Protein AF-A0A2P5MFW1-F1 (afdb_monomer_lite)

Sequence (871 aa):
MQNKIFLTLNHSRLGLCLLGLLTLLALCPVTIPALVYALGSDWNQGFDHPMQGGDHLLTMIAVGVWAAQLRGRAIWLLPLTFVSVMSLGGLAGAAKFSVPNAEAMILLSCLVLSVLIVNQVQFNIRTNLLIIAVFAFFHGYAHGQEISASANLISYTLGFVCATLLLHGSGIVTACLVMLVCAIVFGNQAHAGEAATAVDTAKAAANTQPETQDKGAVQLKEIAVTEDGQVTDLIGIAASASQGDVSREQFEYRPFSRSGELVEVVPGLIATQHSGSGKANQFFLRGFNLDHGTDFITYVDGIPINLPSHAHGQGYLDLNSVIPELVNNIEYGKGPYYAELGDFAAAGYSKLFSVDKLPHALAKLTVGEFEYYRGLLADSLPVGRGNLLYAGEFNFYNGVWQQPEDSQKFNGQLSYTLNEDTWGVSVFAKSYTNTWTATNQIPQALIDNGTLDLYGTIDPSDGGKTNRHSFSTKLWNKGNNWKNDANIYAVYYDLDLYSNFTGFLNDPVNGDQIHQFEHRVQTGGNIEHTRFNKLLGFNMDNSLGLQFRHDEIMNVGLDRTINRQFLSTVSRSNVGETSVGVYLKNQTYWHDKVRTIAGLRGDFINNDVAVLDTASHDPFINAANSGHRNQVLVSPKFSLALGPWHNTEYFINAGYGFHSNDARGTTLRFDPNSGAALNGSAARITPLASSRGAEIGLRSNFIQGLNTTLALWWLESSQELVFVGDEGTTEVNGKSVRYGVEWNNAYKPTDWLTLDADLALTSARFVDTPDGETGNLIPNSVGRVISAGATVVAPNGLFGSLRLRHFGDVPLDSSGVFNAGSTSIVNLGAGYRQKHYKMEIDVFNILGSTQNDIAYAYEYAFPAAASAQTG

Foldseek 3Di:
DDDDDDDDPPPVVVVVVVVVVVVVVVVPPPCLVVVLVLQDQQLVVLQCVLVPDPLSLLLLLLLLQLLLLQDDCSNPLLLVLLLVLLQVLLVCLLVVPDDPPLVVLSVVSNVVSVCCNVVVDHDDPVVSSVSSSSSSSSSSNVNSNVDDPPDDSVNSSNSNSVNSSVSSVNSNVVNVVVVVVCCVVPVPPPPPPPPPPPVVVVVPPDDPDDDDDPPDFPDPPPQPLDPQLFQRQCQVNDLALQKGKFFCSNCVQPDDPAQQCLVPVRFQKDWFDFKDRPAATFIAHQQARCGQQQQEWEAEQRDTQFDALALQEGGHHHRLQDDSVQWGMKIKGAADFDQQDAASQHGIYIYTYGDQADPAWDWDWDADPQRWTKTKTKHWDDDDQKIKIKMKMWIAGQDPAPLGFRKIKIKIKIKIKHDDPFKIKMKIKIKIKMWTFIAHDDDPVCCVVVVAPLRYHLDRLWIKMKIKIKIKMWIKGDDSFKIKIKMWMKMWIWMWGWDALFFPAPPLPQGAIKIWIKIKIKIWMKMKMWGFDADPRWTKIKIKMKIKMKIWIAFGFMAGDHSNHGDAGAWTKTKIKIKIKIKIWMWIPPDPFKIKIKMKMKMKMKIFIQTPAFRVRDPVQRVQLGDMDMDMDMKIWMKMWGDDDLQKIKIKIKMKHKHFHNSSQQSHQARRNPRHGDDDCSHRHDRIKMKIKIKIKMWGPNDPQKTKIKIKMKMKIQWGWAQDSNVSYTDTWGIKIKIWMKIWMWGDPDSFKIKIKIKIAMDMFHPDATPPADATGGAQRWGIWIKIKMWGQDPQFKIKMKIKTKTAPGQQGRVSPRGQGMDIWIKMKIWGDDPPDTDIDIDTRSSPHSRRSDDHWDWHAPDRPRDIDTD

Secondary structure (DSSP, 8-state):
----------HHHHHHHHHHHHHHHHT-TTSHHHHHHHS-TTHHHHHHGGGS-HHHHHHHHHHHHHHHHH-TTHHHHHHHHHHHHHHHHHHHHHTT---TTHHHHHHHHHHHHHHHHHTT----HHHHHHHHHHHHHHHHHHHHHHS-TTS-HHHHHHHHHHHHHHHHHHHHHHHHHHHHHHHHHHGGGSSTTTTTTTHHHHTTSS--S-----------------TT------TTT-SSTT-EEEEHHHHTT---SSGGGGGTTSTT-EEE-SSTTTSPPEEEETTEE-TTTTTEEEEETTEE--BTT-SSSTTB---TT--GGGEEEEEEEESS--TT--TT-SSEEEEEEE-S--SS-EEEEEE-STT-EEEEEEEEEEETTEEEEEEEEEEEE--SSSS---EEEEEEEEEEEEE-SSEEEEEEEEEEEEEEE------HHHHHTTSS-TT--S-TT-EEEEEEEEEEEEEEEEETTEEEEEEEEEEEEEEEEEE-SSBSSS-TTT---EEEEEEEEEEEEEEEEEEEEEETTEEEEEEEEEEEEEEEEEEEEEEEEETTEEEEEEEEEEEEEEEEEEEEEEEEEEETTEEEEEEEEEEEEEEEEEEEEETT--HHHHHHH-EEEEEEEEEEEEEEEEEEETTEEEEEEEEEEEEEPPHHHHH--B-TTT-PBP-GGGSS--SEEEEEEEEEEEEE--STTEEEEEEEEEEEESSEEEEETTTTEEEEE--EEEEEEEEEEEEEEETTEEEEEEEEEEEEEESSPPTT-S--BPTT---EEEEEEEEEE-TTSEEEEEEEEEEE--BSSSSSSSB--EEEEEEEEEEEE-SS-EEEEEES-TT-----SS----EEB-STTPPPEE-

pLDDT: mean 86.29, std 18.59, range [21.8, 98.81]

Radius of gyration: 29.35 Å; chains: 1; bounding box: 99×62×86 Å

Structure (mmCIF, N/CA/C/O backbone):
data_AF-A0A2P5MFW1-F1
#
_entry.id   AF-A0A2P5MFW1-F1
#
loop_
_atom_site.group_PDB
_atom_site.id
_atom_site.type_symbol
_atom_site.label_atom_id
_atom_site.label_alt_id
_atom_site.label_comp_id
_atom_site.label_asym_id
_atom_site.label_entity_id
_atom_site.label_seq_id
_atom_site.pdbx_PDB_ins_code
_atom_site.Cartn_x
_atom_site.Cartn_y
_atom_site.Cartn_z
_atom_site.occupancy
_atom_site.B_iso_or_equiv
_atom_site.auth_seq_id
_atom_site.auth_comp_id
_atom_site.auth_asym_id
_atom_site.auth_atom_id
_atom_site.pdbx_PDB_model_num
ATOM 1 N N . MET A 1 1 ? -65.847 -10.653 15.561 1.00 31.14 1 MET A N 1
ATOM 2 C CA . MET A 1 1 ? -65.204 -10.717 14.229 1.00 31.14 1 MET A CA 1
ATOM 3 C C . MET A 1 1 ? -64.119 -9.643 14.227 1.00 31.14 1 MET A C 1
ATOM 5 O O . MET A 1 1 ? -64.474 -8.480 14.231 1.00 31.14 1 MET A O 1
ATOM 9 N N . GLN A 1 2 ? -62.884 -9.934 14.663 1.00 28.33 2 GLN A N 1
ATOM 10 C CA . GLN A 1 2 ? -61.760 -10.491 13.869 1.00 28.33 2 GLN A CA 1
ATOM 11 C C . GLN A 1 2 ? -61.474 -9.636 12.612 1.00 28.33 2 GLN A C 1
ATOM 13 O O . GLN A 1 2 ? -62.385 -9.469 11.819 1.00 28.33 2 GLN A O 1
ATOM 18 N N . ASN A 1 3 ? -60.281 -9.094 12.329 1.00 28.27 3 ASN A N 1
ATOM 19 C CA . ASN A 1 3 ? -58.938 -9.325 12.871 1.00 28.27 3 ASN A CA 1
ATOM 20 C C . ASN A 1 3 ? -57.971 -8.156 12.553 1.00 28.27 3 ASN A C 1
ATOM 22 O O . ASN A 1 3 ? -57.994 -7.606 11.460 1.00 28.27 3 ASN A O 1
ATOM 26 N N . LYS A 1 4 ? -57.093 -7.878 13.529 1.00 36.41 4 LYS A N 1
ATOM 27 C CA . LYS A 1 4 ? -55.681 -7.434 13.481 1.00 36.41 4 LYS A CA 1
ATOM 28 C C . LYS A 1 4 ? -55.044 -7.098 12.114 1.00 36.41 4 LYS A C 1
ATOM 30 O O . LYS A 1 4 ? -54.882 -7.982 11.279 1.00 36.41 4 LYS A O 1
ATOM 35 N N . ILE A 1 5 ? -54.464 -5.896 12.016 1.00 29.00 5 ILE A N 1
ATOM 36 C CA . ILE A 1 5 ? -53.306 -5.586 11.156 1.00 29.00 5 ILE A CA 1
ATOM 37 C C . ILE A 1 5 ? -52.227 -4.970 12.058 1.00 29.00 5 ILE A C 1
ATOM 39 O O . ILE A 1 5 ? -52.135 -3.761 12.223 1.00 29.00 5 ILE A O 1
ATOM 43 N N . PHE A 1 6 ? -51.454 -5.841 12.705 1.00 31.23 6 PHE A N 1
ATOM 44 C CA . PHE A 1 6 ? -50.147 -5.508 13.267 1.00 31.23 6 PHE A CA 1
ATOM 45 C C . PHE A 1 6 ? -49.111 -6.011 12.261 1.00 31.23 6 PHE A C 1
ATOM 47 O O . PHE A 1 6 ? -49.188 -7.167 11.836 1.00 31.23 6 PHE A O 1
ATOM 54 N N . LEU A 1 7 ? -48.161 -5.157 11.872 1.00 33.50 7 LEU A N 1
ATOM 55 C CA . LEU A 1 7 ? -46.977 -5.570 11.124 1.00 33.50 7 LEU A CA 1
ATOM 56 C C . LEU A 1 7 ? -46.151 -6.525 11.995 1.00 33.50 7 LEU A C 1
ATOM 58 O O . LEU A 1 7 ? -45.378 -6.100 12.846 1.00 33.50 7 LEU A O 1
ATOM 62 N N . THR A 1 8 ? -46.299 -7.824 11.762 1.00 28.95 8 THR A N 1
ATOM 63 C CA . THR A 1 8 ? -45.316 -8.834 12.150 1.00 28.95 8 THR A CA 1
ATOM 64 C C . THR A 1 8 ? -44.636 -9.346 10.886 1.00 28.95 8 THR A C 1
ATOM 66 O O . THR A 1 8 ? -45.167 -10.171 10.142 1.00 28.95 8 THR A O 1
ATOM 69 N N . LEU A 1 9 ? -43.431 -8.843 10.619 1.00 33.28 9 LEU A N 1
ATOM 70 C CA . LEU A 1 9 ? -42.472 -9.545 9.772 1.00 33.28 9 LEU A CA 1
ATOM 71 C C . LEU A 1 9 ? -42.047 -10.800 10.538 1.00 33.28 9 LEU A C 1
ATOM 73 O O . LEU A 1 9 ? -41.341 -10.734 11.536 1.00 33.28 9 LEU A O 1
ATOM 77 N N . ASN A 1 10 ? -42.557 -11.954 10.119 1.00 29.83 10 ASN A N 1
ATOM 78 C CA . ASN A 1 10 ? -42.253 -13.220 10.766 1.00 29.83 10 ASN A CA 1
ATOM 79 C C . ASN A 1 10 ? -40.844 -13.680 10.337 1.00 29.83 10 ASN A C 1
ATOM 81 O O . ASN A 1 10 ? -40.680 -14.224 9.242 1.00 29.83 10 ASN A O 1
ATOM 85 N N . HIS A 1 11 ? -39.841 -13.452 11.196 1.00 39.38 11 HIS A N 1
ATOM 86 C CA . HIS A 1 11 ? -38.423 -13.815 11.006 1.00 39.38 11 HIS A CA 1
ATOM 87 C C . HIS A 1 11 ? -38.200 -15.283 10.582 1.00 39.38 11 HIS A C 1
ATOM 89 O O . HIS A 1 11 ? -37.228 -15.601 9.901 1.00 39.38 11 HIS A O 1
ATOM 95 N N . SER A 1 12 ? -39.144 -16.174 10.897 1.00 35.66 12 SER A N 1
ATOM 96 C CA . SER A 1 12 ? -39.078 -17.608 10.580 1.00 35.66 12 SER A CA 1
ATOM 97 C C . SER A 1 12 ? -39.117 -17.948 9.082 1.00 35.66 12 SER A C 1
ATOM 99 O O . SER A 1 12 ? -38.554 -18.960 8.672 1.00 35.66 12 SER A O 1
ATOM 101 N N . ARG A 1 13 ? -39.754 -17.123 8.235 1.00 37.72 13 ARG A N 1
ATOM 102 C CA . ARG A 1 13 ? -39.898 -17.432 6.796 1.00 37.72 13 ARG A CA 1
ATOM 103 C C . ARG A 1 13 ? -38.708 -16.987 5.949 1.00 37.72 13 ARG A C 1
ATOM 105 O O . ARG A 1 13 ? -38.461 -17.594 4.915 1.00 37.72 13 ARG A O 1
ATOM 112 N N . LEU A 1 14 ? -37.965 -15.975 6.400 1.00 39.75 14 LEU A N 1
ATOM 113 C CA . LEU A 1 14 ? -36.718 -15.547 5.759 1.00 39.75 14 LEU A CA 1
ATOM 114 C C . LEU A 1 14 ? -35.586 -16.548 6.060 1.00 39.75 14 LEU A C 1
ATOM 116 O O . LEU A 1 14 ? -34.840 -16.924 5.161 1.00 39.75 14 LEU A O 1
ATOM 120 N N . GLY A 1 15 ? -35.545 -17.061 7.297 1.00 34.75 15 GLY A N 1
ATOM 121 C CA . GLY A 1 15 ? -34.598 -18.096 7.720 1.00 34.75 15 GLY A CA 1
ATOM 122 C C . GLY A 1 15 ? -34.768 -19.429 6.984 1.00 34.75 15 GLY A C 1
ATOM 123 O O . GLY A 1 15 ? -33.774 -20.023 6.582 1.00 34.75 15 GLY A O 1
ATOM 124 N N . LEU A 1 16 ? -36.005 -19.878 6.723 1.00 36.44 16 LEU A N 1
ATOM 125 C CA . LEU A 1 16 ? -36.245 -21.111 5.953 1.00 36.44 16 LEU A CA 1
ATOM 126 C C . LEU A 1 16 ? -35.829 -20.996 4.475 1.00 36.44 16 LEU A C 1
ATOM 128 O O . LEU A 1 16 ? -35.402 -21.988 3.889 1.00 36.44 16 LEU A O 1
ATOM 132 N N . CYS A 1 17 ? -35.932 -19.806 3.875 1.00 37.53 17 CYS A N 1
ATOM 133 C CA . CYS A 1 17 ? -35.482 -19.573 2.500 1.00 37.53 17 CYS A CA 1
ATOM 134 C C . CYS A 1 17 ? -33.950 -19.554 2.390 1.00 37.53 17 CYS A C 1
ATOM 136 O O . CYS A 1 17 ? -33.415 -20.134 1.447 1.00 37.53 17 CYS A O 1
ATOM 138 N N . LEU A 1 18 ? -33.242 -18.968 3.368 1.00 36.72 18 LEU A N 1
ATOM 139 C CA . LEU A 1 18 ? -31.777 -19.058 3.440 1.00 36.72 18 LEU A CA 1
ATOM 140 C C . LEU A 1 18 ? -31.312 -20.505 3.654 1.00 36.72 18 LEU A C 1
ATOM 142 O O . LEU A 1 18 ? -30.367 -20.942 3.006 1.00 36.72 18 LEU A O 1
ATOM 146 N N . LEU A 1 19 ? -32.005 -21.268 4.505 1.00 35.56 19 LEU A N 1
ATOM 147 C CA . LEU A 1 19 ? -31.682 -22.674 4.768 1.00 35.56 19 LEU A CA 1
ATOM 148 C C . LEU A 1 19 ? -31.886 -23.564 3.528 1.00 35.56 19 LEU A C 1
ATOM 150 O O . LEU A 1 19 ? -31.113 -24.492 3.306 1.00 35.56 19 LEU A O 1
ATOM 154 N N . GLY A 1 20 ? -32.901 -23.271 2.705 1.00 30.64 20 GLY A N 1
ATOM 155 C CA . GLY A 1 20 ? -33.164 -23.951 1.430 1.00 30.64 20 GLY A CA 1
ATOM 156 C C . GLY A 1 20 ? -32.116 -23.661 0.348 1.00 30.64 20 GLY A C 1
ATOM 157 O O . GLY A 1 20 ? -31.760 -24.547 -0.423 1.00 30.64 20 GLY A O 1
ATOM 158 N N . LEU A 1 21 ? -31.574 -22.439 0.326 1.00 36.00 21 LEU A N 1
ATOM 159 C CA . LEU A 1 21 ? -30.488 -22.050 -0.578 1.00 36.00 21 LEU A CA 1
ATOM 160 C C . LEU A 1 21 ? -29.142 -22.652 -0.125 1.00 36.00 21 LEU A C 1
ATOM 162 O O . LEU A 1 21 ? -28.400 -23.195 -0.939 1.00 36.00 21 LEU A O 1
ATOM 166 N N . LEU A 1 22 ? -28.877 -22.651 1.188 1.00 38.75 22 LEU A N 1
ATOM 167 C CA . LEU A 1 22 ? -27.703 -23.271 1.818 1.00 38.75 22 LEU A CA 1
ATOM 168 C C . LEU A 1 22 ? -27.688 -24.799 1.675 1.00 38.75 22 LEU A C 1
ATOM 170 O O . LEU A 1 22 ? -26.621 -25.380 1.522 1.00 38.75 22 LEU A O 1
ATOM 174 N N . THR A 1 23 ? -28.848 -25.462 1.678 1.00 36.28 23 THR A N 1
ATOM 175 C CA . THR A 1 23 ? -28.934 -26.917 1.443 1.00 36.28 23 THR A CA 1
ATOM 176 C C . THR A 1 23 ? -28.751 -27.291 -0.028 1.00 36.28 23 THR A C 1
ATOM 178 O O . THR A 1 23 ? -28.168 -28.338 -0.299 1.00 36.28 23 THR A O 1
ATOM 181 N N . LEU A 1 24 ? -29.146 -26.430 -0.976 1.00 35.66 24 LEU A N 1
ATOM 182 C CA . LEU A 1 24 ? -28.810 -26.605 -2.396 1.00 35.66 24 LEU A CA 1
ATOM 183 C C . LEU A 1 24 ? -27.307 -26.406 -2.672 1.00 35.66 24 LEU A C 1
ATOM 185 O O . LEU A 1 24 ? -26.743 -27.117 -3.498 1.00 35.66 24 LEU A O 1
ATOM 189 N N . LEU A 1 25 ? -26.656 -25.480 -1.958 1.00 38.97 25 LEU A N 1
ATOM 190 C CA . LEU A 1 25 ? -25.211 -25.224 -2.047 1.00 38.97 25 LEU A CA 1
ATOM 191 C C . LEU A 1 25 ? -24.369 -26.291 -1.319 1.00 38.97 25 LEU A C 1
ATOM 193 O O . LEU A 1 25 ? -23.304 -26.663 -1.801 1.00 38.97 25 LEU A O 1
ATOM 197 N N . ALA A 1 26 ? -24.858 -26.841 -0.202 1.00 36.34 26 ALA A N 1
ATOM 198 C CA . ALA A 1 26 ? -24.147 -27.850 0.593 1.00 36.34 26 ALA A CA 1
ATOM 199 C C . ALA A 1 26 ? -24.215 -29.282 0.021 1.00 36.34 26 ALA A C 1
ATOM 201 O O . ALA A 1 26 ? -23.388 -30.119 0.375 1.00 36.34 26 ALA A O 1
ATOM 202 N N . LEU A 1 27 ? -25.174 -29.586 -0.864 1.00 33.00 27 LEU A N 1
ATOM 203 C CA . LEU A 1 27 ? -25.317 -30.905 -1.510 1.00 33.00 27 LEU A CA 1
ATOM 204 C C . LEU A 1 27 ? -24.597 -31.011 -2.870 1.00 33.00 27 LEU A C 1
ATOM 206 O O . LEU A 1 27 ? -24.748 -32.013 -3.566 1.00 33.00 27 LEU A O 1
ATOM 210 N N . CYS A 1 28 ? -23.777 -30.020 -3.232 1.00 35.25 28 CYS A N 1
ATOM 211 C CA . CYS A 1 28 ? -23.099 -29.934 -4.527 1.00 35.25 28 CYS A CA 1
ATOM 212 C C . CYS A 1 28 ? -21.595 -30.343 -4.566 1.00 35.25 28 CYS A C 1
ATOM 214 O O . CYS A 1 28 ? -20.895 -29.854 -5.447 1.00 35.25 28 CYS A O 1
ATOM 216 N N . PRO A 1 29 ? -21.013 -31.211 -3.701 1.00 36.41 29 PRO A N 1
ATOM 217 C CA . PRO A 1 29 ? -19.574 -31.502 -3.785 1.00 36.41 29 PRO A CA 1
ATOM 218 C C . PRO A 1 29 ? -19.192 -32.513 -4.888 1.00 36.41 29 PRO A C 1
ATOM 220 O O . PRO A 1 29 ? -18.014 -32.805 -5.054 1.00 36.41 29 PRO A O 1
ATOM 223 N N . VAL A 1 30 ? -20.148 -33.058 -5.656 1.00 38.78 30 VAL A N 1
ATOM 224 C CA . VAL A 1 30 ? -19.881 -34.133 -6.643 1.00 38.78 30 VAL A CA 1
ATOM 225 C C . VAL A 1 30 ? -19.871 -33.638 -8.103 1.00 38.78 30 VAL A C 1
ATOM 227 O O . VAL A 1 30 ? -19.405 -34.351 -8.985 1.00 38.78 30 VAL A O 1
ATOM 230 N N . THR A 1 31 ? -20.315 -32.409 -8.391 1.00 38.31 31 THR A N 1
ATOM 231 C CA . THR A 1 31 ? -20.476 -31.912 -9.780 1.00 38.31 31 THR A CA 1
ATOM 232 C C . THR A 1 31 ? -19.616 -30.697 -10.147 1.00 38.31 31 THR A C 1
ATOM 234 O O . THR A 1 31 ? -19.656 -30.252 -11.292 1.00 38.31 31 THR A O 1
ATOM 237 N N . ILE A 1 32 ? -18.809 -30.171 -9.221 1.00 44.78 32 ILE A N 1
ATOM 238 C CA . ILE A 1 32 ? -18.003 -28.955 -9.439 1.00 44.78 32 ILE A CA 1
ATOM 239 C C . ILE A 1 32 ? -16.910 -29.131 -10.512 1.00 44.78 32 ILE A C 1
ATOM 241 O O . ILE A 1 32 ? -16.801 -28.234 -11.342 1.00 44.78 32 ILE A O 1
ATOM 245 N N . PRO A 1 33 ? -16.184 -30.264 -10.634 1.00 39.72 33 PRO A N 1
ATOM 246 C CA . PRO A 1 33 ? -15.181 -30.404 -11.697 1.00 39.72 33 PRO A CA 1
ATOM 247 C C . PRO A 1 33 ? -15.777 -30.306 -13.113 1.00 39.72 33 PRO A C 1
ATOM 249 O O . PRO A 1 33 ? -15.144 -29.775 -14.018 1.00 39.72 33 PRO A O 1
ATOM 252 N N . ALA A 1 34 ? -17.025 -30.756 -13.302 1.00 39.84 34 ALA A N 1
ATOM 253 C CA . ALA A 1 34 ? -17.729 -30.672 -14.584 1.00 39.84 34 ALA A CA 1
ATOM 254 C C . ALA A 1 34 ? -18.337 -29.280 -14.847 1.00 39.84 34 ALA A C 1
ATOM 256 O O . ALA A 1 34 ? -18.435 -28.869 -16.001 1.00 39.84 34 ALA A O 1
ATOM 257 N N . LEU A 1 35 ? -18.728 -28.550 -13.794 1.00 42.62 35 LEU A N 1
ATOM 258 C CA . LEU A 1 35 ? -19.226 -27.175 -13.902 1.00 42.62 35 LEU A CA 1
ATOM 259 C C . LEU A 1 35 ? -18.081 -26.178 -14.147 1.00 42.62 35 LEU A C 1
ATOM 261 O O . LEU A 1 35 ? -18.228 -25.292 -14.978 1.00 42.62 35 LEU A O 1
ATOM 265 N N . VAL A 1 36 ? -16.929 -26.364 -13.496 1.00 42.75 36 VAL A N 1
ATOM 266 C CA . VAL A 1 36 ? -15.706 -25.563 -13.697 1.00 42.75 36 VAL A CA 1
ATOM 267 C C . VAL A 1 36 ? -15.154 -25.746 -15.115 1.00 42.75 36 VAL A C 1
ATOM 269 O O . VAL A 1 36 ? -14.801 -24.765 -15.759 1.00 42.75 36 VAL A O 1
ATOM 272 N N . TYR A 1 37 ? -15.203 -26.962 -15.673 1.00 45.59 37 TYR A N 1
ATOM 273 C CA . TYR A 1 37 ? -14.849 -27.200 -17.081 1.00 45.59 37 TYR A CA 1
ATOM 274 C C . TYR A 1 37 ? -15.852 -26.577 -18.077 1.00 45.59 37 TYR A C 1
ATOM 276 O O . TYR A 1 37 ? -15.510 -26.315 -19.227 1.00 45.59 37 TYR A O 1
ATOM 284 N N . ALA A 1 38 ? -17.095 -26.322 -17.650 1.00 46.78 38 ALA A N 1
ATOM 285 C CA . ALA A 1 38 ? -18.137 -25.700 -18.471 1.00 46.78 38 ALA A CA 1
ATOM 286 C C . ALA A 1 38 ? -18.168 -24.160 -18.376 1.00 46.78 38 ALA A C 1
ATOM 288 O O . ALA A 1 38 ? -18.811 -23.522 -19.212 1.00 46.78 38 ALA A O 1
ATOM 289 N N . LEU A 1 39 ? -17.509 -23.563 -17.374 1.00 50.75 39 LEU A N 1
ATOM 290 C CA . LEU A 1 39 ? -17.645 -22.142 -17.045 1.00 50.75 39 LEU A CA 1
ATOM 291 C C . LEU A 1 39 ? -16.751 -21.185 -17.843 1.00 50.75 39 LEU A C 1
ATOM 293 O O . LEU A 1 39 ? -17.100 -20.017 -17.832 1.00 50.75 39 LEU A O 1
ATOM 297 N N . GLY A 1 40 ? -15.740 -21.637 -18.599 1.00 56.00 40 GLY A N 1
ATOM 298 C CA . GLY A 1 40 ? -15.054 -20.888 -19.682 1.00 56.00 40 GLY A CA 1
ATOM 299 C C . GLY A 1 40 ? -14.531 -19.460 -19.383 1.00 56.00 40 GLY A C 1
ATOM 300 O O . GLY A 1 40 ? -14.721 -18.907 -18.310 1.00 56.00 40 GLY A O 1
ATOM 301 N N . SER A 1 41 ? -13.879 -18.823 -20.362 1.00 60.53 41 SER A N 1
ATOM 302 C CA . SER A 1 41 ? -13.335 -17.451 -20.253 1.00 60.53 41 SER A CA 1
ATOM 303 C C . SER A 1 41 ? -14.391 -16.333 -20.328 1.00 60.53 41 SER A C 1
ATOM 305 O O . SER A 1 41 ? -14.133 -15.206 -19.908 1.00 60.53 41 SER A O 1
ATOM 307 N N . ASP A 1 42 ? -15.590 -16.622 -20.846 1.00 78.81 42 ASP A N 1
ATOM 308 C CA . ASP A 1 42 ? -16.594 -15.604 -21.212 1.00 78.81 42 ASP A CA 1
ATOM 309 C C . ASP A 1 42 ? -17.563 -15.227 -20.078 1.00 78.81 42 ASP A C 1
ATOM 311 O O . ASP A 1 42 ? -18.428 -14.363 -20.248 1.00 78.81 42 ASP A O 1
ATOM 315 N N . TRP A 1 43 ? -17.411 -15.842 -18.901 1.00 84.25 43 TRP A N 1
ATOM 316 C CA . TRP A 1 43 ? -18.232 -15.556 -17.723 1.00 84.25 43 TRP A CA 1
ATOM 317 C C . TRP A 1 43 ? -18.092 -14.095 -17.290 1.00 84.25 43 TRP A C 1
ATOM 319 O O . TRP A 1 43 ? -19.099 -13.446 -17.017 1.00 84.25 43 TRP A O 1
ATOM 329 N N . ASN A 1 44 ? -16.861 -13.568 -17.279 1.00 73.50 44 ASN A N 1
ATOM 330 C CA . ASN A 1 44 ? -16.570 -12.187 -16.879 1.00 73.50 44 ASN A CA 1
ATOM 331 C C . ASN A 1 44 ? -17.236 -11.180 -17.820 1.00 73.50 44 ASN A C 1
ATOM 333 O O . ASN A 1 44 ? -17.888 -10.249 -17.357 1.00 73.50 44 ASN A O 1
ATOM 337 N N . GLN A 1 45 ? -17.154 -11.420 -19.135 1.00 73.94 45 GLN A N 1
ATOM 338 C CA . GLN A 1 45 ? -17.856 -10.592 -20.117 1.00 73.94 45 GLN A CA 1
ATOM 339 C C . GLN A 1 45 ? -19.361 -10.609 -19.855 1.00 73.94 45 GLN A C 1
ATOM 341 O O . GLN A 1 45 ? -19.981 -9.554 -19.820 1.00 73.94 45 GLN A O 1
ATOM 346 N N . GLY A 1 46 ? -19.942 -11.785 -19.601 1.00 81.81 46 GLY A N 1
ATOM 347 C CA . GLY A 1 46 ? -21.350 -11.901 -19.233 1.00 81.81 46 GLY A CA 1
ATOM 348 C C . GLY A 1 46 ? -21.699 -11.157 -17.943 1.00 81.81 46 GLY A C 1
ATOM 349 O O . GLY A 1 46 ? -22.730 -10.495 -17.885 1.00 81.81 46 GLY A O 1
ATOM 350 N N . PHE A 1 47 ? -20.850 -11.244 -16.917 1.00 82.81 47 PHE A N 1
ATOM 351 C CA . PHE A 1 47 ? -21.060 -10.604 -15.618 1.00 82.81 47 PHE A CA 1
ATOM 352 C C . PHE A 1 47 ? -20.995 -9.074 -15.692 1.00 82.81 47 PHE A C 1
ATOM 354 O O . PHE A 1 47 ? -21.853 -8.402 -15.122 1.00 82.81 47 PHE A O 1
ATOM 361 N N . ASP A 1 48 ? -20.029 -8.516 -16.421 1.00 78.50 48 ASP A N 1
ATOM 362 C CA . ASP A 1 48 ? -19.869 -7.063 -16.543 1.00 78.50 48 ASP A CA 1
ATOM 363 C C . ASP A 1 48 ? -20.921 -6.438 -17.476 1.00 78.50 48 ASP A C 1
ATOM 365 O O . ASP A 1 48 ? -21.280 -5.270 -17.327 1.00 78.50 48 ASP A O 1
ATOM 369 N N . HIS A 1 49 ? -21.466 -7.210 -18.417 1.00 80.88 49 HIS A N 1
ATOM 370 C CA . HIS A 1 49 ? -22.320 -6.691 -19.482 1.00 80.88 49 HIS A CA 1
ATOM 371 C C . HIS A 1 49 ? -23.605 -5.960 -19.019 1.00 80.88 49 HIS A C 1
ATOM 373 O O . HIS A 1 49 ? -23.830 -4.845 -19.486 1.00 80.88 49 HIS A O 1
ATOM 379 N N . PRO A 1 50 ? -24.425 -6.457 -18.063 1.00 80.31 50 PRO A N 1
ATOM 380 C CA . PRO A 1 50 ? -25.584 -5.709 -17.550 1.00 80.31 50 PRO A CA 1
ATOM 381 C C . PRO A 1 50 ? -25.224 -4.389 -16.857 1.00 80.31 50 PRO A C 1
ATOM 383 O O . PRO A 1 50 ? -26.106 -3.568 -16.602 1.00 80.31 50 PRO A O 1
ATOM 386 N N . MET A 1 51 ? -23.953 -4.210 -16.480 1.00 78.81 51 MET A N 1
ATOM 387 C CA . MET A 1 51 ? -23.457 -2.994 -15.834 1.00 78.81 51 MET A CA 1
ATOM 388 C C . MET A 1 51 ? -23.042 -1.936 -16.866 1.00 78.81 51 MET A C 1
ATOM 390 O O . MET A 1 51 ? -22.975 -0.750 -16.544 1.00 78.81 51 MET A O 1
ATOM 394 N N . GLN A 1 52 ? -22.822 -2.352 -18.115 1.00 69.31 52 GLN A N 1
ATOM 395 C CA . GLN A 1 52 ? -22.431 -1.514 -19.244 1.00 69.31 52 GLN A CA 1
ATOM 396 C C . GLN A 1 52 ? -23.686 -0.994 -19.970 1.00 69.31 52 GLN A C 1
ATOM 398 O O . GLN A 1 52 ? -24.001 -1.388 -21.083 1.00 69.31 52 GLN A O 1
ATOM 403 N N . GLY A 1 53 ? -24.453 -0.122 -19.310 1.00 75.31 53 GLY A N 1
ATOM 404 C CA . GLY A 1 53 ? -25.659 0.485 -19.890 1.00 75.31 53 GLY A CA 1
ATOM 405 C C . GLY A 1 53 ? -26.590 1.062 -18.827 1.00 75.31 53 GLY A C 1
ATOM 406 O O . GLY A 1 53 ? -27.122 0.336 -17.989 1.00 75.31 53 GLY A O 1
ATOM 407 N N . GLY A 1 54 ? -26.790 2.383 -18.828 1.00 74.12 54 GLY A N 1
ATOM 408 C CA . GLY A 1 54 ? -27.521 3.066 -17.751 1.00 74.12 54 GLY A CA 1
ATOM 409 C C . GLY A 1 54 ? -29.008 2.696 -17.656 1.00 74.12 54 GLY A C 1
ATOM 410 O O . GLY A 1 54 ? -29.569 2.647 -16.565 1.00 74.12 54 GLY A O 1
ATOM 411 N N . ASP A 1 55 ? -29.649 2.411 -18.784 1.00 80.44 55 ASP A N 1
ATOM 412 C CA . ASP A 1 55 ? -31.050 1.993 -18.898 1.00 80.44 55 ASP A CA 1
ATOM 413 C C . ASP A 1 55 ? -31.285 0.551 -18.421 1.00 80.44 55 ASP A C 1
ATOM 415 O O . ASP A 1 55 ? -32.247 0.283 -17.690 1.00 80.44 55 ASP A O 1
ATOM 419 N N . HIS A 1 56 ? -30.377 -0.358 -18.767 1.00 85.12 56 HIS A N 1
ATOM 420 C CA . HIS A 1 56 ? -30.380 -1.743 -18.306 1.00 85.12 56 HIS A CA 1
ATOM 421 C C . HIS A 1 56 ? -30.135 -1.794 -16.797 1.00 85.12 56 HIS A C 1
ATOM 423 O O . HIS A 1 56 ? -30.983 -2.302 -16.059 1.00 85.12 56 HIS A O 1
ATOM 429 N N . LEU A 1 57 ? -29.065 -1.150 -16.318 1.00 83.69 57 LEU A N 1
ATOM 430 C CA . LEU A 1 57 ? -28.739 -1.045 -14.894 1.00 83.69 57 LEU A CA 1
ATOM 431 C C . LEU A 1 57 ? -29.923 -0.505 -14.073 1.00 83.69 57 LEU A C 1
ATOM 433 O O . LEU A 1 57 ? -30.322 -1.108 -13.071 1.00 83.69 57 LEU A O 1
ATOM 437 N N . LEU A 1 58 ? -30.527 0.604 -14.518 1.00 84.19 58 LEU A N 1
ATOM 438 C CA . LEU A 1 58 ? -31.673 1.216 -13.846 1.00 84.19 58 LEU A CA 1
ATOM 439 C C . LEU A 1 58 ? -32.879 0.272 -13.806 1.00 84.19 58 LEU A C 1
ATOM 441 O O . LEU A 1 58 ? -33.533 0.160 -12.768 1.00 84.19 58 LEU A O 1
ATOM 445 N N . THR A 1 59 ? -33.165 -0.425 -14.907 1.00 89.69 59 THR A N 1
ATOM 446 C CA . THR A 1 59 ? -34.271 -1.388 -14.979 1.00 89.69 59 THR A CA 1
ATOM 447 C C . THR A 1 59 ? -34.044 -2.550 -14.017 1.00 89.69 59 THR A C 1
ATOM 449 O O . THR A 1 59 ? -34.953 -2.886 -13.255 1.00 89.69 59 THR A O 1
ATOM 452 N N . MET A 1 60 ? -32.843 -3.137 -13.986 1.00 92.50 60 MET A N 1
ATOM 453 C CA . MET A 1 60 ? -32.549 -4.268 -13.101 1.00 92.50 60 MET A CA 1
ATOM 454 C C . MET A 1 60 ? -32.728 -3.885 -11.627 1.00 92.50 60 MET A C 1
ATOM 456 O O . MET A 1 60 ? -33.376 -4.610 -10.868 1.00 92.50 60 MET A O 1
ATOM 460 N N . ILE A 1 61 ? -32.260 -2.706 -11.223 1.00 88.00 61 ILE A N 1
ATOM 461 C CA . ILE A 1 61 ? -32.476 -2.201 -9.860 1.00 88.00 61 ILE A CA 1
ATOM 462 C C . ILE A 1 61 ? -33.971 -1.929 -9.614 1.00 88.00 61 ILE A C 1
ATOM 464 O O . ILE A 1 61 ? -34.520 -2.332 -8.583 1.00 88.00 61 ILE A O 1
ATOM 468 N N . ALA A 1 62 ? -34.667 -1.298 -10.565 1.00 90.38 62 ALA A N 1
ATOM 469 C CA . ALA A 1 62 ? -36.087 -0.964 -10.453 1.00 90.38 62 ALA A CA 1
ATOM 470 C C . ALA A 1 62 ? -36.979 -2.205 -10.277 1.00 90.38 62 ALA A C 1
ATOM 472 O O . ALA A 1 62 ? -37.914 -2.183 -9.474 1.00 90.38 62 ALA A O 1
ATOM 473 N N . VAL A 1 63 ? -36.673 -3.314 -10.957 1.00 95.50 63 VAL A N 1
ATOM 474 C CA . VAL A 1 63 ? -37.370 -4.599 -10.768 1.00 95.50 63 VAL A CA 1
ATOM 475 C C . VAL A 1 63 ? -37.244 -5.079 -9.322 1.00 95.50 63 VAL A C 1
ATOM 477 O O . VAL A 1 63 ? -38.242 -5.493 -8.727 1.00 95.50 63 VAL A O 1
ATOM 480 N N . GLY A 1 64 ? -36.052 -4.963 -8.730 1.00 91.75 64 GLY A N 1
ATOM 481 C CA . GLY A 1 64 ? -35.821 -5.270 -7.321 1.00 91.75 64 GLY A CA 1
ATOM 482 C C . GLY A 1 64 ? -36.640 -4.386 -6.377 1.00 91.75 64 GLY A C 1
ATOM 483 O O . GLY A 1 64 ? -37.339 -4.880 -5.487 1.00 91.75 64 GLY A O 1
ATOM 484 N N . VAL A 1 65 ? -36.629 -3.073 -6.620 1.00 88.31 65 VAL A N 1
ATOM 485 C CA . VAL A 1 65 ? -37.405 -2.093 -5.842 1.00 88.31 65 VAL A CA 1
ATOM 486 C C . VAL A 1 65 ? -38.904 -2.399 -5.903 1.00 88.31 65 VAL A C 1
ATOM 488 O O . VAL A 1 65 ? -39.578 -2.449 -4.869 1.00 88.31 65 VAL A O 1
ATOM 491 N N . TRP A 1 66 ? -39.441 -2.654 -7.097 1.00 93.75 66 TRP A N 1
ATOM 492 C CA . TRP A 1 66 ? -40.863 -2.940 -7.282 1.00 93.75 66 TRP A CA 1
ATOM 493 C C . TRP A 1 66 ? -41.268 -4.290 -6.670 1.00 93.75 66 TRP A C 1
ATOM 495 O O . TRP A 1 66 ? -42.318 -4.397 -6.029 1.00 93.75 66 TRP A O 1
ATOM 505 N N . ALA A 1 67 ? -40.408 -5.310 -6.772 1.00 92.56 67 ALA A N 1
ATOM 506 C CA . ALA A 1 67 ? -40.612 -6.603 -6.120 1.00 92.56 67 ALA A CA 1
ATOM 507 C C . ALA A 1 67 ? -40.721 -6.463 -4.590 1.00 92.56 67 ALA A C 1
ATOM 509 O O . ALA A 1 67 ? -41.602 -7.072 -3.970 1.00 92.56 67 ALA A O 1
ATOM 510 N N . ALA A 1 68 ? -39.888 -5.611 -3.985 1.00 86.94 68 ALA A N 1
ATOM 511 C CA . ALA A 1 68 ? -39.957 -5.289 -2.562 1.00 86.94 68 ALA A CA 1
ATOM 512 C C . ALA A 1 68 ? -41.231 -4.510 -2.182 1.00 86.94 68 ALA A C 1
ATOM 514 O O . ALA A 1 68 ? -41.847 -4.818 -1.157 1.00 86.94 68 ALA A O 1
ATOM 515 N N . GLN A 1 69 ? -41.679 -3.558 -3.012 1.00 86.81 69 GLN A N 1
ATOM 516 C CA . GLN A 1 69 ? -42.923 -2.806 -2.783 1.00 86.81 69 GLN A CA 1
ATOM 517 C C . GLN A 1 69 ? -44.175 -3.700 -2.793 1.00 86.81 69 GLN A C 1
ATOM 519 O O . GLN A 1 69 ? -45.063 -3.518 -1.957 1.00 86.81 69 GLN A O 1
ATOM 524 N N . LEU A 1 70 ? -44.239 -4.685 -3.697 1.00 86.81 70 LEU A N 1
ATOM 525 C CA . LEU A 1 70 ? -45.370 -5.616 -3.816 1.00 86.81 70 LEU A CA 1
ATOM 526 C C . LEU A 1 70 ? -45.427 -6.661 -2.686 1.00 86.81 70 LEU A C 1
ATOM 528 O O . LEU A 1 70 ? -46.502 -7.188 -2.392 1.00 86.81 70 LEU A O 1
ATOM 532 N N . ARG A 1 71 ? -44.293 -6.929 -2.018 1.00 83.56 71 ARG A N 1
ATOM 533 C CA . ARG A 1 71 ? -44.152 -7.849 -0.870 1.00 83.56 71 ARG A CA 1
ATOM 534 C C . ARG A 1 71 ? -44.596 -9.296 -1.169 1.00 83.56 71 ARG A C 1
ATOM 536 O O . ARG A 1 71 ? -44.952 -9.690 -2.279 1.00 83.56 71 ARG A O 1
ATOM 543 N N . GLY A 1 72 ? -44.546 -10.156 -0.150 1.00 86.25 72 GLY A N 1
ATOM 544 C CA . GLY A 1 72 ? -45.036 -11.535 -0.241 1.00 86.25 72 GLY A CA 1
ATOM 545 C C . GLY A 1 72 ? -44.272 -12.373 -1.272 1.00 86.25 72 GLY A C 1
ATOM 546 O O . GLY A 1 72 ? -43.046 -12.368 -1.298 1.00 86.25 72 GLY A O 1
ATOM 547 N N . ARG A 1 73 ? -44.992 -13.118 -2.122 1.00 84.25 73 ARG A N 1
ATOM 548 C CA . ARG A 1 73 ? -44.367 -13.959 -3.162 1.00 84.25 73 ARG A CA 1
ATOM 549 C C . ARG A 1 73 ? -43.715 -13.141 -4.286 1.00 84.25 73 ARG A C 1
ATOM 551 O O . ARG A 1 73 ? -42.872 -13.681 -4.992 1.00 84.25 73 ARG A O 1
ATOM 558 N N . ALA A 1 74 ? -44.085 -11.868 -4.448 1.00 87.12 74 ALA A N 1
ATOM 559 C CA . ALA A 1 74 ? -43.584 -11.010 -5.520 1.00 87.12 74 ALA A CA 1
ATOM 560 C C . ALA A 1 74 ? -42.070 -10.759 -5.419 1.00 87.12 74 ALA A C 1
ATOM 562 O O . ALA A 1 74 ? -41.408 -10.726 -6.450 1.00 87.12 74 ALA A O 1
ATOM 563 N N . ILE A 1 75 ? -41.529 -10.704 -4.192 1.00 87.88 75 ILE A N 1
ATOM 564 C CA . ILE A 1 75 ? -40.088 -10.549 -3.908 1.00 87.88 75 ILE A CA 1
ATOM 565 C C . ILE A 1 75 ? -39.237 -11.588 -4.648 1.00 87.88 75 ILE A C 1
ATOM 567 O O . ILE A 1 75 ? -38.130 -11.284 -5.068 1.00 87.88 75 ILE A O 1
ATOM 571 N N . TRP A 1 76 ? -39.767 -12.798 -4.837 1.00 87.62 76 TRP A N 1
ATOM 572 C CA . TRP A 1 76 ? -39.070 -13.879 -5.534 1.00 87.62 76 TRP A CA 1
ATOM 573 C C . TRP A 1 76 ? -39.548 -14.037 -6.972 1.00 87.62 76 TRP A C 1
ATOM 575 O O . TRP A 1 76 ? -38.747 -14.219 -7.882 1.00 87.62 76 TRP A O 1
ATOM 585 N N . LEU A 1 77 ? -40.864 -13.964 -7.193 1.00 93.31 77 LEU A N 1
ATOM 586 C CA . LEU A 1 77 ? -41.436 -14.259 -8.502 1.00 93.31 77 LEU A CA 1
ATOM 587 C C . LEU A 1 77 ? -41.051 -13.223 -9.562 1.00 93.31 77 LEU A C 1
ATOM 589 O O . LEU A 1 77 ? -40.854 -13.622 -10.704 1.00 93.31 77 LEU A O 1
ATOM 593 N N . LEU A 1 78 ? -40.935 -11.933 -9.220 1.00 92.94 78 LEU A N 1
ATOM 594 C CA . LEU A 1 78 ? -40.573 -10.906 -10.203 1.00 92.94 78 LEU A CA 1
ATOM 595 C C . LEU A 1 78 ? -39.116 -11.061 -10.670 1.00 92.94 78 LEU A C 1
ATOM 597 O O . LEU A 1 78 ? -38.942 -11.246 -11.872 1.00 92.94 78 LEU A O 1
ATOM 601 N N . PRO A 1 79 ? -38.096 -11.093 -9.784 1.00 94.81 79 PRO A N 1
ATOM 602 C CA . PRO A 1 79 ? -36.710 -11.319 -10.202 1.00 94.81 79 PRO A CA 1
ATOM 603 C C . PRO A 1 79 ? -36.513 -12.635 -10.961 1.00 94.81 79 PRO A C 1
ATOM 605 O O . PRO A 1 79 ? -35.880 -12.650 -12.011 1.00 94.81 79 PRO A O 1
ATOM 608 N N . LEU A 1 80 ? -37.109 -13.739 -10.491 1.00 94.00 80 LEU A N 1
ATOM 609 C CA . LEU A 1 80 ? -36.968 -15.038 -11.161 1.00 94.00 80 LEU A CA 1
ATOM 610 C C . LEU A 1 80 ? -37.647 -15.065 -12.533 1.00 94.00 80 LEU A C 1
ATOM 612 O O . LEU A 1 80 ? -37.111 -15.655 -13.468 1.00 94.00 80 LEU A O 1
ATOM 616 N N . THR A 1 81 ? -38.812 -14.426 -12.671 1.00 96.25 81 THR A N 1
ATOM 617 C CA . THR A 1 81 ? -39.497 -14.318 -13.969 1.00 96.25 81 THR A CA 1
ATOM 618 C C . THR A 1 81 ? -38.718 -13.423 -14.912 1.00 96.25 81 THR A C 1
ATOM 620 O O . THR A 1 81 ? -38.578 -13.775 -16.079 1.00 96.25 81 THR A O 1
ATOM 623 N N . PHE A 1 82 ? -38.188 -12.306 -14.409 1.00 95.88 82 PHE A N 1
ATOM 624 C CA . PHE A 1 82 ? -37.363 -11.407 -15.198 1.00 95.88 82 PHE A CA 1
ATOM 625 C C . PHE A 1 82 ? -36.160 -12.165 -15.753 1.00 95.88 82 PHE A C 1
ATOM 627 O O . PHE A 1 82 ? -36.036 -12.295 -16.962 1.00 95.88 82 PHE A O 1
ATOM 634 N N . VAL A 1 83 ? -35.354 -12.784 -14.890 1.00 94.44 83 VAL A N 1
ATOM 635 C CA . VAL A 1 83 ? -34.170 -13.547 -15.303 1.00 94.44 83 VAL A CA 1
ATOM 636 C C . VAL A 1 83 ? -34.524 -14.674 -16.274 1.00 94.44 83 VAL A C 1
ATOM 638 O O . VAL A 1 83 ? -33.902 -14.787 -17.323 1.00 94.44 83 VAL A O 1
ATOM 641 N N . SER A 1 84 ? -35.568 -15.459 -15.990 1.00 92.25 84 SER A N 1
ATOM 642 C CA . SER A 1 84 ? -35.955 -16.587 -16.853 1.00 92.25 84 SER A CA 1
ATOM 643 C C . SER A 1 84 ? -36.403 -16.137 -18.248 1.00 92.25 84 SER A C 1
ATOM 645 O O . SER A 1 84 ? -36.025 -16.739 -19.250 1.00 92.25 84 SER A O 1
ATOM 647 N N . VAL A 1 85 ? -37.225 -15.087 -18.331 1.00 95.69 85 VAL A N 1
ATOM 648 C CA . VAL A 1 85 ? -37.748 -14.589 -19.614 1.00 95.69 85 VAL A CA 1
ATOM 649 C C . VAL A 1 85 ? -36.697 -13.770 -20.359 1.00 95.69 85 VAL A C 1
ATOM 651 O O . VAL A 1 85 ? -36.627 -13.833 -21.584 1.00 95.69 85 VAL A O 1
ATOM 654 N N . MET A 1 86 ? -35.833 -13.070 -19.633 1.00 93.44 86 MET A N 1
ATOM 655 C CA . MET A 1 86 ? -34.667 -12.400 -20.188 1.00 93.44 86 MET A CA 1
ATOM 656 C C . MET A 1 86 ? -33.711 -13.401 -20.833 1.00 93.44 86 MET A C 1
ATOM 658 O O . MET A 1 86 ? -33.280 -13.163 -21.954 1.00 93.44 86 MET A O 1
ATOM 662 N N . SER A 1 87 ? -33.454 -14.561 -20.221 1.00 89.31 87 SER A N 1
ATOM 663 C CA . SER A 1 87 ? -32.668 -15.617 -20.873 1.00 89.31 87 SER A CA 1
ATOM 664 C C . SER A 1 87 ? -33.301 -16.085 -22.192 1.00 89.31 87 SER A C 1
ATOM 666 O O . SER A 1 87 ? -32.588 -16.307 -23.166 1.00 89.31 87 SER A O 1
ATOM 668 N N . LEU A 1 88 ? -34.635 -16.178 -22.273 1.00 90.50 88 LEU A N 1
ATOM 669 C CA . LEU A 1 88 ? -35.330 -16.492 -23.532 1.00 90.50 88 LEU A CA 1
ATOM 670 C C . LEU A 1 88 ? -35.186 -15.373 -24.574 1.00 90.50 88 LEU A C 1
ATOM 672 O O . LEU A 1 88 ? -34.999 -15.660 -25.756 1.00 90.50 88 LEU A O 1
ATOM 676 N N . GLY A 1 89 ? -35.250 -14.112 -24.140 1.00 90.75 89 GLY A N 1
ATOM 677 C CA . GLY A 1 89 ? -34.949 -12.949 -24.973 1.00 90.75 89 GLY A CA 1
ATOM 678 C C . GLY A 1 89 ? -33.523 -12.992 -25.517 1.00 90.75 89 GLY A C 1
ATOM 679 O O . GLY A 1 89 ? -33.329 -12.871 -26.722 1.00 90.75 89 GLY A O 1
ATOM 680 N N . GLY A 1 90 ? -32.543 -13.263 -24.651 1.00 88.50 90 GLY A N 1
ATOM 681 C CA . GLY A 1 90 ? -31.127 -13.393 -25.004 1.00 88.50 90 GLY A CA 1
ATOM 682 C C . GLY A 1 90 ? -30.872 -14.481 -26.030 1.00 88.50 90 GLY A C 1
ATOM 683 O O . GLY A 1 90 ? -30.186 -14.239 -27.018 1.00 88.50 90 GLY A O 1
ATOM 684 N N . LEU A 1 91 ? -31.517 -15.641 -25.881 1.00 86.88 91 LEU A N 1
ATOM 685 C CA . LEU A 1 91 ? -31.474 -16.692 -26.898 1.00 86.88 91 LEU A CA 1
ATOM 686 C C . LEU A 1 91 ? -32.057 -16.224 -28.238 1.00 86.88 91 LEU A C 1
ATOM 688 O O . LEU A 1 91 ? -31.511 -16.558 -29.287 1.00 86.88 91 LEU A O 1
ATOM 692 N N . ALA A 1 92 ? -33.143 -15.445 -28.227 1.00 88.88 92 ALA A N 1
ATOM 693 C CA . ALA A 1 92 ? -33.730 -14.912 -29.453 1.00 88.88 92 ALA A CA 1
ATOM 694 C C . ALA A 1 92 ? -32.830 -13.863 -30.134 1.00 88.88 92 ALA A C 1
ATOM 696 O O . ALA A 1 92 ? -32.731 -13.852 -31.364 1.00 88.88 92 ALA A O 1
ATOM 697 N N . GLY A 1 93 ? -32.156 -13.021 -29.342 1.00 87.56 93 GLY A N 1
ATOM 698 C CA . GLY A 1 93 ? -31.156 -12.062 -29.814 1.00 87.56 93 GLY A CA 1
ATOM 699 C C . GLY A 1 93 ? -29.942 -12.761 -30.425 1.00 87.56 93 GLY A C 1
ATOM 700 O O . GLY A 1 93 ? -29.603 -12.511 -31.580 1.00 87.56 93 GLY A O 1
ATOM 701 N N . ALA A 1 94 ? -29.376 -13.738 -29.715 1.00 84.38 94 ALA A N 1
ATOM 702 C CA . ALA A 1 94 ? -28.229 -14.520 -30.178 1.00 84.38 94 ALA A CA 1
ATOM 703 C C . ALA A 1 94 ? -28.545 -15.333 -31.447 1.00 84.38 94 ALA A C 1
ATOM 705 O O . ALA A 1 94 ? -27.714 -15.464 -32.345 1.00 84.38 94 ALA A O 1
ATOM 706 N N . ALA A 1 95 ? -29.780 -15.836 -31.567 1.00 85.94 95 ALA A N 1
ATOM 707 C CA . ALA A 1 95 ? -30.276 -16.514 -32.765 1.00 85.94 95 ALA A CA 1
ATOM 708 C C . ALA A 1 95 ? -30.602 -15.560 -33.933 1.00 85.94 95 ALA A C 1
ATOM 710 O O . ALA A 1 95 ? -31.055 -16.014 -34.986 1.00 85.94 95 ALA A O 1
ATOM 711 N N . LYS A 1 96 ? -30.374 -14.249 -33.768 1.00 84.75 96 LYS A N 1
ATOM 712 C CA . LYS A 1 96 ? -30.602 -13.199 -34.771 1.00 84.75 96 LYS A CA 1
ATOM 713 C C . LYS A 1 96 ? -32.041 -13.147 -35.296 1.00 84.75 96 LYS A C 1
ATOM 715 O O . LYS A 1 96 ? -32.272 -12.787 -36.453 1.00 84.75 96 LYS A O 1
ATOM 720 N N . PHE A 1 97 ? -33.027 -13.488 -34.464 1.00 87.12 97 PHE A N 1
ATOM 721 C CA . PHE A 1 97 ? -34.425 -13.231 -34.812 1.00 87.12 97 PHE A CA 1
ATOM 722 C C . PHE A 1 97 ? -34.657 -11.725 -34.931 1.00 87.12 97 PHE A C 1
ATOM 724 O O . PHE A 1 97 ? -34.134 -10.961 -34.136 1.00 87.12 97 PHE A O 1
ATOM 731 N N . SER A 1 98 ? -35.454 -11.282 -35.903 1.00 85.69 98 SER A N 1
ATOM 732 C CA . SER A 1 98 ? -35.782 -9.861 -36.036 1.00 85.69 98 SER A CA 1
ATOM 733 C C . SER A 1 98 ? -36.954 -9.508 -35.122 1.00 85.69 98 SER A C 1
ATOM 735 O O . SER A 1 98 ? -38.092 -9.906 -35.382 1.00 85.69 98 SER A O 1
ATOM 737 N N . VAL A 1 99 ? -36.674 -8.764 -34.052 1.00 88.62 99 VAL A N 1
ATOM 738 C CA . VAL A 1 99 ? -37.697 -8.202 -33.163 1.00 88.62 99 VAL A CA 1
ATOM 739 C C . VAL A 1 99 ? -37.745 -6.683 -33.362 1.00 88.62 99 VAL A C 1
ATOM 741 O O . VAL A 1 99 ? -36.790 -5.989 -33.006 1.00 88.62 99 VAL A O 1
ATOM 744 N N . PRO A 1 100 ? -38.824 -6.131 -33.945 1.00 88.00 100 PRO A N 1
ATOM 745 C CA . PRO A 1 100 ? -38.922 -4.696 -34.175 1.00 88.00 100 PRO A CA 1
ATOM 746 C C . PRO A 1 100 ? -39.081 -3.927 -32.857 1.00 88.00 100 PRO A C 1
ATOM 748 O O . PRO A 1 100 ? -39.757 -4.386 -31.936 1.00 88.00 100 PRO A O 1
ATOM 751 N N . ASN A 1 101 ? -38.529 -2.711 -32.813 1.00 88.50 101 ASN A N 1
ATOM 752 C CA . ASN A 1 101 ? -38.703 -1.740 -31.723 1.00 88.50 101 ASN A CA 1
ATOM 753 C C . ASN A 1 101 ? -38.171 -2.182 -30.341 1.00 88.50 101 ASN A C 1
ATOM 755 O O . ASN A 1 101 ? -38.700 -1.736 -29.322 1.00 88.50 101 ASN A O 1
ATOM 759 N N . ALA A 1 102 ? -37.133 -3.026 -30.279 1.00 88.38 102 ALA A N 1
ATOM 760 C CA . ALA A 1 102 ? -36.571 -3.495 -29.007 1.00 88.38 102 ALA A CA 1
ATOM 761 C C . ALA A 1 102 ? -36.062 -2.351 -28.107 1.00 88.38 102 ALA A C 1
ATOM 763 O O . ALA A 1 102 ? -36.437 -2.285 -26.938 1.00 88.38 102 ALA A O 1
ATOM 764 N N . GLU A 1 103 ? -35.319 -1.392 -28.666 1.00 86.19 103 GLU A N 1
ATOM 765 C CA . GLU A 1 103 ? -34.837 -0.204 -27.940 1.00 86.19 103 GLU A CA 1
ATOM 766 C C . GLU A 1 103 ? -35.988 0.639 -27.368 1.00 86.19 103 GLU A C 1
ATOM 768 O O . GLU A 1 103 ? -35.968 1.046 -26.207 1.00 86.19 103 GLU A O 1
ATOM 773 N N . ALA A 1 104 ? -37.053 0.851 -28.151 1.00 88.62 104 ALA A N 1
ATOM 774 C CA . ALA A 1 104 ? -38.225 1.595 -27.693 1.00 88.62 104 ALA A CA 1
ATOM 775 C C . ALA A 1 104 ? -38.936 0.883 -26.529 1.00 88.62 104 ALA A C 1
ATOM 777 O O . ALA A 1 104 ? -39.442 1.541 -25.621 1.00 88.62 104 ALA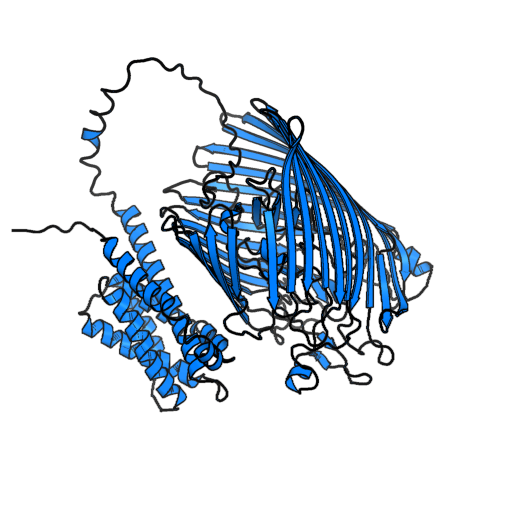 A O 1
ATOM 778 N N . MET A 1 105 ? -38.952 -0.454 -26.527 1.00 93.88 105 MET A N 1
ATOM 779 C CA . MET A 1 105 ? -39.507 -1.251 -25.431 1.00 93.88 105 MET A CA 1
ATOM 780 C C . MET A 1 105 ? -38.632 -1.216 -24.170 1.00 93.88 105 MET A C 1
ATOM 782 O O . MET A 1 105 ? -39.183 -1.202 -23.068 1.00 93.88 105 MET A O 1
ATOM 786 N N . ILE A 1 106 ? -37.304 -1.143 -24.310 1.00 89.88 106 ILE A N 1
ATOM 787 C CA . ILE A 1 106 ? -36.367 -0.953 -23.190 1.00 89.88 106 ILE A CA 1
ATOM 788 C C . ILE A 1 106 ? -36.575 0.424 -22.553 1.00 89.88 106 ILE A C 1
ATOM 790 O O . ILE A 1 106 ? -36.824 0.510 -21.350 1.00 89.88 106 ILE A O 1
ATOM 794 N N . LEU A 1 107 ? -36.615 1.497 -23.345 1.00 86.00 107 LEU A N 1
ATOM 795 C CA . LEU A 1 107 ? -36.894 2.844 -22.830 1.00 86.00 107 LEU A CA 1
ATOM 796 C C . LEU A 1 107 ? -38.287 2.945 -22.189 1.00 86.00 107 LEU A C 1
ATOM 798 O O . LEU A 1 107 ? -38.454 3.551 -21.125 1.00 86.00 107 LEU A O 1
ATOM 802 N N . LEU A 1 108 ? -39.293 2.307 -22.798 1.00 91.25 108 LEU A N 1
ATOM 803 C CA . LEU A 1 108 ? -40.636 2.222 -22.228 1.00 91.25 108 LEU A CA 1
ATOM 804 C C . LEU A 1 108 ? -40.631 1.489 -20.881 1.00 91.25 108 LEU A C 1
ATOM 806 O O . LEU A 1 108 ? -41.384 1.875 -19.988 1.00 91.25 108 LEU A O 1
ATOM 810 N N . SER A 1 109 ? -39.782 0.473 -20.704 1.00 92.75 109 SER A N 1
ATOM 811 C CA . SER A 1 109 ? -39.666 -0.254 -19.437 1.00 92.75 109 SER A CA 1
ATOM 812 C C . SER A 1 109 ? -39.197 0.647 -18.294 1.00 92.75 109 SER A C 1
ATOM 814 O O . SER A 1 109 ? -39.819 0.637 -17.231 1.00 92.75 109 SER A O 1
ATOM 816 N N . CYS A 1 110 ? -38.199 1.506 -18.532 1.00 89.31 110 CYS A N 1
ATOM 817 C CA . CYS A 1 110 ? -37.716 2.481 -17.555 1.00 89.31 110 CYS A CA 1
ATOM 818 C C . CYS A 1 110 ? -38.843 3.427 -17.128 1.00 89.31 110 CYS A C 1
ATOM 820 O O . CYS A 1 110 ? -39.066 3.641 -15.934 1.00 89.31 110 CYS A O 1
ATOM 822 N N . LEU A 1 111 ? -39.599 3.957 -18.097 1.00 85.56 111 LEU A N 1
ATOM 823 C CA . LEU A 1 111 ? -40.725 4.852 -17.836 1.00 85.56 111 LEU A CA 1
ATOM 824 C C . LEU A 1 111 ? -41.845 4.144 -17.059 1.00 85.56 111 LEU A C 1
ATOM 826 O O . LEU A 1 111 ? -42.324 4.665 -16.052 1.00 85.56 111 LEU A O 1
ATOM 830 N N . VAL A 1 112 ? -42.261 2.957 -17.507 1.00 91.81 112 VAL A N 1
ATOM 831 C CA . VAL A 1 112 ? -43.365 2.208 -16.895 1.00 91.81 112 VAL A CA 1
ATOM 832 C C . VAL A 1 112 ? -43.000 1.768 -15.482 1.00 91.81 112 VAL A C 1
ATOM 834 O O . VAL A 1 112 ? -43.785 2.009 -14.568 1.00 91.81 112 VAL A O 1
ATOM 837 N N . LEU A 1 113 ? -41.815 1.191 -15.263 1.00 88.81 113 LEU A N 1
ATOM 838 C CA . LEU A 1 113 ? -41.368 0.801 -13.924 1.00 88.81 113 LEU A CA 1
ATOM 839 C C . LEU A 1 113 ? -41.254 2.017 -13.001 1.00 88.81 113 LEU A C 1
ATOM 841 O O . LEU A 1 113 ? -41.726 1.951 -11.870 1.00 88.81 113 LEU A O 1
ATOM 845 N N . SER A 1 114 ? -40.745 3.150 -13.493 1.00 81.38 114 SER A N 1
ATOM 846 C CA . SER A 1 114 ? -40.704 4.397 -12.718 1.00 81.38 114 SER A CA 1
ATOM 847 C C . SER A 1 114 ? -42.104 4.851 -12.299 1.00 81.38 114 SER A C 1
ATOM 849 O O . SER A 1 114 ? -42.339 5.128 -11.124 1.00 81.38 114 SER A O 1
ATOM 851 N N . VAL A 1 115 ? -43.069 4.868 -13.224 1.00 84.06 115 VAL A N 1
ATOM 852 C CA . VAL A 1 115 ? -44.461 5.239 -12.925 1.00 84.06 115 VAL A CA 1
ATOM 853 C C . VAL A 1 115 ? -45.090 4.270 -11.922 1.00 84.06 115 VAL A C 1
ATOM 855 O O . VAL A 1 115 ? -45.743 4.722 -10.982 1.00 84.06 115 VAL A O 1
ATOM 858 N N . LEU A 1 116 ? -44.892 2.960 -12.082 1.00 88.94 116 LEU A N 1
ATOM 859 C CA . LEU A 1 116 ? -45.448 1.946 -11.181 1.00 88.94 116 LEU A CA 1
ATOM 860 C C . LEU A 1 116 ? -44.863 2.049 -9.768 1.00 88.94 116 LEU A C 1
ATOM 862 O O . LEU A 1 116 ? -45.617 1.961 -8.798 1.00 88.94 116 LEU A O 1
ATOM 866 N N . ILE A 1 117 ? -43.552 2.282 -9.658 1.00 87.44 117 ILE A N 1
ATOM 867 C CA . ILE A 1 117 ? -42.833 2.414 -8.385 1.00 87.44 117 ILE A CA 1
ATOM 868 C C . ILE A 1 117 ? -43.226 3.703 -7.662 1.00 87.44 117 ILE A C 1
ATOM 870 O O . ILE A 1 117 ? -43.522 3.669 -6.465 1.00 87.44 117 ILE A O 1
ATOM 874 N N . VAL A 1 118 ? -43.261 4.833 -8.379 1.00 78.44 118 VAL A N 1
ATOM 875 C CA . VAL A 1 118 ? -43.597 6.150 -7.812 1.00 78.44 118 VAL A CA 1
ATOM 876 C C . VAL A 1 118 ? -45.058 6.203 -7.368 1.00 78.44 118 VAL A C 1
ATOM 878 O O . VAL A 1 118 ? -45.350 6.694 -6.281 1.00 78.44 118 VAL A O 1
ATOM 881 N N . ASN A 1 119 ? -45.978 5.653 -8.167 1.00 79.50 119 ASN A N 1
ATOM 882 C CA . ASN A 1 119 ? -47.409 5.647 -7.846 1.00 79.50 119 ASN A CA 1
ATOM 883 C C . ASN A 1 119 ? -47.839 4.443 -6.987 1.00 79.50 119 ASN A C 1
ATOM 885 O O . ASN A 1 119 ? -49.029 4.291 -6.716 1.00 79.50 119 ASN A O 1
ATOM 889 N N . GLN A 1 120 ? -46.897 3.586 -6.572 1.00 83.56 120 GLN A N 1
ATOM 890 C CA . GLN A 1 120 ? -47.139 2.382 -5.763 1.00 83.56 120 GLN A CA 1
ATOM 891 C C . GLN A 1 120 ? -48.273 1.496 -6.306 1.00 83.56 120 GLN A C 1
ATOM 893 O O . GLN A 1 120 ? -49.101 0.975 -5.555 1.00 83.56 120 GLN A O 1
ATOM 898 N N . VAL A 1 121 ? -48.340 1.329 -7.627 1.00 84.19 121 VAL A N 1
ATOM 899 C CA . VAL A 1 121 ? -49.432 0.591 -8.272 1.00 84.19 121 VAL A CA 1
ATOM 900 C C . VAL A 1 121 ? -49.297 -0.904 -7.976 1.00 84.19 121 VAL A C 1
ATOM 902 O O . VAL A 1 121 ? -48.263 -1.516 -8.245 1.00 84.19 121 VAL A O 1
ATOM 905 N N . GLN A 1 122 ? -50.366 -1.508 -7.451 1.00 84.12 122 GLN A N 1
ATOM 906 C CA . GLN A 1 122 ? -50.414 -2.930 -7.104 1.00 84.12 122 GLN A CA 1
ATOM 907 C C . GLN A 1 122 ? -51.460 -3.659 -7.951 1.00 84.12 122 GLN A C 1
ATOM 909 O O . GLN A 1 122 ? -52.650 -3.648 -7.635 1.00 84.12 122 GLN A O 1
ATOM 914 N N . PHE A 1 123 ? -51.031 -4.328 -9.023 1.00 90.88 123 PHE A N 1
ATOM 915 C CA . PHE A 1 123 ? -51.912 -5.250 -9.741 1.00 90.88 123 PHE A CA 1
ATOM 916 C C . PHE A 1 123 ? -51.922 -6.636 -9.092 1.00 90.88 123 PHE A C 1
ATOM 918 O O . PHE A 1 123 ? -51.137 -6.950 -8.192 1.00 90.88 123 PHE A O 1
ATOM 925 N N . ASN A 1 124 ? -52.801 -7.509 -9.591 1.00 91.19 124 ASN A N 1
ATOM 926 C CA . ASN A 1 124 ? -52.725 -8.925 -9.258 1.00 91.19 124 ASN A CA 1
ATOM 927 C C . ASN A 1 124 ? -51.377 -9.515 -9.732 1.00 91.19 124 ASN A C 1
ATOM 929 O O . ASN A 1 124 ? -50.777 -9.047 -10.703 1.00 91.19 124 ASN A O 1
ATOM 933 N N . ILE A 1 125 ? -50.909 -10.573 -9.061 1.00 89.38 125 ILE A N 1
ATOM 934 C CA . ILE A 1 125 ? -49.587 -11.156 -9.335 1.00 89.38 125 ILE A CA 1
ATOM 935 C C . ILE A 1 125 ? -49.422 -11.593 -10.797 1.00 89.38 125 ILE A C 1
ATOM 937 O O . ILE A 1 125 ? -48.341 -11.443 -11.345 1.00 89.38 125 ILE A O 1
ATOM 941 N N . ARG A 1 126 ? -50.483 -12.068 -11.465 1.00 93.31 126 ARG A N 1
ATOM 942 C CA . ARG A 1 126 ? -50.404 -12.492 -12.873 1.00 93.31 126 ARG A CA 1
ATOM 943 C C . ARG A 1 126 ? -50.095 -11.314 -13.793 1.00 93.31 126 ARG A C 1
ATOM 945 O O . ARG A 1 126 ? -49.257 -11.442 -14.674 1.00 93.31 126 ARG A O 1
ATOM 952 N N . THR A 1 127 ? -50.735 -10.171 -13.560 1.00 92.94 127 THR A N 1
ATOM 953 C CA . THR A 1 127 ? -50.484 -8.937 -14.307 1.00 92.94 127 THR A CA 1
ATOM 954 C C . THR A 1 127 ? -49.069 -8.415 -14.058 1.00 92.94 127 THR A C 1
ATOM 956 O O . THR A 1 127 ? -48.391 -8.072 -15.018 1.00 92.94 127 THR A O 1
ATOM 959 N N . ASN A 1 128 ? -48.580 -8.431 -12.812 1.00 93.44 128 ASN A N 1
ATOM 960 C CA . ASN A 1 128 ? -47.205 -8.002 -12.511 1.00 93.44 128 ASN A CA 1
ATOM 961 C C . ASN A 1 128 ? -46.166 -8.881 -13.223 1.00 93.44 128 ASN A C 1
ATOM 963 O O . ASN A 1 128 ? -45.223 -8.363 -13.815 1.00 93.44 128 ASN A O 1
ATOM 967 N N . LEU A 1 129 ? -46.367 -10.204 -13.216 1.00 95.00 129 LEU A N 1
ATOM 968 C CA . LEU A 1 129 ? -45.486 -11.136 -13.921 1.00 95.00 129 LEU A CA 1
ATOM 969 C C . LEU A 1 129 ? -45.547 -10.957 -15.437 1.00 95.00 129 LEU A C 1
ATOM 971 O O . LEU A 1 129 ? -44.513 -11.064 -16.082 1.00 95.00 129 LEU A O 1
ATOM 975 N N . LEU A 1 130 ? -46.717 -10.642 -16.003 1.00 96.31 130 LEU A N 1
ATOM 976 C CA . LEU A 1 130 ? -46.848 -10.358 -17.432 1.00 96.31 130 LEU A CA 1
ATOM 977 C C . LEU A 1 130 ? -46.080 -9.090 -17.826 1.00 96.31 130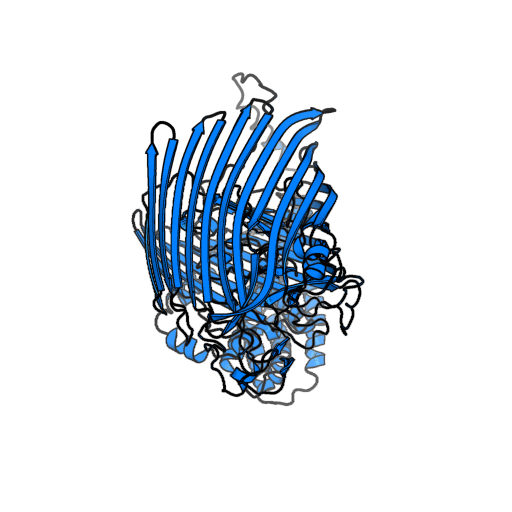 LEU A C 1
ATOM 979 O O . LEU A 1 130 ? -45.354 -9.109 -18.813 1.00 96.31 130 LEU A O 1
ATOM 983 N N . ILE A 1 131 ? -46.212 -8.011 -17.048 1.00 95.12 131 ILE A N 1
ATOM 984 C CA . ILE A 1 131 ? -45.503 -6.746 -17.295 1.00 95.12 131 ILE A CA 1
ATOM 985 C C . ILE A 1 131 ? -43.988 -6.977 -17.259 1.00 95.12 131 ILE A C 1
ATOM 987 O O . ILE A 1 131 ? -43.285 -6.598 -18.194 1.00 95.12 131 ILE A O 1
ATOM 991 N N . ILE A 1 132 ? -43.499 -7.646 -16.209 1.00 95.94 132 ILE A N 1
ATOM 992 C CA . ILE A 1 132 ? -42.081 -7.991 -16.070 1.00 95.94 132 ILE A CA 1
ATOM 993 C C . ILE A 1 132 ? -41.604 -8.890 -17.208 1.00 95.94 132 ILE A C 1
ATOM 995 O O . ILE A 1 132 ? -40.569 -8.602 -17.792 1.00 95.94 132 ILE A O 1
ATOM 999 N N . ALA A 1 133 ? -42.352 -9.940 -17.550 1.00 96.44 133 ALA A N 1
ATOM 1000 C CA . ALA A 1 133 ? -41.974 -10.868 -18.611 1.00 96.44 133 ALA A CA 1
ATOM 1001 C C . ALA A 1 133 ? -41.830 -10.163 -19.967 1.00 96.44 133 ALA A C 1
ATOM 1003 O O . ALA A 1 133 ? -40.874 -10.426 -20.692 1.00 96.44 133 ALA A O 1
ATOM 1004 N N . VAL A 1 134 ? -42.745 -9.246 -20.299 1.00 96.56 134 VAL A N 1
ATOM 1005 C CA . VAL A 1 134 ? -42.678 -8.488 -21.556 1.00 96.56 134 VAL A CA 1
ATOM 1006 C C . VAL A 1 134 ? -41.380 -7.691 -21.625 1.00 96.56 134 VAL A C 1
ATOM 1008 O O . VAL A 1 134 ? -40.636 -7.856 -22.584 1.00 96.56 134 VAL A O 1
ATOM 1011 N N . PHE A 1 135 ? -41.066 -6.876 -20.616 1.00 96.06 135 PHE A N 1
ATOM 1012 C CA . PHE A 1 135 ? -39.846 -6.064 -20.644 1.00 96.06 135 PHE A CA 1
ATOM 1013 C C . PHE A 1 135 ? -38.573 -6.902 -20.536 1.00 96.06 135 PHE A C 1
ATOM 1015 O O . PHE A 1 135 ? -37.626 -6.651 -21.277 1.00 96.06 135 PHE A O 1
ATOM 1022 N N . ALA A 1 136 ? -38.575 -7.933 -19.690 1.00 95.12 136 ALA A N 1
ATOM 1023 C CA . ALA A 1 136 ? -37.458 -8.856 -19.541 1.00 95.12 136 ALA A CA 1
ATOM 1024 C C . ALA A 1 136 ? -37.032 -9.465 -20.880 1.00 95.12 136 ALA A C 1
ATOM 1026 O O . ALA A 1 136 ? -35.841 -9.537 -21.164 1.00 95.12 136 ALA A O 1
ATOM 1027 N N . PHE A 1 137 ? -37.993 -9.841 -21.731 1.00 96.12 137 PHE A N 1
ATOM 1028 C CA . PHE A 1 137 ? -37.694 -10.374 -23.058 1.00 96.12 137 PHE A CA 1
ATOM 1029 C C . PHE A 1 137 ? -36.907 -9.381 -23.925 1.00 96.12 137 PHE A C 1
ATOM 1031 O O . PHE A 1 137 ? -35.940 -9.781 -24.562 1.00 96.12 137 PHE A O 1
ATOM 1038 N N . PHE A 1 138 ? -37.286 -8.098 -23.948 1.00 94.69 138 PHE A N 1
ATOM 1039 C CA . PHE A 1 138 ? -36.610 -7.093 -24.781 1.00 94.69 138 PHE A CA 1
ATOM 1040 C C . PHE A 1 138 ? -35.223 -6.721 -24.256 1.00 94.69 138 PHE A C 1
ATOM 1042 O O . PHE A 1 138 ? -34.300 -6.614 -25.058 1.00 94.69 138 PHE A O 1
ATOM 1049 N N . HIS A 1 139 ? -35.063 -6.603 -22.934 1.00 92.62 139 HIS A N 1
ATOM 1050 C CA . HIS A 1 139 ? -33.746 -6.449 -22.299 1.00 92.62 139 HIS A CA 1
ATOM 1051 C C . HIS A 1 139 ? -32.838 -7.630 -22.640 1.00 92.62 139 HIS A C 1
ATOM 1053 O O . HIS A 1 139 ? -31.724 -7.453 -23.116 1.00 92.62 139 HIS A O 1
ATOM 1059 N N . GLY A 1 140 ? -33.354 -8.852 -22.489 1.00 90.31 140 GLY A N 1
ATOM 1060 C CA . GLY A 1 140 ? -32.629 -10.060 -22.864 1.00 90.31 140 GLY A CA 1
ATOM 1061 C C . GLY A 1 140 ? -32.252 -10.068 -24.337 1.00 90.31 140 GLY A C 1
ATOM 1062 O O . GLY A 1 140 ? -31.116 -10.362 -24.675 1.00 90.31 140 GLY A O 1
ATOM 1063 N N . TYR A 1 141 ? -33.190 -9.709 -25.213 1.00 92.38 141 TYR A N 1
ATOM 1064 C CA . TYR A 1 141 ? -32.970 -9.655 -26.654 1.00 92.38 141 TYR A CA 1
ATOM 1065 C C . TYR A 1 141 ? -31.854 -8.686 -27.054 1.00 92.38 141 TYR A C 1
ATOM 1067 O O . TYR A 1 141 ? -31.038 -9.062 -27.892 1.00 92.38 141 TYR A O 1
ATOM 1075 N N . ALA A 1 142 ? -31.792 -7.489 -26.459 1.00 88.69 142 ALA A N 1
ATOM 1076 C CA . ALA A 1 142 ? -30.717 -6.531 -26.722 1.00 88.69 142 ALA A CA 1
ATOM 1077 C C . ALA A 1 142 ? -29.352 -7.102 -26.319 1.00 88.69 142 ALA A C 1
ATOM 1079 O O . ALA A 1 142 ? -28.471 -7.211 -27.167 1.00 88.69 142 ALA A O 1
ATOM 1080 N N . HIS A 1 143 ? -29.230 -7.611 -25.092 1.00 85.12 143 HIS A N 1
ATOM 1081 C CA . HIS A 1 143 ? -28.003 -8.268 -24.636 1.00 85.12 143 HIS A CA 1
ATOM 1082 C C . HIS A 1 143 ? -27.606 -9.460 -25.518 1.00 85.12 143 HIS A C 1
ATOM 1084 O O . HIS A 1 143 ? -26.438 -9.649 -25.833 1.00 85.12 143 HIS A O 1
ATOM 1090 N N . GLY A 1 144 ? -28.584 -10.238 -25.991 1.00 85.50 144 GLY A N 1
ATOM 1091 C CA . GLY A 1 144 ? -28.362 -11.353 -26.910 1.00 85.50 144 GLY A CA 1
ATOM 1092 C C . GLY A 1 144 ? -27.768 -10.955 -28.267 1.00 85.50 144 GLY A C 1
ATOM 1093 O O . GLY A 1 144 ? -27.077 -11.768 -28.876 1.00 85.50 144 GLY A O 1
ATOM 1094 N N . GLN A 1 145 ? -28.030 -9.738 -28.756 1.00 84.81 145 GLN A N 1
ATOM 1095 C CA . GLN A 1 145 ? -27.468 -9.228 -30.018 1.00 84.81 145 GLN A CA 1
ATOM 1096 C C . GLN A 1 145 ? -26.005 -8.795 -29.879 1.00 84.81 145 GLN A C 1
ATOM 1098 O O . GLN A 1 145 ? -25.274 -8.784 -30.868 1.00 84.81 145 GLN A O 1
ATOM 1103 N N . GLU A 1 146 ? -25.587 -8.453 -28.663 1.00 78.00 146 GLU A N 1
ATOM 1104 C CA . GLU A 1 146 ? -24.251 -7.939 -28.350 1.00 78.00 146 GLU A CA 1
ATOM 1105 C C . GLU A 1 146 ? -23.279 -9.046 -27.909 1.00 78.00 146 GLU A C 1
ATOM 1107 O O . GLU A 1 146 ? -22.090 -8.793 -27.714 1.00 78.00 146 GLU A O 1
ATOM 1112 N N . ILE A 1 147 ? -23.753 -10.296 -27.808 1.00 80.19 147 ILE A N 1
ATOM 1113 C CA . ILE A 1 147 ? -22.899 -11.455 -27.534 1.00 80.19 147 ILE A CA 1
ATOM 1114 C C . ILE A 1 147 ? -21.915 -11.637 -28.693 1.00 80.19 147 ILE A C 1
ATOM 1116 O O . ILE A 1 147 ? -22.314 -11.841 -29.845 1.00 80.19 147 ILE A O 1
ATOM 1120 N N . SER A 1 148 ? -20.616 -11.613 -28.381 1.00 69.19 148 SER A N 1
ATOM 1121 C CA . SER A 1 148 ? -19.569 -11.910 -29.360 1.00 69.19 148 SER A CA 1
ATOM 1122 C C . SER A 1 148 ? -19.805 -13.275 -30.011 1.00 69.19 148 SER A C 1
ATOM 1124 O O . SER A 1 148 ? -20.091 -14.265 -29.338 1.00 69.19 148 SER A O 1
ATOM 1126 N N . ALA A 1 149 ? -19.612 -13.361 -31.330 1.00 63.38 149 ALA A N 1
ATOM 1127 C CA . ALA A 1 149 ? -19.756 -14.611 -32.077 1.00 63.38 149 ALA A CA 1
ATOM 1128 C C . ALA A 1 149 ? -18.770 -15.712 -31.631 1.00 63.38 149 ALA A C 1
ATOM 1130 O O . ALA A 1 149 ? -18.978 -16.878 -31.963 1.00 63.38 149 ALA A O 1
ATOM 1131 N N . SER A 1 150 ? -17.708 -15.349 -30.902 1.00 58.16 150 SER A N 1
ATOM 1132 C CA . SER A 1 150 ? -16.715 -16.272 -30.345 1.00 58.16 150 SER A CA 1
ATOM 1133 C C . SER A 1 150 ? -16.998 -16.707 -28.901 1.00 58.16 150 SER A C 1
ATOM 1135 O O . SER A 1 150 ? -16.281 -17.571 -28.405 1.00 58.16 150 SER A O 1
ATOM 1137 N N . ALA A 1 151 ? -18.001 -16.132 -28.226 1.00 68.19 151 ALA A N 1
ATOM 1138 C CA . ALA A 1 151 ? -18.258 -16.400 -26.813 1.00 68.19 151 ALA A CA 1
ATOM 1139 C C . ALA A 1 151 ? -19.013 -17.723 -26.592 1.00 68.19 151 ALA A C 1
ATOM 1141 O O . ALA A 1 151 ? -19.973 -18.059 -27.295 1.00 68.19 151 ALA A O 1
ATOM 1142 N N . ASN A 1 152 ? -18.633 -18.465 -25.553 1.00 80.44 152 ASN A N 1
ATOM 1143 C CA . ASN A 1 152 ? -19.391 -19.596 -25.044 1.00 80.44 152 ASN A CA 1
ATOM 1144 C C . ASN A 1 152 ? -20.697 -19.100 -24.409 1.00 80.44 152 ASN A C 1
ATOM 1146 O O . ASN A 1 152 ? -20.728 -18.564 -23.299 1.00 80.44 152 ASN A O 1
ATOM 1150 N N . LEU A 1 153 ? -21.800 -19.351 -25.115 1.00 77.94 153 LEU A N 1
ATOM 1151 C CA . LEU A 1 153 ? -23.137 -18.898 -24.745 1.00 77.94 153 LEU A CA 1
ATOM 1152 C C . LEU A 1 153 ? -23.563 -19.324 -23.330 1.00 77.94 153 LEU A C 1
ATOM 1154 O O . LEU A 1 153 ? -24.258 -18.566 -22.660 1.00 77.94 153 LEU A O 1
ATOM 1158 N N . ILE A 1 154 ? -23.162 -20.509 -22.855 1.00 79.69 154 ILE A N 1
ATOM 1159 C CA . ILE A 1 154 ? -23.549 -21.006 -21.524 1.00 79.69 154 ILE A CA 1
ATOM 1160 C C . ILE A 1 154 ? -22.805 -20.228 -20.434 1.00 79.69 154 ILE A C 1
ATOM 1162 O O . ILE A 1 154 ? -23.438 -19.722 -19.509 1.00 79.69 154 ILE A O 1
ATOM 1166 N N . SER A 1 155 ? -21.482 -20.112 -20.566 1.00 77.38 155 SER A N 1
ATOM 1167 C CA . SER A 1 155 ? -20.608 -19.387 -19.634 1.00 77.38 155 SER A CA 1
ATOM 1168 C C . SER A 1 155 ? -21.016 -17.915 -19.501 1.00 77.38 155 SER A C 1
ATOM 1170 O O . SER A 1 155 ? -21.312 -17.447 -18.398 1.00 77.38 155 SER A O 1
ATOM 1172 N N . TYR A 1 156 ? -21.159 -17.231 -20.639 1.00 81.44 156 TYR A N 1
ATOM 1173 C CA . TYR A 1 156 ? -21.615 -15.845 -20.707 1.00 81.44 156 TYR A CA 1
ATOM 1174 C C . TYR A 1 156 ? -22.992 -15.670 -20.048 1.00 81.44 156 TYR A C 1
ATOM 1176 O O . TYR A 1 156 ? -23.183 -14.800 -19.198 1.00 81.44 156 TYR A O 1
ATOM 1184 N N . THR A 1 157 ? -23.955 -16.544 -20.373 1.00 82.81 157 THR A N 1
ATOM 1185 C CA . THR A 1 157 ? -25.309 -16.471 -19.798 1.00 82.81 157 THR A CA 1
ATOM 1186 C C . THR A 1 157 ? -25.290 -16.657 -18.280 1.00 82.81 157 THR A C 1
ATOM 1188 O O . THR A 1 157 ? -26.052 -15.994 -17.581 1.00 82.81 157 THR A O 1
ATOM 1191 N N . LEU A 1 158 ? -24.426 -17.522 -17.738 1.00 82.62 158 LEU A N 1
ATOM 1192 C CA . LEU A 1 158 ? -24.311 -17.724 -16.290 1.00 82.62 158 LEU A CA 1
ATOM 1193 C C . LEU A 1 158 ? -23.739 -16.495 -15.571 1.00 82.62 158 LEU A C 1
ATOM 1195 O O . LEU A 1 158 ? -24.275 -16.115 -14.526 1.00 82.62 158 LEU A O 1
ATOM 1199 N N . GLY A 1 159 ? -22.709 -15.850 -16.130 1.00 81.00 159 GLY A N 1
ATOM 1200 C CA . GLY A 1 159 ? -22.180 -14.581 -15.609 1.00 81.00 159 GLY A CA 1
ATOM 1201 C C . GLY A 1 159 ? -23.236 -13.480 -15.618 1.00 81.00 159 GLY A C 1
ATOM 1202 O O . GLY A 1 159 ? -23.513 -12.857 -14.592 1.00 81.00 159 GLY A O 1
ATOM 1203 N N . PHE A 1 160 ? -23.926 -13.343 -16.746 1.00 86.12 160 PHE A N 1
ATOM 1204 C CA . PHE A 1 160 ? -24.992 -12.370 -16.962 1.00 86.12 160 PHE A CA 1
ATOM 1205 C C . PHE A 1 160 ? -26.193 -12.552 -16.017 1.00 86.12 160 PHE A C 1
ATOM 1207 O O . PHE A 1 160 ? -26.687 -11.594 -15.410 1.00 86.12 160 PHE A O 1
ATOM 1214 N N . VAL A 1 161 ? -26.650 -13.795 -15.834 1.00 88.19 161 VAL A N 1
ATOM 1215 C CA . VAL A 1 161 ? -27.718 -14.141 -14.883 1.00 88.19 161 VAL A CA 1
ATOM 1216 C C . VAL A 1 161 ? -27.299 -13.811 -13.450 1.00 88.19 161 VAL A C 1
ATOM 1218 O O . VAL A 1 161 ? -28.103 -13.260 -12.695 1.00 88.19 161 VAL A O 1
ATOM 1221 N N . CYS A 1 162 ? -26.052 -14.117 -13.078 1.00 83.19 162 CYS A N 1
ATOM 1222 C CA . CYS A 1 162 ? -25.515 -13.823 -11.751 1.00 83.19 162 CYS A CA 1
ATOM 1223 C C . CYS A 1 162 ? -25.521 -12.313 -11.466 1.00 83.19 162 CYS A C 1
ATOM 1225 O O . CYS A 1 162 ? -26.123 -11.877 -10.481 1.00 83.19 162 CYS A O 1
ATOM 1227 N N . ALA A 1 163 ? -24.946 -11.510 -12.365 1.00 82.69 163 ALA A N 1
ATOM 1228 C CA . ALA A 1 163 ? -24.930 -10.053 -12.253 1.00 82.69 163 ALA A CA 1
ATOM 1229 C C . ALA A 1 163 ? -26.346 -9.461 -12.159 1.00 82.69 163 ALA A C 1
ATOM 1231 O O . ALA A 1 163 ? -26.630 -8.639 -11.287 1.00 82.69 163 ALA A O 1
ATOM 1232 N N . THR A 1 164 ? -27.281 -9.945 -12.980 1.00 88.19 164 THR A N 1
ATOM 1233 C CA . THR A 1 164 ? -28.669 -9.458 -12.959 1.00 88.19 164 THR A CA 1
ATOM 1234 C C . THR A 1 164 ? -29.386 -9.776 -11.643 1.00 88.19 164 THR A C 1
ATOM 1236 O O . THR A 1 164 ? -30.096 -8.927 -11.098 1.00 88.19 164 THR A O 1
ATOM 1239 N N . LEU A 1 165 ? -29.187 -10.975 -11.081 1.00 86.19 165 LEU A N 1
ATOM 1240 C CA . LEU A 1 165 ? -29.749 -11.335 -9.775 1.00 86.19 165 LEU A CA 1
ATOM 1241 C C . LEU A 1 165 ? -29.197 -10.452 -8.649 1.00 86.19 165 LEU A C 1
ATOM 1243 O O . LEU A 1 165 ? -29.962 -10.058 -7.766 1.00 86.19 165 LEU A O 1
ATOM 1247 N N . LEU A 1 166 ? -27.906 -10.107 -8.694 1.00 78.19 166 LEU A N 1
ATOM 1248 C CA . LEU A 1 166 ? -27.289 -9.183 -7.737 1.00 78.19 166 LEU A CA 1
ATOM 1249 C C . LEU A 1 166 ? -27.879 -7.769 -7.849 1.00 78.19 166 LEU A C 1
ATOM 1251 O O . LEU A 1 166 ? -28.199 -7.165 -6.825 1.00 78.19 166 LEU A O 1
ATOM 1255 N N . LEU A 1 167 ? -28.118 -7.272 -9.067 1.00 85.44 167 LEU A N 1
ATOM 1256 C CA . LEU A 1 167 ? -28.765 -5.974 -9.304 1.00 85.44 167 LEU A CA 1
ATOM 1257 C C . LEU A 1 167 ? -30.235 -5.944 -8.850 1.00 85.44 167 LEU A C 1
ATOM 1259 O O . LEU A 1 167 ? -30.690 -4.968 -8.253 1.00 85.44 167 LEU A O 1
ATOM 1263 N N . HIS A 1 168 ? -30.996 -7.021 -9.061 1.00 89.31 168 HIS A N 1
ATOM 1264 C CA . HIS A 1 168 ? -32.332 -7.143 -8.469 1.00 89.31 168 HIS A CA 1
ATOM 1265 C C . HIS A 1 168 ? -32.262 -7.169 -6.932 1.00 89.31 168 HIS A C 1
ATOM 1267 O O . HIS A 1 168 ? -33.076 -6.537 -6.255 1.00 89.31 168 HIS A O 1
ATOM 1273 N N . GLY A 1 169 ? -31.281 -7.884 -6.374 1.00 78.56 169 GLY A N 1
ATOM 1274 C CA . GLY A 1 169 ? -31.026 -7.945 -4.937 1.00 78.56 169 GLY A CA 1
ATOM 1275 C C . GLY A 1 169 ? -30.737 -6.570 -4.334 1.00 78.56 169 GLY A C 1
ATOM 1276 O O . GLY A 1 169 ? -31.343 -6.213 -3.321 1.00 78.56 169 GLY A O 1
ATOM 1277 N N . SER A 1 170 ? -29.890 -5.766 -4.983 1.00 75.06 170 SER A N 1
ATOM 1278 C CA . SER A 1 170 ? -29.569 -4.410 -4.529 1.00 75.06 170 SER A CA 1
ATOM 1279 C C . SER A 1 170 ? -30.816 -3.521 -4.491 1.00 75.06 170 SER A C 1
ATOM 1281 O O . SER A 1 170 ? -31.082 -2.896 -3.466 1.00 75.06 170 SER A O 1
ATOM 1283 N N . GLY A 1 171 ? -31.669 -3.568 -5.522 1.00 80.94 171 GLY A N 1
ATOM 1284 C CA . GLY A 1 171 ? -32.946 -2.847 -5.538 1.00 80.94 171 GLY A CA 1
ATOM 1285 C C . GLY A 1 171 ? -33.904 -3.244 -4.405 1.00 80.94 171 GLY A C 1
ATOM 1286 O O . GLY A 1 171 ? -34.531 -2.380 -3.784 1.00 80.94 171 GLY A O 1
ATOM 1287 N N . ILE A 1 172 ? -33.994 -4.542 -4.081 1.00 82.69 172 ILE A N 1
ATOM 1288 C CA . ILE A 1 172 ? -34.801 -5.036 -2.949 1.00 82.69 172 ILE A CA 1
ATOM 1289 C C . ILE A 1 172 ? -34.284 -4.464 -1.626 1.00 82.69 172 ILE A C 1
ATOM 1291 O O . ILE A 1 172 ? -35.081 -4.022 -0.790 1.00 82.69 172 ILE A O 1
ATOM 1295 N N . VAL A 1 173 ? -32.962 -4.458 -1.436 1.00 71.31 173 VAL A N 1
ATOM 1296 C CA . VAL A 1 173 ? -32.311 -3.908 -0.240 1.00 71.31 173 VAL A CA 1
ATOM 1297 C C . VAL A 1 173 ? -32.589 -2.409 -0.131 1.00 71.31 173 VAL A C 1
ATOM 1299 O O . VAL A 1 173 ? -33.088 -1.967 0.904 1.00 71.31 173 VAL A O 1
ATOM 1302 N N . THR A 1 174 ? -32.385 -1.639 -1.204 1.00 73.44 174 THR A N 1
ATOM 1303 C CA . THR A 1 174 ? -32.655 -0.193 -1.234 1.00 73.44 174 THR A CA 1
ATOM 1304 C C . THR A 1 174 ? -34.100 0.126 -0.847 1.00 73.44 174 THR A C 1
ATOM 1306 O O . THR A 1 174 ? -34.340 0.977 0.009 1.00 73.44 174 THR A O 1
ATOM 1309 N N . ALA A 1 175 ? -35.082 -0.583 -1.411 1.00 74.44 175 ALA A N 1
ATOM 1310 C CA . ALA A 1 175 ? -36.493 -0.360 -1.095 1.00 74.44 175 ALA A CA 1
ATOM 1311 C C . ALA A 1 175 ? -36.844 -0.701 0.363 1.00 74.44 175 ALA A C 1
ATOM 1313 O O . ALA A 1 175 ? -37.598 0.032 1.010 1.00 74.44 175 ALA A O 1
ATOM 1314 N N . CYS A 1 176 ? -36.288 -1.792 0.900 1.00 70.44 176 CYS A N 1
ATOM 1315 C CA . CYS A 1 176 ? -36.458 -2.154 2.308 1.00 70.44 176 CYS A CA 1
ATOM 1316 C C . CYS A 1 176 ? -35.879 -1.081 3.241 1.00 70.44 176 CYS A C 1
ATOM 1318 O O . CYS A 1 176 ? -36.527 -0.719 4.225 1.00 70.44 176 CYS A O 1
ATOM 1320 N N . LEU A 1 177 ? -34.705 -0.537 2.906 1.00 59.94 177 LEU A N 1
ATOM 1321 C CA . LEU A 1 177 ? -34.047 0.525 3.666 1.00 59.94 177 LEU A CA 1
ATOM 1322 C C . LEU A 1 177 ? -34.855 1.829 3.652 1.00 59.94 177 LEU A C 1
ATOM 1324 O O . LEU A 1 177 ? -35.098 2.403 4.711 1.00 59.94 177 LEU A O 1
ATOM 1328 N N . VAL A 1 178 ? -35.353 2.265 2.490 1.00 71.31 178 VAL A N 1
ATOM 1329 C CA . VAL A 1 178 ? -36.183 3.482 2.381 1.00 71.31 178 VAL A CA 1
ATOM 1330 C C . VAL A 1 178 ? -37.475 3.351 3.192 1.00 71.31 178 VAL A C 1
ATOM 1332 O O . VAL A 1 178 ? -37.830 4.256 3.947 1.00 71.31 178 VAL A O 1
ATOM 1335 N N . MET A 1 179 ? -38.164 2.210 3.096 1.00 65.81 179 MET A N 1
ATOM 1336 C CA . MET A 1 179 ? -39.390 1.965 3.866 1.00 65.81 179 MET A CA 1
ATOM 1337 C C . MET A 1 179 ? -39.135 1.942 5.376 1.00 65.81 179 MET A C 1
ATOM 1339 O O . MET A 1 179 ? -39.971 2.421 6.143 1.00 65.81 179 MET A O 1
ATOM 1343 N N . LEU A 1 180 ? -37.989 1.409 5.802 1.00 53.12 180 LEU A N 1
ATOM 1344 C CA . LEU A 1 180 ? -37.562 1.420 7.197 1.00 53.12 180 LEU A CA 1
ATOM 1345 C C . LEU A 1 180 ? -37.302 2.854 7.685 1.00 53.12 180 LEU A C 1
ATOM 1347 O O . LEU A 1 180 ? -37.818 3.240 8.731 1.00 53.12 180 LEU A O 1
ATOM 1351 N N . VAL A 1 181 ? -36.591 3.670 6.899 1.00 51.66 181 VAL A N 1
ATOM 1352 C CA . VAL A 1 181 ? -36.334 5.087 7.207 1.00 51.66 181 VAL A CA 1
ATOM 1353 C C . VAL A 1 181 ? -37.643 5.877 7.308 1.00 51.66 181 VAL A C 1
ATOM 1355 O O . VAL A 1 181 ? -37.860 6.570 8.300 1.00 51.66 181 VAL A O 1
ATOM 1358 N N . CYS A 1 182 ? -38.567 5.732 6.353 1.00 56.62 182 CYS A N 1
ATOM 1359 C CA . CYS A 1 182 ? -39.871 6.400 6.416 1.00 56.62 182 CYS A CA 1
ATOM 1360 C C . CYS A 1 182 ? -40.708 5.948 7.624 1.00 56.62 182 CYS A C 1
ATOM 1362 O O . CYS A 1 182 ? -41.347 6.780 8.267 1.00 56.62 182 CYS A O 1
ATOM 1364 N N . ALA A 1 183 ? -40.696 4.656 7.966 1.00 52.72 183 ALA A N 1
ATOM 1365 C CA . ALA A 1 183 ? -41.407 4.144 9.137 1.00 52.72 183 ALA A CA 1
ATOM 1366 C C . ALA A 1 183 ? -40.852 4.720 10.451 1.00 52.72 183 ALA A C 1
ATOM 1368 O O . ALA A 1 183 ? -41.621 5.006 11.365 1.00 52.72 183 ALA A O 1
ATOM 1369 N N . ILE A 1 184 ? -39.539 4.944 10.532 1.00 48.16 184 ILE A N 1
ATOM 1370 C CA . ILE A 1 184 ? -38.880 5.532 11.706 1.00 48.16 184 ILE A CA 1
ATOM 1371 C C . ILE A 1 184 ? -39.131 7.047 11.786 1.00 48.16 184 ILE A C 1
ATOM 1373 O O . ILE A 1 184 ? -39.426 7.563 12.862 1.00 48.16 184 ILE A O 1
ATOM 1377 N N . VAL A 1 185 ? -39.067 7.759 10.656 1.00 46.84 185 VAL A N 1
ATOM 1378 C CA . VAL A 1 185 ? -39.238 9.223 10.596 1.00 46.84 185 VAL A CA 1
ATOM 1379 C C . VAL A 1 185 ? -40.699 9.647 10.791 1.00 46.84 185 VAL A C 1
ATOM 1381 O O . VAL A 1 185 ? -40.965 10.624 11.488 1.00 46.84 185 VAL A O 1
ATOM 1384 N N . PHE A 1 186 ? -41.661 8.913 10.220 1.00 53.31 186 PHE A N 1
ATOM 1385 C CA . PHE A 1 186 ? -43.083 9.289 10.236 1.00 53.31 186 PHE A CA 1
ATOM 1386 C C . PHE A 1 186 ? -43.950 8.456 11.194 1.00 53.31 186 PHE A C 1
ATOM 1388 O O . PHE A 1 186 ? -45.057 8.872 11.533 1.00 53.31 186 PHE A O 1
ATOM 1395 N N . GLY A 1 187 ? -43.466 7.310 11.686 1.00 43.28 187 GLY A N 1
ATOM 1396 C CA . GLY A 1 187 ? -44.217 6.430 12.594 1.00 43.28 187 GLY A CA 1
ATOM 1397 C C . GLY A 1 187 ? -44.427 6.984 14.007 1.00 43.28 187 GLY A C 1
ATOM 1398 O O . GLY A 1 187 ? -45.202 6.420 14.776 1.00 43.28 187 GLY A O 1
ATOM 1399 N N . ASN A 1 188 ? -43.790 8.106 14.355 1.00 46.97 188 ASN A N 1
ATOM 1400 C CA . ASN A 1 188 ? -43.803 8.649 15.713 1.00 46.97 188 ASN A CA 1
ATOM 1401 C C . ASN A 1 188 ? -44.922 9.666 16.010 1.00 46.97 188 ASN A C 1
ATOM 1403 O O . ASN A 1 188 ? -44.912 10.285 17.071 1.00 46.97 188 ASN A O 1
ATOM 1407 N N . GLN A 1 189 ? -45.919 9.826 15.130 1.00 44.50 189 GLN A N 1
ATOM 1408 C CA . GLN A 1 189 ? -47.096 10.660 15.434 1.00 44.50 189 GLN A CA 1
ATOM 1409 C C . GLN A 1 189 ? -48.257 9.907 16.112 1.00 44.50 189 GLN A C 1
ATOM 1411 O O . GLN A 1 189 ? -49.199 10.548 16.567 1.00 44.50 189 GLN A O 1
ATOM 1416 N N . ALA A 1 190 ? -48.200 8.575 16.243 1.00 41.22 190 ALA A N 1
ATOM 1417 C CA . ALA A 1 190 ? -49.339 7.782 16.732 1.00 41.22 190 ALA A CA 1
ATOM 1418 C C . ALA A 1 190 ? -49.239 7.276 18.189 1.00 41.22 190 ALA A C 1
ATOM 1420 O O . ALA A 1 190 ? -50.245 6.827 18.729 1.00 41.22 190 ALA A O 1
ATOM 1421 N N . HIS A 1 191 ? -48.078 7.359 18.857 1.00 44.09 191 HIS A N 1
ATOM 1422 C CA . HIS A 1 191 ? -47.875 6.726 20.178 1.00 44.09 191 HIS A CA 1
ATOM 1423 C C . HIS A 1 191 ? -47.496 7.671 21.331 1.00 44.09 191 HIS A C 1
ATOM 1425 O O . HIS A 1 191 ? -47.240 7.215 22.444 1.00 44.09 191 HIS A O 1
ATOM 1431 N N . ALA A 1 192 ? -47.542 8.990 21.126 1.00 35.81 192 ALA A N 1
ATOM 1432 C CA . ALA A 1 192 ? -47.207 9.971 22.166 1.00 35.81 192 ALA A CA 1
ATOM 1433 C C . ALA A 1 192 ? -48.234 10.072 23.325 1.00 35.81 192 ALA A C 1
ATOM 1435 O O . ALA A 1 192 ? -47.996 10.811 24.276 1.00 35.81 192 ALA A O 1
ATOM 1436 N N . GLY A 1 193 ? -49.361 9.346 23.276 1.00 36.75 193 GLY A N 1
ATOM 1437 C CA . GLY A 1 193 ? -50.446 9.453 24.265 1.00 36.75 193 GLY A CA 1
ATOM 1438 C C . GLY A 1 193 ? -50.419 8.459 25.437 1.00 36.75 193 GLY A C 1
ATOM 1439 O O . GLY A 1 193 ? -50.956 8.778 26.490 1.00 36.75 193 GLY A O 1
ATOM 1440 N N . GLU A 1 194 ? -49.802 7.279 25.299 1.00 38.84 194 GLU A N 1
ATOM 1441 C CA . GLU A 1 194 ? -49.953 6.188 26.294 1.00 38.84 194 GLU A CA 1
ATOM 1442 C C . GLU A 1 194 ? -48.675 5.851 27.083 1.00 38.84 194 GLU A C 1
ATOM 1444 O O . GLU A 1 194 ? -48.749 5.247 28.152 1.00 38.84 194 GLU A O 1
ATOM 1449 N N . ALA A 1 195 ? -47.494 6.275 26.622 1.00 37.81 195 ALA A N 1
ATOM 1450 C CA . ALA A 1 195 ? -46.229 5.975 27.305 1.00 37.81 195 ALA A CA 1
ATOM 1451 C C . ALA A 1 195 ? -45.945 6.881 28.523 1.00 37.81 195 ALA A C 1
ATOM 1453 O O . ALA A 1 195 ? -45.114 6.538 29.364 1.00 37.81 195 ALA A O 1
ATOM 1454 N N . ALA A 1 196 ? -46.644 8.015 28.652 1.00 37.50 196 ALA A N 1
ATOM 1455 C CA . ALA A 1 196 ? -46.413 8.984 29.726 1.00 37.50 196 ALA A CA 1
ATOM 1456 C C . ALA A 1 196 ? -46.885 8.491 31.110 1.00 37.50 196 ALA A C 1
ATOM 1458 O O . ALA A 1 196 ? -46.343 8.915 32.124 1.00 37.50 196 ALA A O 1
ATOM 1459 N N . THR A 1 197 ? -47.840 7.559 31.177 1.00 37.31 197 THR A N 1
ATOM 1460 C CA . THR A 1 197 ? -48.426 7.091 32.449 1.00 37.31 197 THR A CA 1
ATOM 1461 C C . THR A 1 197 ? -47.732 5.873 33.063 1.00 37.31 197 THR A C 1
ATOM 1463 O O . THR A 1 197 ? -47.912 5.616 34.248 1.00 37.31 197 THR A O 1
ATOM 1466 N N . ALA A 1 198 ? -46.921 5.127 32.303 1.00 38.53 198 ALA A N 1
ATOM 1467 C CA . ALA A 1 198 ? -46.256 3.913 32.799 1.00 38.53 198 ALA A CA 1
ATOM 1468 C C . ALA A 1 198 ? -44.854 4.168 33.392 1.00 38.53 198 ALA A C 1
ATOM 1470 O O . ALA A 1 198 ? -44.367 3.380 34.204 1.00 38.53 198 ALA A O 1
ATOM 1471 N N . VAL A 1 199 ? -44.208 5.277 33.011 1.00 43.47 199 VAL A N 1
ATOM 1472 C CA . VAL A 1 199 ? -42.837 5.614 33.438 1.00 43.47 199 VAL A CA 1
ATOM 1473 C C . VAL A 1 199 ? -42.799 6.218 34.851 1.00 43.47 199 VAL A C 1
ATOM 1475 O O . VAL A 1 199 ? -41.826 5.999 35.575 1.00 43.47 199 VAL A O 1
ATOM 1478 N N . ASP A 1 200 ? -43.869 6.887 35.295 1.00 36.12 200 ASP A N 1
ATOM 1479 C CA . ASP A 1 200 ? -43.925 7.508 36.630 1.00 36.12 200 ASP A CA 1
ATOM 1480 C C . ASP A 1 200 ? -44.104 6.495 37.772 1.00 36.12 200 ASP A C 1
ATOM 1482 O O . ASP A 1 200 ? -43.589 6.696 38.871 1.00 36.12 200 ASP A O 1
ATOM 1486 N N . THR A 1 201 ? -44.747 5.350 37.526 1.00 35.91 201 THR A N 1
ATOM 1487 C CA . THR A 1 201 ? -44.962 4.323 38.562 1.00 35.91 201 THR A CA 1
ATOM 1488 C C . THR A 1 201 ? -43.756 3.410 38.798 1.00 35.91 201 THR A C 1
ATOM 1490 O O . THR A 1 201 ? -43.615 2.865 39.889 1.00 35.91 201 THR A O 1
ATOM 1493 N N . ALA A 1 202 ? -42.853 3.263 37.821 1.00 36.00 202 ALA A N 1
ATOM 1494 C CA . ALA A 1 202 ? -41.673 2.400 37.956 1.00 36.00 202 ALA A CA 1
ATOM 1495 C C . ALA A 1 202 ? -40.473 3.103 38.624 1.00 36.00 202 ALA A C 1
ATOM 1497 O O . ALA A 1 202 ? -39.630 2.441 39.228 1.00 36.00 202 ALA A O 1
ATOM 1498 N N . LYS A 1 203 ? -40.405 4.443 38.577 1.00 34.97 203 LYS A N 1
ATOM 1499 C CA . LYS A 1 203 ? -39.324 5.230 39.202 1.00 34.97 203 LYS A CA 1
ATOM 1500 C C . LYS A 1 203 ? -39.476 5.438 40.714 1.00 34.97 203 LYS A C 1
ATOM 1502 O O . LYS A 1 203 ? -38.504 5.811 41.362 1.00 34.97 203 LYS A O 1
ATOM 1507 N N . ALA A 1 204 ? -40.650 5.173 41.290 1.00 33.50 204 ALA A N 1
ATOM 1508 C CA . ALA A 1 204 ? -40.917 5.420 42.711 1.00 33.50 204 ALA A CA 1
ATOM 1509 C C . ALA A 1 204 ? -40.516 4.266 43.659 1.00 33.50 204 ALA A C 1
ATOM 1511 O O . ALA A 1 204 ? -40.520 4.461 44.870 1.00 33.50 204 ALA A O 1
ATOM 1512 N N . ALA A 1 205 ? -40.159 3.079 43.148 1.00 35.25 205 ALA A N 1
ATOM 1513 C CA . ALA A 1 205 ? -39.950 1.883 43.981 1.00 35.25 205 ALA A CA 1
ATOM 1514 C C . ALA A 1 205 ? -38.488 1.408 44.114 1.00 35.25 205 ALA A C 1
ATOM 1516 O O . ALA A 1 205 ? -38.229 0.452 44.838 1.00 35.25 205 ALA A O 1
ATOM 1517 N N . ALA A 1 206 ? -37.525 2.061 43.458 1.00 34.31 206 ALA A N 1
ATOM 1518 C CA . ALA A 1 206 ? -36.125 1.634 43.476 1.00 34.31 206 ALA A CA 1
ATOM 1519 C C . ALA A 1 206 ? -35.172 2.817 43.692 1.00 34.31 206 ALA A C 1
ATOM 1521 O O . ALA A 1 206 ? -34.431 3.186 42.787 1.00 34.31 206 ALA A O 1
ATOM 1522 N N . ASN A 1 207 ? -35.204 3.441 44.876 1.00 30.52 207 ASN A N 1
ATOM 1523 C CA . ASN A 1 207 ? -34.036 4.180 45.367 1.00 30.52 207 ASN A CA 1
ATOM 1524 C C . ASN A 1 207 ? -34.096 4.456 46.880 1.00 30.52 207 ASN A C 1
ATOM 1526 O O . ASN A 1 207 ? -34.592 5.486 47.330 1.00 30.52 207 ASN A O 1
ATOM 1530 N N . THR A 1 208 ? -33.542 3.541 47.673 1.00 30.69 208 THR A N 1
ATOM 1531 C CA . THR A 1 208 ? -33.117 3.811 49.055 1.00 30.69 208 THR A CA 1
ATOM 1532 C C . THR A 1 208 ? -31.778 3.129 49.306 1.00 30.69 208 THR A C 1
ATOM 1534 O O . THR A 1 208 ? -31.750 2.035 49.855 1.00 30.69 208 THR A O 1
ATOM 1537 N N . GLN A 1 209 ? -30.680 3.765 48.886 1.00 29.33 209 GLN A N 1
ATOM 1538 C CA . GLN A 1 209 ? -29.466 3.986 49.689 1.00 29.33 209 GLN A CA 1
ATOM 1539 C C . GLN A 1 209 ? -28.455 4.860 48.911 1.00 29.33 209 GLN A C 1
ATOM 1541 O O . GLN A 1 209 ? -28.506 4.897 47.685 1.00 29.33 209 GLN A O 1
ATOM 1546 N N . PRO A 1 210 ? -27.608 5.645 49.605 1.00 27.94 210 PRO A N 1
ATOM 1547 C CA . PRO A 1 210 ? -26.951 6.809 49.021 1.00 27.94 210 PRO A CA 1
ATOM 1548 C C . PRO A 1 210 ? -25.614 6.446 48.367 1.00 27.94 210 PRO A C 1
ATOM 1550 O O . PRO A 1 210 ? -24.619 6.241 49.058 1.00 27.94 210 PRO A O 1
ATOM 1553 N N . GLU A 1 211 ? -25.568 6.436 47.036 1.00 27.08 211 GLU A N 1
ATOM 1554 C CA . GLU A 1 211 ? -24.302 6.511 46.305 1.00 27.08 211 GLU A CA 1
ATOM 1555 C C . GLU A 1 211 ? -23.849 7.970 46.209 1.00 27.08 211 GLU A C 1
ATOM 1557 O O . GLU A 1 211 ? -24.504 8.843 45.633 1.00 27.08 211 GLU A O 1
ATOM 1562 N N . THR A 1 212 ? -22.704 8.232 46.829 1.00 25.00 212 THR A N 1
ATOM 1563 C CA . THR A 1 212 ? -21.918 9.451 46.685 1.00 25.00 212 THR A CA 1
ATOM 1564 C C . THR A 1 212 ? -21.586 9.683 45.213 1.00 25.00 212 THR A C 1
ATOM 1566 O O . THR A 1 212 ? -20.823 8.929 44.616 1.00 25.00 212 THR A O 1
ATOM 1569 N N . GLN A 1 213 ? -22.162 10.740 44.637 1.00 27.92 213 GLN A N 1
ATOM 1570 C CA . GLN A 1 213 ? -21.811 11.245 43.314 1.00 27.92 213 GLN A CA 1
ATOM 1571 C C . GLN A 1 213 ? -20.360 11.729 43.307 1.00 27.92 213 GLN A C 1
ATOM 1573 O O . GLN A 1 213 ? -20.086 12.848 43.742 1.00 27.92 213 GLN A O 1
ATOM 1578 N N . ASP A 1 214 ? -19.458 10.927 42.748 1.00 25.09 214 ASP A N 1
ATOM 1579 C CA . ASP A 1 214 ? -18.191 11.440 42.242 1.00 25.09 214 ASP A CA 1
ATOM 1580 C C . ASP A 1 214 ? -18.401 11.912 40.795 1.00 25.09 214 ASP A C 1
ATOM 1582 O O . ASP A 1 214 ? -18.421 11.147 39.828 1.00 25.09 214 ASP A O 1
ATOM 1586 N N . LYS A 1 215 ? -18.688 13.209 40.661 1.00 30.86 215 LYS A N 1
ATOM 1587 C CA . LYS A 1 215 ? -18.737 13.907 39.377 1.00 30.86 215 LYS A CA 1
ATOM 1588 C C . LYS A 1 215 ? -17.310 14.266 38.977 1.00 30.86 215 LYS A C 1
ATOM 1590 O O . LYS A 1 215 ? -16.802 15.294 39.415 1.00 30.86 215 LYS A O 1
ATOM 1595 N N . GLY A 1 216 ? -16.724 13.495 38.066 1.00 30.36 216 GLY A N 1
ATOM 1596 C CA . GLY A 1 216 ? -15.524 13.932 37.351 1.00 30.36 216 GLY A CA 1
ATOM 1597 C C . GLY A 1 216 ? -14.484 12.852 37.108 1.00 30.36 216 GLY A C 1
ATOM 1598 O O . GLY A 1 216 ? -13.333 13.036 37.479 1.00 30.36 216 GLY A O 1
ATOM 1599 N N . ALA A 1 217 ? -14.848 11.773 36.420 1.00 21.80 217 ALA A N 1
ATOM 1600 C CA . ALA A 1 217 ? -13.865 10.918 35.769 1.00 21.80 217 ALA A CA 1
ATOM 1601 C C . ALA A 1 217 ? -14.088 11.008 34.259 1.00 21.80 217 ALA A C 1
ATOM 1603 O O . ALA A 1 217 ? -15.077 10.503 33.729 1.00 21.80 217 ALA A O 1
ATOM 1604 N N . VAL A 1 218 ? -13.181 11.704 33.573 1.00 27.52 218 VAL A N 1
ATOM 1605 C CA . VAL A 1 218 ? -13.011 11.577 32.125 1.00 27.52 218 VAL A CA 1
ATOM 1606 C C . VAL A 1 218 ? -12.565 10.135 31.900 1.00 27.52 218 VAL A C 1
ATOM 1608 O O . VAL A 1 218 ? -11.402 9.806 32.120 1.00 27.52 218 VAL A O 1
ATOM 1611 N N . GLN A 1 219 ? -13.506 9.244 31.580 1.00 22.72 219 GLN A N 1
ATOM 1612 C CA . GLN A 1 219 ? -13.162 7.878 31.213 1.00 22.72 219 GLN A CA 1
ATOM 1613 C C . GLN A 1 219 ? -12.399 7.929 29.894 1.00 22.72 219 GLN A C 1
ATOM 1615 O O . GLN A 1 219 ? -12.940 8.291 28.850 1.00 22.72 219 GLN A O 1
ATOM 1620 N N . LEU A 1 220 ? -11.120 7.581 29.986 1.00 28.89 220 LEU A N 1
ATOM 1621 C CA . LEU A 1 220 ? -10.271 7.235 28.863 1.00 28.89 220 LEU A CA 1
ATOM 1622 C C . LEU A 1 220 ? -10.992 6.147 28.063 1.00 28.89 220 LEU A C 1
ATOM 1624 O O . LEU A 1 220 ? -11.075 5.008 28.521 1.00 28.89 220 LEU A O 1
ATOM 1628 N N . LYS A 1 221 ? -11.510 6.480 26.877 1.00 26.61 221 LYS A N 1
ATOM 1629 C CA . LYS A 1 221 ? -11.790 5.456 25.871 1.00 26.61 221 LYS A CA 1
ATOM 1630 C C . LYS A 1 221 ? -10.444 4.979 25.343 1.00 26.61 221 LYS A C 1
ATOM 1632 O O . LYS A 1 221 ? -9.946 5.431 24.318 1.00 26.61 221 LYS A O 1
ATOM 1637 N N . GLU A 1 222 ? -9.831 4.094 26.117 1.00 28.16 222 GLU A N 1
ATOM 1638 C CA . GLU A 1 222 ? -9.031 3.020 25.556 1.00 28.16 222 GLU A CA 1
ATOM 1639 C C . GLU A 1 222 ? -9.879 2.417 24.432 1.00 28.16 222 GLU A C 1
ATOM 1641 O O . GLU A 1 222 ? -11.065 2.135 24.636 1.00 28.16 222 GLU A O 1
ATOM 1646 N N . ILE A 1 223 ? -9.323 2.327 23.222 1.00 31.56 223 ILE A N 1
ATOM 1647 C CA . ILE A 1 223 ? -9.899 1.470 22.190 1.00 31.56 223 ILE A CA 1
ATOM 1648 C C . ILE A 1 223 ? -9.741 0.068 22.771 1.00 31.56 223 ILE A C 1
ATOM 1650 O O . ILE A 1 223 ? -8.696 -0.563 22.649 1.00 31.56 223 ILE A O 1
ATOM 1654 N N . ALA A 1 224 ? -10.731 -0.340 23.562 1.00 25.66 224 ALA A N 1
ATOM 1655 C CA . ALA A 1 224 ? -10.824 -1.676 24.088 1.00 25.66 224 ALA A CA 1
ATOM 1656 C C . ALA A 1 224 ? -11.031 -2.560 22.864 1.00 25.66 224 ALA A C 1
ATOM 1658 O O . ALA A 1 224 ? -12.113 -2.571 22.273 1.00 25.66 224 ALA A O 1
ATOM 1659 N N . VAL A 1 225 ? -9.955 -3.232 22.462 1.00 33.25 225 VAL A N 1
ATOM 1660 C CA . VAL A 1 225 ? -9.996 -4.389 21.575 1.00 33.25 225 VAL A CA 1
ATOM 1661 C C . VAL A 1 225 ? -11.032 -5.323 22.191 1.00 33.25 225 VAL A C 1
ATOM 1663 O O . VAL A 1 225 ? -10.836 -5.851 23.284 1.00 33.25 225 VAL A O 1
ATOM 1666 N N . THR A 1 226 ? -12.204 -5.404 21.569 1.00 32.31 226 THR A N 1
ATOM 1667 C CA . THR A 1 226 ? -13.290 -6.234 22.085 1.00 32.31 226 THR A CA 1
ATOM 1668 C C . THR A 1 226 ? -12.963 -7.679 21.732 1.00 32.31 226 THR A C 1
ATOM 1670 O O . THR A 1 226 ? -12.862 -8.019 20.559 1.00 32.31 226 THR A O 1
ATOM 1673 N N . GLU A 1 227 ? -12.807 -8.533 22.748 1.00 33.78 227 GLU A N 1
ATOM 1674 C CA . GLU A 1 227 ? -12.513 -9.977 22.628 1.00 33.78 227 GLU A CA 1
ATOM 1675 C C . GLU A 1 227 ? -13.631 -10.793 21.927 1.00 33.78 227 GLU A C 1
ATOM 1677 O O . GLU A 1 227 ? -13.527 -12.011 21.803 1.00 33.78 227 GLU A O 1
ATOM 1682 N N . ASP A 1 228 ? -14.696 -10.153 21.431 1.00 35.94 228 ASP A N 1
ATOM 1683 C CA . ASP A 1 228 ? -15.942 -10.827 21.037 1.00 35.94 228 ASP A CA 1
ATOM 1684 C C . ASP A 1 228 ? -16.179 -10.935 19.518 1.00 35.94 228 ASP A C 1
ATOM 1686 O O . ASP A 1 228 ? -17.273 -11.320 19.082 1.00 35.94 228 ASP A O 1
ATOM 1690 N N . GLY A 1 229 ? -15.196 -10.592 18.674 1.00 39.59 229 GLY A N 1
ATOM 1691 C CA . GLY A 1 229 ? -15.348 -10.666 17.211 1.00 39.59 229 GLY A CA 1
ATOM 1692 C C . GLY A 1 229 ? -16.591 -9.921 16.696 1.00 39.59 229 GLY A C 1
ATOM 1693 O O . GLY A 1 229 ? -17.251 -10.354 15.738 1.00 39.59 229 GLY A O 1
ATOM 1694 N N . GLN A 1 230 ? -16.984 -8.854 17.398 1.00 45.16 230 GLN A N 1
ATOM 1695 C CA . GLN A 1 230 ? -17.961 -7.881 16.927 1.00 45.16 230 GLN A CA 1
ATOM 1696 C C . GLN A 1 230 ? -17.236 -6.867 16.046 1.00 45.16 230 GLN A C 1
ATOM 1698 O O . GLN A 1 230 ? -16.078 -6.545 16.288 1.00 45.16 230 GLN A O 1
ATOM 1703 N N . VAL A 1 231 ? -17.917 -6.358 15.018 1.00 55.44 231 VAL A N 1
ATOM 1704 C CA . VAL A 1 231 ? -17.397 -5.223 14.248 1.00 55.44 231 VAL A CA 1
ATOM 1705 C C . VAL A 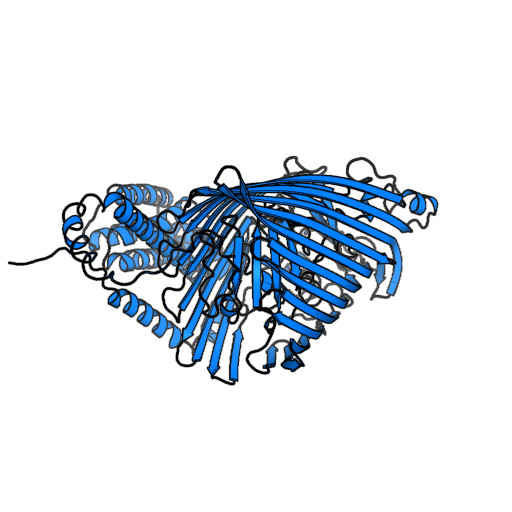1 231 ? -17.196 -4.065 15.225 1.00 55.44 231 VAL A C 1
ATOM 1707 O O . VAL A 1 231 ? -18.164 -3.658 15.870 1.00 55.44 231 VAL A O 1
ATOM 1710 N N . THR A 1 232 ? -15.966 -3.565 15.354 1.00 62.81 232 THR A N 1
ATOM 1711 C CA . THR A 1 232 ? -15.618 -2.513 16.316 1.00 62.81 232 THR A CA 1
ATOM 1712 C C . THR A 1 232 ? -16.537 -1.303 16.131 1.00 62.81 232 THR A C 1
ATOM 1714 O O . THR A 1 232 ? -16.511 -0.635 15.092 1.00 62.81 232 THR A O 1
ATOM 1717 N N . ASP A 1 233 ? -17.382 -1.013 17.126 1.00 74.44 233 ASP A N 1
ATOM 1718 C CA . ASP A 1 233 ? -18.271 0.147 17.072 1.00 74.44 233 ASP A CA 1
ATOM 1719 C C . ASP A 1 233 ? -17.482 1.427 17.363 1.00 74.44 233 ASP A C 1
ATOM 1721 O O . ASP A 1 233 ? -17.184 1.766 18.509 1.00 74.44 233 ASP A O 1
ATOM 1725 N N . LEU A 1 234 ? -17.149 2.154 16.299 1.00 83.25 234 LEU A N 1
ATOM 1726 C CA . LEU A 1 234 ? -16.431 3.422 16.395 1.00 83.25 234 LEU A CA 1
ATOM 1727 C C . LEU A 1 234 ? -17.354 4.646 16.504 1.00 83.25 234 LEU A C 1
ATOM 1729 O O . LEU A 1 234 ? -16.865 5.773 16.363 1.00 83.25 234 LEU A O 1
ATOM 1733 N N . ILE A 1 235 ? -18.661 4.473 16.749 1.00 85.06 235 ILE A N 1
ATOM 1734 C CA . ILE A 1 235 ? -19.566 5.605 16.980 1.00 85.06 235 ILE A CA 1
ATOM 1735 C C . ILE A 1 235 ? -19.111 6.405 18.211 1.00 85.06 235 ILE A C 1
ATOM 1737 O O . ILE A 1 235 ? -18.905 5.885 19.312 1.00 85.06 235 ILE A O 1
ATOM 1741 N N . GLY A 1 236 ? -18.938 7.711 18.019 1.00 83.88 236 GLY A N 1
ATOM 1742 C CA . GLY A 1 236 ? -18.415 8.636 19.019 1.00 83.88 236 GLY A CA 1
ATOM 1743 C C . GLY A 1 236 ? -16.906 8.510 19.251 1.00 83.88 236 GLY A C 1
ATOM 1744 O O . GLY A 1 236 ? -16.403 9.106 20.202 1.00 83.88 236 GLY A O 1
ATOM 1745 N N . ILE A 1 237 ? -16.191 7.733 18.425 1.00 87.81 237 ILE A N 1
ATOM 1746 C CA . ILE A 1 237 ? -14.737 7.511 18.509 1.00 87.81 237 ILE A CA 1
ATOM 1747 C C . ILE A 1 237 ? -14.046 7.945 17.211 1.00 87.81 237 ILE A C 1
ATOM 1749 O O . ILE A 1 237 ? -13.155 8.789 17.262 1.00 87.81 237 ILE A O 1
ATOM 1753 N N . ALA A 1 238 ? -14.490 7.466 16.045 1.00 90.56 238 ALA A N 1
ATOM 1754 C CA . ALA A 1 238 ? -13.839 7.738 14.756 1.00 90.56 238 ALA A CA 1
ATOM 1755 C C . ALA A 1 238 ? -13.780 9.235 14.408 1.00 90.56 238 ALA A C 1
ATOM 1757 O O . ALA A 1 238 ? -14.716 9.972 14.687 1.00 90.56 238 ALA A O 1
ATOM 1758 N N . ALA A 1 239 ? -12.717 9.693 13.758 1.00 92.69 239 ALA A N 1
ATOM 1759 C CA . ALA A 1 239 ? -12.580 11.065 13.271 1.00 92.69 239 ALA A CA 1
ATOM 1760 C C . ALA A 1 239 ? -13.210 11.284 11.882 1.00 92.69 239 ALA A C 1
ATOM 1762 O O . ALA A 1 239 ? -13.419 12.427 11.480 1.00 92.69 239 ALA A O 1
ATOM 1763 N N . SER A 1 240 ? -13.493 10.212 11.137 1.00 96.06 240 SER A N 1
ATOM 1764 C CA . SER A 1 240 ? -14.051 10.255 9.781 1.00 96.06 240 SER A CA 1
ATOM 1765 C C . SER A 1 240 ? -14.971 9.060 9.502 1.00 96.06 240 SER A C 1
ATOM 1767 O O . SER A 1 240 ? -14.972 8.062 10.236 1.00 96.06 240 SER A O 1
ATOM 1769 N N . ALA A 1 241 ? -15.729 9.138 8.404 1.00 95.94 241 ALA A N 1
ATOM 1770 C CA . ALA A 1 241 ? -16.481 7.994 7.889 1.00 95.94 241 ALA A CA 1
ATOM 1771 C C . ALA A 1 241 ? -15.545 6.897 7.349 1.00 95.94 241 ALA A C 1
ATOM 1773 O O . ALA A 1 241 ? -15.860 5.714 7.460 1.00 95.94 241 ALA A O 1
ATOM 1774 N N . SER A 1 242 ? -14.373 7.286 6.844 1.00 96.31 242 SER A N 1
ATOM 1775 C CA . SER A 1 242 ? -13.380 6.402 6.220 1.00 96.31 242 SER A CA 1
ATOM 1776 C C . SER A 1 242 ? -12.268 5.914 7.161 1.00 96.31 242 SER A C 1
ATOM 1778 O O . SER A 1 242 ? -11.188 5.552 6.698 1.00 96.31 242 SER A O 1
ATOM 1780 N N . GLN A 1 243 ? -12.504 5.919 8.475 1.00 95.94 243 GLN A N 1
ATOM 1781 C CA . GLN A 1 243 ? -11.614 5.332 9.486 1.00 95.94 243 GLN A CA 1
ATOM 1782 C C . GLN A 1 243 ? -12.145 3.971 9.940 1.00 95.94 243 GLN A C 1
ATOM 1784 O O . GLN A 1 243 ? -13.354 3.804 10.091 1.00 95.94 243 GLN A O 1
ATOM 1789 N N . GLY A 1 244 ? -11.278 3.014 10.243 1.00 93.81 244 GLY A N 1
ATOM 1790 C CA . GLY A 1 244 ? -11.697 1.728 10.789 1.00 93.81 244 GLY A CA 1
ATOM 1791 C C . GLY A 1 244 ? -10.638 1.061 11.649 1.00 93.81 244 GLY A C 1
ATOM 1792 O O . GLY A 1 244 ? -9.487 1.488 11.694 1.00 93.81 244 GLY A O 1
ATOM 1793 N N . ASP A 1 245 ? -11.071 0.015 12.339 1.00 92.00 245 ASP A N 1
ATOM 1794 C CA . ASP A 1 245 ? -10.228 -0.901 13.097 1.00 92.00 245 ASP A CA 1
ATOM 1795 C C . ASP A 1 245 ? -10.762 -2.309 12.846 1.00 92.00 245 ASP A C 1
ATOM 1797 O O . ASP A 1 245 ? -11.936 -2.582 13.120 1.00 92.00 245 ASP A O 1
ATOM 1801 N N . VAL A 1 246 ? -9.931 -3.148 12.234 1.00 90.56 246 VAL A N 1
ATOM 1802 C CA . VAL A 1 246 ? -10.280 -4.506 11.832 1.00 90.56 246 VAL A CA 1
ATOM 1803 C C . VAL A 1 246 ? -9.567 -5.480 12.759 1.00 90.56 246 VAL A C 1
ATOM 1805 O O . VAL A 1 246 ? -8.342 -5.600 12.710 1.00 90.56 246 VAL A O 1
ATOM 1808 N N . SER A 1 247 ? -10.325 -6.184 13.596 1.00 89.50 247 SER A N 1
ATOM 1809 C CA . SER A 1 247 ? -9.768 -7.171 14.522 1.00 89.50 247 SER A CA 1
ATOM 1810 C C . SER A 1 247 ? -9.407 -8.474 13.807 1.00 89.50 247 SER A C 1
ATOM 1812 O O . SER A 1 247 ? -9.946 -8.796 12.742 1.00 89.50 247 SER A O 1
ATOM 1814 N N . ARG A 1 248 ? -8.515 -9.261 14.415 1.00 89.06 248 ARG A N 1
ATOM 1815 C CA . ARG A 1 248 ? -8.099 -10.583 13.930 1.00 89.06 248 ARG A CA 1
ATOM 1816 C C . ARG A 1 248 ? -9.276 -11.479 13.564 1.00 89.06 248 ARG A C 1
ATOM 1818 O O . ARG A 1 248 ? -9.250 -12.132 12.525 1.00 89.06 248 ARG A O 1
ATOM 1825 N N . GLU A 1 249 ? -10.320 -11.503 14.382 1.00 83.25 249 GLU A N 1
ATOM 1826 C CA . GLU A 1 249 ? -11.500 -12.352 14.187 1.00 83.25 249 GLU A CA 1
ATOM 1827 C C . GLU A 1 249 ? -12.220 -12.054 12.863 1.00 83.25 249 GLU A C 1
ATOM 1829 O O . GLU A 1 249 ? -12.877 -12.931 12.302 1.00 83.25 249 GLU A O 1
ATOM 1834 N N . GLN A 1 250 ? -12.091 -10.831 12.338 1.00 81.50 250 GLN A N 1
ATOM 1835 C CA . GLN A 1 250 ? -12.725 -10.424 11.085 1.00 81.50 250 GLN A CA 1
ATOM 1836 C C . GLN A 1 250 ? -11.962 -10.903 9.844 1.00 81.50 250 GLN A C 1
ATOM 1838 O O . GLN A 1 250 ? -12.561 -11.001 8.771 1.00 81.50 250 GLN A O 1
ATOM 1843 N N . PHE A 1 251 ? -10.668 -11.219 9.962 1.00 87.19 251 PHE A N 1
ATOM 1844 C CA . PHE A 1 251 ? -9.854 -11.692 8.839 1.00 87.19 251 PHE A CA 1
ATOM 1845 C C . PHE A 1 251 ? -9.217 -13.075 9.040 1.00 87.19 251 PHE A C 1
ATOM 1847 O O . PHE A 1 251 ? -8.652 -13.601 8.088 1.00 87.19 251 PHE A O 1
ATOM 1854 N N . GLU A 1 252 ? -9.379 -13.733 10.196 1.00 89.44 252 GLU A N 1
ATOM 1855 C CA . GLU A 1 252 ? -8.788 -15.063 10.459 1.00 89.44 252 GLU A CA 1
ATOM 1856 C C . GLU A 1 252 ? -9.295 -16.194 9.540 1.00 89.44 252 GLU A C 1
ATOM 1858 O O . GLU A 1 252 ? -8.640 -17.233 9.429 1.00 89.44 252 GLU A O 1
ATOM 1863 N N . TYR A 1 253 ? -10.458 -16.004 8.903 1.00 90.31 253 TYR A N 1
ATOM 1864 C CA . TYR A 1 253 ? -11.061 -16.933 7.932 1.00 90.31 253 TYR A CA 1
ATOM 1865 C C . TYR A 1 253 ? -10.990 -16.433 6.491 1.00 90.31 253 TYR A C 1
ATOM 1867 O O . TYR A 1 253 ? -11.596 -17.038 5.605 1.00 90.31 253 TYR A O 1
ATOM 1875 N N . ARG A 1 254 ? -10.349 -15.287 6.242 1.00 90.81 254 ARG A N 1
ATOM 1876 C CA . ARG A 1 254 ? -10.176 -14.790 4.879 1.00 90.81 254 ARG A CA 1
ATOM 1877 C C . ARG A 1 254 ? -9.048 -15.599 4.225 1.00 90.81 254 ARG A C 1
ATOM 1879 O O . ARG A 1 254 ? -7.945 -15.576 4.762 1.00 90.81 254 ARG A O 1
ATOM 1886 N N . PRO A 1 255 ? -9.294 -16.300 3.105 1.00 90.88 255 PRO A N 1
ATOM 1887 C CA . PRO A 1 255 ? -8.220 -16.919 2.344 1.00 90.88 255 PRO A CA 1
ATOM 1888 C C . PRO A 1 255 ? -7.382 -15.801 1.721 1.00 90.88 255 PRO A C 1
ATOM 1890 O O . PRO A 1 255 ? -7.915 -15.001 0.950 1.00 90.88 255 PRO A O 1
ATOM 1893 N N . PHE A 1 256 ? -6.095 -15.745 2.061 1.00 87.75 256 PHE A N 1
ATOM 1894 C CA . PHE A 1 256 ? -5.134 -14.830 1.445 1.00 87.75 256 PHE A CA 1
ATOM 1895 C C . PHE A 1 256 ? -4.050 -15.616 0.711 1.00 87.75 256 PHE A C 1
ATOM 1897 O O . PHE A 1 256 ? -3.460 -16.545 1.263 1.00 87.75 256 PHE A O 1
ATOM 1904 N N . SER A 1 257 ? -3.800 -15.237 -0.540 1.00 87.19 257 SER A N 1
ATOM 1905 C CA . SER A 1 257 ? -2.800 -15.877 -1.403 1.00 87.19 257 SER A CA 1
ATOM 1906 C C . SER A 1 257 ? -1.398 -15.288 -1.213 1.00 87.19 257 SER A C 1
ATOM 1908 O O . SER A 1 257 ? -0.398 -15.940 -1.509 1.00 87.19 257 SER A O 1
ATOM 1910 N N . ARG A 1 258 ? -1.319 -14.061 -0.684 1.00 89.25 258 ARG A N 1
ATOM 1911 C CA . ARG A 1 258 ? -0.089 -13.268 -0.556 1.00 89.25 258 ARG A CA 1
ATOM 1912 C C . ARG A 1 258 ? -0.147 -12.319 0.640 1.00 89.25 258 ARG A C 1
ATOM 1914 O O . ARG A 1 258 ? -1.225 -11.958 1.107 1.00 89.25 258 ARG A O 1
ATOM 1921 N N . SER A 1 259 ? 1.016 -11.871 1.109 1.00 89.12 259 SER A N 1
ATOM 1922 C CA . SER A 1 259 ? 1.129 -11.019 2.303 1.00 89.12 259 SER A CA 1
ATOM 1923 C C . SER A 1 259 ? 0.461 -9.647 2.124 1.00 89.12 259 SER A C 1
ATOM 1925 O O . SER A 1 259 ? -0.137 -9.136 3.068 1.00 89.12 259 SER A O 1
ATOM 1927 N N . GLY A 1 260 ? 0.511 -9.062 0.919 1.00 90.00 260 GLY A N 1
ATOM 1928 C CA . GLY A 1 260 ? -0.118 -7.771 0.617 1.00 90.00 260 GLY A CA 1
ATOM 1929 C C . GLY A 1 260 ? -1.640 -7.745 0.794 1.00 90.00 260 GLY A C 1
ATOM 1930 O O . GLY A 1 260 ? -2.192 -6.703 1.136 1.00 90.00 260 GLY A O 1
ATOM 1931 N N . GLU A 1 261 ? -2.325 -8.886 0.666 1.00 92.81 261 GLU A N 1
ATOM 1932 C CA . GLU A 1 261 ? -3.782 -8.975 0.874 1.00 92.81 261 GLU A CA 1
ATOM 1933 C C . GLU A 1 261 ? -4.188 -8.722 2.336 1.00 92.81 261 GLU A C 1
ATOM 1935 O O . GLU A 1 261 ? -5.351 -8.441 2.626 1.00 92.81 261 GLU A O 1
ATOM 1940 N N . LEU A 1 262 ? -3.231 -8.729 3.272 1.00 92.19 262 LEU A N 1
ATOM 1941 C CA . LEU A 1 262 ? -3.478 -8.390 4.671 1.00 92.19 262 LEU A CA 1
ATOM 1942 C C . LEU A 1 262 ? -4.028 -6.964 4.845 1.00 92.19 262 LEU A C 1
ATOM 1944 O O . LEU A 1 262 ? -4.810 -6.724 5.762 1.00 92.19 262 LEU A O 1
ATOM 1948 N N . VAL A 1 263 ? -3.664 -6.027 3.963 1.00 93.44 263 VAL A N 1
ATOM 1949 C CA . VAL A 1 263 ? -4.185 -4.649 3.989 1.00 93.44 263 VAL A CA 1
ATOM 1950 C C . VAL A 1 263 ? -5.393 -4.432 3.071 1.00 93.44 263 VAL A C 1
ATOM 1952 O O . VAL A 1 263 ? -6.005 -3.371 3.147 1.00 93.44 263 VAL A O 1
ATOM 1955 N N . GLU A 1 264 ? -5.843 -5.434 2.302 1.00 93.38 264 GLU A N 1
ATOM 1956 C CA . GLU A 1 264 ? -7.120 -5.369 1.554 1.00 93.38 264 GLU A CA 1
ATOM 1957 C C . GLU A 1 264 ? -8.354 -5.384 2.479 1.00 93.38 264 GLU A C 1
ATOM 1959 O O . GLU A 1 264 ? -9.495 -5.265 2.038 1.00 93.38 264 GLU A O 1
ATOM 1964 N N . VAL A 1 265 ? -8.147 -5.480 3.797 1.00 91.19 265 VAL A N 1
ATOM 1965 C CA . VAL A 1 265 ? -9.189 -5.186 4.789 1.00 91.19 265 VAL A CA 1
ATOM 1966 C C . VAL A 1 265 ? -9.562 -3.698 4.833 1.00 91.19 265 VAL A C 1
ATOM 1968 O O . VAL A 1 265 ? -10.597 -3.349 5.403 1.00 91.19 265 VAL A O 1
ATOM 1971 N N . VAL A 1 266 ? -8.724 -2.827 4.262 1.00 95.00 266 VAL A N 1
ATOM 1972 C CA . VAL A 1 266 ? -9.022 -1.411 4.045 1.00 95.00 266 VAL A CA 1
ATOM 1973 C C . VAL A 1 266 ? -9.968 -1.303 2.844 1.00 95.00 266 VAL A C 1
ATOM 1975 O O . VAL A 1 266 ? -9.574 -1.661 1.736 1.00 95.00 266 VAL A O 1
ATOM 1978 N N . PRO A 1 267 ? -11.203 -0.791 3.004 1.00 94.12 267 PRO A N 1
ATOM 1979 C CA . PRO A 1 267 ? -12.174 -0.816 1.916 1.00 94.12 267 PRO A CA 1
ATOM 1980 C C . PRO A 1 267 ? -11.688 -0.063 0.672 1.00 94.12 267 PRO A C 1
ATOM 1982 O O . PRO A 1 267 ? -11.146 1.038 0.783 1.00 94.12 267 PRO A O 1
ATOM 1985 N N . GLY A 1 268 ? -11.899 -0.627 -0.515 1.00 94.06 268 GLY A N 1
ATOM 1986 C CA . GLY A 1 268 ? -11.447 -0.029 -1.776 1.00 94.06 268 GLY A CA 1
ATOM 1987 C C . GLY A 1 268 ? -9.933 -0.093 -2.023 1.00 94.06 268 GLY A C 1
ATOM 1988 O O . GLY A 1 268 ? -9.490 0.441 -3.037 1.00 94.06 268 GLY A O 1
ATOM 1989 N N . LEU A 1 269 ? -9.155 -0.718 -1.128 1.00 95.94 269 LEU A N 1
ATOM 1990 C CA . LEU A 1 269 ? -7.746 -1.026 -1.360 1.00 95.94 269 LEU A CA 1
ATOM 1991 C C . LEU A 1 269 ? -7.620 -2.355 -2.107 1.00 95.94 269 LEU A C 1
ATOM 1993 O O . LEU A 1 269 ? -8.294 -3.326 -1.767 1.00 95.94 269 LEU A O 1
ATOM 1997 N N . ILE A 1 270 ? -6.734 -2.392 -3.098 1.00 94.25 270 ILE A N 1
ATOM 1998 C CA . ILE A 1 270 ? -6.394 -3.594 -3.862 1.00 94.25 270 ILE A CA 1
ATOM 1999 C C . ILE A 1 270 ? -4.877 -3.789 -3.849 1.00 94.25 270 ILE A C 1
ATOM 2001 O O . ILE A 1 270 ? -4.140 -2.831 -4.061 1.00 94.25 270 ILE A O 1
ATOM 2005 N N . ALA A 1 271 ? -4.418 -5.015 -3.603 1.00 94.00 271 ALA A N 1
ATOM 2006 C CA . ALA A 1 271 ? -3.017 -5.426 -3.610 1.00 94.00 271 ALA A CA 1
ATOM 2007 C C . ALA A 1 271 ? -2.762 -6.412 -4.760 1.00 94.00 271 ALA A C 1
ATOM 2009 O O . ALA A 1 271 ? -3.426 -7.440 -4.852 1.00 94.00 271 ALA A O 1
ATOM 2010 N N . THR A 1 272 ? -1.803 -6.122 -5.632 1.00 92.00 272 THR A N 1
ATOM 2011 C CA . THR A 1 272 ? -1.491 -6.886 -6.855 1.00 92.00 272 THR A CA 1
ATOM 2012 C C . THR A 1 272 ? -0.058 -7.430 -6.825 1.00 92.00 272 THR A C 1
ATOM 2014 O O . THR A 1 272 ? 0.732 -7.090 -5.936 1.00 92.00 272 THR A O 1
ATOM 2017 N N . GLN A 1 273 ? 0.283 -8.324 -7.756 1.00 89.75 273 GLN A N 1
ATOM 2018 C CA . GLN A 1 273 ? 1.635 -8.874 -7.911 1.00 89.75 273 GLN A CA 1
ATOM 2019 C C . GLN A 1 273 ? 2.077 -8.826 -9.376 1.00 89.75 273 GLN A C 1
ATOM 2021 O O . GLN A 1 273 ? 1.390 -9.382 -10.226 1.00 89.75 273 GLN A O 1
ATOM 2026 N N . HIS A 1 274 ? 3.246 -8.238 -9.650 1.00 87.31 274 HIS A N 1
ATOM 2027 C CA . HIS A 1 274 ? 3.787 -8.084 -11.013 1.00 87.31 274 HIS A CA 1
ATOM 2028 C C . HIS A 1 274 ? 5.143 -8.755 -11.281 1.00 87.31 274 HIS A C 1
ATOM 2030 O O . HIS A 1 274 ? 5.642 -8.659 -12.396 1.00 87.31 274 HIS A O 1
ATOM 2036 N N . SER A 1 275 ? 5.788 -9.367 -10.281 1.00 86.81 275 SER A N 1
ATOM 2037 C CA . SER A 1 275 ? 7.201 -9.792 -10.393 1.00 86.81 275 SER A CA 1
ATOM 2038 C C . SER A 1 275 ? 7.575 -10.911 -9.404 1.00 86.81 275 SER A C 1
ATOM 2040 O O . SER A 1 275 ? 8.512 -10.805 -8.607 1.00 86.81 275 SER A O 1
ATOM 2042 N N . GLY A 1 276 ? 6.782 -11.984 -9.407 1.00 84.94 276 GLY A N 1
ATOM 2043 C CA . GLY A 1 276 ? 6.927 -13.094 -8.458 1.00 84.94 276 GLY A CA 1
ATOM 2044 C C . GLY A 1 276 ? 6.648 -12.709 -6.997 1.00 84.94 276 GLY A C 1
ATOM 2045 O O . GLY A 1 276 ? 6.468 -11.547 -6.648 1.00 84.94 276 GLY A O 1
ATOM 2046 N N . SER A 1 277 ? 6.591 -13.701 -6.121 1.00 86.38 277 SER A N 1
ATOM 2047 C CA . SER A 1 277 ? 6.152 -13.584 -4.724 1.00 86.38 277 SER A CA 1
ATOM 2048 C C . SER A 1 277 ? 7.146 -12.902 -3.774 1.00 86.38 277 SER A C 1
ATOM 2050 O O . SER A 1 277 ? 6.784 -12.565 -2.642 1.00 86.38 277 SER A O 1
ATOM 2052 N N . GLY A 1 278 ? 8.398 -12.704 -4.200 1.00 89.12 278 GLY A N 1
ATOM 2053 C CA . GLY A 1 278 ? 9.432 -12.109 -3.353 1.00 89.12 278 GLY A CA 1
ATOM 2054 C C . GLY A 1 278 ? 9.574 -10.592 -3.443 1.00 89.12 278 GLY A C 1
ATOM 2055 O O . GLY A 1 278 ? 10.011 -9.973 -2.470 1.00 89.12 278 GLY A O 1
ATOM 2056 N N . LYS A 1 279 ? 9.140 -9.981 -4.550 1.00 92.88 279 LYS A N 1
ATOM 2057 C CA . LYS A 1 279 ? 9.050 -8.524 -4.682 1.00 92.88 279 LYS A CA 1
ATOM 2058 C C . LYS A 1 279 ? 7.807 -8.018 -3.946 1.00 92.88 279 LYS A C 1
ATOM 2060 O O . LYS A 1 279 ? 6.790 -8.711 -3.899 1.00 92.88 279 LYS A O 1
ATOM 2065 N N . ALA A 1 280 ? 7.876 -6.809 -3.385 1.00 93.12 280 ALA A N 1
ATOM 2066 C CA . ALA A 1 280 ? 6.738 -6.193 -2.712 1.00 93.12 280 ALA A CA 1
ATOM 2067 C C . ALA A 1 280 ? 5.501 -6.149 -3.623 1.00 93.12 280 ALA A C 1
ATOM 2069 O O . ALA A 1 280 ? 5.608 -6.061 -4.845 1.00 93.12 280 ALA A O 1
ATOM 2070 N N . ASN A 1 281 ? 4.315 -6.191 -3.022 1.00 93.69 281 ASN A N 1
ATOM 2071 C CA . ASN A 1 281 ? 3.073 -6.011 -3.763 1.00 93.69 281 ASN A CA 1
ATOM 2072 C C . ASN A 1 281 ? 2.920 -4.558 -4.224 1.00 93.69 281 ASN A C 1
ATOM 2074 O O . ASN A 1 281 ? 3.517 -3.649 -3.643 1.00 93.69 281 ASN A O 1
ATOM 2078 N N . GLN A 1 282 ? 2.101 -4.360 -5.252 1.00 92.19 282 GLN A N 1
ATOM 2079 C CA . GLN A 1 282 ? 1.676 -3.037 -5.691 1.00 92.19 282 GLN A CA 1
ATOM 2080 C C . GLN A 1 282 ? 0.250 -2.761 -5.214 1.00 92.19 282 GLN A C 1
ATOM 2082 O O . GLN A 1 282 ? -0.600 -3.655 -5.254 1.00 92.19 282 GLN A O 1
ATOM 2087 N N . PHE A 1 283 ? -0.021 -1.541 -4.753 1.00 94.00 283 PHE A N 1
ATOM 2088 C CA . PHE A 1 283 ? -1.286 -1.187 -4.112 1.00 94.00 283 PHE A CA 1
ATOM 2089 C C . PHE A 1 283 ? -2.061 -0.116 -4.884 1.00 94.00 283 PHE A C 1
ATOM 2091 O O . PHE A 1 283 ? -1.493 0.809 -5.459 1.00 94.00 283 PHE A O 1
ATOM 2098 N N . PHE A 1 284 ? -3.388 -0.196 -4.826 1.00 95.31 284 PHE A N 1
ATOM 2099 C CA . PHE A 1 284 ? -4.295 0.803 -5.384 1.00 95.31 284 PHE A CA 1
ATOM 2100 C C . PHE A 1 284 ? -5.302 1.242 -4.333 1.00 95.31 284 PHE A C 1
ATOM 2102 O O . PHE A 1 284 ? -5.881 0.405 -3.644 1.00 95.31 284 PHE A O 1
ATOM 2109 N N . LEU A 1 285 ? -5.534 2.550 -4.219 1.00 96.56 285 LEU A N 1
ATOM 2110 C CA . LEU A 1 285 ? -6.546 3.114 -3.325 1.00 96.56 285 LEU A CA 1
ATOM 2111 C C . LEU A 1 285 ? -6.999 4.475 -3.846 1.00 96.56 285 LEU A C 1
ATOM 2113 O O . LEU A 1 285 ? -6.168 5.320 -4.162 1.00 96.56 285 LEU A O 1
ATOM 2117 N N . ARG A 1 286 ? -8.315 4.725 -3.898 1.00 96.12 286 ARG A N 1
ATOM 2118 C CA . ARG A 1 286 ? -8.882 6.032 -4.297 1.00 96.12 286 ARG A CA 1
ATOM 2119 C C . ARG A 1 286 ? -8.298 6.573 -5.612 1.00 96.12 286 ARG A C 1
ATOM 2121 O O . ARG A 1 286 ? -8.092 7.776 -5.744 1.00 96.12 286 ARG A O 1
ATOM 2128 N N . GLY A 1 287 ? -8.025 5.692 -6.580 1.00 93.25 287 GLY A N 1
ATOM 2129 C CA . GLY A 1 287 ? -7.465 6.045 -7.891 1.00 93.25 287 GLY A CA 1
ATOM 2130 C C . GLY A 1 287 ? -5.996 6.477 -7.867 1.00 93.25 287 GLY A C 1
ATOM 2131 O O . GLY A 1 287 ? -5.507 7.012 -8.862 1.00 93.25 287 GLY A O 1
ATOM 2132 N N . PHE A 1 288 ? -5.297 6.298 -6.746 1.00 92.62 288 PHE A N 1
ATOM 2133 C CA . PHE A 1 288 ? -3.841 6.299 -6.724 1.00 92.62 288 PHE A CA 1
ATOM 2134 C C . PHE A 1 288 ? -3.349 4.930 -7.172 1.00 92.62 288 PHE A C 1
ATOM 2136 O O . PHE A 1 288 ? -3.798 3.907 -6.645 1.00 92.62 288 PHE A O 1
ATOM 2143 N N . ASN A 1 289 ? -2.411 4.937 -8.114 1.00 91.00 289 ASN A N 1
ATOM 2144 C CA . ASN A 1 289 ? -1.438 3.870 -8.202 1.00 91.00 289 ASN A CA 1
ATOM 2145 C C . ASN A 1 289 ? -0.400 4.162 -7.121 1.00 91.00 289 ASN A C 1
ATOM 2147 O O . ASN A 1 289 ? 0.404 5.074 -7.265 1.00 91.00 289 ASN A O 1
ATOM 2151 N N . LEU A 1 290 ? -0.471 3.439 -6.008 1.00 89.69 290 LEU A N 1
ATOM 2152 C CA . LEU A 1 290 ? 0.452 3.656 -4.900 1.00 89.69 290 LEU A CA 1
ATOM 2153 C C . LEU A 1 290 ? 1.831 3.070 -5.211 1.00 89.69 290 LEU A C 1
ATOM 2155 O O . LEU A 1 290 ? 2.716 3.201 -4.371 1.00 89.69 290 LEU A O 1
ATOM 2159 N N . ASP A 1 291 ? 2.002 2.412 -6.364 1.00 85.56 291 ASP A N 1
ATOM 2160 C CA . ASP A 1 291 ? 3.125 1.532 -6.654 1.00 85.56 291 ASP A CA 1
ATOM 2161 C C . ASP A 1 291 ? 3.350 0.615 -5.442 1.00 85.56 291 ASP A C 1
ATOM 2163 O O . ASP A 1 291 ? 2.403 -0.004 -4.941 1.00 85.56 291 ASP A O 1
ATOM 2167 N N . HIS A 1 292 ? 4.548 0.609 -4.875 1.00 87.94 292 HIS A N 1
ATOM 2168 C CA . HIS A 1 292 ? 4.839 -0.149 -3.675 1.00 87.94 292 HIS A CA 1
ATOM 2169 C C . HIS A 1 292 ? 4.459 0.562 -2.369 1.00 87.94 292 HIS A C 1
ATOM 2171 O O . HIS A 1 292 ? 4.648 -0.048 -1.330 1.00 87.94 292 HIS A O 1
ATOM 2177 N N . GLY A 1 293 ? 3.903 1.782 -2.367 1.00 85.62 293 GLY A N 1
ATOM 2178 C CA . GLY A 1 293 ? 3.321 2.428 -1.177 1.00 85.62 293 GLY A CA 1
ATOM 2179 C C . GLY A 1 293 ? 3.358 3.966 -1.090 1.00 85.62 293 GLY A C 1
ATOM 2180 O O . GLY A 1 293 ? 3.064 4.494 -0.018 1.00 85.62 293 GLY A O 1
ATOM 2181 N N . THR A 1 294 ? 3.710 4.709 -2.144 1.00 86.81 294 THR A N 1
ATOM 2182 C CA . THR A 1 294 ? 4.064 6.145 -2.081 1.00 86.81 294 THR A CA 1
ATOM 2183 C C . THR A 1 294 ? 3.012 7.068 -1.454 1.00 86.81 294 THR A C 1
ATOM 2185 O O . THR A 1 294 ? 3.371 8.000 -0.758 1.00 86.81 294 THR A O 1
ATOM 2188 N N . ASP A 1 295 ? 1.710 6.843 -1.613 1.00 92.94 295 ASP A N 1
ATOM 2189 C CA . ASP A 1 295 ? 0.686 7.723 -1.005 1.00 92.94 295 ASP A CA 1
ATOM 2190 C C . ASP A 1 295 ? -0.133 7.038 0.097 1.00 92.94 295 ASP A C 1
ATOM 2192 O O . ASP A 1 295 ? -1.176 7.547 0.528 1.00 92.94 295 ASP A O 1
ATOM 2196 N N . PHE A 1 296 ? 0.351 5.889 0.578 1.00 95.75 296 PHE A N 1
ATOM 2197 C CA . PHE A 1 296 ? -0.277 5.120 1.643 1.00 95.75 296 PHE A CA 1
ATOM 2198 C C . PHE A 1 296 ? 0.749 4.592 2.651 1.00 95.75 296 PHE A C 1
ATOM 2200 O O . PHE A 1 296 ? 1.440 3.593 2.426 1.00 95.75 296 PHE A O 1
ATOM 2207 N N . ILE A 1 297 ? 0.807 5.236 3.817 1.00 96.81 297 ILE A N 1
ATOM 2208 C CA . ILE A 1 297 ? 1.734 4.845 4.880 1.00 96.81 297 ILE A CA 1
ATOM 2209 C C . ILE A 1 297 ? 1.222 3.628 5.659 1.00 96.81 297 ILE A C 1
ATOM 2211 O O . ILE A 1 297 ? 0.103 3.612 6.173 1.00 96.81 297 ILE A O 1
ATOM 2215 N N . THR A 1 298 ? 2.071 2.617 5.821 1.00 97.81 298 THR A N 1
ATOM 2216 C CA . THR A 1 298 ? 1.781 1.454 6.667 1.00 97.81 298 THR A CA 1
ATOM 2217 C C . THR A 1 298 ? 2.773 1.359 7.817 1.00 97.81 298 THR A C 1
ATOM 2219 O O . THR A 1 298 ? 3.985 1.421 7.614 1.00 97.81 298 THR A O 1
ATOM 2222 N N . TYR A 1 299 ? 2.262 1.179 9.035 1.00 97.88 299 TYR A N 1
ATOM 2223 C CA . TYR A 1 299 ? 3.071 0.923 10.225 1.00 97.88 299 TYR A CA 1
ATOM 2224 C C . TYR A 1 299 ? 2.923 -0.523 10.687 1.00 97.88 299 TYR A C 1
ATOM 2226 O O . TYR A 1 299 ? 1.811 -1.037 10.740 1.00 97.88 299 TYR A O 1
ATOM 2234 N N . VAL A 1 300 ? 4.018 -1.146 11.119 1.00 97.88 300 VAL A N 1
ATOM 2235 C CA . VAL A 1 300 ? 3.994 -2.425 11.847 1.00 97.88 300 VAL A CA 1
ATOM 2236 C C . VAL A 1 300 ? 4.713 -2.221 13.170 1.00 97.88 300 VAL A C 1
ATOM 2238 O O . VAL A 1 300 ? 5.891 -1.866 13.185 1.00 97.88 300 VAL A O 1
ATOM 2241 N N . ASP A 1 301 ? 4.002 -2.394 14.285 1.00 97.06 301 ASP A N 1
ATOM 2242 C CA . ASP A 1 301 ? 4.544 -2.217 15.643 1.00 97.06 301 ASP A CA 1
ATOM 2243 C C . ASP A 1 301 ? 5.326 -0.893 15.824 1.00 97.06 301 ASP A C 1
ATOM 2245 O O . ASP A 1 301 ? 6.394 -0.828 16.442 1.00 97.06 301 ASP A O 1
ATOM 2249 N N . GLY A 1 302 ? 4.783 0.179 15.233 1.00 95.62 302 GLY A N 1
ATOM 2250 C CA . GLY A 1 302 ? 5.317 1.542 15.291 1.00 95.62 302 GLY A CA 1
ATOM 2251 C C . GLY A 1 302 ? 6.402 1.879 14.258 1.00 95.62 302 GLY A C 1
ATOM 2252 O O . GLY A 1 302 ? 6.803 3.038 14.169 1.00 95.62 302 GLY A O 1
ATOM 2253 N N . ILE A 1 303 ? 6.871 0.915 13.462 1.00 98.19 303 ILE A N 1
ATOM 2254 C CA . ILE A 1 303 ? 7.846 1.157 12.389 1.00 98.19 303 ILE A CA 1
ATOM 2255 C C . ILE A 1 303 ? 7.095 1.514 11.099 1.00 98.19 303 ILE A C 1
ATOM 2257 O O . ILE A 1 303 ? 6.284 0.696 10.664 1.00 98.19 303 ILE A O 1
ATOM 2261 N N . PRO A 1 304 ? 7.360 2.667 10.453 1.00 97.19 304 PRO A N 1
ATOM 2262 C CA . PRO A 1 304 ? 6.875 2.918 9.100 1.00 97.19 304 PRO A CA 1
ATOM 2263 C C . PRO A 1 304 ? 7.578 1.965 8.128 1.00 97.19 304 PRO A C 1
ATOM 2265 O O . PRO A 1 304 ? 8.809 1.913 8.074 1.00 97.19 304 PRO A O 1
ATOM 2268 N N . ILE A 1 305 ? 6.796 1.182 7.391 1.00 96.81 305 ILE A N 1
ATOM 2269 C CA . ILE A 1 305 ? 7.314 0.155 6.485 1.00 96.81 305 ILE A CA 1
ATOM 2270 C C . ILE A 1 305 ? 7.835 0.763 5.186 1.00 96.81 305 ILE A C 1
ATOM 2272 O O . ILE A 1 305 ? 8.844 0.272 4.685 1.00 96.81 305 ILE A O 1
ATOM 2276 N N . ASN A 1 306 ? 7.194 1.832 4.708 1.00 96.88 306 ASN A N 1
ATOM 2277 C CA . ASN A 1 306 ? 7.543 2.551 3.487 1.00 96.88 306 ASN A CA 1
ATOM 2278 C C . ASN A 1 306 ? 8.983 3.092 3.537 1.00 96.88 306 ASN A C 1
ATOM 2280 O O . ASN A 1 306 ? 9.376 3.777 4.495 1.00 96.88 306 ASN A O 1
ATOM 2284 N N . LEU A 1 307 ? 9.756 2.820 2.488 1.00 96.75 307 LEU A N 1
ATOM 2285 C CA . LEU A 1 307 ? 11.145 3.251 2.339 1.00 96.75 307 LEU A CA 1
ATOM 2286 C C . LEU A 1 307 ? 11.242 4.406 1.317 1.00 96.75 307 LEU A C 1
ATOM 2288 O O . LEU A 1 307 ? 10.981 4.182 0.136 1.00 96.75 307 LEU A O 1
ATOM 2292 N N . PRO A 1 308 ? 11.591 5.641 1.730 1.00 95.06 308 PRO A N 1
ATOM 2293 C CA . PRO A 1 308 ? 11.848 6.744 0.812 1.00 95.06 308 PRO A CA 1
ATOM 2294 C C . PRO A 1 308 ? 13.197 6.553 0.114 1.00 95.06 308 PRO A C 1
ATOM 2296 O O . PRO A 1 308 ? 14.092 5.888 0.649 1.00 95.06 308 PRO A O 1
ATOM 2299 N N . SER A 1 309 ? 13.341 7.135 -1.075 1.00 94.50 309 SER A N 1
ATOM 2300 C CA . SER A 1 309 ? 14.556 7.098 -1.897 1.00 94.50 309 SER A CA 1
ATOM 2301 C C . SER A 1 309 ? 15.081 5.671 -2.125 1.00 94.50 309 SER A C 1
ATOM 2303 O O . SER A 1 309 ? 16.287 5.429 -2.150 1.00 94.50 309 SER A O 1
ATOM 2305 N N . HIS A 1 310 ? 14.165 4.701 -2.196 1.00 95.75 310 HIS A N 1
ATOM 2306 C CA . HIS A 1 310 ? 14.479 3.281 -2.333 1.00 95.75 310 HIS A CA 1
ATOM 2307 C C . HIS A 1 310 ? 14.962 2.957 -3.756 1.00 95.75 310 HIS A C 1
ATOM 2309 O O . HIS A 1 310 ? 14.566 3.609 -4.722 1.00 95.75 310 HIS A O 1
ATOM 2315 N N . ALA A 1 311 ? 15.822 1.945 -3.900 1.00 93.94 311 ALA A N 1
ATOM 2316 C CA . ALA A 1 311 ? 16.472 1.588 -5.164 1.00 93.94 311 ALA A CA 1
ATOM 2317 C C . ALA A 1 311 ? 15.475 1.283 -6.292 1.00 93.94 311 ALA A C 1
ATOM 2319 O O . ALA A 1 311 ? 15.762 1.570 -7.452 1.00 93.94 311 ALA A O 1
ATOM 2320 N N . HIS A 1 312 ? 14.324 0.707 -5.930 1.00 91.81 312 HIS A N 1
ATOM 2321 C CA . HIS A 1 312 ? 13.288 0.301 -6.876 1.00 91.81 312 HIS A CA 1
ATOM 2322 C C . HIS A 1 312 ? 12.248 1.389 -7.193 1.00 91.81 312 HIS A C 1
ATOM 2324 O O . HIS A 1 312 ? 11.964 1.644 -8.355 1.00 91.81 312 HIS A O 1
ATOM 2330 N N . GLY A 1 313 ? 11.676 2.025 -6.172 1.00 87.06 313 GLY A N 1
ATOM 2331 C CA . GLY A 1 313 ? 10.548 2.942 -6.327 1.00 87.06 313 GLY A CA 1
ATOM 2332 C C . GLY A 1 313 ? 10.244 3.658 -5.016 1.00 87.06 313 GLY A C 1
ATOM 2333 O O . GLY A 1 313 ? 10.564 3.149 -3.937 1.00 87.06 313 GLY A O 1
ATOM 2334 N N . GLN A 1 314 ? 9.674 4.859 -5.099 1.00 89.50 314 GLN A N 1
ATOM 2335 C CA . GLN A 1 314 ? 9.455 5.705 -3.927 1.00 89.50 314 GLN A CA 1
ATOM 2336 C C . GLN A 1 314 ? 8.460 5.061 -2.949 1.00 89.50 314 GLN A C 1
ATOM 2338 O O . GLN A 1 314 ? 7.484 4.439 -3.344 1.00 89.50 314 GLN A O 1
ATOM 2343 N N . GLY A 1 315 ? 8.718 5.176 -1.644 1.00 91.38 315 GLY A N 1
ATOM 2344 C CA . GLY A 1 315 ? 7.790 4.690 -0.619 1.00 91.38 315 GLY A CA 1
ATOM 2345 C C . GLY A 1 315 ? 7.619 3.167 -0.560 1.00 91.38 315 GLY A C 1
ATOM 2346 O O . GLY A 1 315 ? 6.607 2.715 -0.021 1.00 91.38 315 GLY A O 1
ATOM 2347 N N . TYR A 1 316 ? 8.599 2.394 -1.052 1.00 94.19 316 TYR A N 1
ATOM 2348 C CA . TYR A 1 316 ? 8.562 0.929 -1.163 1.00 94.19 316 TYR A CA 1
ATOM 2349 C C . TYR A 1 316 ? 8.125 0.253 0.145 1.00 94.19 316 TYR A C 1
ATOM 2351 O O . TYR A 1 316 ? 8.819 0.338 1.164 1.00 94.19 316 TYR A O 1
ATOM 2359 N N . LEU A 1 317 ? 6.960 -0.394 0.128 1.00 95.25 317 LEU A N 1
ATOM 2360 C CA . LEU A 1 317 ? 6.322 -1.041 1.270 1.00 95.25 317 LEU A CA 1
ATOM 2361 C C . LEU A 1 317 ? 6.189 -2.549 0.998 1.00 95.25 317 LEU A C 1
ATOM 2363 O O . LEU A 1 317 ? 5.369 -3.017 0.213 1.00 95.25 317 LEU A O 1
ATOM 2367 N N . ASP A 1 318 ? 7.019 -3.323 1.700 1.00 95.44 318 ASP A N 1
ATOM 2368 C CA . ASP A 1 318 ? 7.029 -4.785 1.645 1.00 95.44 318 ASP A CA 1
ATOM 2369 C C . ASP A 1 318 ? 6.438 -5.397 2.926 1.00 95.44 318 ASP A C 1
ATOM 2371 O O . ASP A 1 318 ? 7.014 -5.302 4.018 1.00 95.44 318 ASP A O 1
ATOM 2375 N N . LEU A 1 319 ? 5.288 -6.061 2.785 1.00 95.88 319 LEU A N 1
ATOM 2376 C CA . LEU A 1 319 ? 4.604 -6.764 3.875 1.00 95.88 319 LEU A CA 1
ATOM 2377 C C . LEU A 1 319 ? 5.012 -8.235 4.014 1.00 95.88 319 LEU A C 1
ATOM 2379 O O . LEU A 1 319 ? 4.538 -8.901 4.933 1.00 95.88 319 LEU A O 1
ATOM 2383 N N . ASN A 1 320 ? 5.918 -8.755 3.181 1.00 95.69 320 ASN A N 1
ATOM 2384 C CA . ASN A 1 320 ? 6.380 -10.142 3.288 1.00 95.69 320 ASN A CA 1
ATOM 2385 C C . ASN A 1 320 ? 7.092 -10.463 4.611 1.00 95.69 320 ASN A C 1
ATOM 2387 O O . ASN A 1 320 ? 7.136 -11.630 5.007 1.00 95.69 320 ASN A O 1
ATOM 2391 N N . SER A 1 321 ? 7.575 -9.436 5.318 1.00 94.75 321 SER A N 1
ATOM 2392 C CA . SER A 1 321 ? 8.166 -9.539 6.661 1.00 94.75 321 SER A CA 1
ATOM 2393 C C . SER A 1 321 ? 7.151 -9.736 7.804 1.00 94.75 321 SER A C 1
ATOM 2395 O O . SER A 1 321 ? 7.538 -9.920 8.961 1.00 94.75 321 SER A O 1
ATOM 2397 N N . VAL A 1 322 ? 5.845 -9.673 7.518 1.00 96.56 322 VAL A N 1
ATOM 2398 C CA . VAL A 1 322 ? 4.776 -9.825 8.514 1.00 96.56 322 VAL A CA 1
ATOM 2399 C C . VAL A 1 322 ? 4.307 -11.278 8.570 1.00 96.56 322 VAL A C 1
ATOM 2401 O O . VAL A 1 322 ? 3.964 -11.862 7.548 1.00 96.56 322 VAL A O 1
ATOM 2404 N N . ILE A 1 323 ? 4.222 -11.842 9.780 1.00 96.88 323 ILE A N 1
ATOM 2405 C CA . ILE A 1 323 ? 3.574 -13.139 10.032 1.00 96.88 323 ILE A CA 1
ATOM 2406 C C . ILE A 1 323 ? 2.082 -12.876 10.314 1.00 96.88 323 ILE A C 1
ATOM 2408 O O . ILE A 1 323 ? 1.767 -12.364 11.396 1.00 96.88 323 ILE A O 1
ATOM 2412 N N . PRO A 1 324 ? 1.148 -13.218 9.403 1.00 94.62 324 PRO A N 1
ATOM 2413 C CA . PRO A 1 324 ? -0.260 -12.823 9.527 1.00 94.62 324 PRO A CA 1
ATOM 2414 C C . PRO A 1 324 ? -0.931 -13.333 10.807 1.00 94.62 324 PRO A C 1
ATOM 2416 O O . PRO A 1 324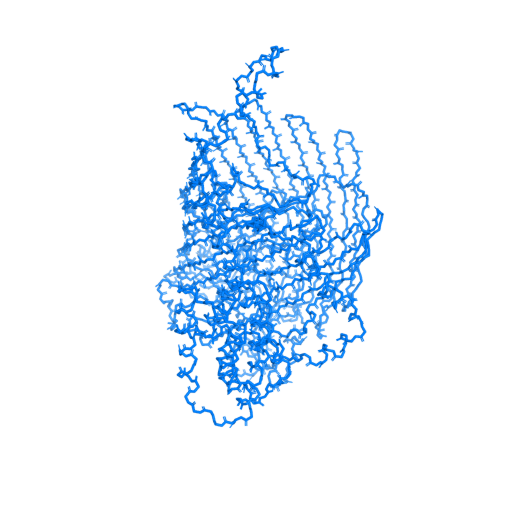 ? -1.708 -12.618 11.434 1.00 94.62 324 PRO A O 1
ATOM 2419 N N . GLU A 1 325 ? -0.591 -14.545 11.258 1.00 94.44 325 GLU A N 1
ATOM 2420 C CA . GLU A 1 325 ? -1.148 -15.147 12.475 1.00 94.44 325 GLU A CA 1
ATOM 2421 C C . GLU A 1 325 ? -0.733 -14.444 13.777 1.00 94.44 325 GLU A C 1
ATOM 2423 O O . GLU A 1 325 ? -1.267 -14.780 14.839 1.00 94.44 325 GLU A O 1
ATOM 2428 N N . LEU A 1 326 ? 0.209 -13.500 13.728 1.00 96.19 326 LEU A N 1
ATOM 2429 C CA . LEU A 1 326 ? 0.604 -12.687 14.879 1.00 96.19 326 LEU A CA 1
ATOM 2430 C C . LEU A 1 326 ? -0.046 -11.306 14.882 1.00 96.19 326 LEU A C 1
ATOM 2432 O O . LEU A 1 326 ? 0.109 -10.589 15.866 1.00 96.19 326 LEU A O 1
ATOM 2436 N N . VAL A 1 327 ? -0.782 -10.930 13.834 1.00 95.88 327 VAL A N 1
ATOM 2437 C CA . VAL A 1 327 ? -1.471 -9.639 13.774 1.00 95.88 327 VAL A CA 1
ATOM 2438 C C . VAL A 1 327 ? -2.744 -9.701 14.613 1.00 95.88 327 VAL A C 1
ATOM 2440 O O . VAL A 1 327 ? -3.593 -10.574 14.436 1.00 95.88 327 VAL A O 1
ATOM 2443 N N . ASN A 1 328 ? -2.848 -8.779 15.563 1.00 94.06 328 ASN A N 1
ATOM 2444 C CA . ASN A 1 328 ? -3.982 -8.616 16.460 1.00 94.06 328 ASN A CA 1
ATOM 2445 C C . ASN A 1 328 ? -5.100 -7.801 15.808 1.00 94.06 328 ASN A C 1
ATOM 2447 O O . ASN A 1 328 ? -6.260 -8.201 15.816 1.00 94.06 328 ASN A O 1
ATOM 2451 N N . ASN A 1 329 ? -4.749 -6.645 15.255 1.00 94.38 329 ASN A N 1
ATOM 2452 C CA . ASN A 1 329 ? -5.694 -5.762 14.593 1.00 94.38 329 ASN A CA 1
ATOM 2453 C C . ASN A 1 329 ? -4.982 -4.845 13.595 1.00 94.38 329 ASN A C 1
ATOM 2455 O O . ASN A 1 329 ? -3.760 -4.654 13.656 1.00 94.38 329 ASN A O 1
ATOM 2459 N N . ILE A 1 330 ? -5.774 -4.304 12.673 1.00 95.75 330 ILE A N 1
ATOM 2460 C CA . ILE A 1 330 ? -5.350 -3.371 11.635 1.00 95.75 330 ILE A CA 1
ATOM 2461 C C . ILE A 1 330 ? -6.217 -2.121 11.742 1.00 95.75 330 ILE A C 1
ATOM 2463 O O . ILE A 1 330 ? -7.394 -2.132 11.381 1.00 95.75 330 ILE A O 1
ATOM 2467 N N . GLU A 1 331 ? -5.627 -1.028 12.213 1.00 96.44 331 GLU A N 1
ATOM 2468 C CA . GLU A 1 331 ? -6.256 0.289 12.149 1.00 96.44 331 GLU A CA 1
ATOM 2469 C C . GLU A 1 331 ? -6.017 0.906 10.775 1.00 96.44 331 GLU A C 1
ATOM 2471 O O . GLU A 1 331 ? -4.923 0.796 10.224 1.00 96.44 331 GLU A O 1
ATOM 2476 N N . TYR A 1 332 ? -7.001 1.624 10.243 1.00 97.12 332 TYR A N 1
ATOM 2477 C CA . TYR A 1 332 ? -6.840 2.372 9.003 1.00 97.12 332 TYR A CA 1
ATOM 2478 C C . TYR A 1 332 ? -7.603 3.690 9.020 1.00 97.12 332 TYR A C 1
ATOM 2480 O O . TYR A 1 332 ? -8.572 3.881 9.757 1.00 97.12 332 TYR A O 1
ATOM 2488 N N . GLY A 1 333 ? -7.193 4.591 8.139 1.00 96.88 333 GLY A N 1
ATOM 2489 C CA . GLY A 1 333 ? -7.944 5.789 7.798 1.00 96.88 333 GLY A CA 1
ATOM 2490 C C . GLY A 1 333 ? -7.563 6.279 6.413 1.00 96.88 333 GLY A C 1
ATOM 2491 O O . GLY A 1 333 ? -6.500 5.939 5.898 1.00 96.88 333 GLY A O 1
ATOM 2492 N N . LYS A 1 334 ? -8.444 7.060 5.791 1.00 97.44 334 LYS A N 1
ATOM 2493 C CA . LYS A 1 334 ? -8.248 7.549 4.422 1.00 97.44 334 LYS A CA 1
ATOM 2494 C C . LYS A 1 334 ? -8.325 9.066 4.353 1.00 97.44 334 LYS A C 1
ATOM 2496 O O . LYS A 1 334 ? -9.077 9.698 5.097 1.00 97.44 334 LYS A O 1
ATOM 2501 N N . GLY A 1 335 ? -7.561 9.621 3.422 1.00 96.62 335 GLY A N 1
ATOM 2502 C CA . GLY A 1 335 ? -7.377 11.050 3.222 1.00 96.62 335 GLY A CA 1
ATOM 2503 C C . GLY A 1 335 ? -6.460 11.718 4.260 1.00 96.62 335 GLY A C 1
ATOM 2504 O O . GLY A 1 335 ? -6.156 11.154 5.316 1.00 96.62 335 GLY A O 1
ATOM 2505 N N . PRO A 1 336 ? -6.041 12.967 3.999 1.00 96.75 336 PRO A N 1
ATOM 2506 C CA . PRO A 1 336 ? -4.965 13.627 4.737 1.00 96.75 336 PRO A CA 1
ATOM 2507 C C . PRO A 1 336 ? -5.440 14.355 6.014 1.00 96.75 336 PRO A C 1
ATOM 2509 O O . PRO A 1 336 ? -4.980 15.456 6.326 1.00 96.75 336 PRO A O 1
ATOM 2512 N N . TYR A 1 337 ? -6.369 13.777 6.781 1.00 96.69 337 TYR A N 1
ATOM 2513 C CA . TYR A 1 337 ? -7.077 14.481 7.872 1.00 96.69 337 TYR A CA 1
ATOM 2514 C C . TYR A 1 337 ? -6.443 14.331 9.263 1.00 96.69 337 TYR A C 1
ATOM 2516 O O . TYR A 1 337 ? -6.814 15.047 10.191 1.00 96.69 337 TYR A O 1
ATOM 2524 N N . TYR A 1 338 ? -5.471 13.433 9.417 1.00 96.94 338 TYR A N 1
ATOM 2525 C CA . TYR A 1 338 ? -4.901 13.046 10.712 1.00 96.94 338 TYR A CA 1
ATOM 2526 C C . TYR A 1 338 ? -3.555 13.740 10.948 1.00 96.94 338 TYR A C 1
ATOM 2528 O O . TYR A 1 338 ? -2.683 13.714 10.078 1.00 96.94 338 TYR A O 1
ATOM 2536 N N . ALA A 1 339 ? -3.397 14.419 12.088 1.00 96.88 339 ALA A N 1
ATOM 2537 C CA . ALA A 1 339 ? -2.226 15.261 12.375 1.00 96.88 339 ALA A CA 1
ATOM 2538 C C . ALA A 1 339 ? -0.986 14.451 12.773 1.00 96.88 339 ALA A C 1
ATOM 2540 O O . ALA A 1 339 ? 0.140 14.835 12.461 1.00 96.88 339 ALA A O 1
ATOM 2541 N N . GLU A 1 340 ? -1.205 13.304 13.408 1.00 95.56 340 GLU A N 1
ATOM 2542 C CA . GLU A 1 340 ? -0.164 12.350 13.782 1.00 95.56 340 GLU A CA 1
ATOM 2543 C C . GLU A 1 340 ? 0.462 11.607 12.590 1.00 95.56 340 GLU A C 1
ATOM 2545 O O . GLU A 1 340 ? 1.427 10.871 12.775 1.00 95.56 340 GLU A O 1
ATOM 2550 N N . LEU A 1 341 ? -0.060 11.785 11.374 1.00 95.88 341 LEU A N 1
ATOM 2551 C CA . LEU A 1 341 ? 0.468 11.168 10.158 1.00 95.88 341 LEU A CA 1
ATOM 2552 C C . LEU A 1 341 ? 1.211 12.205 9.319 1.00 95.88 341 LEU A C 1
ATOM 2554 O O . LEU A 1 341 ? 0.743 13.338 9.172 1.00 95.88 341 LEU A O 1
ATOM 2558 N N . GLY A 1 342 ? 2.369 11.805 8.800 1.00 94.44 342 GLY A N 1
ATOM 2559 C CA . GLY A 1 342 ? 3.259 12.648 8.008 1.00 94.44 342 GLY A CA 1
ATOM 2560 C C . GLY A 1 342 ? 3.413 12.130 6.590 1.00 94.44 342 GLY A C 1
ATOM 2561 O O . GLY A 1 342 ? 2.424 11.993 5.874 1.00 94.44 342 GLY A O 1
ATOM 2562 N N . ASP A 1 343 ? 4.663 11.868 6.225 1.00 96.00 343 ASP A N 1
ATOM 2563 C CA . ASP A 1 343 ? 5.054 11.417 4.896 1.00 96.00 343 ASP A CA 1
ATOM 2564 C C . ASP A 1 343 ? 4.243 10.197 4.418 1.00 96.00 343 ASP A C 1
ATOM 2566 O O . ASP A 1 343 ? 3.905 9.318 5.219 1.00 96.00 343 ASP A O 1
ATOM 2570 N N . PHE A 1 344 ? 3.919 10.175 3.123 1.00 95.38 344 PHE A N 1
ATOM 2571 C CA . PHE A 1 344 ? 3.120 9.153 2.433 1.00 95.38 344 PHE A CA 1
ATOM 2572 C C . PHE A 1 344 ? 1.665 8.987 2.917 1.00 95.38 344 PHE A C 1
ATOM 2574 O O . PHE A 1 344 ? 1.001 8.022 2.563 1.00 95.38 344 PHE A O 1
ATOM 2581 N N . ALA A 1 345 ? 1.111 9.902 3.721 1.00 94.94 345 ALA A N 1
ATOM 2582 C CA . ALA A 1 345 ? -0.258 9.781 4.251 1.00 94.94 345 ALA A CA 1
ATOM 2583 C C . ALA A 1 345 ? -1.321 10.555 3.438 1.00 94.94 345 ALA A C 1
ATOM 2585 O O . ALA A 1 345 ? -2.292 11.071 4.005 1.00 94.94 345 ALA A O 1
ATOM 2586 N N . ALA A 1 346 ? -1.130 10.701 2.123 1.00 93.19 346 ALA A N 1
ATOM 2587 C CA . ALA A 1 346 ? -2.021 11.483 1.265 1.00 93.19 346 ALA A CA 1
ATOM 2588 C C . ALA A 1 346 ? -3.335 10.748 0.947 1.00 93.19 346 ALA A C 1
ATOM 2590 O O . ALA A 1 346 ? -4.419 11.312 1.137 1.00 93.19 346 ALA A O 1
ATOM 2591 N N . ALA A 1 347 ? -3.256 9.488 0.506 1.00 95.44 347 ALA A N 1
ATOM 2592 C CA . ALA A 1 347 ? -4.422 8.653 0.222 1.00 95.44 347 ALA A CA 1
ATOM 2593 C C . ALA A 1 347 ? -4.975 8.004 1.498 1.00 95.44 347 ALA A C 1
ATOM 2595 O O . ALA A 1 347 ? -6.194 7.879 1.654 1.00 95.44 347 ALA A O 1
ATOM 2596 N N . GLY A 1 348 ? -4.103 7.645 2.444 1.00 96.44 348 GLY A N 1
ATOM 2597 C CA . GLY A 1 348 ? -4.503 7.078 3.727 1.00 96.44 348 GLY A CA 1
ATOM 2598 C C . GLY A 1 348 ? -3.357 6.442 4.501 1.00 96.44 348 GLY A C 1
ATOM 2599 O O . GLY A 1 348 ? -2.187 6.722 4.252 1.00 96.44 348 GLY A O 1
ATOM 2600 N N . TYR A 1 349 ? -3.715 5.591 5.457 1.00 97.56 349 TYR A N 1
ATOM 2601 C CA . TYR A 1 349 ? -2.768 4.822 6.248 1.00 97.56 349 TYR A CA 1
ATOM 2602 C C . TYR A 1 349 ? -3.331 3.478 6.708 1.00 97.56 349 TYR A C 1
ATOM 2604 O O . TYR A 1 349 ? -4.550 3.315 6.827 1.00 97.56 349 TYR A O 1
ATOM 2612 N N . SER A 1 350 ? -2.430 2.573 7.094 1.00 97.62 350 SER A N 1
ATOM 2613 C CA . SER A 1 350 ? -2.738 1.441 7.969 1.00 97.62 350 SER A CA 1
ATOM 2614 C C . SER A 1 350 ? -1.726 1.292 9.112 1.00 97.62 350 SER A C 1
ATOM 2616 O O . SER A 1 350 ? -0.574 1.720 9.017 1.00 97.62 350 SER A O 1
ATOM 2618 N N . LYS A 1 351 ? -2.155 0.716 10.237 1.00 97.75 351 LYS A N 1
ATOM 2619 C CA . LYS A 1 351 ? -1.295 0.357 11.371 1.00 97.75 351 LYS A CA 1
ATOM 2620 C C . LYS A 1 351 ? -1.622 -1.062 11.807 1.00 97.75 351 LYS A C 1
ATOM 2622 O O . LYS A 1 351 ? -2.742 -1.335 12.228 1.00 97.75 351 LYS A O 1
ATOM 2627 N N . LEU A 1 352 ? -0.638 -1.943 11.712 1.00 97.56 352 LEU A N 1
ATOM 2628 C CA . LEU A 1 352 ? -0.718 -3.336 12.115 1.00 97.56 352 LEU A CA 1
ATOM 2629 C C . LEU A 1 352 ? -0.083 -3.482 13.497 1.00 97.56 352 LEU A C 1
ATOM 2631 O O . LEU A 1 352 ? 1.064 -3.075 13.717 1.00 97.56 352 LEU A O 1
ATOM 2635 N N . PHE A 1 353 ? -0.825 -4.097 14.410 1.00 96.12 353 PHE A N 1
ATOM 2636 C CA . PHE A 1 353 ? -0.370 -4.366 15.769 1.00 96.12 353 PHE A CA 1
ATOM 2637 C C . PHE A 1 353 ? -0.214 -5.864 15.978 1.00 96.12 353 PHE A C 1
ATOM 2639 O O . PHE A 1 353 ? -1.135 -6.627 15.687 1.00 96.12 353 PHE A O 1
ATOM 2646 N N . SER A 1 354 ? 0.937 -6.292 16.488 1.00 95.50 354 SER A N 1
ATOM 2647 C CA . SER A 1 354 ? 1.152 -7.685 16.878 1.00 95.50 354 SER A CA 1
ATOM 2648 C C . SER A 1 354 ? 0.435 -8.025 18.189 1.00 95.50 354 SER A C 1
ATOM 2650 O O . SER A 1 354 ? 0.223 -7.165 19.044 1.00 95.50 354 SER A O 1
ATOM 2652 N N . VAL A 1 355 ? 0.104 -9.302 18.379 1.00 94.94 355 VAL A N 1
ATOM 2653 C CA . VAL A 1 355 ? -0.388 -9.827 19.660 1.00 94.94 355 VAL A CA 1
ATOM 2654 C C . VAL A 1 355 ? 0.692 -9.742 20.745 1.00 94.94 355 VAL A C 1
ATOM 2656 O O . VAL A 1 355 ? 1.861 -10.049 20.506 1.00 94.94 355 VAL A O 1
ATOM 2659 N N . ASP A 1 356 ? 0.289 -9.390 21.966 1.00 92.75 356 ASP A N 1
ATOM 2660 C CA . ASP A 1 356 ? 1.183 -9.381 23.135 1.00 92.75 356 ASP A CA 1
ATOM 2661 C C . ASP A 1 356 ? 1.436 -10.788 23.697 1.00 92.75 356 ASP A C 1
ATOM 2663 O O . ASP A 1 356 ? 2.481 -11.071 24.286 1.00 92.75 356 ASP A O 1
ATOM 2667 N N . LYS A 1 357 ? 0.450 -11.677 23.546 1.00 94.25 357 LYS A N 1
ATOM 2668 C CA . LYS A 1 357 ? 0.456 -13.044 24.063 1.00 94.25 357 LYS A CA 1
ATOM 2669 C C . LYS A 1 357 ? -0.420 -13.925 23.178 1.00 94.25 357 LYS A C 1
ATOM 2671 O O . LYS A 1 357 ? -1.494 -13.507 22.755 1.00 94.25 357 LYS A O 1
ATOM 2676 N N . LEU A 1 358 ? 0.007 -15.165 22.958 1.00 93.69 358 LEU A N 1
ATOM 2677 C CA . LEU A 1 358 ? -0.811 -16.187 22.318 1.00 93.69 358 LEU A CA 1
ATOM 2678 C C . LEU A 1 358 ? -1.636 -16.949 23.369 1.00 93.69 358 LEU A C 1
ATOM 2680 O O . LEU A 1 358 ? -1.128 -17.269 24.449 1.00 93.69 358 LEU A O 1
ATOM 2684 N N . PRO A 1 359 ? -2.904 -17.288 23.076 1.00 90.12 359 PRO A N 1
ATOM 2685 C CA . PRO A 1 359 ? -3.707 -18.102 23.987 1.00 90.12 359 PRO A CA 1
ATOM 2686 C C . PRO A 1 359 ? -3.119 -19.512 24.147 1.00 90.12 359 PRO A C 1
ATOM 2688 O O . PRO A 1 359 ? -3.156 -20.082 25.239 1.00 90.12 359 PRO A O 1
ATOM 2691 N N . HIS A 1 360 ? -2.548 -20.053 23.067 1.00 91.81 360 HIS A N 1
ATOM 2692 C CA . HIS A 1 360 ? -1.919 -21.366 22.996 1.00 91.81 360 HIS A CA 1
ATOM 2693 C C . HIS A 1 360 ? -0.735 -21.330 22.026 1.00 91.81 360 HIS A C 1
ATOM 2695 O O . HIS A 1 360 ? -0.747 -20.546 21.075 1.00 91.81 360 HIS A O 1
ATOM 2701 N N . ALA A 1 361 ? 0.234 -22.225 22.230 1.00 96.00 361 ALA A N 1
ATOM 2702 C CA . ALA A 1 361 ? 1.269 -22.493 21.240 1.00 96.00 361 ALA A CA 1
ATOM 2703 C C . ALA A 1 361 ? 0.634 -22.893 19.897 1.00 96.00 361 ALA A C 1
ATOM 2705 O O . ALA A 1 361 ? -0.323 -23.673 19.848 1.00 96.00 361 ALA A O 1
ATOM 2706 N N . LEU A 1 362 ? 1.182 -22.360 18.812 1.00 95.88 362 LEU A N 1
ATOM 2707 C CA . LEU A 1 362 ? 0.729 -22.544 17.445 1.00 95.88 362 LEU A CA 1
ATOM 2708 C C . LEU A 1 362 ? 1.793 -23.304 16.656 1.00 95.88 362 LEU A C 1
ATOM 2710 O O . LEU A 1 362 ? 2.937 -22.869 16.552 1.00 95.88 362 LEU A O 1
ATOM 2714 N N . ALA A 1 363 ? 1.380 -24.412 16.050 1.00 97.88 363 ALA A N 1
ATOM 2715 C CA . ALA A 1 363 ? 2.115 -25.077 14.988 1.00 97.88 363 ALA A CA 1
ATOM 2716 C C . ALA A 1 363 ? 1.190 -25.192 13.774 1.00 97.88 363 ALA A C 1
ATOM 2718 O O . ALA A 1 363 ? 0.107 -25.771 13.878 1.00 97.88 363 ALA A O 1
ATOM 2719 N N . LYS A 1 364 ? 1.596 -24.624 12.637 1.00 97.19 364 LYS A N 1
ATOM 2720 C CA . LYS A 1 364 ? 0.829 -24.654 11.386 1.00 97.19 364 LYS A CA 1
ATOM 2721 C C . LYS A 1 364 ? 1.721 -25.155 10.259 1.00 97.19 364 LYS A C 1
ATOM 2723 O O . LYS A 1 364 ? 2.820 -24.646 10.063 1.00 97.19 364 LYS A O 1
ATOM 2728 N N . LEU A 1 365 ? 1.222 -26.140 9.521 1.00 97.88 365 LEU A N 1
ATOM 2729 C CA . LEU A 1 365 ? 1.815 -26.635 8.285 1.00 97.88 365 LEU A CA 1
ATOM 2730 C C . LEU A 1 365 ? 0.789 -26.446 7.171 1.00 97.88 365 LEU A C 1
ATOM 2732 O O . LEU A 1 365 ? -0.366 -26.831 7.332 1.00 97.88 365 LEU A O 1
ATOM 2736 N N . THR A 1 366 ? 1.212 -25.848 6.065 1.00 97.44 366 THR A N 1
ATOM 2737 C CA . THR A 1 366 ? 0.401 -25.679 4.856 1.00 97.44 366 THR A CA 1
ATOM 2738 C C . THR A 1 366 ? 1.143 -26.317 3.694 1.00 97.44 366 THR A C 1
ATOM 2740 O O . THR A 1 366 ? 2.344 -26.096 3.540 1.00 97.44 366 THR A O 1
ATOM 2743 N N . VAL A 1 367 ? 0.428 -27.113 2.906 1.00 97.25 367 VAL A N 1
ATOM 2744 C CA . VAL A 1 367 ? 0.919 -27.721 1.667 1.00 97.25 367 VAL A CA 1
ATOM 2745 C C . VAL A 1 367 ? -0.086 -27.414 0.566 1.00 97.25 367 VAL A C 1
ATOM 2747 O O . VAL A 1 367 ? -1.289 -27.438 0.829 1.00 97.25 367 VAL A O 1
ATOM 2750 N N . G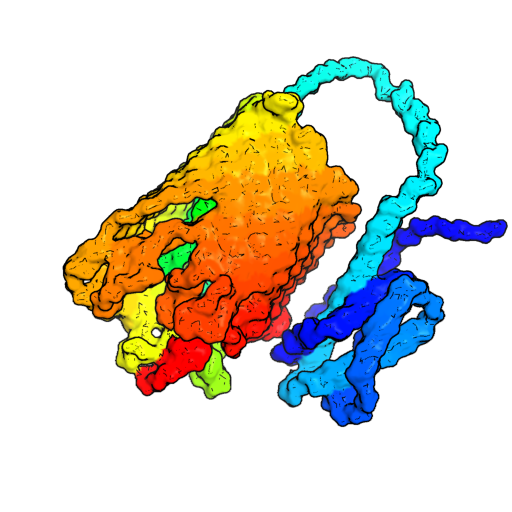LY A 1 368 ? 0.388 -27.097 -0.631 1.00 96.19 368 GLY A N 1
ATOM 2751 C CA . GLY A 1 368 ? -0.476 -26.684 -1.734 1.00 96.19 368 GLY A CA 1
ATOM 2752 C C . GLY A 1 368 ? 0.083 -27.046 -3.102 1.00 96.19 368 GLY A C 1
ATOM 2753 O O . GLY A 1 368 ? 1.104 -27.725 -3.218 1.00 96.19 368 GLY A O 1
ATOM 2754 N N . GLU A 1 369 ? -0.619 -26.597 -4.140 1.00 94.94 369 GLU A N 1
ATOM 2755 C CA . GLU A 1 369 ? -0.150 -26.691 -5.523 1.00 94.94 369 GLU A CA 1
ATOM 2756 C C . GLU A 1 369 ? 1.157 -25.909 -5.724 1.00 94.94 369 GLU A C 1
ATOM 2758 O O . GLU A 1 369 ? 1.549 -25.096 -4.885 1.00 94.94 369 GLU A O 1
ATOM 2763 N N . PHE A 1 370 ? 1.839 -26.177 -6.841 1.00 95.38 370 PHE A N 1
ATOM 2764 C CA . PHE A 1 370 ? 3.063 -25.467 -7.238 1.00 95.38 370 PHE A CA 1
ATOM 2765 C C . PHE A 1 370 ? 4.179 -25.525 -6.188 1.00 95.38 370 PHE A C 1
ATOM 2767 O O . PHE A 1 370 ? 4.890 -24.549 -5.942 1.00 95.38 370 PHE A O 1
ATOM 2774 N N . GLU A 1 371 ? 4.297 -26.690 -5.544 1.00 95.88 371 GLU A N 1
ATOM 2775 C CA . GLU A 1 371 ? 5.299 -26.961 -4.510 1.00 95.88 371 GLU A CA 1
ATOM 2776 C C . GLU A 1 371 ? 5.265 -25.931 -3.370 1.00 95.88 371 GLU A C 1
ATOM 2778 O O . GLU A 1 371 ? 6.293 -25.559 -2.811 1.00 95.88 371 GLU A O 1
ATOM 2783 N N . TYR A 1 372 ? 4.060 -25.477 -3.010 1.00 96.44 372 TYR A N 1
ATOM 2784 C CA . TYR A 1 372 ? 3.860 -24.575 -1.886 1.00 96.44 372 TYR A CA 1
ATOM 2785 C C . TYR A 1 372 ? 4.007 -25.315 -0.553 1.00 96.44 372 TYR A C 1
ATOM 2787 O O . TYR A 1 372 ? 3.201 -26.192 -0.222 1.00 96.44 372 TYR A O 1
ATOM 2795 N N . TYR A 1 373 ? 4.989 -24.911 0.253 1.00 96.94 373 TYR A N 1
ATOM 2796 C CA . TYR A 1 373 ? 5.209 -25.419 1.606 1.00 96.94 373 TYR A CA 1
ATOM 2797 C C . TYR A 1 373 ? 5.398 -24.264 2.576 1.00 96.94 373 TYR A C 1
ATOM 2799 O O . TYR A 1 373 ? 6.335 -23.484 2.446 1.00 96.94 373 TYR A O 1
ATOM 2807 N N . ARG A 1 374 ? 4.563 -24.185 3.611 1.00 97.44 374 ARG A N 1
ATOM 2808 C CA . ARG A 1 374 ? 4.703 -23.177 4.668 1.00 97.44 374 ARG A CA 1
ATOM 2809 C C . ARG A 1 374 ? 4.640 -23.815 6.044 1.00 97.44 374 ARG A C 1
ATOM 2811 O O . ARG A 1 374 ? 3.681 -24.524 6.350 1.00 97.44 374 ARG A O 1
ATOM 2818 N N . GLY A 1 375 ? 5.624 -23.522 6.885 1.00 98.25 375 GLY A N 1
ATOM 2819 C CA . GLY A 1 375 ? 5.654 -23.928 8.287 1.00 98.25 375 GLY A CA 1
ATOM 2820 C C . GLY A 1 375 ? 5.717 -22.716 9.206 1.00 98.25 375 GLY A C 1
ATOM 2821 O O . GLY A 1 375 ? 6.484 -21.797 8.948 1.00 98.25 375 GLY A O 1
ATOM 2822 N N . LEU A 1 376 ? 4.935 -22.727 10.284 1.00 98.38 376 LEU A N 1
ATOM 2823 C CA . LEU A 1 376 ? 4.944 -21.712 11.337 1.00 98.38 376 LEU A CA 1
ATOM 2824 C C . LEU A 1 376 ? 4.962 -22.391 12.707 1.00 98.38 376 LEU A C 1
ATOM 2826 O O . LEU A 1 376 ? 4.132 -23.260 12.987 1.00 98.38 376 LEU A O 1
ATOM 2830 N N . LEU A 1 377 ? 5.869 -21.939 13.568 1.00 98.62 377 LEU A N 1
ATOM 2831 C CA . LEU A 1 377 ? 5.873 -22.213 15.001 1.00 98.62 377 LEU A CA 1
ATOM 2832 C C . LEU A 1 377 ? 5.824 -20.885 15.747 1.00 98.62 377 LEU A C 1
ATOM 2834 O O . LEU A 1 377 ? 6.626 -20.001 15.461 1.00 98.62 377 LEU A O 1
ATOM 2838 N N . ALA A 1 378 ? 4.911 -20.745 16.702 1.00 98.50 378 ALA A N 1
ATOM 2839 C CA . ALA A 1 378 ? 4.837 -19.569 17.559 1.00 98.50 378 ALA A CA 1
ATOM 2840 C C . ALA A 1 378 ? 4.310 -19.930 18.948 1.00 98.50 378 ALA A C 1
ATOM 2842 O O . ALA A 1 378 ? 3.413 -20.758 19.078 1.00 98.50 378 ALA A O 1
ATOM 2843 N N . ASP A 1 379 ? 4.839 -19.304 19.990 1.00 98.25 379 ASP A N 1
ATOM 2844 C CA . ASP A 1 379 ? 4.361 -19.488 21.360 1.00 98.25 379 ASP A CA 1
ATOM 2845 C C . ASP A 1 379 ? 4.678 -18.251 22.206 1.00 98.25 379 ASP A C 1
ATOM 2847 O O . ASP A 1 379 ? 5.473 -17.391 21.818 1.00 98.25 379 ASP A O 1
ATOM 2851 N N . SER A 1 380 ? 4.047 -18.154 23.371 1.00 97.56 380 SER A N 1
ATOM 2852 C CA . SER A 1 380 ? 4.315 -17.099 24.339 1.00 97.56 380 SER A CA 1
ATOM 2853 C C . SER A 1 380 ? 4.414 -17.652 25.752 1.00 97.56 380 SER A C 1
ATOM 2855 O O . SER A 1 380 ? 3.538 -18.388 26.206 1.00 97.56 380 SER A O 1
ATOM 2857 N N . LEU A 1 381 ? 5.458 -17.249 26.469 1.00 96.62 381 LEU A N 1
ATOM 2858 C CA . LEU A 1 381 ? 5.779 -17.730 27.805 1.00 96.62 381 LEU A CA 1
ATOM 2859 C C . LEU A 1 381 ? 5.825 -16.556 28.790 1.00 96.62 381 LEU A C 1
ATOM 2861 O O . LEU A 1 381 ? 6.388 -15.507 28.465 1.00 96.62 381 LEU A O 1
ATOM 2865 N N . PRO A 1 382 ? 5.290 -16.709 30.013 1.00 96.50 382 PRO A N 1
ATOM 2866 C CA . PRO A 1 382 ? 5.487 -15.712 31.054 1.00 96.50 382 PRO A CA 1
ATOM 2867 C C . PRO A 1 382 ? 6.963 -15.699 31.476 1.00 96.50 382 PRO A C 1
ATOM 2869 O O . PRO A 1 382 ? 7.521 -16.729 31.855 1.00 96.50 382 PRO A O 1
ATOM 2872 N N . VAL A 1 383 ? 7.598 -14.528 31.431 1.00 96.69 383 VAL A N 1
ATOM 2873 C CA . VAL A 1 383 ? 8.995 -14.325 31.838 1.00 96.69 383 VAL A CA 1
ATOM 2874 C C . VAL A 1 383 ? 9.056 -13.122 32.773 1.00 96.69 383 VAL A C 1
ATOM 2876 O O . VAL A 1 383 ? 8.846 -11.979 32.370 1.00 96.69 383 VAL A O 1
ATOM 2879 N N . GLY A 1 384 ? 9.341 -13.368 34.053 1.00 95.31 384 GLY A N 1
ATOM 2880 C CA . GLY A 1 384 ? 9.301 -12.320 35.072 1.00 95.31 384 GLY A CA 1
ATOM 2881 C C . GLY A 1 384 ? 7.890 -11.739 35.222 1.00 95.31 384 GLY A C 1
ATOM 2882 O O . GLY A 1 384 ? 6.958 -12.469 35.544 1.00 95.31 384 GLY A O 1
ATOM 2883 N N . ARG A 1 385 ? 7.749 -10.423 35.013 1.00 95.06 385 ARG A N 1
ATOM 2884 C CA . ARG A 1 385 ? 6.455 -9.709 35.055 1.00 95.06 385 ARG A CA 1
ATOM 2885 C C . ARG A 1 385 ? 5.787 -9.579 33.680 1.00 95.06 385 ARG A C 1
ATOM 2887 O O . ARG A 1 385 ? 4.648 -9.136 33.616 1.00 95.06 385 ARG A O 1
ATOM 2894 N N . GLY A 1 386 ? 6.494 -9.907 32.600 1.00 96.56 386 GLY A N 1
ATOM 2895 C CA . GLY A 1 386 ? 6.006 -9.762 31.230 1.00 96.56 386 GLY A CA 1
ATOM 2896 C C . GLY A 1 386 ? 5.781 -11.099 30.530 1.00 96.56 386 GLY A C 1
ATOM 2897 O O . GLY A 1 386 ? 5.918 -12.174 31.119 1.00 96.56 386 GLY A O 1
ATOM 2898 N N . ASN A 1 387 ? 5.459 -11.021 29.244 1.00 97.69 387 ASN A N 1
ATOM 2899 C CA . ASN A 1 387 ? 5.311 -12.168 28.355 1.00 97.69 387 ASN A CA 1
ATOM 2900 C C . ASN A 1 387 ? 6.348 -12.074 27.239 1.00 97.69 387 ASN A C 1
ATOM 2902 O O . ASN A 1 387 ? 6.480 -11.027 26.610 1.00 97.69 387 ASN A O 1
ATOM 2906 N N . LEU A 1 388 ? 7.070 -13.168 27.008 1.00 98.38 388 LEU A N 1
ATOM 2907 C CA . LEU A 1 388 ? 7.974 -13.342 25.880 1.00 98.38 388 LEU A CA 1
ATOM 2908 C C . LEU A 1 388 ? 7.256 -14.155 24.802 1.00 98.38 388 LEU A C 1
ATOM 2910 O O . LEU A 1 388 ? 6.935 -15.316 25.040 1.00 98.38 388 LEU A O 1
ATOM 2914 N N . LEU A 1 389 ? 7.033 -13.572 23.630 1.00 98.62 389 LEU A N 1
ATOM 2915 C CA . LEU A 1 389 ? 6.531 -14.253 22.442 1.00 98.62 389 LEU A CA 1
ATOM 2916 C C . LEU A 1 389 ? 7.686 -14.517 21.480 1.00 98.62 389 LEU A C 1
ATOM 2918 O O . LEU A 1 389 ? 8.508 -13.635 21.239 1.00 98.62 389 LEU A O 1
ATOM 2922 N N . TYR A 1 390 ? 7.732 -15.719 20.913 1.00 98.56 390 TYR A N 1
ATOM 2923 C CA . TYR A 1 390 ? 8.662 -16.078 19.847 1.00 98.56 390 TYR A CA 1
ATOM 2924 C C . TYR A 1 390 ? 7.915 -16.759 18.703 1.00 98.56 390 TYR A C 1
ATOM 2926 O O . TYR A 1 390 ? 6.962 -17.504 18.931 1.00 98.56 390 TYR A O 1
ATOM 2934 N N . ALA A 1 391 ? 8.356 -16.512 17.473 1.00 98.75 391 ALA A N 1
ATOM 2935 C CA . ALA A 1 391 ? 7.818 -17.145 16.282 1.00 98.75 391 ALA A CA 1
ATOM 2936 C C . ALA A 1 391 ? 8.880 -17.316 15.194 1.00 98.75 391 ALA A C 1
ATOM 2938 O O . ALA A 1 391 ? 9.769 -16.476 15.045 1.00 98.75 391 ALA A O 1
ATOM 2939 N N . GLY A 1 392 ? 8.746 -18.389 14.420 1.00 98.69 392 GLY A N 1
ATOM 2940 C CA . GLY A 1 392 ? 9.534 -18.665 13.226 1.00 98.69 392 GLY A CA 1
ATOM 2941 C C . GLY A 1 392 ? 8.652 -19.232 12.119 1.00 98.69 392 GLY A C 1
ATOM 2942 O O . GLY A 1 392 ? 7.839 -20.125 12.365 1.00 98.69 392 GLY A O 1
ATOM 2943 N N . GLU A 1 393 ? 8.821 -18.714 10.909 1.00 98.50 393 GLU A N 1
ATOM 2944 C CA . GLU A 1 393 ? 8.125 -19.139 9.699 1.00 98.50 393 GLU A CA 1
ATOM 2945 C C . GLU A 1 393 ? 9.134 -19.417 8.580 1.00 98.50 393 GLU A C 1
ATOM 2947 O O . GLU A 1 393 ? 10.108 -18.682 8.411 1.00 98.50 393 GLU A O 1
ATOM 2952 N N . PHE A 1 394 ? 8.859 -20.452 7.789 1.00 97.81 394 PHE A N 1
ATOM 2953 C CA . PHE A 1 394 ? 9.435 -20.621 6.458 1.00 97.81 394 PHE A CA 1
ATOM 2954 C C . PHE A 1 394 ? 8.323 -20.788 5.419 1.00 97.81 394 PHE A C 1
ATOM 2956 O O . PHE A 1 394 ? 7.250 -21.319 5.728 1.00 97.81 394 PHE A O 1
ATOM 2963 N N . ASN A 1 395 ? 8.585 -20.361 4.189 1.00 97.19 395 ASN A N 1
ATOM 2964 C CA . ASN A 1 395 ? 7.709 -20.543 3.042 1.00 97.19 395 ASN A CA 1
ATOM 2965 C C . ASN A 1 395 ? 8.550 -20.823 1.788 1.00 97.19 395 ASN A C 1
ATOM 2967 O O . ASN A 1 395 ? 9.496 -20.090 1.509 1.00 97.19 395 ASN A O 1
ATOM 2971 N N . PHE A 1 396 ? 8.194 -21.888 1.076 1.00 97.00 396 PHE A N 1
ATOM 2972 C CA . PHE A 1 396 ? 8.753 -22.263 -0.214 1.00 97.00 396 PHE A CA 1
ATOM 2973 C C . PHE A 1 396 ? 7.648 -22.290 -1.257 1.00 97.00 396 PHE A C 1
ATOM 2975 O O . PHE A 1 396 ? 6.556 -22.790 -0.964 1.00 97.00 396 PHE A O 1
ATOM 2982 N N . TYR A 1 397 ? 7.927 -21.770 -2.450 1.00 95.69 397 TYR A N 1
ATOM 2983 C CA . TYR A 1 397 ? 6.931 -21.682 -3.510 1.00 95.69 397 TYR A CA 1
ATOM 2984 C C . TYR A 1 397 ? 7.569 -21.572 -4.894 1.00 95.69 397 TYR A C 1
ATOM 2986 O O . TYR A 1 397 ? 8.522 -20.817 -5.073 1.00 95.69 397 TYR A O 1
ATOM 2994 N N . ASN A 1 398 ? 7.014 -22.293 -5.874 1.00 95.25 398 ASN A N 1
ATOM 2995 C CA . ASN A 1 398 ? 7.469 -22.236 -7.264 1.00 95.25 398 ASN A CA 1
ATOM 2996 C C . ASN A 1 398 ? 6.536 -21.469 -8.205 1.00 95.25 398 ASN A C 1
ATOM 2998 O O . ASN A 1 398 ? 6.954 -21.136 -9.312 1.00 95.25 398 ASN A O 1
ATOM 3002 N N . GLY A 1 399 ? 5.321 -21.128 -7.770 1.00 92.94 399 GLY A N 1
ATOM 3003 C CA . GLY A 1 399 ? 4.382 -20.386 -8.607 1.00 92.94 399 GLY A CA 1
ATOM 3004 C C . GLY A 1 399 ? 3.788 -21.204 -9.753 1.00 92.94 399 GLY A C 1
ATOM 3005 O O . GLY A 1 399 ? 4.213 -22.313 -10.067 1.00 92.94 399 GLY A O 1
ATOM 3006 N N . VAL A 1 400 ? 2.784 -20.628 -10.409 1.00 91.19 400 VAL A N 1
ATOM 3007 C CA . VAL A 1 400 ? 2.117 -21.205 -11.594 1.00 91.19 400 VAL A CA 1
ATOM 3008 C C . VAL A 1 400 ? 2.986 -21.161 -12.860 1.00 91.19 400 VAL A C 1
ATOM 3010 O O . VAL A 1 400 ? 2.545 -21.556 -13.936 1.00 91.19 400 VAL A O 1
ATOM 3013 N N . TRP A 1 401 ? 4.197 -20.625 -12.745 1.00 92.81 401 TRP A N 1
ATOM 3014 C CA . TRP A 1 401 ? 5.038 -20.198 -13.851 1.00 92.81 401 TRP A CA 1
ATOM 3015 C C . TRP A 1 401 ? 5.808 -21.346 -14.499 1.00 92.81 401 TRP A C 1
ATOM 3017 O O . TRP A 1 401 ? 6.144 -22.341 -13.859 1.00 92.81 401 TRP A O 1
ATOM 3027 N N . GLN A 1 402 ? 6.151 -21.180 -15.779 1.00 94.25 402 GLN A N 1
ATOM 3028 C CA . GLN A 1 402 ? 7.036 -22.112 -16.481 1.00 94.25 402 GLN A CA 1
ATOM 3029 C C . GLN A 1 402 ? 8.466 -22.065 -15.938 1.00 94.25 402 GLN A C 1
ATOM 3031 O O . GLN A 1 402 ? 9.116 -23.106 -15.848 1.00 94.25 402 GLN A O 1
ATOM 3036 N N . GLN A 1 403 ? 8.943 -20.866 -15.588 1.00 94.38 403 GLN A N 1
ATOM 3037 C CA . GLN A 1 403 ? 10.182 -20.670 -14.844 1.00 94.38 403 GLN A CA 1
ATOM 3038 C C . GLN A 1 403 ? 9.842 -20.690 -13.348 1.00 94.38 403 GLN A C 1
ATOM 3040 O O . GLN A 1 403 ? 9.201 -19.746 -12.884 1.00 94.38 403 GLN A O 1
ATOM 3045 N N . PRO A 1 404 ? 10.241 -21.729 -12.592 1.00 95.50 404 PRO A N 1
ATOM 3046 C CA . PRO A 1 404 ? 9.916 -21.817 -11.175 1.00 95.50 404 PRO A CA 1
ATOM 3047 C C . PRO A 1 404 ? 10.494 -20.629 -10.405 1.00 95.50 404 PRO A C 1
ATOM 3049 O O . PRO A 1 404 ? 11.642 -20.243 -10.636 1.00 95.50 404 PRO A O 1
ATOM 3052 N N . GLU A 1 405 ? 9.723 -20.071 -9.469 1.00 95.31 405 GLU A N 1
ATOM 3053 C CA . GLU A 1 405 ? 10.209 -18.952 -8.654 1.00 95.31 405 GLU A CA 1
ATOM 3054 C C . GLU A 1 405 ? 11.362 -19.358 -7.729 1.00 95.31 405 GLU A C 1
ATOM 3056 O O . GLU A 1 405 ? 12.153 -18.495 -7.365 1.00 95.31 405 GLU A O 1
ATOM 3061 N N . ASP A 1 406 ? 11.471 -20.629 -7.319 1.00 95.88 406 ASP A N 1
ATOM 3062 C CA . ASP A 1 406 ? 12.415 -21.075 -6.279 1.00 95.88 406 ASP A CA 1
ATOM 3063 C C . ASP A 1 406 ? 12.411 -20.109 -5.076 1.00 95.88 406 ASP A C 1
ATOM 3065 O O . ASP A 1 406 ? 13.452 -19.667 -4.582 1.00 95.88 406 ASP A O 1
ATOM 3069 N N . SER A 1 407 ? 11.207 -19.686 -4.662 1.00 96.62 407 SER A N 1
ATOM 3070 C CA . SER A 1 407 ? 11.052 -18.708 -3.592 1.00 96.62 407 SER A CA 1
ATOM 3071 C C . SER A 1 407 ? 11.374 -19.360 -2.254 1.00 96.62 407 SER A C 1
ATOM 3073 O O . SER A 1 407 ? 10.854 -20.432 -1.937 1.00 96.62 407 SER A O 1
ATOM 3075 N N . GLN A 1 408 ? 12.223 -18.710 -1.456 1.00 97.62 408 GLN A N 1
ATOM 3076 C CA . GLN A 1 408 ? 12.647 -19.189 -0.142 1.00 97.62 408 GLN A CA 1
ATOM 3077 C C . GLN A 1 408 ? 12.555 -18.053 0.870 1.00 97.62 408 GLN A C 1
ATOM 3079 O O . GLN A 1 408 ? 13.491 -17.274 1.057 1.00 97.62 408 GLN A O 1
ATOM 3084 N N . LYS A 1 409 ? 11.414 -17.977 1.549 1.00 97.69 409 LYS A N 1
ATOM 3085 C CA . LYS A 1 409 ? 11.124 -16.950 2.545 1.00 97.69 409 LYS A CA 1
ATOM 3086 C C . LYS A 1 409 ? 11.294 -17.490 3.959 1.00 97.69 409 LYS A C 1
ATOM 3088 O O . LYS A 1 409 ? 10.732 -18.528 4.306 1.00 97.69 409 LYS A O 1
ATOM 3093 N N . PHE A 1 410 ? 11.969 -16.721 4.807 1.00 98.56 410 PHE A N 1
ATOM 3094 C CA . PHE A 1 410 ? 12.093 -16.985 6.238 1.00 98.56 410 PHE A CA 1
ATOM 3095 C C . PHE A 1 410 ? 11.748 -15.742 7.052 1.00 98.56 410 PHE A C 1
ATOM 3097 O O . PHE A 1 410 ? 12.258 -14.654 6.788 1.00 98.56 410 PHE A O 1
ATOM 3104 N N . ASN A 1 411 ? 10.927 -15.925 8.083 1.00 98.38 411 ASN A N 1
ATOM 3105 C CA . ASN A 1 411 ? 10.520 -14.883 9.018 1.00 98.38 411 ASN A CA 1
ATOM 3106 C C . ASN A 1 411 ? 10.775 -15.327 10.460 1.00 98.38 411 ASN A C 1
ATOM 3108 O O . ASN A 1 411 ? 10.563 -16.482 10.827 1.00 98.38 411 ASN A O 1
ATOM 3112 N N . GLY A 1 412 ? 11.190 -14.390 11.303 1.00 98.56 412 GLY A N 1
ATOM 3113 C CA . GLY A 1 412 ? 11.375 -14.589 12.734 1.00 98.56 412 GLY A CA 1
ATOM 3114 C C . GLY A 1 412 ? 10.907 -13.370 13.515 1.00 98.56 412 GLY A C 1
ATOM 3115 O O . GLY A 1 412 ? 11.182 -12.236 13.123 1.00 98.56 412 GLY A O 1
ATOM 3116 N N . GLN A 1 413 ? 10.223 -13.601 14.633 1.00 98.56 413 GLN A N 1
ATOM 3117 C CA . GLN A 1 413 ? 9.772 -12.550 15.541 1.00 98.56 413 GLN A CA 1
ATOM 3118 C C . GLN A 1 413 ? 10.043 -12.949 16.991 1.00 98.56 413 GLN A C 1
ATOM 3120 O O . GLN A 1 413 ? 9.744 -14.064 17.410 1.00 98.56 413 GLN A O 1
ATOM 3125 N N . LEU A 1 414 ? 10.575 -12.008 17.764 1.00 98.62 414 LEU A N 1
ATOM 3126 C CA . LEU A 1 414 ? 10.681 -12.068 19.214 1.00 98.62 414 LEU A CA 1
ATOM 3127 C C . LEU A 1 414 ? 10.057 -10.793 19.779 1.00 98.62 414 LEU A C 1
ATOM 3129 O O . LEU A 1 414 ? 10.397 -9.696 19.334 1.00 98.62 414 LEU A O 1
ATOM 3133 N N . SER A 1 415 ? 9.173 -10.906 20.761 1.00 98.31 415 SER A N 1
ATOM 3134 C CA . SER A 1 415 ? 8.665 -9.738 21.477 1.00 98.31 415 SER A CA 1
ATOM 3135 C C . SER A 1 415 ? 8.556 -9.976 22.970 1.00 98.31 415 SER A C 1
ATOM 3137 O O . SER A 1 415 ? 8.269 -11.080 23.422 1.00 98.31 415 SER A O 1
ATOM 3139 N N . TYR A 1 416 ? 8.809 -8.930 23.749 1.00 98.50 416 TYR A N 1
ATOM 3140 C CA . TYR A 1 416 ? 8.605 -8.932 25.192 1.00 98.50 416 TYR A CA 1
ATOM 3141 C C . TYR A 1 416 ? 7.669 -7.789 25.564 1.00 98.50 416 TYR A C 1
ATOM 3143 O O . TYR A 1 416 ? 8.028 -6.628 25.362 1.00 98.50 416 TYR A O 1
ATOM 3151 N N . THR A 1 417 ? 6.502 -8.116 26.119 1.00 98.19 417 THR A N 1
ATOM 3152 C CA . THR A 1 417 ? 5.519 -7.127 26.578 1.00 98.19 417 THR A CA 1
ATOM 3153 C C . THR A 1 417 ? 5.345 -7.193 28.093 1.00 98.19 417 THR A C 1
ATOM 3155 O O . THR A 1 417 ? 5.080 -8.252 28.665 1.00 98.19 417 THR A O 1
ATOM 3158 N N . LEU A 1 418 ? 5.441 -6.034 28.738 1.00 97.44 418 LEU A N 1
ATOM 3159 C CA . LEU A 1 418 ? 5.121 -5.786 30.136 1.00 97.44 418 LEU A CA 1
ATOM 3160 C C . LEU A 1 418 ? 4.074 -4.670 30.202 1.00 97.44 418 LEU A C 1
ATOM 3162 O O . LEU A 1 418 ? 4.377 -3.529 29.868 1.00 97.44 418 LEU A O 1
ATOM 3166 N N . ASN A 1 419 ? 2.870 -4.988 30.669 1.00 94.19 419 ASN A N 1
ATOM 3167 C CA . ASN A 1 419 ? 1.786 -4.024 30.846 1.00 94.19 419 ASN A CA 1
ATOM 3168 C C . ASN A 1 419 ? 1.383 -3.974 32.326 1.00 94.19 419 ASN A C 1
ATOM 3170 O O . ASN A 1 419 ? 1.076 -5.003 32.922 1.00 94.19 419 ASN A O 1
ATOM 3174 N N . GLU A 1 420 ? 1.391 -2.777 32.906 1.00 94.12 420 GLU A N 1
ATOM 3175 C CA . GLU A 1 420 ? 0.967 -2.466 34.275 1.00 94.12 420 GLU A CA 1
ATOM 3176 C C . GLU A 1 420 ? -0.190 -1.450 34.231 1.00 94.12 420 GLU A C 1
ATOM 3178 O O . GLU A 1 420 ? -0.487 -0.877 33.186 1.00 94.12 420 GLU A O 1
ATOM 3183 N N . ASP A 1 421 ? -0.832 -1.158 35.365 1.00 91.06 421 ASP A N 1
ATOM 3184 C CA . ASP A 1 421 ? -2.058 -0.336 35.388 1.00 91.06 421 ASP A CA 1
ATOM 3185 C C . ASP A 1 421 ? -1.891 1.079 34.803 1.00 91.06 421 ASP A C 1
ATOM 3187 O O . ASP A 1 421 ? -2.812 1.643 34.204 1.00 91.06 421 ASP A O 1
ATOM 3191 N N . THR A 1 422 ? -0.720 1.690 35.006 1.00 94.94 422 THR A N 1
ATOM 3192 C CA . THR A 1 422 ? -0.446 3.090 34.637 1.00 94.94 422 THR A CA 1
ATOM 3193 C C . THR A 1 422 ? 0.669 3.250 33.614 1.00 94.94 422 THR A C 1
ATOM 3195 O O . THR A 1 422 ? 0.913 4.372 33.171 1.00 94.94 422 THR A O 1
ATOM 3198 N N . TRP A 1 423 ? 1.343 2.169 33.221 1.00 96.94 423 TRP A N 1
ATOM 3199 C CA . TRP A 1 423 ? 2.415 2.202 32.231 1.00 96.94 423 TRP A CA 1
ATOM 3200 C C . TRP A 1 423 ? 2.652 0.827 31.612 1.00 96.94 423 TRP A C 1
ATOM 3202 O O . TRP A 1 423 ? 2.345 -0.195 32.215 1.00 96.94 423 TRP A O 1
ATOM 3212 N N . GLY A 1 424 ? 3.263 0.797 30.435 1.00 96.69 424 GLY A N 1
ATOM 3213 C CA . GLY A 1 424 ? 3.687 -0.442 29.805 1.00 96.69 424 GLY A CA 1
ATOM 3214 C C . GLY A 1 424 ? 4.810 -0.234 28.801 1.00 96.69 424 GLY A C 1
ATOM 3215 O O . GLY A 1 424 ? 5.082 0.880 28.342 1.00 96.69 424 GLY A O 1
ATOM 3216 N N . VAL A 1 425 ? 5.484 -1.335 28.496 1.00 97.31 425 VAL A N 1
ATOM 3217 C CA . VAL A 1 425 ? 6.554 -1.426 27.510 1.00 97.31 425 VAL A CA 1
ATOM 3218 C C . VAL A 1 425 ? 6.407 -2.709 26.704 1.00 97.31 425 VAL A C 1
ATOM 3220 O O . VAL A 1 425 ? 6.295 -3.795 27.268 1.00 97.31 425 VAL A O 1
ATOM 3223 N N . SER A 1 426 ? 6.491 -2.583 25.387 1.00 98.12 426 SER A N 1
ATOM 3224 C CA . SER A 1 426 ? 6.675 -3.700 24.467 1.00 98.12 426 SER A CA 1
ATOM 3225 C C . SER A 1 426 ? 7.959 -3.484 23.681 1.00 98.12 426 SER A C 1
ATOM 3227 O O . SER A 1 426 ? 8.245 -2.368 23.248 1.00 98.12 426 SER A O 1
ATOM 3229 N N . VAL A 1 427 ? 8.739 -4.542 23.500 1.00 98.38 427 VAL A N 1
ATOM 3230 C CA . VAL A 1 427 ? 9.949 -4.552 22.671 1.00 98.38 427 VAL A CA 1
ATOM 3231 C C . VAL A 1 427 ? 9.772 -5.611 21.597 1.00 98.38 427 VAL A C 1
ATOM 3233 O O . VAL A 1 427 ? 9.386 -6.731 21.921 1.00 98.38 427 VAL A O 1
ATOM 3236 N N . PHE A 1 428 ? 10.074 -5.276 20.346 1.00 98.56 428 PHE A N 1
ATOM 3237 C CA . PHE A 1 428 ? 9.937 -6.163 19.195 1.00 98.56 428 PHE A CA 1
ATOM 3238 C C . PHE A 1 428 ? 11.274 -6.285 18.471 1.00 98.56 428 PHE A C 1
ATOM 3240 O O . PHE A 1 428 ? 11.933 -5.283 18.210 1.00 98.56 428 PHE A O 1
ATOM 3247 N N . ALA A 1 429 ? 11.652 -7.506 18.112 1.00 98.62 429 ALA A N 1
ATOM 3248 C CA . ALA A 1 429 ? 12.747 -7.805 17.203 1.00 98.62 429 ALA A CA 1
ATOM 3249 C C . ALA A 1 429 ? 12.221 -8.722 16.094 1.00 98.62 429 ALA A C 1
ATOM 3251 O O . ALA A 1 429 ? 11.631 -9.764 16.381 1.00 98.62 429 ALA A O 1
ATOM 3252 N N . LYS A 1 430 ? 12.413 -8.333 14.832 1.00 98.62 430 LYS A N 1
ATOM 3253 C CA . LYS A 1 430 ? 11.966 -9.102 13.663 1.00 98.62 430 LYS A CA 1
ATOM 3254 C C . LYS A 1 430 ? 13.096 -9.275 12.663 1.00 98.62 430 LYS A C 1
ATOM 3256 O O . LYS A 1 430 ? 13.939 -8.390 12.517 1.00 98.62 430 LYS A O 1
ATOM 3261 N N . SER A 1 431 ? 13.104 -10.414 11.986 1.00 98.56 431 SER A N 1
ATOM 3262 C CA . SER A 1 431 ? 14.072 -10.758 10.952 1.00 98.56 431 SER A CA 1
ATOM 3263 C C . SER A 1 431 ? 13.356 -11.425 9.790 1.00 98.56 431 SER A C 1
ATOM 3265 O O . SER A 1 431 ? 12.608 -12.373 10.002 1.00 98.56 431 SER A O 1
ATOM 3267 N N . TYR A 1 432 ? 13.631 -10.957 8.583 1.00 98.38 432 TYR A N 1
ATOM 3268 C CA . TYR A 1 432 ? 13.061 -11.439 7.335 1.00 98.38 432 TYR A CA 1
ATOM 3269 C C . TYR A 1 432 ? 14.174 -11.584 6.302 1.00 98.38 432 TYR A C 1
ATOM 3271 O O . TYR A 1 432 ? 15.045 -10.718 6.201 1.00 98.38 432 TYR A O 1
ATOM 3279 N N . THR A 1 433 ? 14.147 -12.679 5.553 1.00 98.44 433 THR A N 1
ATOM 3280 C CA . THR A 1 433 ? 14.971 -12.870 4.359 1.00 98.44 433 THR A CA 1
ATOM 3281 C C . THR A 1 433 ? 14.162 -13.610 3.306 1.00 98.44 433 THR A C 1
ATOM 3283 O O . THR A 1 433 ? 13.351 -14.480 3.641 1.00 98.44 433 THR A O 1
ATOM 3286 N N . ASN A 1 434 ? 14.362 -13.244 2.046 1.00 97.94 434 ASN A N 1
ATOM 3287 C CA . ASN A 1 434 ? 13.729 -13.903 0.918 1.00 97.94 434 ASN A CA 1
ATOM 3288 C C . ASN A 1 434 ? 14.656 -13.898 -0.296 1.00 97.94 434 ASN A C 1
ATOM 3290 O O . ASN A 1 434 ? 15.354 -12.913 -0.538 1.00 97.94 434 ASN A O 1
ATOM 3294 N N . THR A 1 435 ? 14.635 -14.984 -1.059 1.00 97.94 435 THR A N 1
ATOM 3295 C CA . THR A 1 435 ? 15.281 -15.122 -2.369 1.00 97.94 435 THR A CA 1
ATOM 3296 C C . THR A 1 435 ? 14.282 -15.694 -3.356 1.00 97.94 435 THR A C 1
ATOM 3298 O O . THR A 1 435 ? 13.511 -16.571 -2.974 1.00 97.94 435 THR A O 1
ATOM 3301 N N . TRP A 1 436 ? 14.299 -15.225 -4.600 1.00 97.06 436 TRP A N 1
ATOM 3302 C CA . TRP A 1 436 ? 13.413 -15.728 -5.648 1.00 97.06 436 TRP A CA 1
ATOM 3303 C C . TRP A 1 436 ? 13.977 -15.470 -7.049 1.00 97.06 436 TRP A C 1
ATOM 3305 O O . TRP A 1 436 ? 14.840 -14.614 -7.262 1.00 97.06 436 TRP A O 1
ATOM 3315 N N . THR A 1 437 ? 13.440 -16.204 -8.009 1.00 96.81 437 THR A N 1
ATOM 3316 C CA . THR A 1 437 ? 13.455 -15.936 -9.444 1.00 96.81 437 THR A CA 1
ATOM 3317 C C . THR A 1 437 ? 12.138 -15.255 -9.791 1.00 96.81 437 THR A C 1
ATOM 3319 O O . THR A 1 437 ? 11.078 -15.673 -9.324 1.00 96.81 437 THR A O 1
ATOM 3322 N N . ALA A 1 438 ? 12.195 -14.173 -10.560 1.00 93.06 438 ALA A N 1
ATOM 3323 C CA . ALA A 1 438 ? 11.011 -13.403 -10.912 1.00 93.06 438 ALA A CA 1
ATOM 3324 C C . ALA A 1 438 ? 10.517 -13.782 -12.307 1.00 93.06 438 ALA A C 1
ATOM 3326 O O . ALA A 1 438 ? 11.299 -13.939 -13.243 1.00 93.06 438 ALA A O 1
ATOM 3327 N N . THR A 1 439 ? 9.200 -13.852 -12.449 1.00 89.06 439 THR A N 1
ATOM 3328 C CA . THR A 1 439 ? 8.513 -13.714 -13.728 1.00 89.06 439 THR A CA 1
ATOM 3329 C C . THR A 1 439 ? 7.989 -12.290 -13.812 1.00 89.06 439 THR A C 1
ATOM 3331 O O . THR A 1 439 ? 7.032 -11.914 -13.134 1.00 89.06 439 THR A O 1
ATOM 3334 N N . ASN A 1 440 ? 8.699 -11.464 -14.574 1.00 89.69 440 ASN A N 1
ATOM 3335 C CA . ASN A 1 440 ? 8.296 -10.089 -14.830 1.00 89.69 440 ASN A CA 1
ATOM 3336 C C . ASN A 1 440 ? 7.181 -10.033 -15.875 1.00 89.69 440 ASN A C 1
ATOM 3338 O O . ASN A 1 440 ? 6.841 -11.036 -16.505 1.00 89.69 440 ASN A O 1
ATOM 3342 N N . GLN A 1 441 ? 6.608 -8.844 -16.047 1.00 88.75 441 GLN A N 1
ATOM 3343 C CA . GLN A 1 441 ? 5.586 -8.618 -17.058 1.00 88.75 441 GLN A CA 1
ATOM 3344 C C . GLN A 1 441 ? 6.059 -9.046 -18.462 1.00 88.75 441 GLN A C 1
ATOM 3346 O O . GLN A 1 441 ? 7.221 -8.864 -18.830 1.00 88.75 441 GLN A O 1
ATOM 3351 N N . ILE A 1 442 ? 5.142 -9.623 -19.242 1.00 91.62 442 ILE A N 1
ATOM 3352 C CA . ILE A 1 442 ? 5.386 -10.075 -20.615 1.00 91.62 442 ILE A CA 1
ATOM 3353 C C . ILE A 1 442 ? 4.427 -9.366 -21.586 1.00 91.62 442 ILE A C 1
ATOM 3355 O O . ILE A 1 442 ? 3.268 -9.135 -21.234 1.00 91.62 442 ILE A O 1
ATOM 3359 N N . PRO A 1 443 ? 4.863 -9.024 -22.810 1.00 92.62 443 PRO A N 1
ATOM 3360 C CA . PRO A 1 443 ? 4.013 -8.351 -23.780 1.00 92.62 443 PRO A CA 1
ATOM 3361 C C . PRO A 1 443 ? 2.825 -9.202 -24.234 1.00 92.62 443 PRO A C 1
ATOM 3363 O O . PRO A 1 443 ? 2.997 -10.333 -24.698 1.00 92.62 443 PRO A O 1
ATOM 3366 N N . GLN A 1 444 ? 1.625 -8.613 -24.208 1.00 91.62 444 GLN A N 1
ATOM 3367 C CA . GLN A 1 444 ? 0.380 -9.278 -24.613 1.00 91.62 444 GLN A CA 1
ATOM 3368 C C . GLN A 1 444 ? 0.455 -9.838 -26.042 1.00 91.62 444 GLN A C 1
ATOM 3370 O O . GLN A 1 444 ? 0.045 -10.970 -26.289 1.00 91.62 444 GLN A O 1
ATOM 3375 N N . ALA A 1 445 ? 1.056 -9.098 -26.979 1.00 92.50 445 ALA A N 1
ATOM 3376 C CA . ALA A 1 445 ? 1.154 -9.528 -28.374 1.00 92.50 445 ALA A CA 1
ATOM 3377 C C . ALA A 1 445 ? 1.966 -10.825 -28.559 1.00 92.50 445 ALA A C 1
ATOM 3379 O O . ALA A 1 445 ? 1.715 -11.572 -29.507 1.00 92.50 445 ALA A O 1
ATOM 3380 N N . LEU A 1 446 ? 2.926 -11.108 -27.666 1.00 92.62 446 LEU A N 1
ATOM 3381 C CA . LEU A 1 446 ? 3.709 -12.348 -27.691 1.00 92.62 446 LEU A CA 1
ATOM 3382 C C . LEU A 1 446 ? 2.921 -13.544 -27.151 1.00 92.62 446 LEU A C 1
ATOM 3384 O O . LEU A 1 446 ? 3.174 -14.668 -27.581 1.00 92.62 446 LEU A O 1
ATOM 3388 N N . ILE A 1 447 ? 1.958 -13.307 -26.258 1.00 93.69 447 ILE A N 1
ATOM 3389 C CA . ILE A 1 447 ? 0.989 -14.322 -25.831 1.00 93.69 447 ILE A CA 1
ATOM 3390 C C . ILE A 1 447 ? 0.006 -14.593 -26.974 1.00 93.69 447 ILE A C 1
ATOM 3392 O O . ILE A 1 447 ? -0.182 -15.738 -27.382 1.00 93.69 447 ILE A O 1
ATOM 3396 N N . ASP A 1 448 ? -0.571 -13.534 -27.549 1.00 93.62 448 ASP A N 1
ATOM 3397 C CA . ASP A 1 448 ? -1.612 -13.626 -28.578 1.00 93.62 448 ASP A CA 1
ATOM 3398 C C . ASP A 1 448 ? -1.136 -14.352 -29.846 1.00 93.62 448 ASP A C 1
ATOM 3400 O O . ASP A 1 448 ? -1.904 -15.067 -30.494 1.00 93.62 448 ASP A O 1
ATOM 3404 N N . ASN A 1 449 ? 0.139 -14.182 -30.211 1.00 93.56 449 ASN A N 1
ATOM 3405 C CA . ASN A 1 449 ? 0.739 -14.846 -31.368 1.00 93.56 449 ASN A CA 1
ATOM 3406 C C . ASN A 1 449 ? 1.368 -16.220 -31.044 1.00 93.56 449 ASN A C 1
ATOM 3408 O O . ASN A 1 449 ? 1.863 -16.887 -31.957 1.00 93.56 449 ASN A O 1
ATOM 3412 N N . GLY A 1 450 ? 1.343 -16.644 -29.775 1.00 93.25 450 GLY A N 1
ATOM 3413 C CA . GLY A 1 450 ? 1.867 -17.925 -29.299 1.00 93.25 450 GLY A CA 1
ATOM 3414 C C . GLY A 1 450 ? 3.394 -18.017 -29.192 1.00 93.25 450 GLY A C 1
ATOM 3415 O O . GLY A 1 450 ? 3.919 -19.127 -29.105 1.00 93.25 450 GLY A O 1
ATOM 3416 N N . THR A 1 451 ? 4.117 -16.892 -29.224 1.00 92.69 451 THR A N 1
ATOM 3417 C CA . THR A 1 451 ? 5.578 -16.856 -29.013 1.00 92.69 451 THR A CA 1
ATOM 3418 C C . THR A 1 451 ? 5.939 -17.124 -27.553 1.00 92.69 451 THR A C 1
ATOM 3420 O O . THR A 1 451 ? 6.910 -17.831 -27.286 1.00 92.69 451 THR A O 1
ATOM 3423 N N . LEU A 1 452 ? 5.161 -16.574 -26.618 1.00 93.00 452 LEU A N 1
ATOM 3424 C CA . LEU A 1 452 ? 5.269 -16.825 -25.184 1.00 93.00 452 LEU A CA 1
ATOM 3425 C C . LEU A 1 452 ? 3.961 -17.422 -24.661 1.00 93.00 452 LEU A C 1
ATOM 3427 O O . LEU A 1 452 ? 2.878 -17.131 -25.158 1.00 93.00 452 LEU A O 1
ATOM 3431 N N . ASP A 1 453 ? 4.073 -18.268 -23.644 1.00 93.62 453 ASP A N 1
ATOM 3432 C CA . ASP A 1 453 ? 2.925 -18.729 -22.867 1.00 93.62 453 ASP A CA 1
ATOM 3433 C C . ASP A 1 453 ? 2.520 -17.664 -21.836 1.00 93.62 453 ASP A C 1
ATOM 3435 O O . ASP A 1 453 ? 3.372 -16.893 -21.390 1.00 93.62 453 ASP A O 1
ATOM 3439 N N . LEU A 1 454 ? 1.251 -17.658 -21.411 1.00 92.00 454 LEU A N 1
ATOM 3440 C CA . LEU A 1 454 ? 0.746 -16.756 -20.363 1.00 92.00 454 LEU A CA 1
ATOM 3441 C C . LEU A 1 454 ? 1.578 -16.830 -19.072 1.00 92.00 454 LEU A C 1
ATOM 3443 O O . LEU A 1 454 ? 1.716 -15.836 -18.366 1.00 92.00 454 LEU A O 1
ATOM 3447 N N . TYR A 1 455 ? 2.132 -18.005 -18.770 1.00 93.31 455 TYR A N 1
ATOM 3448 C CA . TYR A 1 455 ? 2.941 -18.257 -17.583 1.00 93.31 455 TYR A CA 1
ATOM 3449 C C . TYR A 1 455 ? 4.452 -18.291 -17.880 1.00 93.31 455 TYR A C 1
ATOM 3451 O O . TYR A 1 455 ? 5.235 -18.789 -17.065 1.00 93.31 455 TYR A O 1
ATOM 3459 N N . GLY A 1 456 ? 4.864 -17.823 -19.062 1.00 93.06 456 GLY A N 1
ATOM 3460 C CA . GLY A 1 456 ? 6.260 -17.728 -19.487 1.00 93.06 456 GLY A CA 1
ATOM 3461 C C . GLY A 1 456 ? 7.001 -16.521 -18.899 1.00 93.06 456 GLY A C 1
ATOM 3462 O O . GLY A 1 456 ? 6.467 -15.758 -18.102 1.00 93.06 456 GLY A O 1
ATOM 3463 N N . THR A 1 457 ? 8.257 -16.343 -19.310 1.00 92.31 457 THR A N 1
ATOM 3464 C CA . THR A 1 457 ? 9.089 -15.177 -18.965 1.00 92.31 457 THR A CA 1
ATOM 3465 C C . THR A 1 457 ? 9.952 -14.779 -20.160 1.00 92.31 457 THR A C 1
ATOM 3467 O O . THR A 1 457 ? 10.348 -15.642 -20.948 1.00 92.31 457 THR A O 1
ATOM 3470 N N . ILE A 1 458 ? 10.245 -13.484 -20.299 1.00 91.25 458 ILE A N 1
ATOM 3471 C CA . ILE A 1 458 ? 11.223 -12.977 -21.274 1.00 91.25 458 ILE A CA 1
ATOM 3472 C C . ILE A 1 458 ? 12.647 -13.323 -20.836 1.00 91.25 458 ILE A C 1
ATOM 3474 O O . ILE A 1 458 ? 13.452 -13.768 -21.655 1.00 91.25 458 ILE A O 1
ATOM 3478 N N . ASP A 1 459 ? 12.945 -13.131 -19.551 1.00 93.56 459 ASP A N 1
ATOM 3479 C CA . ASP A 1 459 ? 14.277 -13.309 -18.990 1.00 93.56 459 ASP A CA 1
ATOM 3480 C C . ASP A 1 459 ? 14.205 -14.231 -17.761 1.00 93.56 459 ASP A C 1
ATOM 3482 O O . ASP A 1 459 ? 13.745 -13.829 -16.689 1.00 93.56 459 ASP A O 1
ATOM 3486 N N . PRO A 1 460 ? 14.635 -15.500 -17.880 1.00 93.88 460 PRO A N 1
ATOM 3487 C CA . PRO A 1 460 ? 14.601 -16.446 -16.768 1.00 93.88 460 PRO A CA 1
ATOM 3488 C C . PRO A 1 460 ? 15.670 -16.161 -15.705 1.00 93.88 460 PRO A C 1
ATOM 3490 O O . PRO A 1 460 ? 15.709 -16.852 -14.685 1.00 93.88 460 PRO A O 1
ATOM 3493 N N . SER A 1 461 ? 16.563 -15.194 -15.941 1.00 95.44 461 SER A N 1
ATOM 3494 C CA . SER A 1 461 ? 17.575 -14.783 -14.974 1.00 95.44 461 SER A CA 1
ATOM 3495 C C . SER A 1 461 ? 17.102 -13.658 -14.053 1.00 95.44 461 SER A C 1
ATOM 3497 O O . SER A 1 461 ? 17.809 -13.335 -13.103 1.00 95.44 461 SER A O 1
ATOM 3499 N N . ASP A 1 462 ? 15.906 -13.106 -14.237 1.00 96.06 462 ASP A N 1
ATOM 3500 C CA . ASP A 1 462 ? 15.348 -12.108 -13.323 1.00 96.06 462 ASP A CA 1
ATOM 3501 C C . ASP A 1 462 ? 15.049 -12.691 -11.933 1.00 96.06 462 ASP A C 1
ATOM 3503 O O . ASP A 1 462 ? 14.959 -13.905 -11.735 1.00 96.06 462 ASP A O 1
ATOM 3507 N N . GLY A 1 463 ? 14.954 -11.839 -10.915 1.00 96.50 463 GLY A N 1
ATOM 3508 C CA . GLY A 1 463 ? 14.762 -12.282 -9.533 1.00 96.50 463 GLY A CA 1
ATOM 3509 C C . GLY A 1 463 ? 15.383 -11.344 -8.522 1.00 96.50 463 GLY A C 1
ATOM 3510 O O . GLY A 1 463 ? 15.781 -10.231 -8.848 1.00 96.50 463 GLY A O 1
ATOM 3511 N N . GLY A 1 464 ? 15.497 -11.792 -7.280 1.00 96.88 464 GLY A N 1
ATOM 3512 C CA . GLY A 1 464 ? 16.049 -10.937 -6.247 1.00 96.88 464 GLY A CA 1
ATOM 3513 C C . GLY A 1 464 ? 16.326 -11.623 -4.928 1.00 96.88 464 GLY A C 1
ATOM 3514 O O . GLY A 1 464 ? 16.078 -12.815 -4.722 1.00 96.88 464 GLY A O 1
ATOM 3515 N N . LYS A 1 465 ? 16.875 -10.816 -4.030 1.00 97.88 465 LYS A N 1
ATOM 3516 C CA . LYS A 1 465 ? 17.093 -11.131 -2.631 1.00 97.88 465 LYS A CA 1
ATOM 3517 C C . LYS A 1 465 ? 16.780 -9.899 -1.801 1.00 97.88 465 LYS A C 1
ATOM 3519 O O . LYS A 1 465 ? 17.217 -8.804 -2.129 1.00 97.88 465 LYS A O 1
ATOM 3524 N N . THR A 1 466 ? 16.077 -10.082 -0.694 1.00 97.75 466 THR A N 1
ATOM 3525 C CA . THR A 1 466 ? 15.847 -9.007 0.272 1.00 97.75 466 THR A CA 1
ATOM 3526 C C . THR A 1 466 ? 16.076 -9.497 1.691 1.00 97.75 466 THR A C 1
ATOM 3528 O O . THR A 1 466 ? 15.799 -10.655 2.015 1.00 97.75 466 THR A O 1
ATOM 3531 N N . ASN A 1 467 ? 16.604 -8.618 2.541 1.00 98.12 467 ASN A N 1
ATOM 3532 C CA . ASN A 1 467 ? 16.757 -8.854 3.969 1.00 98.12 467 ASN A CA 1
ATOM 3533 C C . ASN A 1 467 ? 16.237 -7.643 4.743 1.00 98.12 467 ASN A C 1
ATOM 3535 O O . ASN A 1 467 ? 16.517 -6.495 4.401 1.00 98.12 467 ASN A O 1
ATOM 3539 N N . ARG A 1 468 ? 15.514 -7.896 5.834 1.00 98.31 468 ARG A N 1
ATOM 3540 C CA . ARG A 1 468 ? 15.045 -6.853 6.750 1.00 98.31 468 ARG A CA 1
ATOM 3541 C C . ARG A 1 468 ? 15.203 -7.319 8.186 1.00 98.31 468 ARG A C 1
ATOM 3543 O O . ARG A 1 468 ? 14.634 -8.332 8.588 1.00 98.31 468 ARG A O 1
ATOM 3550 N N . HIS A 1 469 ? 15.924 -6.543 8.983 1.00 98.62 469 HIS A N 1
ATOM 3551 C CA . HIS A 1 469 ? 16.064 -6.771 10.418 1.00 98.62 469 HIS A CA 1
ATOM 3552 C C . HIS A 1 469 ? 15.626 -5.518 11.153 1.00 98.62 469 HIS A C 1
ATOM 3554 O O . HIS A 1 469 ? 16.118 -4.431 10.868 1.00 98.62 469 HIS A O 1
ATOM 3560 N N . SER A 1 470 ? 14.703 -5.647 12.096 1.00 98.56 470 SER A N 1
ATOM 3561 C CA . SER A 1 470 ? 14.149 -4.487 12.786 1.00 98.56 470 SER A CA 1
ATOM 3562 C C . SER A 1 470 ? 14.039 -4.696 14.278 1.00 98.56 470 SER A C 1
ATOM 3564 O O . SER A 1 470 ? 13.682 -5.778 14.739 1.00 98.56 470 SER A O 1
ATOM 3566 N N . PHE A 1 471 ? 14.258 -3.615 15.011 1.00 98.56 471 PHE A N 1
ATOM 3567 C CA . PHE A 1 471 ? 14.015 -3.502 16.435 1.00 98.56 471 PHE A CA 1
ATOM 3568 C C . PHE A 1 471 ? 13.097 -2.307 16.685 1.00 98.56 471 PHE A C 1
ATOM 3570 O O . PHE A 1 471 ? 13.366 -1.220 16.173 1.00 98.56 471 PHE A O 1
ATOM 3577 N N . SER A 1 472 ? 12.041 -2.474 17.477 1.00 98.56 472 SER A N 1
ATOM 3578 C CA . SER A 1 472 ? 11.202 -1.357 17.917 1.00 98.56 472 SER A CA 1
ATOM 3579 C C . SER A 1 472 ? 10.753 -1.497 19.362 1.00 98.56 472 SER A C 1
ATOM 3581 O O . SER A 1 472 ? 10.827 -2.559 19.981 1.00 98.56 472 SER A O 1
ATOM 3583 N N . THR A 1 473 ? 10.282 -0.382 19.906 1.00 98.31 473 THR A N 1
ATOM 3584 C CA . THR A 1 473 ? 9.677 -0.301 21.233 1.00 98.31 473 THR A CA 1
ATOM 3585 C C . THR A 1 473 ? 8.319 0.376 21.144 1.00 98.31 473 THR A C 1
ATOM 3587 O O . THR A 1 473 ? 8.124 1.253 20.309 1.00 98.31 473 THR A O 1
ATOM 3590 N N . LYS A 1 474 ? 7.398 0.011 22.032 1.00 97.25 474 LYS A N 1
ATOM 3591 C CA . LYS A 1 474 ? 6.174 0.755 22.336 1.00 97.25 474 LYS A CA 1
ATOM 3592 C C . LYS A 1 474 ? 6.191 1.043 23.827 1.00 97.25 474 LYS A C 1
ATOM 3594 O O . LYS A 1 474 ? 6.225 0.119 24.630 1.00 97.25 474 LYS A O 1
ATOM 3599 N N . LEU A 1 475 ? 6.194 2.311 24.195 1.00 97.38 475 LEU A N 1
ATOM 3600 C CA . LEU A 1 475 ? 6.211 2.790 25.570 1.00 97.38 475 LEU A CA 1
ATOM 3601 C C . LEU A 1 475 ? 4.947 3.605 25.788 1.00 97.38 475 LEU A C 1
ATOM 3603 O O . LEU A 1 475 ? 4.637 4.486 24.990 1.00 97.38 475 LEU A O 1
ATOM 3607 N N . TRP A 1 476 ? 4.228 3.349 26.868 1.00 97.00 476 TRP A N 1
ATOM 3608 C CA . TRP A 1 476 ? 3.071 4.162 27.214 1.00 97.00 476 TRP A CA 1
ATOM 3609 C C . TRP A 1 476 ? 2.984 4.355 28.719 1.00 97.00 476 TRP A C 1
ATOM 3611 O O . TRP A 1 476 ? 3.396 3.498 29.500 1.00 97.00 476 TRP A O 1
ATOM 3621 N N . ASN A 1 477 ? 2.444 5.493 29.141 1.00 97.50 477 ASN A N 1
ATOM 3622 C CA . ASN A 1 477 ? 2.007 5.694 30.514 1.00 97.50 477 ASN A CA 1
ATOM 3623 C C . ASN A 1 477 ? 0.847 6.683 30.588 1.00 97.50 477 ASN A C 1
ATOM 3625 O O . ASN A 1 477 ? 0.633 7.501 29.695 1.00 97.50 477 ASN A O 1
ATOM 3629 N N . LYS A 1 478 ? 0.069 6.594 31.661 1.00 96.44 478 LYS A N 1
ATOM 3630 C CA . LYS A 1 478 ? -1.105 7.433 31.885 1.00 96.44 478 LYS A CA 1
ATOM 3631 C C . LYS A 1 478 ? -1.189 7.887 33.333 1.00 96.44 478 LYS A C 1
ATOM 3633 O O . LYS A 1 478 ? -0.812 7.170 34.256 1.00 96.44 478 LYS A O 1
ATOM 3638 N N . GLY A 1 479 ? -1.722 9.087 33.517 1.00 94.94 479 GLY A N 1
ATOM 3639 C CA . GLY A 1 479 ? -2.166 9.605 34.805 1.00 94.94 479 GLY A CA 1
ATOM 3640 C C . GLY A 1 479 ? -3.635 10.014 34.740 1.00 94.94 479 GLY A C 1
ATOM 3641 O O . GLY A 1 479 ? -4.324 9.764 33.756 1.00 94.94 479 GLY A O 1
ATOM 3642 N N . ASN A 1 480 ? -4.116 10.703 35.774 1.00 93.44 480 ASN A N 1
ATOM 3643 C CA . ASN A 1 480 ? -5.543 11.035 35.899 1.00 93.44 480 ASN A CA 1
ATOM 3644 C C . ASN A 1 480 ? -6.086 11.923 34.768 1.00 93.44 480 ASN A C 1
ATOM 3646 O O . ASN A 1 480 ? -7.280 11.915 34.494 1.00 93.44 480 ASN A O 1
ATOM 3650 N N . ASN A 1 481 ? -5.231 12.740 34.152 1.00 95.12 481 ASN A N 1
ATOM 3651 C CA . ASN A 1 481 ? -5.629 13.698 33.122 1.00 95.12 481 ASN A CA 1
ATOM 3652 C C . ASN A 1 481 ? -4.581 13.862 32.016 1.00 95.12 481 ASN A C 1
ATOM 3654 O O . ASN A 1 481 ? -4.528 14.897 31.351 1.00 95.12 481 ASN A O 1
ATOM 3658 N N . TRP A 1 482 ? -3.729 12.857 31.823 1.00 96.31 482 TRP A N 1
ATOM 3659 C CA . TRP A 1 482 ? -2.751 12.845 30.742 1.00 96.31 482 TRP A CA 1
ATOM 3660 C C . TRP A 1 482 ? -2.383 11.419 30.328 1.00 96.31 482 TRP A C 1
ATOM 3662 O O . TRP A 1 482 ? -2.534 10.482 31.112 1.00 96.31 482 TRP A O 1
ATOM 3672 N N . LYS A 1 483 ? -1.865 11.281 29.108 1.00 96.69 483 LYS A N 1
ATOM 3673 C CA . LYS A 1 483 ? -1.300 10.052 28.544 1.00 96.69 483 LYS A CA 1
ATOM 3674 C C . LYS A 1 483 ? -0.032 10.401 27.763 1.00 96.69 483 LYS A C 1
ATOM 3676 O O . LYS A 1 483 ? 0.000 11.452 27.127 1.00 96.69 483 LYS A O 1
ATOM 3681 N N . ASN A 1 484 ? 0.984 9.547 27.812 1.00 97.81 484 ASN A N 1
ATOM 3682 C CA . ASN A 1 484 ? 2.072 9.567 26.844 1.00 97.81 484 ASN A CA 1
ATOM 3683 C C . ASN A 1 484 ? 2.117 8.253 26.078 1.00 97.81 484 ASN A C 1
ATOM 3685 O O . ASN A 1 484 ? 1.928 7.183 26.660 1.00 97.81 484 ASN A O 1
ATOM 3689 N N . ASP A 1 485 ? 2.463 8.364 24.806 1.00 97.00 485 ASP A N 1
ATOM 3690 C CA . ASP A 1 485 ? 2.817 7.256 23.934 1.00 97.00 485 ASP A CA 1
ATOM 3691 C C . ASP A 1 485 ? 4.163 7.588 23.292 1.00 97.00 485 ASP A C 1
ATOM 3693 O O . ASP A 1 485 ? 4.383 8.706 22.827 1.00 97.00 485 ASP A O 1
ATOM 3697 N N . ALA A 1 486 ? 5.085 6.637 23.282 1.00 97.88 486 ALA A N 1
ATOM 3698 C CA . ALA A 1 486 ? 6.394 6.806 22.683 1.00 97.88 486 ALA A CA 1
ATOM 3699 C C . ALA A 1 486 ? 6.842 5.524 21.987 1.00 97.88 486 ALA A C 1
ATOM 3701 O O . ALA A 1 486 ? 6.506 4.414 22.399 1.00 97.88 486 ALA A O 1
ATOM 3702 N N . ASN A 1 487 ? 7.621 5.677 20.930 1.00 97.56 487 ASN A N 1
ATOM 3703 C CA . ASN A 1 487 ? 8.228 4.582 20.205 1.00 97.56 487 ASN A CA 1
ATOM 3704 C C . ASN A 1 487 ? 9.617 5.007 19.719 1.00 97.56 487 ASN A C 1
ATOM 3706 O O . ASN A 1 487 ? 9.883 6.182 19.470 1.00 97.56 487 ASN A O 1
ATOM 3710 N N . ILE A 1 488 ? 10.511 4.035 19.616 1.00 98.31 488 ILE A N 1
ATOM 3711 C CA . ILE A 1 488 ? 11.846 4.182 19.035 1.00 98.31 488 ILE A CA 1
ATOM 3712 C C . ILE A 1 488 ? 12.105 2.915 18.238 1.00 98.31 488 ILE A C 1
ATOM 3714 O O . ILE A 1 488 ? 11.746 1.826 18.702 1.00 98.31 488 ILE A O 1
ATOM 3718 N N . TYR A 1 489 ? 12.720 3.048 17.068 1.00 98.75 489 TYR A N 1
ATOM 3719 C CA . TYR A 1 489 ? 13.049 1.925 16.209 1.00 98.75 489 TYR A CA 1
ATOM 3720 C C . TYR A 1 489 ? 14.373 2.097 15.461 1.00 98.75 489 TYR A C 1
ATOM 3722 O O . TYR A 1 489 ? 14.850 3.209 15.226 1.00 98.75 489 TYR A O 1
ATOM 3730 N N . ALA A 1 490 ? 14.932 0.958 15.063 1.00 98.75 490 ALA A N 1
ATOM 3731 C CA . ALA A 1 490 ? 16.049 0.844 14.140 1.00 98.75 490 ALA A CA 1
ATOM 3732 C C . ALA A 1 490 ? 15.785 -0.316 13.172 1.00 98.75 490 ALA A C 1
ATOM 3734 O O . ALA A 1 490 ? 15.286 -1.368 13.579 1.00 98.75 490 ALA A O 1
ATOM 3735 N N . VAL A 1 491 ? 16.116 -0.129 11.899 1.00 98.81 491 VAL A N 1
ATOM 3736 C CA . VAL A 1 491 ? 15.940 -1.123 10.840 1.00 98.81 491 VAL A CA 1
ATOM 3737 C C . VAL A 1 491 ? 17.210 -1.174 10.006 1.00 98.81 491 VAL A C 1
ATOM 3739 O O . VAL A 1 491 ? 17.741 -0.138 9.615 1.00 98.81 491 VAL A O 1
ATOM 3742 N N . TYR A 1 492 ? 17.681 -2.381 9.729 1.00 98.69 492 TYR A N 1
ATOM 3743 C CA . TYR A 1 492 ? 18.621 -2.656 8.655 1.00 98.69 492 TYR A CA 1
ATOM 3744 C C . TYR A 1 492 ? 17.857 -3.286 7.493 1.00 98.69 492 TYR A C 1
ATOM 3746 O O . TYR A 1 492 ? 17.033 -4.183 7.710 1.00 98.69 492 TYR A O 1
ATOM 3754 N N . TYR A 1 493 ? 18.125 -2.809 6.284 1.00 98.56 493 TYR A N 1
ATOM 3755 C CA . TYR A 1 493 ? 17.494 -3.283 5.061 1.00 98.56 493 TYR A CA 1
ATOM 3756 C C . TYR A 1 493 ? 18.530 -3.447 3.950 1.00 98.56 493 TYR A C 1
ATOM 3758 O O . TYR A 1 493 ? 19.488 -2.678 3.867 1.00 98.56 493 TYR A O 1
ATOM 3766 N N . ASP A 1 494 ? 18.323 -4.466 3.127 1.00 97.50 494 ASP A N 1
ATOM 3767 C CA . ASP A 1 494 ? 19.204 -4.861 2.038 1.00 97.50 494 ASP A CA 1
ATOM 3768 C C . ASP A 1 494 ? 18.373 -5.439 0.886 1.00 97.50 494 ASP A C 1
ATOM 3770 O O . ASP A 1 494 ? 17.456 -6.236 1.125 1.00 97.50 494 ASP A O 1
ATOM 3774 N N . LEU A 1 495 ? 18.687 -5.032 -0.343 1.00 97.62 495 LEU A N 1
ATOM 3775 C CA . LEU A 1 495 ? 18.000 -5.464 -1.556 1.00 97.62 495 LEU A CA 1
ATOM 3776 C C . LEU A 1 495 ? 18.988 -5.683 -2.701 1.00 97.62 495 LEU A C 1
ATOM 3778 O O . LEU A 1 495 ? 19.807 -4.817 -2.992 1.00 97.62 495 LEU A O 1
ATOM 3782 N N . ASP A 1 496 ? 18.781 -6.788 -3.411 1.00 97.31 496 ASP A N 1
ATOM 3783 C CA . ASP A 1 496 ? 19.240 -7.042 -4.771 1.00 97.31 496 ASP A CA 1
ATOM 3784 C C . ASP A 1 496 ? 18.021 -7.390 -5.632 1.00 97.31 496 ASP A C 1
ATOM 3786 O O . ASP A 1 496 ? 17.292 -8.334 -5.315 1.00 97.31 496 ASP A O 1
ATOM 3790 N N . LEU A 1 497 ? 17.799 -6.667 -6.725 1.00 96.31 497 LEU A N 1
ATOM 3791 C CA . LEU A 1 497 ? 16.672 -6.891 -7.627 1.00 96.31 497 LEU A CA 1
ATOM 3792 C C . LEU A 1 497 ? 17.124 -6.816 -9.085 1.00 96.31 497 LEU A C 1
ATOM 3794 O O . LEU A 1 497 ? 17.655 -5.800 -9.518 1.00 96.31 497 LEU A O 1
ATOM 3798 N N . TYR A 1 498 ? 16.886 -7.888 -9.834 1.00 96.56 498 TYR A N 1
ATOM 3799 C CA . TYR A 1 498 ? 17.178 -8.011 -11.258 1.00 96.56 498 TYR A CA 1
ATOM 3800 C C . TYR A 1 498 ? 15.878 -8.029 -12.049 1.00 96.56 498 TYR A C 1
ATOM 3802 O O . TYR A 1 498 ? 14.931 -8.736 -11.684 1.00 96.56 498 TYR A O 1
ATOM 3810 N N . SER A 1 499 ? 15.806 -7.236 -13.111 1.00 94.94 499 SER A N 1
ATOM 3811 C CA . SER A 1 499 ? 14.615 -7.163 -13.957 1.00 94.94 499 SER A CA 1
ATOM 3812 C C . SER A 1 499 ? 14.960 -6.797 -15.392 1.00 94.94 499 SER A C 1
ATOM 3814 O O . SER A 1 499 ? 15.849 -5.983 -15.622 1.00 94.94 499 SER A O 1
ATOM 3816 N N . ASN A 1 500 ? 14.226 -7.359 -16.346 1.00 93.94 500 ASN A N 1
ATOM 3817 C CA . ASN A 1 500 ? 14.327 -7.051 -17.763 1.00 93.94 500 ASN A CA 1
ATOM 3818 C C . ASN A 1 500 ? 12.921 -6.859 -18.359 1.00 93.94 500 ASN A C 1
ATOM 3820 O O . ASN A 1 500 ? 12.280 -7.805 -18.815 1.00 93.94 500 ASN A O 1
ATOM 3824 N N . PHE A 1 501 ? 12.419 -5.622 -18.317 1.00 90.00 501 PHE A N 1
ATOM 3825 C CA . PHE A 1 501 ? 11.040 -5.302 -18.712 1.00 90.00 501 PHE A CA 1
ATOM 3826 C C . PHE A 1 501 ? 10.853 -5.118 -20.221 1.00 90.00 501 PHE A C 1
ATOM 3828 O O . PHE A 1 501 ? 9.758 -5.344 -20.738 1.00 90.00 501 PHE A O 1
ATOM 3835 N N . THR A 1 502 ? 11.902 -4.681 -20.919 1.00 91.56 502 THR A N 1
ATOM 3836 C CA . THR A 1 502 ? 11.854 -4.251 -22.327 1.00 91.56 502 THR A CA 1
ATOM 3837 C C . THR A 1 502 ? 12.527 -5.232 -23.284 1.00 91.56 502 THR A C 1
ATOM 3839 O O . THR A 1 502 ? 12.395 -5.090 -24.503 1.00 91.56 502 THR A O 1
ATOM 3842 N N . GLY A 1 503 ? 13.216 -6.251 -22.761 1.00 92.81 503 GLY A N 1
ATOM 3843 C CA . GLY A 1 503 ? 13.922 -7.256 -23.544 1.00 92.81 503 GLY A CA 1
ATOM 3844 C C . GLY A 1 503 ? 15.221 -6.710 -24.131 1.00 92.81 503 GLY A C 1
ATOM 3845 O O . GLY A 1 503 ? 16.274 -6.817 -23.511 1.00 92.81 503 GLY A O 1
ATOM 3846 N N . PHE A 1 504 ? 15.152 -6.188 -25.354 1.00 94.25 504 PHE A N 1
ATOM 3847 C CA . PHE A 1 504 ? 16.288 -5.756 -26.181 1.00 94.25 504 PHE A CA 1
ATOM 3848 C C . PHE A 1 504 ? 16.058 -4.372 -26.815 1.00 94.25 504 PHE A C 1
ATOM 3850 O O . PHE A 1 504 ? 16.567 -4.092 -27.903 1.00 94.25 504 PHE A O 1
ATOM 3857 N N . LEU A 1 505 ? 15.224 -3.537 -26.192 1.00 92.94 505 LEU A N 1
ATOM 3858 C CA . LEU A 1 505 ? 14.849 -2.219 -26.701 1.00 92.94 505 LEU A CA 1
ATOM 3859 C C . LEU A 1 505 ? 16.049 -1.263 -26.709 1.00 92.94 505 LEU A C 1
ATOM 3861 O O . LEU A 1 505 ? 16.309 -0.619 -27.727 1.00 92.94 505 LEU A O 1
ATOM 3865 N N . ASN A 1 506 ? 16.783 -1.186 -25.597 1.00 89.19 506 ASN A N 1
ATOM 3866 C CA . ASN A 1 506 ? 17.870 -0.227 -25.393 1.00 89.19 506 ASN A CA 1
ATOM 3867 C C . ASN A 1 506 ? 19.248 -0.796 -25.781 1.00 89.19 506 ASN A C 1
ATOM 3869 O O . ASN A 1 506 ? 20.064 -0.086 -26.374 1.00 89.19 506 ASN A O 1
ATOM 3873 N N . ASP A 1 507 ? 19.510 -2.072 -25.491 1.00 91.88 507 ASP A N 1
ATOM 3874 C CA . ASP A 1 507 ? 20.692 -2.832 -25.900 1.00 91.88 507 ASP A CA 1
ATOM 3875 C C . ASP A 1 507 ? 20.276 -4.064 -26.733 1.00 91.88 507 ASP A C 1
ATOM 3877 O O . ASP A 1 507 ? 20.035 -5.153 -26.199 1.00 91.88 507 ASP A O 1
ATOM 3881 N N . PRO A 1 508 ? 20.253 -3.937 -28.076 1.00 91.75 508 PRO A N 1
ATOM 3882 C CA . PRO A 1 508 ? 19.880 -5.026 -28.980 1.00 91.75 508 PRO A CA 1
ATOM 3883 C C . PRO A 1 508 ? 20.820 -6.241 -28.966 1.00 91.75 508 PRO A C 1
ATOM 3885 O O . PRO A 1 508 ? 20.532 -7.234 -29.639 1.00 91.75 508 PRO A O 1
ATOM 3888 N N . VAL A 1 509 ? 21.967 -6.151 -28.281 1.00 91.88 509 VAL A N 1
ATOM 3889 C CA . VAL A 1 509 ? 23.007 -7.185 -28.250 1.00 91.88 509 VAL A CA 1
ATOM 3890 C C . VAL A 1 509 ? 22.994 -7.934 -26.922 1.00 91.88 509 VAL A C 1
ATOM 3892 O O . VAL A 1 509 ? 22.954 -9.163 -26.930 1.00 91.88 509 VAL A O 1
ATOM 3895 N N . ASN A 1 510 ? 23.045 -7.213 -25.800 1.00 92.56 510 ASN A N 1
ATOM 3896 C CA . ASN A 1 510 ? 23.166 -7.810 -24.467 1.00 92.56 510 ASN A CA 1
ATOM 3897 C C . ASN A 1 510 ? 21.830 -7.908 -23.715 1.00 92.56 510 ASN A C 1
ATOM 3899 O O . ASN A 1 510 ? 21.754 -8.655 -22.741 1.00 92.56 510 ASN A O 1
ATOM 3903 N N . GLY A 1 511 ? 20.791 -7.212 -24.180 1.00 93.56 511 GLY A N 1
ATOM 3904 C CA . GLY A 1 511 ? 19.514 -7.090 -23.484 1.00 93.56 511 GLY A CA 1
ATOM 3905 C C . GLY A 1 511 ? 19.513 -5.988 -22.422 1.00 93.56 511 GLY A C 1
ATOM 3906 O O . GLY A 1 511 ? 20.554 -5.458 -22.037 1.00 93.56 511 GLY A O 1
ATOM 3907 N N . ASP A 1 512 ? 18.316 -5.667 -21.941 1.00 93.69 512 ASP A N 1
ATOM 3908 C CA . ASP A 1 512 ? 18.036 -4.504 -21.093 1.00 93.69 512 ASP A CA 1
ATOM 3909 C C . ASP A 1 512 ? 17.961 -4.843 -19.601 1.00 93.69 512 ASP A C 1
ATOM 3911 O O . ASP A 1 512 ? 17.387 -4.088 -18.817 1.00 93.69 512 ASP A O 1
ATOM 3915 N N . GLN A 1 513 ? 18.523 -5.980 -19.183 1.00 95.69 513 GLN A N 1
ATOM 3916 C CA . GLN A 1 513 ? 18.457 -6.379 -17.785 1.00 95.69 513 GLN A CA 1
ATOM 3917 C C . GLN A 1 513 ? 19.171 -5.357 -16.890 1.00 95.69 513 GLN A C 1
ATOM 3919 O O . GLN A 1 513 ? 20.341 -5.011 -17.081 1.00 95.69 513 GLN A O 1
ATOM 3924 N N . ILE A 1 514 ? 18.475 -4.919 -15.850 1.00 95.25 514 ILE A N 1
ATOM 3925 C CA . ILE A 1 514 ? 18.977 -4.001 -14.834 1.00 95.25 514 ILE A CA 1
ATOM 3926 C C . ILE A 1 514 ? 19.118 -4.692 -13.480 1.00 95.25 514 ILE A C 1
ATOM 3928 O O . ILE A 1 514 ? 18.424 -5.665 -13.189 1.00 95.25 514 ILE A O 1
ATOM 3932 N N . HIS A 1 515 ? 20.007 -4.158 -12.644 1.00 96.81 515 HIS A N 1
ATOM 3933 C CA . HIS A 1 515 ? 20.185 -4.532 -11.243 1.00 96.81 515 HIS A CA 1
ATOM 3934 C C . HIS A 1 515 ? 20.017 -3.301 -10.356 1.00 96.81 515 HIS A C 1
ATOM 3936 O O . HIS A 1 515 ? 20.811 -2.362 -10.420 1.00 96.81 515 HIS A O 1
ATOM 3942 N N . GLN A 1 516 ? 18.970 -3.311 -9.538 1.00 96.25 516 GLN A N 1
ATOM 3943 C CA . GLN A 1 516 ? 18.700 -2.324 -8.500 1.00 96.25 516 GLN A CA 1
ATOM 3944 C C . GLN A 1 516 ? 19.152 -2.885 -7.154 1.00 96.25 516 GLN A C 1
ATOM 3946 O O . GLN A 1 516 ? 18.785 -4.005 -6.792 1.00 96.25 516 GLN A O 1
ATOM 3951 N N . PHE A 1 517 ? 19.928 -2.109 -6.400 1.00 97.38 517 PHE A N 1
ATOM 3952 C CA . PHE A 1 517 ? 20.429 -2.544 -5.098 1.00 97.38 517 PHE A CA 1
ATOM 3953 C C . PHE A 1 517 ? 20.563 -1.399 -4.101 1.00 97.38 517 PHE A C 1
ATOM 3955 O O . PHE A 1 517 ? 20.808 -0.247 -4.473 1.00 97.38 517 PHE A O 1
ATOM 3962 N N . GLU A 1 518 ? 20.423 -1.723 -2.817 1.00 96.44 518 GLU A N 1
ATOM 3963 C CA . GLU A 1 518 ? 20.739 -0.805 -1.725 1.00 96.44 518 GLU A CA 1
ATOM 3964 C C . GLU A 1 518 ? 21.069 -1.523 -0.421 1.00 96.44 518 GLU A C 1
ATOM 3966 O O . GLU A 1 518 ? 20.602 -2.629 -0.149 1.00 96.44 518 GLU A O 1
ATOM 3971 N N . HIS A 1 519 ? 21.791 -0.805 0.439 1.00 97.69 519 HIS A N 1
ATOM 3972 C CA . HIS A 1 519 ? 21.914 -1.126 1.851 1.00 97.69 519 HIS A CA 1
ATOM 3973 C C . HIS A 1 519 ? 21.525 0.093 2.676 1.00 97.69 519 HIS A C 1
ATOM 3975 O O . HIS A 1 519 ? 21.967 1.210 2.403 1.00 97.69 519 HIS A O 1
ATOM 3981 N N . ARG A 1 520 ? 20.735 -0.118 3.724 1.00 98.38 520 ARG A N 1
ATOM 3982 C CA . ARG A 1 520 ? 20.147 0.973 4.496 1.00 98.38 520 ARG A CA 1
ATOM 3983 C C . ARG A 1 520 ? 20.181 0.707 5.986 1.00 98.38 520 ARG A C 1
ATOM 3985 O O . ARG A 1 520 ? 19.891 -0.399 6.445 1.00 98.38 520 ARG A O 1
ATOM 3992 N N . VAL A 1 521 ? 20.429 1.774 6.742 1.00 98.75 521 VAL A N 1
ATOM 3993 C CA . VAL A 1 521 ? 20.079 1.853 8.160 1.00 98.75 521 VAL A CA 1
ATOM 3994 C C . VAL A 1 521 ? 19.051 2.960 8.348 1.00 98.75 521 VAL A C 1
ATOM 3996 O O . VAL A 1 521 ? 19.319 4.130 8.095 1.00 98.75 521 VAL A O 1
ATOM 3999 N N . GLN A 1 522 ? 17.868 2.584 8.818 1.00 98.56 522 GLN A N 1
ATOM 4000 C CA . GLN A 1 522 ? 16.788 3.500 9.160 1.00 98.56 522 GLN A CA 1
ATOM 4001 C C . GLN A 1 522 ? 16.673 3.580 10.682 1.00 98.56 522 GLN A C 1
ATOM 4003 O O . GLN A 1 522 ? 16.612 2.560 11.368 1.00 98.56 522 GLN A O 1
ATOM 4008 N N . THR A 1 523 ? 16.592 4.787 11.228 1.00 98.81 523 THR A N 1
ATOM 4009 C CA . THR A 1 523 ? 16.345 5.013 12.657 1.00 98.81 523 THR A CA 1
ATOM 4010 C C . THR A 1 523 ? 15.253 6.045 12.843 1.00 98.81 523 THR A C 1
ATOM 4012 O O . THR A 1 523 ? 15.100 6.955 12.031 1.00 98.81 523 THR A O 1
ATOM 4015 N N . GLY A 1 524 ? 14.467 5.921 13.906 1.00 98.50 524 GLY A N 1
ATOM 4016 C CA . GLY A 1 524 ? 13.409 6.887 14.147 1.00 98.50 524 GLY A CA 1
ATOM 4017 C C . GLY A 1 524 ? 12.633 6.651 15.425 1.00 98.50 524 GLY A C 1
ATOM 4018 O O . GLY A 1 524 ? 12.934 5.757 16.217 1.00 98.50 524 GLY A O 1
ATOM 4019 N N . GLY A 1 525 ? 11.633 7.494 15.636 1.00 98.06 525 GLY A N 1
ATOM 4020 C CA . GLY A 1 525 ? 10.782 7.438 16.810 1.00 98.06 525 GLY A CA 1
ATOM 4021 C C . GLY A 1 525 ? 9.701 8.504 16.794 1.00 98.06 525 GLY A C 1
ATOM 4022 O O . GLY A 1 525 ? 9.802 9.523 16.106 1.00 98.06 525 GLY A O 1
ATOM 4023 N N . ASN A 1 526 ? 8.665 8.264 17.581 1.00 97.56 526 ASN A N 1
ATOM 4024 C CA . ASN A 1 526 ? 7.558 9.164 17.814 1.00 97.56 526 ASN A CA 1
ATOM 4025 C C . ASN A 1 526 ? 7.322 9.299 19.313 1.00 97.56 526 ASN A C 1
ATOM 4027 O O . ASN A 1 526 ? 7.405 8.324 20.052 1.00 97.56 526 ASN A O 1
ATOM 4031 N N . ILE A 1 527 ? 6.997 10.503 19.765 1.00 98.19 527 ILE A N 1
ATOM 4032 C CA . ILE A 1 527 ? 6.565 10.771 21.137 1.00 98.19 527 ILE A CA 1
ATOM 4033 C C . ILE A 1 527 ? 5.326 11.646 21.047 1.00 98.19 527 ILE A C 1
ATOM 4035 O O . ILE A 1 527 ? 5.348 12.666 20.365 1.00 98.19 527 ILE A O 1
ATOM 4039 N N . GLU A 1 528 ? 4.265 11.262 21.740 1.00 98.50 528 GLU A N 1
ATOM 4040 C CA . GLU A 1 528 ? 3.033 12.027 21.872 1.00 98.50 528 GLU A CA 1
ATOM 4041 C C . GLU A 1 528 ? 2.701 12.203 23.353 1.00 98.50 528 GLU A C 1
ATOM 4043 O O . GLU A 1 528 ? 2.687 11.243 24.123 1.00 98.50 528 GLU A O 1
ATOM 4048 N N . HIS A 1 529 ? 2.408 13.440 23.745 1.00 98.31 529 HIS A N 1
ATOM 4049 C CA . HIS A 1 529 ? 1.813 13.767 25.032 1.00 98.31 529 HIS A CA 1
ATOM 4050 C C . HIS A 1 529 ? 0.392 14.266 24.808 1.00 98.31 529 HIS A C 1
ATOM 4052 O O . HIS A 1 529 ? 0.198 15.279 24.138 1.00 98.31 529 HIS A O 1
ATOM 4058 N N . THR A 1 530 ? -0.585 13.610 25.427 1.00 98.00 530 THR A N 1
ATOM 4059 C CA . THR A 1 530 ? -1.984 14.036 25.423 1.00 98.00 530 THR A CA 1
ATOM 4060 C C . THR A 1 530 ? -2.404 14.513 26.809 1.00 98.00 530 THR A C 1
ATOM 4062 O O . THR A 1 530 ? -2.219 13.817 27.808 1.00 98.00 530 THR A O 1
ATOM 4065 N N . ARG A 1 531 ? -3.020 15.697 26.875 1.00 97.19 531 ARG A N 1
ATOM 4066 C CA . ARG A 1 531 ? -3.600 16.290 28.083 1.00 97.19 531 ARG A CA 1
ATOM 4067 C C . ARG A 1 531 ? -5.119 16.371 27.963 1.00 97.19 531 ARG A C 1
ATOM 4069 O O . ARG A 1 531 ? -5.636 17.057 27.082 1.00 97.19 531 ARG A O 1
ATOM 4076 N N . PHE A 1 532 ? -5.811 15.754 28.914 1.00 95.69 532 PHE A N 1
ATOM 4077 C CA . PHE A 1 532 ? -7.264 15.816 29.057 1.00 95.69 532 PHE A CA 1
ATOM 4078 C C . PHE A 1 532 ? -7.613 16.979 29.985 1.00 95.69 532 PHE A C 1
ATOM 4080 O O . PHE A 1 532 ? -7.198 17.013 31.147 1.00 95.69 532 PHE A O 1
ATOM 4087 N N . ASN A 1 533 ? -8.311 17.990 29.479 1.00 93.44 533 ASN A N 1
ATOM 4088 C CA . ASN A 1 533 ? -8.636 19.180 30.259 1.00 93.44 533 ASN A CA 1
ATOM 4089 C C . ASN A 1 533 ? -10.000 19.769 29.876 1.00 93.44 533 ASN A C 1
ATOM 4091 O O . ASN A 1 533 ? -10.751 19.204 29.085 1.00 93.44 533 ASN A O 1
ATOM 4095 N N . LYS A 1 534 ? -10.345 20.888 30.516 1.00 93.44 534 LYS A N 1
ATOM 4096 C CA . LYS A 1 534 ? -11.580 21.624 30.273 1.00 93.44 534 LYS A CA 1
ATOM 4097 C C . LYS A 1 534 ? -11.242 23.086 30.021 1.00 93.44 534 LYS A C 1
ATOM 4099 O O . LYS A 1 534 ? -10.622 23.717 30.876 1.00 93.44 534 LYS A O 1
ATOM 4104 N N . LEU A 1 535 ? -11.670 23.632 28.887 1.00 86.00 535 LEU A N 1
ATOM 4105 C CA . LEU A 1 535 ? -11.467 25.037 28.528 1.00 86.00 535 LEU A CA 1
ATOM 4106 C C . LEU A 1 535 ? -12.813 25.665 28.161 1.00 86.00 535 LEU A C 1
ATOM 4108 O O . LEU A 1 535 ? -13.582 25.099 27.389 1.00 86.00 535 LEU A O 1
ATOM 4112 N N . LEU A 1 536 ? -13.126 26.818 28.762 1.00 89.12 536 LEU A N 1
ATOM 4113 C CA . LEU A 1 536 ? -14.410 27.525 28.591 1.00 89.12 536 LEU A CA 1
ATOM 4114 C C . LEU A 1 536 ? -15.657 26.653 28.846 1.00 89.12 536 LEU A C 1
ATOM 4116 O O . LEU A 1 536 ? -16.727 26.908 28.307 1.00 89.12 536 LEU A O 1
ATOM 4120 N N . GLY A 1 537 ? -15.531 25.626 29.690 1.00 90.38 537 GLY A N 1
ATOM 4121 C CA . GLY A 1 537 ? -16.631 24.715 30.008 1.00 90.38 537 GLY A CA 1
ATOM 4122 C C . GLY A 1 537 ? -16.740 23.483 29.102 1.00 90.38 537 GLY A C 1
ATOM 4123 O O . GLY A 1 537 ? -17.516 22.590 29.438 1.00 90.38 537 GLY A O 1
ATOM 4124 N N . PHE A 1 538 ? -15.933 23.374 28.044 1.00 95.00 538 PHE A N 1
ATOM 4125 C CA . PHE A 1 538 ? -15.912 22.225 27.132 1.00 95.00 538 PHE A CA 1
ATOM 4126 C C . PHE A 1 538 ? -14.765 21.275 27.464 1.00 95.00 538 PHE A C 1
ATOM 4128 O O . PHE A 1 538 ? -13.658 21.727 27.764 1.00 95.00 538 PHE A O 1
ATOM 4135 N N . ASN A 1 539 ? -15.028 19.967 27.428 1.00 95.56 539 ASN A N 1
ATOM 4136 C CA . ASN A 1 539 ? -13.972 18.963 27.564 1.00 95.56 539 ASN A CA 1
ATOM 4137 C C . ASN A 1 539 ? -13.100 18.983 26.304 1.00 95.56 539 ASN A C 1
ATOM 4139 O O . ASN A 1 539 ? -13.621 19.159 25.197 1.00 95.56 539 ASN A O 1
ATOM 4143 N N . MET A 1 540 ? -11.791 18.813 26.474 1.00 95.81 540 MET A N 1
ATOM 4144 C CA . MET A 1 540 ? -10.829 18.821 25.380 1.00 95.81 540 MET A CA 1
ATOM 4145 C C . MET A 1 540 ? -9.688 17.830 25.599 1.00 95.81 540 MET A C 1
ATOM 4147 O O . MET A 1 540 ? -9.148 17.725 26.706 1.00 95.81 540 MET A O 1
ATOM 4151 N N . ASP A 1 541 ? -9.249 17.225 24.500 1.00 95.56 541 ASP A N 1
ATOM 4152 C CA . ASP A 1 541 ? -8.065 16.375 24.428 1.00 95.56 541 ASP A CA 1
ATOM 4153 C C . ASP A 1 541 ? -7.023 17.121 23.588 1.00 95.56 541 ASP A C 1
ATOM 4155 O O . ASP A 1 541 ? -7.258 17.445 22.422 1.00 95.56 541 ASP A O 1
ATOM 4159 N N . ASN A 1 542 ? -5.892 17.469 24.200 1.00 97.12 542 ASN A N 1
ATOM 4160 C CA . ASN A 1 542 ? -4.836 18.246 23.554 1.00 97.12 542 ASN A CA 1
ATOM 4161 C C . ASN A 1 542 ? -3.583 17.390 23.431 1.00 97.12 542 ASN A C 1
ATOM 4163 O O . ASN A 1 542 ? -2.962 17.092 24.452 1.00 97.12 542 ASN A O 1
ATOM 4167 N N . SER A 1 543 ? -3.205 17.031 22.211 1.00 97.94 543 SER A N 1
ATOM 4168 C CA . SER A 1 543 ? -2.021 16.226 21.928 1.00 97.94 543 SER A CA 1
ATOM 4169 C C . SER A 1 543 ? -0.934 17.072 21.278 1.00 97.94 543 SER A C 1
ATOM 4171 O O . SER A 1 543 ? -1.201 17.798 20.320 1.00 97.94 543 SER A O 1
ATOM 4173 N N . LEU A 1 544 ? 0.292 16.953 21.779 1.00 98.62 544 LEU A N 1
ATOM 4174 C CA . LEU A 1 544 ? 1.510 17.451 21.144 1.00 98.62 544 LEU A CA 1
ATOM 4175 C C . LEU A 1 544 ? 2.385 16.248 20.813 1.00 98.62 544 LEU A C 1
ATOM 4177 O O . LEU A 1 544 ? 2.700 15.465 21.710 1.00 98.62 544 LEU A O 1
ATOM 4181 N N . GLY A 1 545 ? 2.789 16.126 19.554 1.00 98.56 545 GLY A N 1
ATOM 4182 C CA . GLY A 1 545 ? 3.663 15.052 19.114 1.00 98.56 545 GLY A CA 1
ATOM 4183 C C . GLY A 1 545 ? 4.895 15.528 18.360 1.00 98.56 545 GLY A C 1
ATOM 4184 O O . GLY A 1 545 ? 4.889 16.575 17.711 1.00 98.56 545 GLY A O 1
ATOM 4185 N N . LEU A 1 546 ? 5.950 14.727 18.468 1.00 98.69 546 LEU A N 1
ATOM 4186 C CA . LEU A 1 546 ? 7.222 14.858 17.768 1.00 98.69 546 LEU A CA 1
ATOM 4187 C C . LEU A 1 546 ? 7.531 13.529 17.077 1.00 98.69 546 LEU A C 1
ATOM 4189 O O . LEU A 1 546 ? 7.436 12.470 17.696 1.00 98.69 546 LEU A O 1
ATOM 4193 N N . GLN A 1 547 ? 7.920 13.593 15.811 1.00 98.50 547 GLN A N 1
ATOM 4194 C CA . GLN A 1 547 ? 8.352 12.467 14.995 1.00 98.50 547 GLN A CA 1
ATOM 4195 C C . GLN A 1 547 ? 9.720 12.769 14.397 1.00 98.50 547 GLN A C 1
ATOM 4197 O O . GLN A 1 547 ? 9.962 13.873 13.915 1.00 98.50 547 GLN A O 1
ATOM 4202 N N . PHE A 1 548 ? 10.600 11.779 14.430 1.00 98.44 548 PHE A N 1
ATOM 4203 C CA . PHE A 1 548 ? 11.926 11.828 13.831 1.00 98.44 548 PHE A CA 1
ATOM 4204 C C . PHE A 1 548 ? 12.158 10.553 13.026 1.00 98.44 548 PHE A C 1
ATOM 4206 O O . PHE A 1 548 ? 11.826 9.457 13.491 1.00 98.44 548 PHE A O 1
ATOM 4213 N N . ARG A 1 549 ? 12.754 10.694 11.844 1.00 98.25 549 ARG A N 1
ATOM 4214 C CA . ARG A 1 549 ? 13.228 9.581 11.024 1.00 98.25 549 ARG A CA 1
ATOM 4215 C C . ARG A 1 549 ? 14.494 9.998 10.281 1.00 98.25 549 ARG A C 1
ATOM 4217 O O . ARG A 1 549 ? 14.576 11.118 9.782 1.00 98.25 549 ARG A O 1
ATOM 4224 N N . HIS A 1 550 ? 15.454 9.089 10.208 1.00 98.75 550 HIS A N 1
ATOM 4225 C CA . HIS A 1 550 ? 16.659 9.226 9.408 1.00 98.75 550 HIS A CA 1
ATOM 4226 C C . HIS A 1 550 ? 16.953 7.917 8.673 1.00 98.75 550 HIS A C 1
ATOM 4228 O O . HIS A 1 550 ? 17.024 6.862 9.312 1.00 98.75 550 HIS A O 1
ATOM 4234 N N . ASP A 1 551 ? 17.132 8.005 7.360 1.00 98.75 551 ASP A N 1
ATOM 4235 C CA . ASP A 1 551 ? 17.530 6.913 6.480 1.00 98.75 551 ASP A CA 1
ATOM 4236 C C . ASP A 1 551 ? 18.931 7.224 5.944 1.00 98.75 551 ASP A C 1
ATOM 4238 O O . ASP A 1 551 ? 19.124 8.202 5.222 1.00 98.75 551 ASP A O 1
ATOM 4242 N N . GLU A 1 552 ? 19.901 6.389 6.312 1.00 98.75 552 GLU A N 1
ATOM 4243 C CA . GLU A 1 552 ? 21.239 6.380 5.723 1.00 98.75 552 GLU A CA 1
ATOM 4244 C C . GLU A 1 552 ? 21.285 5.250 4.696 1.00 98.75 552 GLU A C 1
ATOM 4246 O O . GLU A 1 552 ? 21.266 4.065 5.054 1.00 98.75 552 GLU A O 1
ATOM 4251 N N . ILE A 1 553 ? 21.296 5.622 3.421 1.00 98.56 553 ILE A N 1
ATOM 4252 C CA . ILE A 1 553 ? 21.227 4.717 2.279 1.00 98.56 553 ILE A CA 1
ATOM 4253 C C . ILE A 1 553 ? 22.594 4.724 1.601 1.00 98.56 553 ILE A C 1
ATOM 4255 O O . ILE A 1 553 ? 23.020 5.709 0.994 1.00 98.56 553 ILE A O 1
ATOM 4259 N N . MET A 1 554 ? 23.301 3.611 1.729 1.00 97.81 554 MET A N 1
ATOM 4260 C CA . MET A 1 554 ? 24.678 3.467 1.284 1.00 97.81 554 MET A CA 1
ATOM 4261 C C . MET A 1 554 ? 24.710 2.767 -0.063 1.00 97.81 554 MET A C 1
ATOM 4263 O O . MET A 1 554 ? 24.171 1.669 -0.209 1.00 97.81 554 MET A O 1
ATOM 4267 N N . ASN A 1 555 ? 25.417 3.375 -1.013 1.00 96.31 555 ASN A N 1
ATOM 4268 C CA . ASN A 1 555 ? 25.673 2.807 -2.329 1.00 96.31 555 ASN A CA 1
ATOM 4269 C C . ASN A 1 555 ? 24.384 2.335 -3.025 1.00 96.31 555 ASN A C 1
ATOM 4271 O O . ASN A 1 555 ? 24.375 1.268 -3.629 1.00 96.31 555 ASN A O 1
ATOM 4275 N N . VAL A 1 556 ? 23.295 3.107 -2.922 1.00 97.12 556 VAL A N 1
ATOM 4276 C CA . VAL A 1 556 ? 22.082 2.833 -3.699 1.00 97.12 556 VAL A CA 1
ATOM 4277 C C . VAL A 1 556 ? 22.411 2.993 -5.174 1.00 97.12 556 VAL A C 1
ATOM 4279 O O . VAL A 1 556 ? 23.001 4.004 -5.577 1.00 97.12 556 VAL A O 1
ATOM 4282 N N . GLY A 1 557 ? 22.064 1.990 -5.974 1.00 94.69 557 GLY A N 1
ATOM 4283 C CA . GLY A 1 557 ? 22.528 1.921 -7.347 1.00 94.69 557 GLY A CA 1
ATOM 4284 C C . GLY A 1 557 ? 21.566 1.261 -8.317 1.00 94.69 557 GLY A C 1
ATOM 4285 O O . GLY A 1 557 ? 20.661 0.516 -7.942 1.00 94.69 557 GLY A O 1
ATOM 4286 N N . LEU A 1 558 ? 21.811 1.586 -9.581 1.00 95.38 558 LEU A N 1
ATOM 4287 C CA . LEU A 1 558 ? 21.234 0.976 -10.764 1.00 95.38 558 LEU A CA 1
ATOM 4288 C C . LEU A 1 558 ? 22.392 0.642 -11.704 1.00 95.38 558 LEU A C 1
ATOM 4290 O O . LEU A 1 558 ? 23.122 1.541 -12.136 1.00 95.38 558 LEU A O 1
ATOM 4294 N N . ASP A 1 559 ? 22.544 -0.634 -12.024 1.00 95.50 559 ASP A N 1
ATOM 4295 C CA . ASP A 1 559 ? 23.527 -1.131 -12.980 1.00 95.50 559 ASP A CA 1
ATOM 4296 C C . ASP A 1 559 ? 22.823 -1.821 -14.154 1.00 95.50 559 ASP A C 1
ATOM 4298 O O . ASP A 1 559 ? 21.736 -2.377 -14.006 1.00 95.50 559 ASP A O 1
ATOM 4302 N N . ARG A 1 560 ? 23.466 -1.829 -15.323 1.00 95.56 560 ARG A N 1
ATOM 4303 C CA . ARG A 1 560 ? 23.117 -2.739 -16.419 1.00 95.56 560 ARG A CA 1
ATOM 4304 C C . ARG A 1 560 ? 23.798 -4.072 -16.191 1.00 95.56 560 ARG A C 1
ATOM 4306 O O . ARG A 1 560 ? 24.979 -4.118 -15.827 1.00 95.56 560 ARG A O 1
ATOM 4313 N N . THR A 1 561 ? 23.074 -5.147 -16.454 1.00 96.94 561 THR A N 1
ATOM 4314 C CA . THR A 1 561 ? 23.557 -6.512 -16.287 1.00 96.94 561 THR A CA 1
ATOM 4315 C C . THR A 1 561 ? 23.124 -7.399 -17.446 1.00 96.94 561 THR A C 1
ATOM 4317 O O . THR A 1 561 ? 22.263 -7.033 -18.233 1.00 96.94 561 THR A O 1
ATOM 4320 N N . ILE A 1 562 ? 23.748 -8.565 -17.572 1.00 96.12 562 ILE A N 1
ATOM 4321 C CA . ILE A 1 562 ? 23.275 -9.650 -18.434 1.00 96.12 562 ILE A CA 1
ATOM 4322 C C . ILE A 1 562 ? 23.429 -10.956 -17.670 1.00 96.12 562 ILE A C 1
ATOM 4324 O O . ILE A 1 562 ? 24.525 -11.278 -17.206 1.00 96.12 562 ILE A O 1
ATOM 4328 N N . ASN A 1 563 ? 22.347 -11.718 -17.510 1.00 95.19 563 ASN A N 1
ATOM 4329 C CA . ASN A 1 563 ? 22.340 -12.917 -16.668 1.00 95.19 563 ASN A CA 1
ATOM 4330 C C . ASN A 1 563 ? 22.942 -12.650 -15.273 1.00 95.19 563 ASN A C 1
ATOM 4332 O O . ASN A 1 563 ? 23.796 -13.404 -14.789 1.00 95.19 563 ASN A O 1
ATOM 4336 N N . ARG A 1 564 ? 22.547 -11.529 -14.654 1.00 96.12 564 ARG A N 1
ATOM 4337 C CA . ARG A 1 564 ? 23.052 -11.031 -13.361 1.00 96.12 564 ARG A CA 1
ATOM 4338 C C . ARG A 1 564 ? 24.558 -10.721 -13.316 1.00 96.12 564 ARG A C 1
ATOM 4340 O O . ARG A 1 564 ? 25.126 -10.577 -12.236 1.00 96.12 564 ARG A O 1
ATOM 4347 N N . GLN A 1 565 ? 25.241 -10.644 -14.459 1.00 97.38 565 GLN A N 1
ATOM 4348 C CA . GLN A 1 565 ? 26.632 -10.193 -14.536 1.00 97.38 565 GLN A CA 1
ATOM 4349 C C . GLN A 1 565 ? 26.678 -8.695 -14.814 1.00 97.38 565 GLN A C 1
ATOM 4351 O O . GLN A 1 565 ? 26.046 -8.230 -15.758 1.00 97.38 565 GLN A O 1
ATOM 4356 N N . PHE A 1 566 ? 27.451 -7.953 -14.022 1.00 97.12 566 PHE A N 1
ATOM 4357 C CA . PHE A 1 566 ? 27.657 -6.516 -14.205 1.00 97.12 566 PHE A CA 1
ATOM 4358 C C . PHE A 1 566 ? 28.197 -6.183 -15.603 1.00 97.12 566 PHE A C 1
ATOM 4360 O O . PHE A 1 566 ? 29.187 -6.770 -16.046 1.00 97.12 566 PHE A O 1
ATOM 4367 N N . LEU A 1 567 ? 27.581 -5.198 -16.259 1.00 96.00 567 LEU A N 1
ATOM 4368 C CA . LEU A 1 567 ? 28.046 -4.621 -17.520 1.00 96.00 567 LEU A CA 1
ATOM 4369 C C . LEU A 1 567 ? 28.553 -3.193 -17.328 1.00 96.00 567 LEU A C 1
ATOM 4371 O O . LEU A 1 567 ? 29.690 -2.883 -17.683 1.00 96.00 567 LEU A O 1
ATOM 4375 N N . SER A 1 568 ? 27.713 -2.320 -16.774 1.00 94.50 568 SER A N 1
ATOM 4376 C CA . SER A 1 568 ? 28.029 -0.901 -16.603 1.00 94.50 568 SER A CA 1
ATOM 4377 C C . SER A 1 568 ? 27.156 -0.254 -15.537 1.00 94.50 568 SER A C 1
ATOM 4379 O O . SER A 1 568 ? 25.990 -0.613 -15.395 1.00 94.50 568 SER A O 1
ATOM 4381 N N . THR A 1 569 ? 27.678 0.767 -14.865 1.00 94.25 569 THR A N 1
ATOM 4382 C CA . THR A 1 569 ? 26.900 1.600 -13.943 1.00 94.25 569 THR A CA 1
ATOM 4383 C C . THR A 1 569 ? 25.943 2.517 -14.708 1.00 94.25 569 THR A C 1
ATOM 4385 O O . THR A 1 569 ? 26.360 3.162 -15.669 1.00 94.25 569 THR A O 1
ATOM 4388 N N . VAL A 1 570 ? 24.694 2.640 -14.252 1.00 92.19 570 VAL A N 1
ATOM 4389 C CA . VAL A 1 570 ? 23.783 3.722 -14.673 1.00 92.19 570 VAL A CA 1
ATOM 4390 C C . VAL A 1 570 ? 23.849 4.876 -13.680 1.00 92.19 570 VAL A C 1
ATOM 4392 O O . VAL A 1 570 ? 24.109 6.021 -14.050 1.00 92.19 570 VAL A O 1
ATOM 4395 N N . SER A 1 571 ? 23.650 4.577 -12.397 1.00 93.31 571 SER A N 1
ATOM 4396 C CA . SER A 1 571 ? 23.762 5.563 -11.324 1.00 93.31 571 SER A CA 1
ATOM 4397 C C . SER A 1 571 ? 24.122 4.899 -10.002 1.00 93.31 571 SER A C 1
ATOM 4399 O O . SER A 1 571 ? 23.659 3.797 -9.716 1.00 93.31 571 SER A O 1
ATOM 4401 N N . ARG A 1 572 ? 24.943 5.567 -9.186 1.00 96.25 572 ARG A N 1
ATOM 4402 C CA . ARG A 1 572 ? 25.283 5.148 -7.817 1.00 96.25 572 ARG A CA 1
ATOM 4403 C C . ARG A 1 572 ? 25.384 6.351 -6.899 1.00 96.25 572 ARG A C 1
ATOM 4405 O O . ARG A 1 572 ? 25.958 7.375 -7.273 1.00 96.25 572 ARG A O 1
ATOM 4412 N N . SER A 1 573 ? 24.829 6.260 -5.696 1.00 97.50 573 SER A N 1
ATOM 4413 C CA . SER A 1 573 ? 24.799 7.369 -4.737 1.00 97.50 573 SER A CA 1
ATOM 4414 C C . SER A 1 573 ? 24.832 6.891 -3.286 1.00 97.50 573 SER A C 1
ATOM 4416 O O . SER A 1 573 ? 24.392 5.789 -2.974 1.00 97.50 573 SER A O 1
ATOM 4418 N N . ASN A 1 574 ? 25.309 7.753 -2.392 1.00 98.56 574 ASN A N 1
ATOM 4419 C CA . ASN A 1 574 ? 24.944 7.714 -0.979 1.00 98.56 574 ASN A CA 1
ATOM 4420 C C . ASN A 1 574 ? 23.868 8.772 -0.733 1.00 98.56 574 ASN A C 1
ATOM 4422 O O . ASN A 1 574 ? 23.969 9.886 -1.258 1.00 98.56 574 ASN A O 1
ATOM 4426 N N . VAL A 1 575 ? 22.854 8.426 0.051 1.00 98.62 575 VAL A N 1
ATOM 4427 C CA . VAL A 1 575 ? 21.726 9.305 0.360 1.00 98.62 575 VAL A CA 1
ATOM 4428 C C . VAL A 1 575 ? 21.489 9.300 1.865 1.00 98.62 575 VAL A C 1
ATOM 4430 O O . VAL A 1 575 ? 21.195 8.259 2.444 1.00 98.62 575 VAL A O 1
ATOM 4433 N N . GLY A 1 576 ? 21.588 10.475 2.480 1.00 98.62 576 GLY A N 1
ATOM 4434 C CA . GLY A 1 576 ? 21.129 10.735 3.837 1.00 98.62 576 GLY A CA 1
ATOM 4435 C C . GLY A 1 576 ? 19.821 11.517 3.793 1.00 98.62 576 GLY A C 1
ATOM 4436 O O . GLY A 1 576 ? 19.792 12.669 3.359 1.00 98.62 576 GLY A O 1
ATOM 4437 N N . GLU A 1 577 ? 18.732 10.924 4.269 1.00 98.44 577 GLU A N 1
ATOM 4438 C CA . GLU A 1 577 ? 17.418 11.566 4.300 1.00 98.44 577 GLU A CA 1
ATOM 4439 C C . GLU A 1 577 ? 16.936 11.694 5.743 1.00 98.44 577 GLU A C 1
ATOM 4441 O O . GLU A 1 577 ? 16.881 10.719 6.487 1.00 98.44 577 GLU A O 1
ATOM 4446 N N . THR A 1 578 ? 16.631 12.913 6.185 1.00 98.69 578 THR A N 1
ATOM 4447 C CA . THR A 1 578 ? 16.183 13.179 7.561 1.00 98.69 578 THR A CA 1
ATOM 4448 C C . THR A 1 578 ? 14.864 13.925 7.552 1.00 98.69 578 THR A C 1
ATOM 4450 O O . THR A 1 578 ? 14.777 14.997 6.956 1.00 98.69 578 THR A O 1
ATOM 4453 N N . SER A 1 579 ? 13.870 13.417 8.280 1.00 98.19 579 SER A N 1
ATOM 4454 C CA . SER A 1 579 ? 12.593 14.093 8.494 1.00 98.19 579 SER A CA 1
ATOM 4455 C C . SER A 1 579 ? 12.300 14.328 9.977 1.00 98.19 579 SER A C 1
ATOM 4457 O O . SER A 1 579 ? 12.544 13.484 10.844 1.00 98.19 579 SER A O 1
ATOM 4459 N N . VAL A 1 580 ? 11.769 15.517 10.270 1.00 98.69 580 VAL A N 1
ATOM 4460 C CA . VAL A 1 580 ? 11.306 15.927 11.600 1.00 98.69 580 VAL A CA 1
ATOM 4461 C C . VAL A 1 580 ? 9.899 16.490 11.477 1.00 98.69 580 VAL A C 1
ATOM 4463 O O . VAL A 1 580 ? 9.693 17.505 10.816 1.00 98.69 580 VAL A O 1
ATOM 4466 N N . GLY A 1 581 ? 8.942 15.850 12.140 1.00 98.56 581 GLY A N 1
ATOM 4467 C CA . GLY A 1 581 ? 7.548 16.274 12.186 1.00 98.56 581 GLY A CA 1
ATOM 4468 C C . GLY A 1 581 ? 7.147 16.719 13.587 1.00 98.56 581 GLY A C 1
ATOM 4469 O O . GLY A 1 581 ? 7.403 16.015 14.560 1.00 98.56 581 GLY A O 1
ATOM 4470 N N . VAL A 1 582 ? 6.478 17.861 13.708 1.00 98.75 582 VAL A N 1
ATOM 4471 C CA . VAL A 1 582 ? 5.845 18.316 14.954 1.00 98.75 582 VAL A CA 1
ATOM 4472 C C . VAL A 1 582 ? 4.370 18.543 14.686 1.00 98.75 582 VAL A C 1
ATOM 4474 O O . VAL A 1 582 ? 4.014 19.206 13.713 1.00 98.75 582 VAL A O 1
ATOM 4477 N N . TYR A 1 583 ? 3.497 18.026 15.546 1.00 98.62 583 TYR A N 1
ATOM 4478 C CA . TYR A 1 583 ? 2.060 18.214 15.383 1.00 98.62 583 TYR A CA 1
ATOM 4479 C C . TYR A 1 583 ? 1.349 18.561 16.684 1.00 98.62 583 TYR A C 1
ATOM 4481 O O . TYR A 1 583 ? 1.689 18.080 17.762 1.00 98.62 583 TYR A O 1
ATOM 4489 N N . LEU A 1 584 ? 0.319 19.390 16.552 1.00 98.44 584 LEU A N 1
ATOM 4490 C CA . LEU A 1 584 ? -0.657 19.703 17.583 1.00 98.44 584 LEU A CA 1
ATOM 4491 C C . LEU A 1 584 ? -2.018 19.175 17.130 1.00 98.44 584 LEU A C 1
ATOM 4493 O O . LEU A 1 584 ? -2.425 19.402 15.990 1.00 98.44 584 LEU A O 1
ATOM 4497 N N . LYS A 1 585 ? -2.740 18.520 18.033 1.00 97.62 585 LYS A N 1
ATOM 4498 C CA . LYS A 1 585 ? -4.117 18.070 17.832 1.00 97.62 585 LYS A CA 1
ATOM 4499 C C . LYS A 1 585 ? -4.965 18.534 19.009 1.00 97.62 585 LYS A C 1
ATOM 4501 O O . LYS A 1 585 ? -4.607 18.306 20.159 1.00 97.62 585 LYS A O 1
ATOM 4506 N N . ASN A 1 586 ? -6.082 19.185 18.726 1.00 97.62 586 ASN A N 1
ATOM 4507 C CA . ASN A 1 586 ? -7.089 19.554 19.710 1.00 97.62 586 ASN A CA 1
ATOM 4508 C C . ASN A 1 586 ? -8.415 18.906 19.317 1.00 97.62 586 ASN A C 1
ATOM 4510 O O . ASN A 1 586 ? -8.998 19.250 18.291 1.00 97.62 586 ASN A O 1
ATOM 4514 N N . GLN A 1 587 ? -8.891 17.984 20.145 1.00 97.44 587 GLN A N 1
ATOM 4515 C CA . GLN A 1 587 ? -10.239 17.445 20.058 1.00 97.44 587 GLN A CA 1
ATOM 4516 C C . GLN A 1 587 ? -11.108 18.143 21.098 1.00 97.44 587 GLN A C 1
ATOM 4518 O O . GLN A 1 587 ? -10.808 18.092 22.285 1.00 97.44 587 GLN A O 1
ATOM 4523 N N . THR A 1 588 ? -12.178 18.803 20.664 1.00 97.19 588 THR A N 1
ATOM 4524 C CA . THR A 1 588 ? -13.103 19.528 21.544 1.00 97.19 588 THR A CA 1
ATOM 4525 C C . THR A 1 588 ? -14.489 18.909 21.477 1.00 97.19 588 THR A C 1
ATOM 4527 O O . THR A 1 588 ? -15.047 18.741 20.391 1.00 97.19 588 THR A O 1
ATOM 4530 N N . TYR A 1 589 ? -15.069 18.633 22.645 1.00 96.38 589 TYR A N 1
ATOM 4531 C CA . TYR A 1 589 ? -16.446 18.168 22.797 1.00 96.38 589 TYR A CA 1
ATOM 4532 C C . TYR A 1 589 ? -17.342 19.366 23.136 1.00 96.38 589 TYR A C 1
ATOM 4534 O O . TYR A 1 589 ? -17.500 19.740 24.300 1.00 96.38 589 TYR A O 1
ATOM 4542 N N . TRP A 1 590 ? -17.903 19.997 22.103 1.00 95.88 590 TRP A N 1
ATOM 4543 C CA . TRP A 1 590 ? -18.768 21.177 22.237 1.00 95.88 590 TRP A CA 1
ATOM 4544 C C . TRP A 1 590 ? -20.130 20.829 22.841 1.00 95.88 590 TRP A C 1
ATOM 4546 O O . TRP A 1 590 ? -20.742 21.623 23.549 1.00 95.88 590 TRP A O 1
ATOM 4556 N N . HIS A 1 591 ? -20.607 19.627 22.539 1.00 93.94 591 HIS A N 1
ATOM 4557 C CA . HIS A 1 591 ? -21.849 19.046 23.026 1.00 93.94 591 HIS A CA 1
ATOM 4558 C C . HIS A 1 591 ? -21.708 17.522 22.961 1.00 93.94 591 HIS A C 1
ATOM 4560 O O . HIS A 1 591 ? -20.902 17.019 22.181 1.00 93.94 591 HIS A O 1
ATOM 4566 N N . ASP A 1 592 ? -22.580 16.775 23.638 1.00 90.25 592 ASP A N 1
ATOM 4567 C CA . ASP A 1 592 ? -22.678 15.305 23.543 1.00 90.25 592 ASP A CA 1
ATOM 4568 C C . ASP A 1 592 ? -22.848 14.771 22.105 1.00 90.25 592 ASP A C 1
ATOM 4570 O O . ASP A 1 592 ? -22.760 13.570 21.875 1.00 90.25 592 ASP A O 1
ATOM 4574 N N . LYS A 1 593 ? -23.144 15.656 21.140 1.00 94.69 593 LYS A N 1
ATOM 4575 C CA . LYS A 1 593 ? -23.381 15.325 19.729 1.00 94.69 593 LYS A CA 1
ATOM 4576 C C . LYS A 1 593 ? -22.549 16.135 18.739 1.00 94.69 593 LYS A C 1
ATOM 4578 O O . LYS A 1 593 ? -22.816 16.093 17.543 1.00 94.69 593 LYS A O 1
ATOM 4583 N N . VAL A 1 594 ? -21.623 16.958 19.221 1.00 97.00 594 VAL A N 1
ATOM 4584 C CA . VAL A 1 594 ? -20.821 17.832 18.362 1.00 97.00 594 VAL A CA 1
ATOM 4585 C C . VAL A 1 594 ? -19.396 17.804 18.873 1.00 97.00 594 VAL A C 1
ATOM 4587 O O . VAL A 1 594 ? -19.112 18.313 19.961 1.00 97.00 594 VAL A O 1
ATOM 4590 N N . ARG A 1 595 ? -18.499 17.240 18.067 1.00 96.69 595 ARG A N 1
ATOM 4591 C CA . ARG A 1 595 ? -17.061 17.256 18.335 1.00 96.69 595 ARG A CA 1
ATOM 4592 C C . ARG A 1 595 ? -16.288 17.735 17.123 1.00 96.69 595 ARG A C 1
ATOM 4594 O O . ARG A 1 595 ? -16.642 17.432 15.987 1.00 96.69 595 ARG A O 1
ATOM 4601 N N . THR A 1 596 ? -15.216 18.462 17.384 1.00 97.88 596 THR A N 1
ATOM 4602 C CA . THR A 1 596 ? -14.266 18.879 16.352 1.00 97.88 596 THR A CA 1
ATOM 4603 C C . THR A 1 596 ? -12.882 18.379 16.696 1.00 97.88 596 THR A C 1
ATOM 4605 O O . THR A 1 596 ? -12.521 18.357 17.869 1.00 97.88 596 THR A O 1
ATOM 4608 N N . ILE A 1 597 ? -12.095 18.063 15.678 1.00 98.00 597 ILE A N 1
ATOM 4609 C CA . ILE A 1 597 ? -10.671 17.772 15.782 1.00 98.00 597 ILE A CA 1
ATOM 4610 C C . ILE A 1 597 ? -9.958 18.785 14.891 1.00 98.00 597 ILE A C 1
ATOM 4612 O O . ILE A 1 597 ? -10.110 18.758 13.673 1.00 98.00 597 ILE A O 1
ATOM 4616 N N . ALA A 1 598 ? -9.223 19.709 15.499 1.00 98.25 598 ALA A N 1
ATOM 4617 C CA . ALA A 1 598 ? -8.366 20.657 14.802 1.00 98.25 598 ALA A CA 1
ATOM 4618 C C . ALA A 1 598 ? -6.911 20.206 14.944 1.00 98.25 598 ALA A C 1
ATOM 4620 O O . ALA A 1 598 ? -6.437 19.959 16.053 1.00 98.25 598 ALA A O 1
ATOM 4621 N N . GLY A 1 599 ? -6.210 20.089 13.823 1.00 98.31 599 GLY A N 1
ATOM 4622 C CA . GLY A 1 599 ? -4.826 19.650 13.758 1.00 98.31 599 GLY A CA 1
ATOM 4623 C C . GLY A 1 599 ? -3.950 20.651 13.017 1.00 98.31 599 GLY A C 1
ATOM 4624 O O . GLY A 1 599 ? -4.374 21.260 12.035 1.00 98.31 599 GLY A O 1
ATOM 4625 N N . LEU A 1 600 ? -2.709 20.797 13.466 1.00 98.62 600 LEU A N 1
ATOM 4626 C CA . LEU A 1 600 ? -1.665 21.512 12.744 1.00 98.62 600 LEU A CA 1
ATOM 4627 C C . LEU A 1 600 ? -0.391 20.684 12.804 1.00 98.62 600 LEU A C 1
ATOM 4629 O O . LEU A 1 600 ? 0.069 20.350 13.893 1.00 98.62 600 LEU A O 1
ATOM 4633 N N . ARG A 1 601 ? 0.173 20.372 11.642 1.00 98.38 601 ARG A N 1
ATOM 4634 C CA . ARG A 1 601 ? 1.433 19.644 11.519 1.00 98.38 601 ARG A CA 1
ATOM 4635 C C . ARG A 1 601 ? 2.459 20.496 10.778 1.00 98.38 601 ARG A C 1
ATOM 4637 O O . ARG A 1 601 ? 2.094 21.175 9.824 1.00 98.38 601 ARG A O 1
ATOM 4644 N N . GLY A 1 602 ? 3.707 20.478 11.223 1.00 98.56 602 GLY A N 1
ATOM 4645 C CA . GLY A 1 602 ? 4.851 21.026 10.504 1.00 98.56 602 GLY A CA 1
ATOM 4646 C C . GLY A 1 602 ? 5.896 19.941 10.280 1.00 98.56 602 GLY A C 1
ATOM 4647 O O . GLY A 1 602 ? 6.260 19.254 11.232 1.00 98.56 602 GLY A O 1
ATOM 4648 N N . ASP A 1 603 ? 6.382 19.815 9.052 1.00 98.56 603 ASP A N 1
ATOM 4649 C CA . ASP A 1 603 ? 7.391 18.837 8.655 1.00 98.56 603 ASP A CA 1
ATOM 4650 C C . ASP A 1 603 ? 8.595 19.549 8.053 1.00 98.56 603 ASP A C 1
ATOM 4652 O O . ASP A 1 603 ? 8.446 20.444 7.222 1.00 98.56 603 ASP A O 1
ATOM 4656 N N . PHE A 1 604 ? 9.785 19.146 8.477 1.00 98.50 604 PHE A N 1
ATOM 4657 C CA . PHE A 1 604 ? 11.058 19.521 7.880 1.00 98.50 604 PHE A CA 1
ATOM 4658 C C . PHE A 1 604 ? 11.703 18.272 7.292 1.00 98.50 604 PHE A C 1
ATOM 4660 O O . PHE A 1 604 ? 11.817 17.268 7.994 1.00 98.50 604 PHE A O 1
ATOM 4667 N N . ILE A 1 605 ? 12.153 18.356 6.043 1.00 98.25 605 ILE A N 1
ATOM 4668 C CA . ILE A 1 605 ? 12.969 17.325 5.401 1.00 98.25 605 ILE A CA 1
ATOM 4669 C C . ILE A 1 605 ? 14.328 17.902 5.007 1.00 98.25 605 ILE A C 1
ATOM 4671 O O . ILE A 1 605 ? 14.419 19.056 4.573 1.00 98.25 605 ILE A O 1
ATOM 4675 N N . ASN A 1 606 ? 15.376 17.098 5.149 1.00 98.38 606 ASN A N 1
ATOM 4676 C CA . ASN A 1 606 ? 16.719 17.381 4.668 1.00 98.38 606 ASN A CA 1
ATOM 4677 C C . ASN A 1 606 ? 17.271 16.171 3.916 1.00 98.38 606 ASN A C 1
ATOM 4679 O O . ASN A 1 606 ? 17.498 15.122 4.517 1.00 98.38 606 ASN A O 1
ATOM 4683 N N . ASN A 1 607 ? 17.551 16.383 2.638 1.00 98.06 607 ASN A N 1
ATOM 4684 C CA . ASN A 1 607 ? 18.148 15.428 1.724 1.00 98.06 607 ASN A CA 1
ATOM 4685 C C . ASN A 1 607 ? 19.615 15.809 1.530 1.00 98.06 607 ASN A C 1
ATOM 4687 O O . ASN A 1 607 ? 19.902 16.945 1.142 1.00 98.06 607 ASN A O 1
ATOM 4691 N N . ASP A 1 608 ? 20.521 14.876 1.780 1.00 98.38 608 ASP A N 1
ATOM 4692 C CA . ASP A 1 608 ? 21.939 14.957 1.446 1.00 98.38 608 ASP A CA 1
ATOM 4693 C C . ASP A 1 608 ? 22.269 13.830 0.469 1.00 98.38 608 ASP A C 1
ATOM 4695 O O . ASP A 1 608 ? 22.071 12.656 0.772 1.00 98.38 608 ASP A O 1
ATOM 4699 N N . VAL A 1 609 ? 22.717 14.190 -0.729 1.00 98.44 609 VAL A N 1
ATOM 4700 C CA . VAL A 1 609 ? 23.002 13.244 -1.806 1.00 98.44 609 VAL A CA 1
ATOM 4701 C C . VAL A 1 609 ? 24.448 13.411 -2.236 1.00 98.44 609 VAL A C 1
ATOM 4703 O O . VAL A 1 609 ? 24.858 14.482 -2.692 1.00 98.44 609 VAL A O 1
ATOM 4706 N N . ALA A 1 610 ? 25.202 12.321 -2.164 1.00 98.44 610 ALA A N 1
ATOM 4707 C CA . ALA A 1 610 ? 26.530 12.207 -2.742 1.00 98.44 610 ALA A CA 1
ATOM 4708 C C . ALA A 1 610 ? 26.483 11.212 -3.904 1.00 98.44 610 ALA A C 1
ATOM 4710 O O . ALA A 1 610 ? 26.441 9.999 -3.701 1.00 98.44 610 ALA A O 1
ATOM 4711 N N . VAL A 1 611 ? 26.499 11.727 -5.131 1.00 97.25 611 VAL A N 1
ATOM 4712 C CA . VAL A 1 611 ? 26.554 10.906 -6.342 1.00 97.25 611 VAL A CA 1
ATOM 4713 C C . VAL A 1 611 ? 27.972 10.374 -6.504 1.00 97.25 611 VAL A C 1
ATOM 4715 O O . VAL A 1 611 ? 28.929 11.138 -6.634 1.00 97.25 611 VAL A O 1
ATOM 4718 N N . LEU A 1 612 ? 28.097 9.050 -6.474 1.00 97.12 612 LEU A N 1
ATOM 4719 C CA . LEU A 1 612 ? 29.372 8.346 -6.566 1.00 97.12 612 LEU A CA 1
ATOM 4720 C C . LEU A 1 612 ? 29.773 8.147 -8.026 1.00 97.12 612 LEU A C 1
ATOM 4722 O O . LEU A 1 612 ? 30.930 8.371 -8.381 1.00 97.12 612 LEU A O 1
ATOM 4726 N N . ASP A 1 613 ? 28.814 7.743 -8.860 1.00 96.12 613 ASP A N 1
ATOM 4727 C CA . ASP A 1 613 ? 29.036 7.473 -10.276 1.00 96.12 613 ASP A CA 1
ATOM 4728 C C . ASP A 1 613 ? 27.739 7.593 -11.093 1.00 96.12 613 ASP A C 1
ATOM 4730 O O . ASP A 1 613 ? 26.635 7.432 -10.567 1.00 96.12 613 ASP A O 1
ATOM 4734 N N . THR A 1 614 ? 27.886 7.874 -12.384 1.00 93.88 614 THR A N 1
ATOM 4735 C CA . THR A 1 614 ? 26.816 7.941 -13.394 1.00 93.88 614 THR A CA 1
ATOM 4736 C C . THR A 1 614 ? 27.302 7.268 -14.675 1.00 93.88 614 THR A C 1
ATOM 4738 O O . THR A 1 614 ? 28.506 7.080 -14.830 1.00 93.88 614 THR A O 1
ATOM 4741 N N . ALA A 1 615 ? 26.421 6.957 -15.628 1.00 92.00 615 ALA A N 1
ATOM 4742 C CA . ALA A 1 615 ? 26.817 6.323 -16.892 1.00 92.00 615 ALA A CA 1
ATOM 4743 C C . ALA A 1 615 ? 27.849 7.143 -17.695 1.00 92.00 615 ALA A C 1
ATOM 4745 O O . ALA A 1 615 ? 28.613 6.590 -18.484 1.00 92.00 615 ALA A O 1
ATOM 4746 N N . SER A 1 616 ? 27.896 8.464 -17.484 1.00 88.38 616 SER A N 1
ATOM 4747 C CA . SER A 1 616 ? 28.883 9.351 -18.114 1.00 88.38 616 SER A CA 1
ATOM 4748 C C . SER A 1 616 ? 30.308 9.192 -17.563 1.00 88.38 616 SER A C 1
ATOM 4750 O O . SER A 1 616 ? 31.268 9.584 -18.228 1.00 88.38 616 SER A O 1
ATOM 4752 N N . HIS A 1 617 ? 30.446 8.673 -16.335 1.00 93.19 617 HIS A N 1
ATOM 4753 C CA . HIS A 1 617 ? 31.678 8.661 -15.537 1.00 93.19 617 HIS A CA 1
ATOM 4754 C C . HIS A 1 617 ? 32.378 10.033 -15.423 1.00 93.19 617 HIS A C 1
ATOM 4756 O O . HIS A 1 617 ? 33.573 10.098 -15.124 1.00 93.19 617 HIS A O 1
ATOM 4762 N N . ASP A 1 618 ? 31.660 11.141 -15.650 1.00 94.69 618 ASP A N 1
ATOM 4763 C CA . ASP A 1 618 ? 32.209 12.495 -15.571 1.00 94.69 618 ASP A CA 1
ATOM 4764 C C . ASP A 1 618 ? 32.159 13.016 -14.119 1.00 94.69 618 ASP A C 1
ATOM 4766 O O . ASP A 1 618 ? 31.072 13.239 -13.568 1.00 94.69 618 ASP A O 1
ATOM 4770 N N . PRO A 1 619 ? 33.315 13.293 -13.483 1.00 95.31 619 PRO A N 1
ATOM 4771 C CA . PRO A 1 619 ? 33.357 13.836 -12.129 1.00 95.31 619 PRO A CA 1
ATOM 4772 C C . PRO A 1 619 ? 32.623 15.174 -11.976 1.00 95.31 619 PRO A C 1
ATOM 4774 O O . PRO A 1 619 ? 32.141 15.481 -10.884 1.00 95.31 619 PRO A O 1
ATOM 4777 N N . PHE A 1 620 ? 32.535 15.982 -13.039 1.00 95.88 620 PHE A N 1
ATOM 4778 C CA . PHE A 1 620 ? 31.781 17.232 -13.020 1.00 95.88 620 PHE A CA 1
ATOM 4779 C C . PHE A 1 620 ? 30.280 16.973 -12.871 1.00 95.88 620 PHE A C 1
ATOM 4781 O O . PHE A 1 620 ? 29.637 17.622 -12.046 1.00 95.88 620 PHE A O 1
ATOM 4788 N N . ILE A 1 621 ? 29.736 16.010 -13.621 1.00 93.00 621 ILE A N 1
ATOM 4789 C CA . ILE A 1 621 ? 28.321 15.624 -13.542 1.00 93.00 621 ILE A CA 1
ATOM 4790 C C . ILE A 1 621 ? 28.008 15.066 -12.153 1.00 93.00 621 ILE A C 1
ATOM 4792 O O . ILE A 1 621 ? 27.058 15.520 -11.511 1.00 93.00 621 ILE A O 1
ATOM 4796 N N . ASN A 1 622 ? 28.848 14.162 -11.644 1.00 94.88 622 ASN A N 1
ATOM 4797 C CA . ASN A 1 622 ? 28.671 13.572 -10.316 1.00 94.88 622 ASN A CA 1
ATOM 4798 C C . ASN A 1 622 ? 28.667 14.662 -9.225 1.00 94.88 622 ASN A C 1
ATOM 4800 O O . ASN A 1 622 ? 27.759 14.726 -8.392 1.00 94.88 622 ASN A O 1
ATOM 4804 N N . ALA A 1 623 ? 29.627 15.592 -9.268 1.00 97.00 623 ALA A N 1
ATOM 4805 C CA . ALA A 1 623 ? 29.680 16.712 -8.329 1.00 97.00 623 ALA A CA 1
ATOM 4806 C C . ALA A 1 623 ? 28.486 17.673 -8.476 1.00 97.00 623 ALA A C 1
ATOM 4808 O O . ALA A 1 623 ? 27.993 18.191 -7.476 1.00 97.00 623 ALA A O 1
ATOM 4809 N N . ALA A 1 624 ? 28.001 17.912 -9.698 1.00 95.00 624 ALA A N 1
ATOM 4810 C CA . ALA A 1 624 ? 26.881 18.816 -9.958 1.00 95.00 624 ALA A CA 1
ATOM 4811 C C . ALA A 1 624 ? 25.514 18.243 -9.543 1.00 95.00 624 ALA A C 1
ATOM 4813 O O . ALA A 1 624 ? 24.624 19.019 -9.180 1.00 95.00 624 ALA A O 1
ATOM 4814 N N . ASN A 1 625 ? 25.360 16.918 -9.598 1.00 94.81 625 ASN A N 1
ATOM 4815 C CA . ASN A 1 625 ? 24.176 16.190 -9.134 1.00 94.81 625 ASN A CA 1
ATOM 4816 C C . ASN A 1 625 ? 24.217 15.872 -7.629 1.00 94.81 625 ASN A C 1
ATOM 4818 O O . ASN A 1 625 ? 23.202 15.466 -7.066 1.00 94.81 625 ASN A O 1
ATOM 4822 N N . SER A 1 626 ? 25.358 16.077 -6.968 1.00 97.50 626 SER A N 1
ATOM 4823 C CA . SER A 1 626 ? 25.488 15.980 -5.512 1.00 97.50 626 SER A CA 1
ATOM 4824 C C . SER A 1 626 ? 25.051 17.275 -4.820 1.00 97.50 626 SER A C 1
ATOM 4826 O O . SER A 1 626 ? 25.098 18.366 -5.397 1.00 97.50 626 SER A O 1
ATOM 4828 N N . GLY A 1 627 ? 24.661 17.188 -3.551 1.00 97.06 627 GLY A N 1
ATOM 4829 C CA . GLY A 1 627 ? 24.393 18.357 -2.724 1.00 97.06 627 GLY A CA 1
ATOM 4830 C C . GLY A 1 627 ? 23.319 18.129 -1.677 1.00 97.06 627 GLY A C 1
ATOM 4831 O O . GLY A 1 627 ? 22.917 17.007 -1.401 1.00 97.06 627 GLY A O 1
ATOM 4832 N N . HIS A 1 628 ? 22.869 19.230 -1.080 1.00 97.06 628 HIS A N 1
ATOM 4833 C CA . HIS A 1 628 ? 21.867 19.209 -0.022 1.00 97.06 628 HIS A CA 1
ATOM 4834 C C . HIS A 1 628 ? 20.627 20.001 -0.441 1.00 97.06 628 HIS A C 1
ATOM 4836 O O . HIS A 1 628 ? 20.731 21.098 -1.006 1.00 97.06 628 HIS A O 1
ATOM 4842 N N . ARG A 1 629 ? 19.444 19.472 -0.132 1.00 96.81 629 ARG A N 1
ATOM 4843 C CA . ARG A 1 629 ? 18.150 20.130 -0.346 1.00 96.81 629 ARG A CA 1
ATOM 4844 C C . ARG A 1 629 ? 17.282 19.950 0.883 1.00 96.81 629 ARG A C 1
ATOM 4846 O O . ARG A 1 629 ? 17.169 18.857 1.414 1.00 96.81 629 ARG A O 1
ATOM 4853 N N . ASN A 1 630 ? 16.630 21.020 1.310 1.00 97.31 630 ASN A N 1
ATOM 4854 C CA . ASN A 1 630 ? 15.703 20.972 2.426 1.00 97.31 630 ASN A CA 1
ATOM 4855 C C . ASN A 1 630 ? 14.398 21.689 2.092 1.00 97.31 630 ASN A C 1
ATOM 4857 O O . ASN A 1 630 ? 14.331 22.518 1.179 1.00 97.31 630 ASN A O 1
ATOM 4861 N N . GLN A 1 631 ? 13.349 21.337 2.824 1.00 97.56 631 GLN A N 1
ATOM 4862 C CA . GLN A 1 631 ? 12.042 21.965 2.700 1.00 97.56 631 GLN A CA 1
ATOM 4863 C C . GLN A 1 631 ? 11.293 21.882 4.028 1.00 97.56 631 GLN A C 1
ATOM 4865 O O . GLN A 1 631 ? 11.474 20.943 4.800 1.00 97.56 631 GLN A O 1
ATOM 4870 N N . VAL A 1 632 ? 10.446 22.881 4.280 1.00 97.81 632 VAL A N 1
ATOM 4871 C CA . VAL A 1 632 ? 9.463 22.870 5.366 1.00 97.81 632 VAL A CA 1
ATOM 4872 C C . VAL A 1 632 ? 8.069 22.923 4.759 1.00 97.81 632 VAL A C 1
ATOM 4874 O O . VAL A 1 632 ? 7.832 23.700 3.832 1.00 97.81 632 VAL A O 1
ATOM 4877 N N . LEU A 1 633 ? 7.145 22.143 5.309 1.00 97.06 633 LEU A N 1
ATOM 4878 C CA . LEU A 1 633 ? 5.730 22.179 4.965 1.00 97.06 633 LEU A CA 1
ATOM 4879 C C . LEU A 1 633 ? 4.883 22.308 6.234 1.00 97.06 633 LEU A C 1
ATOM 4881 O O . LEU A 1 633 ? 5.218 21.749 7.274 1.00 97.06 633 LEU A O 1
ATOM 4885 N N . VAL A 1 634 ? 3.775 23.045 6.147 1.00 98.00 634 VAL A N 1
ATOM 4886 C CA . VAL A 1 634 ? 2.781 23.149 7.220 1.00 98.00 634 VAL A CA 1
ATOM 4887 C C . VAL A 1 634 ? 1.434 22.666 6.698 1.00 98.00 634 VAL A C 1
ATOM 4889 O O . VAL A 1 634 ? 0.936 23.167 5.692 1.00 98.00 634 VAL A O 1
ATOM 4892 N N . SER A 1 635 ? 0.834 21.728 7.423 1.00 98.19 635 SER A N 1
ATOM 4893 C CA . SER A 1 635 ? -0.347 20.977 7.014 1.00 98.19 635 SER A CA 1
ATOM 4894 C C . SER A 1 635 ? -1.467 21.131 8.052 1.00 98.19 635 SER A C 1
ATOM 4896 O O . SER A 1 635 ? -1.494 20.395 9.046 1.00 98.19 635 SER A O 1
ATOM 4898 N N . PRO A 1 636 ? -2.387 22.101 7.878 1.00 98.19 636 PRO A N 1
ATOM 4899 C CA . PRO A 1 636 ? -3.566 22.231 8.727 1.00 98.19 636 PRO A CA 1
ATOM 4900 C C . PRO A 1 636 ? -4.601 21.152 8.396 1.00 98.19 636 PRO A C 1
ATOM 4902 O O . PRO A 1 636 ? -4.746 20.732 7.245 1.00 98.19 636 PRO A O 1
ATOM 4905 N N . LYS A 1 637 ? -5.328 20.701 9.419 1.00 98.12 637 LYS A N 1
ATOM 4906 C CA . LYS A 1 637 ? -6.282 19.591 9.339 1.00 98.12 637 LYS A CA 1
ATOM 4907 C C . LYS A 1 637 ? -7.496 19.870 10.217 1.00 98.12 637 LYS A C 1
ATOM 4909 O O . LYS A 1 637 ? -7.378 20.458 11.292 1.00 98.12 637 LYS A O 1
ATOM 4914 N N . PHE A 1 638 ? -8.667 19.450 9.763 1.00 98.50 638 PHE A N 1
ATOM 4915 C CA . PHE A 1 638 ? -9.925 19.658 10.463 1.00 98.50 638 PHE A CA 1
ATOM 4916 C C . PHE A 1 638 ? -10.869 18.473 10.256 1.00 98.50 638 PHE A C 1
ATOM 4918 O O . PHE A 1 638 ? -11.000 17.941 9.154 1.00 98.50 638 PHE A O 1
ATOM 4925 N N . SER A 1 639 ? -11.554 18.068 11.318 1.00 98.44 639 SER A N 1
ATOM 4926 C CA . SER A 1 639 ? -12.656 17.108 11.272 1.00 98.44 639 SER A CA 1
ATOM 4927 C C . SER A 1 639 ? -13.786 17.585 12.174 1.00 98.44 639 SER A C 1
ATOM 4929 O O . SER A 1 639 ? -13.551 18.028 13.298 1.00 98.44 639 SER A O 1
ATOM 4931 N N . LEU A 1 640 ? -15.018 17.481 11.696 1.00 98.56 640 LEU A N 1
ATOM 4932 C CA . LEU A 1 640 ? -16.240 17.742 12.445 1.00 98.56 640 LEU A CA 1
ATOM 4933 C C . LEU A 1 640 ? -17.071 16.466 12.440 1.00 98.56 640 LEU A C 1
ATOM 4935 O O . LEU A 1 640 ? -17.429 15.987 11.368 1.00 98.56 640 LEU A O 1
ATOM 4939 N N . ALA A 1 641 ? -17.417 15.961 13.622 1.00 97.69 641 ALA A N 1
ATOM 4940 C CA . ALA A 1 641 ? -18.374 14.873 13.767 1.00 97.69 641 ALA A CA 1
ATOM 4941 C C . ALA A 1 641 ? -19.651 15.370 14.456 1.00 97.69 641 ALA A C 1
ATOM 4943 O O . ALA A 1 641 ? -19.609 16.064 15.480 1.00 97.69 641 ALA A O 1
ATOM 4944 N N . LEU A 1 642 ? -20.787 15.002 13.870 1.00 97.88 642 LEU A N 1
ATOM 4945 C CA . LEU A 1 642 ? -22.131 15.378 14.286 1.00 97.88 642 LEU A CA 1
ATOM 4946 C C . LEU A 1 642 ? -22.942 14.114 14.586 1.00 97.88 642 LEU A C 1
ATOM 4948 O O . LEU A 1 642 ? -23.086 13.248 13.725 1.00 97.88 642 LEU A O 1
ATOM 4952 N N . GLY A 1 643 ? -23.530 14.035 15.774 1.00 94.94 643 GLY A N 1
ATOM 4953 C CA . GLY A 1 643 ? -24.326 12.900 16.233 1.00 94.94 643 GLY A CA 1
ATOM 4954 C C . GLY A 1 643 ? -23.687 12.169 17.420 1.00 94.94 643 GLY A C 1
ATOM 4955 O O . GLY A 1 643 ? -22.768 12.698 18.035 1.00 94.94 643 GLY A O 1
ATOM 4956 N N . PRO A 1 644 ? -24.192 10.981 17.789 1.00 92.88 644 PRO A N 1
ATOM 4957 C CA . PRO A 1 644 ? -25.115 10.176 16.997 1.00 92.88 644 PRO A CA 1
ATOM 4958 C C . PRO A 1 644 ? -26.594 10.609 17.090 1.00 92.88 644 PRO A C 1
ATOM 4960 O O . PRO A 1 644 ? -27.101 11.021 18.141 1.00 92.88 644 PRO A O 1
ATOM 4963 N N . TRP A 1 645 ? -27.332 10.446 15.990 1.00 94.06 645 TRP A N 1
ATOM 4964 C CA . TRP A 1 645 ? -28.801 10.377 15.966 1.00 94.06 645 TRP A CA 1
ATOM 4965 C C . TRP A 1 645 ? -29.216 9.032 15.385 1.00 94.06 645 TRP A C 1
ATOM 4967 O O . TRP A 1 645 ? -28.780 8.693 14.293 1.00 94.06 645 TRP A O 1
ATOM 4977 N N . HIS A 1 646 ? -30.035 8.261 16.105 1.00 90.12 646 HIS A N 1
ATOM 4978 C CA . HIS A 1 646 ? -30.432 6.911 15.675 1.00 90.12 646 HIS A CA 1
ATOM 4979 C C . HIS A 1 646 ? -29.220 6.048 15.270 1.00 90.12 646 HIS A C 1
ATOM 4981 O O . HIS A 1 646 ? -29.190 5.481 14.182 1.00 90.12 646 HIS A O 1
ATOM 4987 N N . ASN A 1 647 ? -28.187 6.025 16.123 1.00 92.19 647 ASN A N 1
ATOM 4988 C CA . ASN A 1 647 ? -26.913 5.338 15.874 1.00 92.19 647 ASN A CA 1
ATOM 4989 C C . ASN A 1 647 ? -26.226 5.751 14.561 1.00 92.19 647 ASN A C 1
ATOM 4991 O O . ASN A 1 647 ? -25.580 4.928 13.926 1.00 92.19 647 ASN A O 1
ATOM 4995 N N . THR A 1 648 ? -26.385 7.010 14.142 1.00 95.44 648 THR A N 1
ATOM 4996 C CA . THR A 1 648 ? -25.762 7.566 12.934 1.00 95.44 648 THR A CA 1
ATOM 4997 C C . THR A 1 648 ? -24.969 8.821 13.267 1.00 95.44 648 THR A C 1
ATOM 4999 O O . THR A 1 648 ? -25.529 9.759 13.838 1.00 95.44 648 THR A O 1
ATOM 5002 N N . GLU A 1 649 ? -23.696 8.849 12.884 1.00 97.12 649 GLU A N 1
ATOM 5003 C CA . GLU A 1 649 ? -22.831 10.030 12.905 1.00 97.12 649 GLU A CA 1
ATOM 5004 C C . GLU A 1 649 ? -22.562 10.529 11.485 1.00 97.12 649 GLU A C 1
ATOM 5006 O O . GLU A 1 649 ? -22.456 9.738 10.548 1.00 97.12 649 GLU A O 1
ATOM 5011 N N . TYR A 1 650 ? -22.409 11.843 11.349 1.00 98.31 650 TYR A N 1
ATOM 5012 C CA . TYR A 1 650 ? -22.046 12.527 10.113 1.00 98.31 650 TYR A CA 1
ATOM 5013 C C . TYR A 1 650 ? -20.701 13.223 10.285 1.00 98.31 650 TYR A C 1
ATOM 5015 O O . TYR A 1 650 ? -20.412 13.751 11.359 1.00 98.31 650 TYR A O 1
ATOM 5023 N N . PHE A 1 651 ? -19.913 13.260 9.219 1.00 98.56 651 PHE A N 1
ATOM 5024 C CA . PHE A 1 651 ? -18.540 13.745 9.219 1.00 98.56 651 PHE A CA 1
ATOM 5025 C C . PHE A 1 651 ? -18.327 14.787 8.126 1.00 98.56 651 PHE A C 1
ATOM 5027 O O . PHE A 1 651 ? -18.850 14.645 7.019 1.00 98.56 651 PHE A O 1
ATOM 5034 N N . ILE A 1 652 ? -17.546 15.819 8.443 1.00 98.69 652 ILE A N 1
ATOM 5035 C CA . ILE A 1 652 ? -16.989 16.776 7.485 1.00 98.69 652 ILE A CA 1
ATOM 5036 C C . ILE A 1 652 ? -15.508 16.925 7.801 1.00 98.69 652 ILE A C 1
ATOM 5038 O O . ILE A 1 652 ? -15.142 17.413 8.873 1.00 98.69 652 ILE A O 1
ATOM 5042 N N . ASN A 1 653 ? -14.661 16.532 6.859 1.00 98.62 653 ASN A N 1
ATOM 5043 C CA . ASN A 1 653 ? -13.223 16.457 7.044 1.00 98.62 653 ASN A CA 1
ATOM 5044 C C . ASN A 1 653 ? -12.521 17.222 5.928 1.00 98.62 653 ASN A C 1
ATOM 5046 O O . ASN A 1 653 ? -12.942 17.177 4.776 1.00 98.62 653 ASN A O 1
ATOM 5050 N N . ALA A 1 654 ? -11.450 17.930 6.266 1.00 98.50 654 ALA A N 1
ATOM 5051 C CA . ALA A 1 654 ? -10.601 18.612 5.302 1.00 98.50 654 ALA A CA 1
ATOM 5052 C C . ALA A 1 654 ? -9.178 18.715 5.847 1.00 98.50 654 ALA A C 1
ATOM 5054 O O . ALA A 1 654 ? -8.976 18.880 7.050 1.00 98.50 654 ALA A O 1
ATOM 5055 N N . GLY A 1 655 ? -8.174 18.625 4.984 1.00 98.00 655 GLY A N 1
ATOM 5056 C CA . GLY A 1 655 ? -6.794 18.718 5.440 1.00 98.00 655 GLY A CA 1
ATOM 5057 C C . GLY A 1 655 ? -5.775 18.720 4.321 1.00 98.00 655 GLY A C 1
ATOM 5058 O O . GLY A 1 655 ? -6.094 18.434 3.167 1.00 98.00 655 GLY A O 1
ATOM 5059 N N . TYR A 1 656 ? -4.547 19.049 4.704 1.00 98.00 656 TYR A N 1
ATOM 5060 C CA . TYR A 1 656 ? -3.361 18.958 3.863 1.00 98.00 656 TYR A CA 1
ATOM 5061 C C . TYR A 1 656 ? -2.502 17.762 4.286 1.00 98.00 656 TYR A C 1
ATOM 5063 O O . TYR A 1 656 ? -2.451 17.391 5.465 1.00 98.00 656 TYR A O 1
ATOM 5071 N N . GLY A 1 657 ? -1.837 17.162 3.311 1.00 96.19 657 GLY A N 1
ATOM 5072 C CA . GLY A 1 657 ? -0.871 16.083 3.451 1.00 96.19 657 GLY A CA 1
ATOM 5073 C C . GLY A 1 657 ? 0.288 16.305 2.487 1.00 96.19 657 GLY A C 1
ATOM 5074 O O . GLY A 1 657 ? 0.404 17.376 1.885 1.00 96.19 657 GLY A O 1
ATOM 5075 N N . PHE A 1 658 ? 1.159 15.312 2.372 1.00 95.44 658 PHE A N 1
ATOM 5076 C CA . PHE A 1 658 ? 2.269 15.328 1.431 1.00 95.44 658 PHE A CA 1
ATOM 5077 C C . PHE A 1 658 ? 2.869 13.934 1.278 1.00 95.44 658 PHE A C 1
ATOM 5079 O O . PHE A 1 658 ? 2.624 13.060 2.114 1.00 95.44 658 PHE A O 1
ATOM 5086 N N . HIS A 1 659 ? 3.697 13.791 0.253 1.00 94.75 659 HIS A N 1
ATOM 5087 C CA . HIS A 1 659 ? 4.733 12.774 0.193 1.00 94.75 659 HIS A CA 1
ATOM 5088 C C . HIS A 1 659 ? 6.095 13.429 -0.072 1.00 94.75 659 HIS A C 1
ATOM 5090 O O . HIS A 1 659 ? 6.181 14.527 -0.636 1.00 94.75 659 HIS A O 1
ATOM 5096 N N . SER A 1 660 ? 7.166 12.779 0.359 1.00 94.69 660 SER A N 1
ATOM 5097 C CA . SER A 1 660 ? 8.526 13.067 -0.064 1.00 94.69 660 SER A CA 1
ATOM 5098 C C . SER A 1 660 ? 8.750 12.535 -1.478 1.00 94.69 660 SER A C 1
ATOM 5100 O O . SER A 1 660 ? 8.174 11.522 -1.889 1.00 94.69 660 SER A O 1
ATOM 5102 N N . ASN A 1 661 ? 9.588 13.231 -2.237 1.00 92.88 661 ASN A N 1
ATOM 5103 C CA . ASN A 1 661 ? 10.132 12.737 -3.496 1.00 92.88 661 ASN A CA 1
ATOM 5104 C C . ASN A 1 661 ? 11.517 12.125 -3.267 1.00 92.88 661 ASN A C 1
ATOM 5106 O O . ASN A 1 661 ? 12.197 12.488 -2.306 1.00 92.88 661 ASN A O 1
ATOM 5110 N N . ASP A 1 662 ? 11.956 11.266 -4.192 1.00 92.88 662 ASP A N 1
ATOM 5111 C CA . ASP A 1 662 ? 13.298 10.680 -4.160 1.00 92.88 662 ASP A CA 1
ATOM 5112 C C . ASP A 1 662 ? 14.369 11.773 -4.023 1.00 92.88 662 ASP A C 1
ATOM 5114 O O . ASP A 1 662 ? 14.468 12.703 -4.838 1.00 92.88 662 ASP A O 1
ATOM 5118 N N . ALA A 1 663 ? 15.184 11.655 -2.978 1.00 95.31 663 ALA A N 1
ATOM 5119 C CA . ALA A 1 663 ? 16.218 12.609 -2.633 1.00 95.31 663 ALA A CA 1
ATOM 5120 C C . ALA A 1 663 ? 17.188 12.860 -3.793 1.00 95.31 663 ALA A C 1
ATOM 5122 O O . ALA A 1 663 ? 17.553 14.019 -4.024 1.00 95.31 663 ALA A O 1
ATOM 5123 N N . ARG A 1 664 ? 17.542 11.823 -4.566 1.00 93.69 664 ARG A N 1
ATOM 5124 C CA . ARG A 1 664 ? 18.443 11.911 -5.728 1.00 93.69 664 ARG A CA 1
ATOM 5125 C C . ARG A 1 664 ? 17.871 12.840 -6.795 1.00 93.69 664 ARG A C 1
ATOM 5127 O O . ARG A 1 664 ? 18.593 13.676 -7.337 1.00 93.69 664 ARG A O 1
ATOM 5134 N N . GLY A 1 665 ? 16.559 12.779 -7.030 1.00 91.69 665 GLY A N 1
ATOM 5135 C CA . GLY A 1 665 ? 15.864 13.682 -7.951 1.00 91.69 665 GLY A CA 1
ATOM 5136 C C . GLY A 1 665 ? 15.933 15.148 -7.509 1.00 91.69 665 GLY A C 1
ATOM 5137 O O . GLY A 1 665 ? 16.009 16.063 -8.335 1.00 91.69 665 GLY A O 1
ATOM 5138 N N . THR A 1 666 ? 15.961 15.412 -6.198 1.00 92.94 666 THR A N 1
ATOM 5139 C CA . THR A 1 666 ? 15.972 16.790 -5.678 1.00 92.94 666 THR A CA 1
ATOM 5140 C C . THR A 1 666 ? 17.282 17.529 -5.955 1.00 92.94 666 THR A C 1
ATOM 5142 O O . THR A 1 666 ? 17.286 18.760 -6.064 1.00 92.94 666 THR A O 1
ATOM 5145 N N . THR A 1 667 ? 18.404 16.825 -6.098 1.00 93.88 667 THR A N 1
ATOM 5146 C CA . THR A 1 667 ? 19.708 17.424 -6.422 1.00 93.88 667 THR A CA 1
ATOM 5147 C C . THR A 1 667 ? 20.058 17.321 -7.907 1.00 93.88 667 THR A C 1
ATOM 5149 O O . THR A 1 667 ? 20.945 18.049 -8.356 1.00 93.88 667 THR A O 1
ATOM 5152 N N . LEU A 1 668 ? 19.321 16.510 -8.676 1.00 91.06 668 LEU A N 1
ATOM 5153 C CA . LEU A 1 668 ? 19.579 16.200 -10.081 1.00 91.06 668 LEU A CA 1
ATOM 5154 C C . LEU A 1 668 ? 19.549 17.437 -10.995 1.00 91.06 668 LEU A C 1
ATOM 5156 O O . LEU A 1 668 ? 18.562 18.173 -11.058 1.00 91.06 668 LEU A O 1
ATOM 5160 N N . ARG A 1 669 ? 20.646 17.668 -11.721 1.00 91.94 669 ARG A N 1
ATOM 5161 C CA . ARG A 1 669 ? 20.820 18.752 -12.707 1.00 91.94 669 ARG A CA 1
ATOM 5162 C C . ARG A 1 669 ? 21.159 18.246 -14.100 1.00 91.94 669 ARG A C 1
ATOM 5164 O O . ARG A 1 669 ? 20.880 18.942 -15.070 1.00 91.94 669 ARG A O 1
ATOM 5171 N N . PHE A 1 670 ? 21.794 17.089 -14.177 1.00 91.25 670 PHE A N 1
ATOM 5172 C CA . PHE A 1 670 ? 22.176 16.420 -15.407 1.00 91.25 670 PHE A CA 1
ATOM 5173 C C . PHE A 1 670 ? 21.610 15.010 -15.388 1.00 91.25 670 PHE A C 1
ATOM 5175 O O . PHE A 1 670 ? 21.605 14.362 -14.341 1.00 91.25 670 PHE A O 1
ATOM 5182 N N . ASP A 1 671 ? 21.158 14.552 -16.543 1.00 88.62 671 ASP A N 1
ATOM 5183 C CA . ASP A 1 671 ? 20.659 13.202 -16.736 1.00 88.62 671 ASP A CA 1
ATOM 5184 C C . ASP A 1 671 ? 21.778 12.168 -16.469 1.00 88.62 671 ASP A C 1
ATOM 5186 O O . ASP A 1 671 ? 22.859 12.294 -17.056 1.00 88.62 671 ASP A O 1
ATOM 5190 N N . PRO A 1 672 ? 21.575 11.161 -15.596 1.00 86.94 672 PRO A N 1
ATOM 5191 C CA . PRO A 1 672 ? 22.615 10.184 -15.259 1.00 86.94 672 PRO A CA 1
ATOM 5192 C C . PRO A 1 672 ? 23.050 9.300 -16.433 1.00 86.94 672 PRO A C 1
ATOM 5194 O O . PRO A 1 672 ? 24.180 8.812 -16.427 1.00 86.94 672 PRO A O 1
ATOM 5197 N N . ASN A 1 673 ? 22.178 9.096 -17.426 1.00 85.12 673 ASN A N 1
ATOM 5198 C CA . ASN A 1 673 ? 22.428 8.225 -18.573 1.00 85.12 673 ASN A CA 1
ATOM 5199 C C . ASN A 1 673 ? 23.218 8.937 -19.682 1.00 85.12 673 ASN A C 1
ATOM 5201 O O . ASN A 1 673 ? 24.218 8.427 -20.182 1.00 85.12 673 ASN A O 1
ATOM 5205 N N . SER A 1 674 ? 22.759 10.119 -20.081 1.00 85.88 674 SER A N 1
ATOM 5206 C CA . SER A 1 674 ? 23.250 10.878 -21.235 1.00 85.88 674 SER A CA 1
ATOM 5207 C C . SER A 1 674 ? 24.217 12.003 -20.865 1.00 85.88 674 SER A C 1
ATOM 5209 O O . SER A 1 674 ? 24.939 12.504 -21.728 1.00 85.88 674 SER A O 1
ATOM 5211 N N . GLY A 1 675 ? 24.213 12.446 -19.604 1.00 86.19 675 GLY A N 1
ATOM 5212 C CA . GLY A 1 675 ? 24.939 13.631 -19.149 1.00 86.19 675 GLY A CA 1
ATOM 5213 C C . GLY A 1 675 ? 24.367 14.955 -19.664 1.00 86.19 675 GLY A C 1
ATOM 5214 O O . GLY A 1 675 ? 24.984 16.008 -19.484 1.00 86.19 675 GLY A O 1
ATOM 5215 N N . ALA A 1 676 ? 23.198 14.934 -20.310 1.00 90.44 676 ALA A N 1
ATOM 5216 C CA . ALA A 1 676 ? 22.537 16.137 -20.793 1.00 90.44 676 ALA A CA 1
ATOM 5217 C C . ALA A 1 676 ? 22.056 17.009 -19.625 1.00 90.44 676 ALA A C 1
ATOM 5219 O O . ALA A 1 676 ? 21.603 16.510 -18.596 1.00 90.44 676 ALA A O 1
ATOM 5220 N N . ALA A 1 677 ? 22.134 18.332 -19.783 1.00 90.06 677 ALA A N 1
ATOM 5221 C CA . ALA A 1 677 ? 21.586 19.256 -18.797 1.00 90.06 677 ALA A CA 1
ATOM 5222 C C . ALA A 1 677 ? 20.055 19.147 -18.757 1.00 90.06 677 ALA A C 1
ATOM 5224 O O . ALA A 1 677 ? 19.393 19.274 -19.789 1.00 90.06 677 ALA A O 1
ATOM 5225 N N . LEU A 1 678 ? 19.506 18.955 -17.559 1.00 86.94 678 LEU A N 1
ATOM 5226 C CA . LEU A 1 678 ? 18.070 18.916 -17.319 1.00 86.94 678 LEU A CA 1
ATOM 5227 C C . LEU A 1 678 ? 17.537 20.328 -17.066 1.00 86.94 678 LEU A C 1
ATOM 5229 O O . LEU A 1 678 ? 18.161 21.141 -16.376 1.00 86.94 678 LEU A O 1
ATOM 5233 N N . ASN A 1 679 ? 16.333 20.590 -17.573 1.00 77.44 679 ASN A N 1
ATOM 5234 C CA . ASN A 1 679 ? 15.649 21.875 -17.468 1.00 77.44 679 ASN A CA 1
ATOM 5235 C C . ASN A 1 679 ? 14.208 21.676 -16.970 1.00 77.44 679 ASN A C 1
ATOM 5237 O O . ASN A 1 679 ? 13.637 20.598 -17.111 1.00 77.44 679 ASN A O 1
ATOM 5241 N N . GLY A 1 680 ? 13.592 22.742 -16.450 1.00 73.31 680 GLY A N 1
ATOM 5242 C CA . GLY A 1 680 ? 12.167 22.740 -16.103 1.00 73.31 680 GLY A CA 1
ATOM 5243 C C . GLY A 1 680 ? 11.810 21.732 -15.009 1.00 73.31 680 GLY A C 1
ATOM 5244 O O . GLY A 1 680 ? 12.526 21.619 -14.016 1.00 73.31 680 GLY A O 1
ATOM 5245 N N . SER A 1 681 ? 10.693 21.028 -15.200 1.00 66.88 681 SER A N 1
ATOM 5246 C CA . SER A 1 681 ? 10.082 20.098 -14.240 1.00 66.88 681 SER A CA 1
ATOM 5247 C C . SER A 1 681 ? 10.951 18.875 -13.916 1.00 66.88 681 SER A C 1
ATOM 5249 O O . SER A 1 681 ? 10.824 18.324 -12.829 1.00 66.88 681 SER A O 1
ATOM 5251 N N . ALA A 1 682 ? 11.856 18.487 -14.822 1.00 70.25 682 ALA A N 1
ATOM 5252 C CA . ALA A 1 682 ? 12.736 17.325 -14.665 1.00 70.25 682 ALA A CA 1
ATOM 5253 C C . ALA A 1 682 ? 14.000 17.615 -13.832 1.00 70.25 682 ALA A C 1
ATOM 5255 O O . ALA A 1 682 ? 14.661 16.696 -13.355 1.00 70.25 682 ALA A O 1
ATOM 5256 N N . ALA A 1 683 ? 14.364 18.890 -13.646 1.00 80.75 683 ALA A N 1
ATOM 5257 C CA . ALA A 1 683 ? 15.564 19.271 -12.908 1.00 80.75 683 ALA A CA 1
ATOM 5258 C C . ALA A 1 683 ? 15.224 19.726 -11.488 1.00 80.75 683 ALA A C 1
ATOM 5260 O O . ALA A 1 683 ? 14.457 20.670 -11.296 1.00 80.75 683 ALA A O 1
ATOM 5261 N N . ARG A 1 684 ? 15.907 19.157 -10.487 1.00 87.38 684 ARG A N 1
ATOM 5262 C CA . ARG A 1 684 ? 15.857 19.622 -9.093 1.00 87.38 684 ARG A CA 1
ATOM 5263 C C . ARG A 1 684 ? 14.437 19.715 -8.525 1.00 87.38 684 ARG A C 1
ATOM 5265 O O . ARG A 1 684 ? 14.075 20.746 -7.940 1.00 87.38 684 ARG A O 1
ATOM 5272 N N . ILE A 1 685 ? 13.684 18.622 -8.636 1.00 89.50 685 ILE A N 1
ATOM 5273 C CA . ILE A 1 685 ? 12.314 18.499 -8.117 1.00 89.50 685 ILE A CA 1
ATOM 5274 C C . ILE A 1 685 ? 12.206 18.928 -6.642 1.00 89.50 685 ILE A C 1
ATOM 5276 O O . ILE A 1 685 ? 13.188 18.972 -5.887 1.00 89.50 685 ILE A O 1
ATOM 5280 N N . THR A 1 686 ? 10.998 19.294 -6.222 1.00 91.44 686 THR A N 1
ATOM 5281 C CA . THR A 1 686 ? 10.713 19.674 -4.835 1.00 91.44 686 THR A CA 1
ATOM 5282 C C . THR A 1 686 ? 10.863 18.474 -3.899 1.00 91.44 686 THR A C 1
ATOM 5284 O O . THR A 1 686 ? 10.315 17.424 -4.214 1.00 91.44 686 THR A O 1
ATOM 5287 N N . PRO A 1 687 ? 11.553 18.602 -2.748 1.00 94.06 687 PRO A N 1
ATOM 5288 C CA . PRO A 1 687 ? 11.640 17.518 -1.769 1.00 94.06 687 PRO A CA 1
ATOM 5289 C C . PRO A 1 687 ? 10.295 17.008 -1.247 1.00 94.06 687 PRO A C 1
ATOM 5291 O O . PRO A 1 687 ? 10.151 15.809 -1.054 1.00 94.06 687 PRO A O 1
ATOM 5294 N N . LEU A 1 688 ? 9.319 17.895 -1.027 1.00 94.50 688 LEU A N 1
ATOM 5295 C CA . LEU A 1 688 ? 7.977 17.545 -0.558 1.00 94.50 688 LEU A CA 1
ATOM 5296 C C . LEU A 1 688 ? 6.926 17.979 -1.581 1.00 94.50 688 LEU A C 1
ATOM 5298 O O . LEU A 1 688 ? 6.817 19.173 -1.890 1.00 94.50 688 LEU A O 1
ATOM 5302 N N . ALA A 1 689 ? 6.126 17.025 -2.047 1.00 93.00 689 ALA A N 1
ATOM 5303 C CA . ALA A 1 689 ? 4.951 17.249 -2.875 1.00 93.00 689 ALA A CA 1
ATOM 5304 C C . ALA A 1 689 ? 3.707 17.341 -1.983 1.00 93.00 689 ALA A C 1
ATOM 5306 O O . ALA A 1 689 ? 3.398 16.433 -1.217 1.00 93.00 689 ALA A O 1
ATOM 5307 N N . SER A 1 690 ? 2.993 18.463 -2.047 1.00 95.12 690 SER A N 1
ATOM 5308 C CA . SER A 1 690 ? 1.817 18.702 -1.208 1.00 95.12 690 SER A CA 1
ATOM 5309 C C . SER A 1 690 ? 0.567 18.026 -1.764 1.00 95.12 690 SER A C 1
ATOM 5311 O O . SER A 1 690 ? 0.304 18.079 -2.964 1.00 95.12 690 SER A O 1
ATOM 5313 N N . SER A 1 691 ? -0.278 17.523 -0.875 1.00 96.06 691 SER A N 1
ATOM 5314 C CA . SER A 1 691 ? -1.617 17.047 -1.200 1.00 96.06 691 SER A CA 1
ATOM 5315 C C . SER A 1 691 ? -2.663 17.718 -0.316 1.00 96.06 691 SER A C 1
ATOM 5317 O O . SER A 1 691 ? -2.372 18.256 0.758 1.00 96.06 691 SER A O 1
ATOM 5319 N N . ARG A 1 692 ? -3.913 17.728 -0.768 1.00 97.44 692 ARG A N 1
ATOM 5320 C CA . ARG A 1 692 ? -5.047 18.214 0.021 1.00 97.44 692 ARG A CA 1
ATOM 5321 C C . ARG A 1 692 ? -6.295 17.418 -0.281 1.00 97.44 692 ARG A C 1
ATOM 5323 O O . ARG A 1 692 ? -6.462 16.891 -1.376 1.00 97.44 692 ARG A O 1
ATOM 5330 N N . GLY A 1 693 ? -7.182 17.353 0.698 1.00 98.19 693 GLY A N 1
ATOM 5331 C CA . GLY A 1 693 ? -8.387 16.558 0.587 1.00 98.19 693 GLY A CA 1
ATOM 5332 C C . GLY A 1 693 ? -9.545 17.107 1.387 1.00 98.19 693 GLY A C 1
ATOM 5333 O O . GLY A 1 693 ? -9.357 17.859 2.346 1.00 98.19 693 GLY A O 1
ATOM 5334 N N . ALA A 1 694 ? -10.742 16.664 1.017 1.00 98.56 694 ALA A N 1
ATOM 5335 C CA . ALA A 1 694 ? -11.966 16.871 1.773 1.00 98.56 694 ALA A CA 1
ATOM 5336 C C . ALA A 1 694 ? -12.895 15.657 1.647 1.00 98.56 694 ALA A C 1
ATOM 5338 O O . ALA A 1 694 ? -12.894 14.975 0.624 1.00 98.56 694 ALA A O 1
ATOM 5339 N N . GLU A 1 695 ? -13.672 15.386 2.689 1.00 98.56 695 GLU A N 1
ATOM 5340 C CA . GLU A 1 695 ? -14.637 14.290 2.733 1.00 98.56 695 GLU A CA 1
ATOM 5341 C C . GLU A 1 695 ? -15.889 14.725 3.495 1.00 98.56 695 GLU A C 1
ATOM 5343 O O . GLU A 1 695 ? -15.806 15.384 4.534 1.00 98.56 695 GLU A O 1
ATOM 5348 N N . ILE A 1 696 ? -17.052 14.331 2.983 1.00 98.75 696 ILE A N 1
ATOM 5349 C CA . ILE A 1 696 ? -18.308 14.325 3.727 1.00 98.75 696 ILE A CA 1
ATOM 5350 C C . ILE A 1 696 ? -18.780 12.884 3.774 1.00 98.75 696 ILE A C 1
ATOM 5352 O O . ILE A 1 696 ? -18.853 12.215 2.744 1.00 98.75 696 ILE A O 1
ATOM 5356 N N . GLY A 1 697 ? -19.129 12.402 4.958 1.00 98.19 697 GLY A N 1
ATOM 5357 C CA . GLY A 1 697 ? -19.568 11.025 5.090 1.00 98.19 697 GLY A CA 1
ATOM 5358 C C . GLY A 1 697 ? -20.458 10.784 6.287 1.00 98.19 697 GLY A C 1
ATOM 5359 O O . GLY A 1 697 ? -20.741 11.680 7.080 1.00 98.19 697 GLY A O 1
ATOM 5360 N N . LEU A 1 698 ? -20.908 9.546 6.409 1.00 97.62 698 LEU A N 1
ATOM 5361 C CA . LEU A 1 698 ? -21.665 9.067 7.550 1.00 97.62 698 LEU A CA 1
ATOM 5362 C C . LEU A 1 698 ? -21.197 7.676 7.958 1.00 97.62 698 LEU A C 1
ATOM 5364 O O . LEU A 1 698 ? -20.719 6.899 7.132 1.00 97.62 698 LEU A O 1
ATOM 5368 N N . ARG A 1 699 ? -21.383 7.369 9.239 1.00 96.88 699 ARG A N 1
ATOM 5369 C CA . ARG A 1 699 ? -21.287 6.024 9.812 1.00 96.88 699 ARG A CA 1
ATOM 5370 C C . ARG A 1 699 ? -22.595 5.717 10.507 1.00 96.88 699 ARG A C 1
ATOM 5372 O O . ARG A 1 699 ? -23.087 6.559 11.257 1.00 96.88 699 ARG A O 1
ATOM 5379 N N . SER A 1 700 ? -23.137 4.523 10.305 1.00 95.06 700 SER A N 1
ATOM 5380 C CA . SER A 1 700 ? -24.377 4.135 10.958 1.00 95.06 700 SER A CA 1
ATOM 5381 C C . SER A 1 700 ? -24.424 2.672 11.382 1.00 95.06 700 SER A C 1
ATOM 5383 O O . SER A 1 700 ? -24.077 1.782 10.607 1.00 95.06 700 SER A O 1
ATOM 5385 N N . ASN A 1 701 ? -24.956 2.457 12.588 1.00 93.62 701 ASN A N 1
ATOM 5386 C CA . ASN A 1 701 ? -25.339 1.157 13.145 1.00 93.62 701 ASN A CA 1
ATOM 5387 C C . ASN A 1 701 ? -26.861 1.106 13.394 1.00 93.62 701 ASN A C 1
ATOM 5389 O O . ASN A 1 701 ? -27.341 0.636 14.430 1.00 93.62 701 ASN A O 1
ATOM 5393 N N . PHE A 1 702 ? -27.646 1.686 12.481 1.00 89.81 702 PHE A N 1
ATOM 5394 C CA . PHE A 1 702 ? -29.107 1.774 12.595 1.00 89.81 702 PHE A CA 1
ATOM 5395 C C . PHE A 1 702 ? -29.820 0.411 12.520 1.00 89.81 702 PHE A C 1
ATOM 5397 O O . PHE A 1 702 ? -30.949 0.282 12.995 1.00 89.81 702 PHE A O 1
ATOM 5404 N N . ILE A 1 703 ? -29.168 -0.603 11.942 1.00 91.19 703 ILE A N 1
ATOM 5405 C CA . ILE A 1 703 ? -29.590 -2.008 11.976 1.00 91.19 703 ILE A CA 1
ATOM 5406 C C . ILE A 1 703 ? -28.650 -2.757 12.922 1.00 91.19 703 ILE A C 1
ATOM 5408 O O . ILE A 1 703 ? -27.432 -2.636 12.822 1.00 91.19 703 ILE A O 1
ATOM 5412 N N . GLN A 1 704 ? -29.209 -3.563 13.827 1.00 88.31 704 GLN A N 1
ATOM 5413 C CA . GLN A 1 704 ? -28.414 -4.378 14.745 1.00 88.31 704 GLN A CA 1
ATOM 5414 C C . GLN A 1 704 ? -27.468 -5.310 13.972 1.00 88.31 704 GLN A C 1
ATOM 5416 O O . GLN A 1 704 ? -27.901 -6.034 13.076 1.00 88.31 704 GLN A O 1
ATOM 5421 N N . GLY A 1 705 ? -26.185 -5.285 14.338 1.00 86.81 705 GLY A N 1
ATOM 5422 C CA . GLY A 1 705 ? -25.134 -6.078 13.700 1.00 86.81 705 GLY A CA 1
ATOM 5423 C C . GLY A 1 705 ? -24.619 -5.513 12.373 1.00 86.81 705 GLY A C 1
ATOM 5424 O O . GLY A 1 705 ? -23.674 -6.079 11.835 1.00 86.81 705 GLY A O 1
ATOM 5425 N N . LEU A 1 706 ? -25.206 -4.435 11.834 1.00 91.25 706 LEU A N 1
ATOM 5426 C CA . LEU A 1 706 ? -24.708 -3.741 10.641 1.00 91.25 706 LEU A CA 1
ATOM 5427 C C . LEU A 1 706 ? -23.846 -2.549 11.056 1.00 91.25 706 LEU A C 1
ATOM 5429 O O . LEU A 1 706 ? -24.316 -1.681 11.784 1.00 91.25 706 LEU A O 1
ATOM 5433 N N . ASN A 1 707 ? -22.637 -2.479 10.517 1.00 92.81 707 ASN A N 1
ATOM 5434 C CA . ASN A 1 707 ? -21.831 -1.273 10.435 1.00 92.81 707 ASN A CA 1
ATOM 5435 C C . ASN A 1 707 ? -21.785 -0.846 8.969 1.00 92.81 707 ASN A C 1
ATOM 5437 O O . ASN A 1 707 ? -21.350 -1.620 8.116 1.00 92.81 707 ASN A O 1
ATOM 5441 N N . THR A 1 708 ? -22.268 0.354 8.661 1.00 95.06 708 THR A N 1
ATOM 5442 C CA . THR A 1 708 ? -22.195 0.898 7.302 1.00 95.06 708 THR A CA 1
ATOM 5443 C C . THR A 1 708 ? -21.563 2.281 7.309 1.00 95.06 708 THR A C 1
ATOM 5445 O O . THR A 1 708 ? -21.839 3.098 8.196 1.00 95.06 708 THR A O 1
ATOM 5448 N N . THR A 1 709 ? -20.705 2.548 6.328 1.00 97.44 709 THR A N 1
ATOM 5449 C CA . THR A 1 709 ? -20.125 3.871 6.098 1.00 97.44 709 THR A CA 1
ATOM 5450 C C . THR A 1 709 ? -20.308 4.284 4.650 1.00 97.44 709 THR A C 1
ATOM 5452 O O . THR A 1 709 ? -20.171 3.472 3.741 1.00 97.44 709 THR A O 1
ATOM 5455 N N . LEU A 1 710 ? -20.640 5.553 4.433 1.00 98.31 710 LEU A N 1
ATOM 5456 C CA . LEU A 1 710 ? -20.741 6.156 3.107 1.00 98.31 710 LEU A CA 1
ATOM 5457 C C . LEU A 1 710 ? -19.922 7.441 3.111 1.00 98.31 710 LEU A C 1
ATOM 5459 O O . LEU A 1 710 ? -20.130 8.286 3.982 1.00 98.31 710 LEU A O 1
ATOM 5463 N N . ALA A 1 711 ? -19.023 7.595 2.146 1.00 98.44 711 ALA A N 1
ATOM 5464 C CA . ALA A 1 711 ? -18.160 8.760 2.016 1.00 98.44 711 ALA A CA 1
ATOM 5465 C C . ALA A 1 711 ? -18.167 9.297 0.582 1.00 98.44 711 ALA A C 1
ATOM 5467 O O . ALA A 1 711 ? -18.014 8.544 -0.378 1.00 98.44 711 ALA A O 1
ATOM 5468 N N . LEU A 1 712 ? -18.318 10.615 0.461 1.00 98.69 712 LEU A N 1
ATOM 5469 C CA . LEU A 1 712 ? -18.051 11.398 -0.740 1.00 98.69 712 LEU A CA 1
ATOM 5470 C C . LEU A 1 712 ? -16.753 12.157 -0.499 1.00 98.69 712 LEU A C 1
ATOM 5472 O O . LEU A 1 712 ? -16.664 12.930 0.459 1.00 98.69 712 LEU A O 1
ATOM 5476 N N . TRP A 1 713 ? -15.755 11.946 -1.344 1.00 98.56 713 TRP A N 1
ATOM 5477 C CA . TRP A 1 713 ? -14.418 12.476 -1.106 1.00 98.56 713 TRP A CA 1
ATOM 5478 C C . TRP A 1 713 ? -13.834 13.137 -2.351 1.00 98.56 713 TRP A C 1
ATOM 5480 O O . TRP A 1 713 ? -14.208 12.839 -3.486 1.00 98.56 713 TRP A O 1
ATOM 5490 N N . TRP A 1 714 ? -12.904 14.055 -2.109 1.00 98.38 714 TRP A N 1
ATOM 5491 C CA . TRP A 1 714 ? -12.124 14.770 -3.109 1.00 98.38 714 TRP A CA 1
ATOM 5492 C C . TRP A 1 714 ? -10.676 14.882 -2.630 1.00 98.38 714 TRP A C 1
ATOM 5494 O O . TRP A 1 714 ? -10.439 15.197 -1.461 1.00 98.38 714 TRP A O 1
ATOM 5504 N N . LEU A 1 715 ? -9.725 14.626 -3.525 1.00 98.00 715 LEU A N 1
ATOM 5505 C CA . LEU A 1 715 ? -8.285 14.687 -3.286 1.00 98.00 715 LEU A CA 1
ATOM 5506 C C . LEU A 1 715 ? -7.599 15.419 -4.445 1.00 98.00 715 LEU A C 1
ATOM 5508 O O . LEU A 1 715 ? -7.994 15.293 -5.601 1.00 98.00 715 LEU A O 1
ATOM 5512 N N . GLU A 1 716 ? -6.548 16.166 -4.139 1.00 96.94 716 GLU A N 1
ATOM 5513 C CA . GLU A 1 716 ? -5.695 16.840 -5.116 1.00 96.94 716 GLU A CA 1
ATOM 5514 C C . GLU A 1 716 ? -4.235 16.665 -4.699 1.00 96.94 716 GLU A C 1
ATOM 5516 O O . GLU A 1 716 ? -3.905 16.898 -3.532 1.00 96.94 716 GLU A O 1
ATOM 5521 N N . SER A 1 717 ? -3.373 16.287 -5.645 1.00 94.62 717 SER A N 1
ATOM 5522 C CA . SER A 1 717 ? -1.922 16.241 -5.449 1.00 94.62 717 SER A CA 1
ATOM 5523 C C . SER A 1 717 ? -1.239 17.288 -6.319 1.00 94.62 717 SER A C 1
ATOM 5525 O O . SER A 1 717 ? -1.633 17.499 -7.467 1.00 94.62 717 SER A O 1
ATOM 5527 N N . SER A 1 718 ? -0.218 17.966 -5.787 1.00 91.69 718 SER A N 1
ATOM 5528 C CA . SER A 1 718 ? 0.578 18.920 -6.568 1.00 91.69 718 SER A CA 1
ATOM 5529 C C . SER A 1 718 ? 1.475 18.246 -7.601 1.00 91.69 718 SER A C 1
ATOM 5531 O O . SER A 1 718 ? 1.828 18.892 -8.583 1.00 91.69 718 SER A O 1
ATOM 5533 N N . GLN A 1 719 ? 1.855 16.992 -7.355 1.00 87.19 719 GLN A N 1
ATOM 5534 C CA . GLN A 1 719 ? 2.667 16.166 -8.242 1.00 87.19 719 GLN A CA 1
AT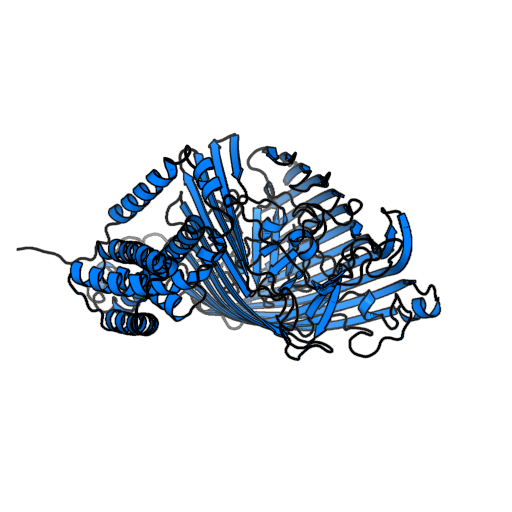OM 5535 C C . GLN A 1 719 ? 2.162 14.730 -8.175 1.00 87.19 719 GLN A C 1
ATOM 5537 O O . GLN A 1 719 ? 1.739 14.271 -7.114 1.00 87.19 719 GLN A O 1
ATOM 5542 N N . GLU A 1 720 ? 2.187 14.048 -9.305 1.00 84.50 720 GLU A N 1
ATOM 5543 C CA . GLU A 1 720 ? 1.836 12.637 -9.402 1.00 84.50 720 GLU A CA 1
ATOM 5544 C C . GLU A 1 720 ? 3.107 11.821 -9.606 1.00 84.50 720 GLU A C 1
ATOM 5546 O O . GLU A 1 720 ? 3.968 12.249 -10.369 1.00 84.50 720 GLU A O 1
ATOM 5551 N N . LEU A 1 721 ? 3.226 10.659 -8.964 1.00 77.56 721 LEU A N 1
ATOM 5552 C CA . LEU A 1 721 ? 4.261 9.698 -9.328 1.00 77.56 721 LEU A CA 1
ATOM 5553 C C . LEU A 1 721 ? 3.653 8.646 -10.248 1.00 77.56 721 LEU A C 1
ATOM 5555 O O . LEU A 1 721 ? 2.793 7.872 -9.832 1.00 77.56 721 LEU A O 1
ATOM 5559 N N . VAL A 1 722 ? 4.077 8.641 -11.508 1.00 66.12 722 VAL A N 1
ATOM 5560 C CA . VAL A 1 722 ? 3.581 7.699 -12.518 1.00 66.12 722 VAL A CA 1
ATOM 5561 C C . VAL A 1 722 ? 4.633 6.626 -12.732 1.00 66.12 722 VAL A C 1
ATOM 5563 O O . VAL A 1 722 ? 5.804 6.940 -12.905 1.00 66.12 722 VAL A O 1
ATOM 5566 N N . PHE A 1 723 ? 4.229 5.359 -12.701 1.00 60.44 723 PHE A N 1
ATOM 5567 C CA . PHE A 1 723 ? 5.137 4.254 -12.997 1.00 60.44 723 PHE A CA 1
ATOM 5568 C C . PHE A 1 723 ? 5.558 4.268 -14.473 1.00 60.44 723 PHE A C 1
ATOM 5570 O O . PHE A 1 723 ? 4.713 4.363 -15.362 1.00 60.44 723 PHE A O 1
ATOM 5577 N N . VAL A 1 724 ? 6.857 4.128 -14.697 1.00 57.84 724 VAL A N 1
ATOM 5578 C CA . VAL A 1 724 ? 7.556 4.102 -15.980 1.00 57.84 724 VAL A CA 1
ATOM 5579 C C . VAL A 1 724 ? 8.001 2.660 -16.212 1.00 57.84 724 VAL A C 1
ATOM 5581 O O . VAL A 1 724 ? 8.911 2.160 -15.548 1.00 57.84 724 VAL A O 1
ATOM 5584 N N . GLY A 1 725 ? 7.273 1.952 -17.079 1.00 42.66 725 GLY A N 1
ATOM 5585 C CA . GLY A 1 725 ? 7.369 0.494 -17.213 1.00 42.66 725 GLY A CA 1
ATOM 5586 C C . GLY A 1 725 ? 8.636 -0.024 -17.885 1.00 42.66 725 GLY A C 1
ATOM 5587 O O . GLY A 1 725 ? 9.058 -1.137 -17.583 1.00 42.66 725 GLY A O 1
ATOM 5588 N N . ASP A 1 726 ? 9.260 0.781 -18.735 1.00 46.66 726 ASP A N 1
ATOM 5589 C CA . ASP A 1 726 ? 10.530 0.492 -19.399 1.00 46.66 726 ASP A CA 1
ATOM 5590 C C . ASP A 1 726 ? 11.734 0.624 -18.457 1.00 46.66 726 ASP A C 1
ATOM 5592 O O . ASP A 1 726 ? 12.676 -0.164 -18.534 1.00 46.66 726 ASP A O 1
ATOM 5596 N N . GLU A 1 727 ? 11.681 1.570 -17.521 1.00 58.88 727 GLU A N 1
ATOM 5597 C CA . GLU A 1 727 ? 12.727 1.766 -16.510 1.00 58.88 727 GLU A CA 1
ATOM 5598 C C . GLU A 1 727 ? 12.457 1.007 -15.199 1.00 58.88 727 GLU A C 1
ATOM 5600 O O . GLU A 1 727 ? 13.358 0.840 -14.373 1.00 58.88 727 GLU A O 1
ATOM 5605 N N . GLY A 1 728 ? 11.220 0.547 -14.986 1.00 51.50 728 GLY A N 1
ATOM 5606 C CA . GLY A 1 728 ? 10.799 -0.117 -13.754 1.00 51.50 728 GLY A CA 1
ATOM 5607 C C . GLY A 1 728 ? 10.869 0.784 -12.522 1.00 51.50 728 GLY A C 1
ATOM 5608 O O . GLY A 1 728 ? 11.217 0.305 -11.442 1.00 51.50 728 GLY A O 1
ATOM 5609 N N . THR A 1 729 ? 10.593 2.079 -12.690 1.00 60.56 729 THR A N 1
ATOM 5610 C CA . THR A 1 729 ? 10.643 3.114 -11.642 1.00 60.56 729 THR A CA 1
ATOM 5611 C C . THR A 1 729 ? 9.444 4.060 -11.768 1.00 60.56 729 THR A C 1
ATOM 5613 O O . THR A 1 729 ? 8.532 3.804 -12.544 1.00 60.56 729 THR A O 1
ATOM 5616 N N . THR A 1 730 ? 9.404 5.154 -11.008 1.00 58.62 730 THR A N 1
ATOM 5617 C CA . THR A 1 730 ? 8.366 6.190 -11.110 1.00 58.62 730 THR A CA 1
ATOM 5618 C C . THR A 1 730 ? 8.939 7.535 -11.542 1.00 58.62 730 THR A C 1
ATOM 5620 O O . THR A 1 730 ? 9.965 7.963 -11.011 1.00 58.62 730 THR A O 1
ATOM 5623 N N . GLU A 1 731 ? 8.229 8.249 -12.411 1.00 73.19 731 GLU A N 1
ATOM 5624 C CA . GLU A 1 731 ? 8.520 9.633 -12.780 1.00 73.19 731 GLU A CA 1
ATOM 5625 C C . GLU A 1 731 ? 7.625 10.632 -12.047 1.00 73.19 731 GLU A C 1
ATOM 5627 O O . GLU A 1 731 ? 6.494 10.335 -11.662 1.00 73.19 731 GLU A O 1
ATOM 5632 N N . VAL A 1 732 ? 8.125 11.858 -11.896 1.00 75.69 732 VAL A N 1
ATOM 5633 C CA . VAL A 1 732 ? 7.359 12.969 -11.332 1.00 75.69 732 VAL A CA 1
ATOM 5634 C C . VAL A 1 732 ? 6.594 13.674 -12.443 1.00 75.69 732 VAL A C 1
ATOM 5636 O O . VAL A 1 732 ? 7.185 14.332 -13.298 1.00 75.69 732 VAL A O 1
ATOM 5639 N N . ASN A 1 733 ? 5.274 13.606 -12.373 1.00 81.19 733 ASN A N 1
ATOM 5640 C CA . ASN A 1 733 ? 4.357 14.191 -13.334 1.00 81.19 733 ASN A CA 1
ATOM 5641 C C . ASN A 1 733 ? 3.523 15.328 -12.698 1.00 81.19 733 ASN A C 1
ATOM 5643 O O . ASN A 1 733 ? 3.694 15.709 -11.531 1.00 81.19 733 ASN A O 1
ATOM 5647 N N . GLY A 1 734 ? 2.658 15.938 -13.506 1.00 79.75 734 GLY A N 1
ATOM 5648 C CA . GLY A 1 734 ? 1.901 17.135 -13.178 1.00 79.75 734 GLY A CA 1
ATOM 5649 C C . GLY A 1 734 ? 0.846 16.954 -12.086 1.00 79.75 734 GLY A C 1
ATOM 5650 O O . GLY A 1 734 ? 0.620 15.885 -11.523 1.00 79.75 734 GLY A O 1
ATOM 5651 N N . LYS A 1 735 ? 0.168 18.061 -11.793 1.00 91.62 735 LYS A N 1
ATOM 5652 C CA . LYS A 1 735 ? -0.885 18.146 -10.782 1.00 91.62 735 LYS A CA 1
ATOM 5653 C C . LYS A 1 735 ? -2.060 17.220 -11.116 1.00 91.62 735 LYS A C 1
ATOM 5655 O O . LYS A 1 735 ? -2.543 17.222 -12.248 1.00 91.62 735 LYS A O 1
ATOM 5660 N N . SER A 1 736 ? -2.603 16.532 -10.116 1.00 94.69 736 SER A N 1
ATOM 5661 C CA . SER A 1 736 ? -3.724 15.601 -10.279 1.00 94.69 736 SER A CA 1
ATOM 5662 C C . SER A 1 736 ? -4.900 15.906 -9.352 1.00 94.69 736 SER A C 1
ATOM 5664 O O . SER A 1 736 ? -4.758 16.502 -8.280 1.00 94.69 736 SER A O 1
ATOM 5666 N N . VAL A 1 737 ? -6.097 15.504 -9.782 1.00 96.81 737 VAL A N 1
ATOM 5667 C CA . VAL A 1 737 ? -7.344 15.621 -9.025 1.00 96.81 737 VAL A CA 1
ATOM 5668 C C . VAL A 1 737 ? -8.131 14.319 -9.083 1.00 96.81 737 VAL A C 1
ATOM 5670 O O . VAL A 1 737 ? -8.218 13.659 -10.121 1.00 96.81 737 VAL A O 1
ATOM 5673 N N . ARG A 1 738 ? -8.726 13.955 -7.949 1.00 97.12 738 ARG A N 1
ATOM 5674 C CA . ARG A 1 738 ? -9.500 12.730 -7.778 1.00 97.12 738 ARG A CA 1
ATOM 5675 C C . ARG A 1 738 ? -10.744 12.990 -6.953 1.00 97.12 738 ARG A C 1
ATOM 5677 O O . ARG A 1 738 ? -10.737 13.811 -6.038 1.00 97.12 738 ARG A O 1
ATOM 5684 N N . TYR A 1 739 ? -11.814 12.277 -7.256 1.00 97.94 739 TYR A N 1
ATOM 5685 C CA . TYR A 1 739 ? -13.019 12.274 -6.439 1.00 97.94 739 TYR A CA 1
ATOM 5686 C C . TYR A 1 739 ? -13.755 10.956 -6.599 1.00 97.94 739 TYR A C 1
ATOM 5688 O O . TYR A 1 739 ? -13.614 10.267 -7.613 1.00 97.94 739 TYR A O 1
ATOM 5696 N N . GLY A 1 740 ? -14.561 10.617 -5.603 1.00 98.06 740 GLY A N 1
ATOM 5697 C CA . GLY A 1 740 ? -15.250 9.345 -5.616 1.00 98.06 740 GLY A CA 1
ATOM 5698 C C . GLY A 1 740 ? -16.269 9.166 -4.510 1.00 98.06 740 GLY A C 1
ATOM 5699 O O . GLY A 1 740 ? -16.502 10.046 -3.674 1.00 98.06 740 GLY A O 1
ATOM 5700 N N . VAL A 1 741 ? -16.878 7.987 -4.548 1.00 98.12 741 VAL A N 1
ATOM 5701 C CA . VAL A 1 741 ? -17.833 7.495 -3.561 1.00 98.12 741 VAL A CA 1
ATOM 5702 C C . VAL A 1 741 ? -17.321 6.168 -3.027 1.00 98.12 741 VAL A C 1
ATOM 5704 O O . VAL A 1 741 ? -16.951 5.292 -3.805 1.00 98.12 741 VAL A O 1
ATOM 5707 N N . GLU A 1 742 ? -17.324 6.012 -1.709 1.00 98.31 742 GLU A N 1
ATOM 5708 C CA . GLU A 1 742 ? -17.048 4.741 -1.038 1.00 98.31 742 GLU A CA 1
ATOM 5709 C C . GLU A 1 742 ? -18.245 4.357 -0.170 1.00 98.31 742 GLU A C 1
ATOM 5711 O O . GLU A 1 742 ? -18.687 5.158 0.656 1.00 98.31 742 GLU A O 1
ATOM 5716 N N . TRP A 1 743 ? -18.765 3.144 -0.349 1.00 97.81 743 TRP A N 1
ATOM 5717 C CA . TRP A 1 743 ? -19.831 2.575 0.469 1.00 97.81 743 TRP A CA 1
ATOM 5718 C C . TRP A 1 743 ? -19.401 1.215 1.009 1.00 97.81 743 TRP A C 1
ATOM 5720 O O . TRP A 1 743 ? -19.258 0.260 0.248 1.00 97.81 743 TRP A O 1
ATOM 5730 N N . ASN A 1 744 ? -19.218 1.139 2.325 1.00 96.06 744 ASN A N 1
ATOM 5731 C CA . ASN A 1 744 ? -18.641 -0.019 3.000 1.00 96.06 744 ASN A CA 1
ATOM 5732 C C . ASN A 1 744 ? -19.648 -0.587 3.992 1.00 96.06 744 ASN A C 1
ATOM 5734 O O . ASN A 1 744 ? -20.344 0.163 4.685 1.00 96.06 744 ASN A O 1
ATOM 5738 N N . ASN A 1 745 ? -19.741 -1.910 4.060 1.00 94.38 745 ASN A N 1
ATOM 5739 C CA . ASN A 1 745 ? -20.750 -2.597 4.856 1.00 94.38 745 ASN A CA 1
ATOM 5740 C C . ASN A 1 745 ? -20.145 -3.835 5.507 1.00 94.38 745 ASN A C 1
ATOM 5742 O O . ASN A 1 745 ? -19.654 -4.718 4.815 1.00 94.38 745 ASN A O 1
ATOM 5746 N N . ALA A 1 746 ? -20.266 -3.941 6.826 1.00 92.50 746 ALA A N 1
ATOM 5747 C CA . ALA A 1 746 ? -19.975 -5.153 7.579 1.00 92.50 746 ALA A CA 1
ATOM 5748 C C . ALA A 1 746 ? -21.216 -5.529 8.390 1.00 92.50 746 ALA A C 1
ATOM 5750 O O . ALA A 1 746 ? -21.685 -4.755 9.222 1.00 92.50 746 ALA A O 1
ATOM 5751 N N . TYR A 1 747 ? -21.778 -6.703 8.130 1.00 92.94 747 TYR A N 1
ATOM 5752 C CA . TYR A 1 747 ? -23.049 -7.141 8.683 1.00 92.94 747 TYR A CA 1
ATOM 5753 C C . TYR A 1 747 ? -22.943 -8.520 9.325 1.00 92.94 747 TYR A C 1
ATOM 5755 O O . TYR A 1 747 ? -22.658 -9.514 8.663 1.00 92.94 747 TYR A O 1
ATOM 5763 N N . LYS A 1 748 ? -23.249 -8.595 10.619 1.00 93.88 748 LYS A N 1
ATOM 5764 C CA . LYS A 1 748 ? -23.340 -9.834 11.394 1.00 93.88 748 LYS A CA 1
ATOM 5765 C C . LYS A 1 748 ? -24.804 -10.084 11.792 1.00 93.88 748 LYS A C 1
ATOM 5767 O O . LYS A 1 748 ? -25.200 -9.748 12.907 1.00 93.88 748 LYS A O 1
ATOM 5772 N N . PRO A 1 749 ? -25.652 -10.621 10.887 1.00 90.62 749 PRO A N 1
ATOM 5773 C CA . PRO A 1 749 ? -27.067 -10.894 11.176 1.00 90.62 749 PRO A CA 1
ATOM 5774 C C . PRO A 1 749 ? -27.281 -11.937 12.279 1.00 90.62 749 PRO A C 1
ATOM 5776 O O . PRO A 1 749 ? -28.356 -11.994 12.875 1.00 90.62 749 PRO A O 1
ATOM 5779 N N . THR A 1 750 ? -26.294 -12.807 12.499 1.00 90.81 750 THR A N 1
ATOM 5780 C CA . THR A 1 750 ? -26.308 -13.886 13.492 1.00 90.81 750 THR A CA 1
ATOM 5781 C C . THR A 1 750 ? -24.890 -14.107 14.010 1.00 90.81 750 THR A C 1
ATOM 5783 O O . THR A 1 750 ? -23.936 -13.713 13.346 1.00 90.81 750 THR A O 1
ATOM 5786 N N . ASP A 1 751 ? -24.726 -14.821 15.121 1.00 88.00 751 ASP A N 1
ATOM 5787 C CA . ASP A 1 751 ? -23.394 -15.077 15.692 1.00 88.00 751 ASP A CA 1
ATOM 5788 C C . ASP A 1 751 ? -22.486 -15.948 14.805 1.00 88.00 751 ASP A C 1
ATOM 5790 O O . ASP A 1 751 ? -21.269 -15.920 14.965 1.00 88.00 751 ASP A O 1
ATOM 5794 N N . TRP A 1 752 ? -23.068 -16.696 13.862 1.00 89.88 752 TRP A N 1
ATOM 5795 C CA . TRP A 1 752 ? -22.365 -17.636 12.986 1.00 89.88 752 TRP A CA 1
ATOM 5796 C C . TRP A 1 752 ? -22.204 -17.146 11.541 1.00 89.88 752 TRP A C 1
ATOM 5798 O O . TRP A 1 752 ? -21.562 -17.841 10.761 1.00 89.88 752 TRP A O 1
ATOM 5808 N N . LEU A 1 753 ? -22.786 -16.003 11.155 1.00 92.25 753 LEU A N 1
ATOM 5809 C CA . LEU A 1 753 ? -22.727 -15.472 9.786 1.00 92.25 753 LEU A CA 1
ATOM 5810 C C . LEU A 1 753 ? -22.249 -14.024 9.794 1.00 92.25 753 LEU A C 1
ATOM 5812 O O . LEU A 1 753 ? -22.907 -13.166 10.383 1.00 92.25 753 LEU A O 1
ATOM 5816 N N . THR A 1 754 ? -21.183 -13.765 9.047 1.00 94.00 754 THR A N 1
ATOM 5817 C CA . THR A 1 754 ? -20.669 -12.431 8.736 1.00 94.00 754 THR A CA 1
ATOM 5818 C C . THR A 1 754 ? -20.753 -12.211 7.229 1.00 94.00 754 THR A C 1
ATOM 5820 O O . THR A 1 754 ? -20.373 -13.082 6.451 1.00 94.00 754 THR A O 1
ATOM 5823 N N . LEU A 1 755 ? -21.262 -11.056 6.819 1.00 94.12 755 LEU A N 1
ATOM 5824 C CA . LEU A 1 755 ? -21.327 -10.595 5.438 1.00 94.12 755 LEU A CA 1
ATOM 5825 C C . LEU A 1 755 ? -20.605 -9.254 5.352 1.00 94.12 755 LEU A C 1
ATOM 5827 O O . LEU A 1 755 ? -20.837 -8.390 6.193 1.00 94.12 755 LEU A O 1
ATOM 5831 N N . ASP A 1 756 ? -19.782 -9.053 4.337 1.00 93.62 756 ASP A N 1
ATOM 5832 C CA . ASP A 1 756 ? -19.156 -7.761 4.070 1.00 93.62 756 ASP A CA 1
ATOM 5833 C C . ASP A 1 756 ? -19.223 -7.414 2.587 1.00 93.62 756 ASP A C 1
ATOM 5835 O O . ASP A 1 756 ? -19.211 -8.300 1.733 1.00 93.62 756 ASP A O 1
ATOM 5839 N N . ALA A 1 757 ? -19.385 -6.127 2.295 1.00 94.69 757 ALA A N 1
ATOM 5840 C CA . ALA A 1 757 ? -19.498 -5.609 0.942 1.00 94.69 757 ALA A CA 1
ATOM 5841 C C . ALA A 1 757 ? -19.027 -4.153 0.878 1.00 94.69 757 ALA A C 1
ATOM 5843 O O . ALA A 1 757 ? -19.619 -3.274 1.513 1.00 94.69 757 ALA A O 1
ATOM 5844 N N . ASP A 1 758 ? -18.019 -3.921 0.047 1.00 95.56 758 ASP A N 1
ATOM 5845 C CA . ASP A 1 758 ? -17.376 -2.638 -0.183 1.00 95.56 758 ASP A CA 1
ATOM 5846 C C . ASP A 1 758 ? -17.461 -2.273 -1.667 1.00 95.56 758 ASP A C 1
ATOM 5848 O O . ASP A 1 758 ? -17.161 -3.082 -2.548 1.00 95.56 758 ASP A O 1
ATOM 5852 N N . LEU A 1 759 ? -17.865 -1.035 -1.936 1.00 97.06 759 LEU A N 1
ATOM 5853 C CA . LEU A 1 759 ? -17.926 -0.439 -3.265 1.00 97.06 759 LEU A CA 1
ATOM 5854 C C . LEU A 1 759 ? -17.137 0.868 -3.249 1.00 97.06 759 LEU A C 1
ATOM 5856 O O . LEU A 1 759 ? -17.484 1.780 -2.499 1.00 97.06 759 LEU A O 1
ATOM 5860 N N . ALA A 1 760 ? -16.132 0.987 -4.113 1.00 98.00 760 ALA A N 1
ATOM 5861 C CA . ALA A 1 760 ? -15.416 2.232 -4.356 1.00 98.00 760 ALA A CA 1
ATOM 5862 C C . ALA A 1 760 ? -15.481 2.597 -5.843 1.00 98.00 760 ALA A C 1
ATOM 5864 O O . ALA A 1 760 ? -15.077 1.820 -6.709 1.00 98.00 760 ALA A O 1
ATOM 5865 N N . LEU A 1 761 ? -15.994 3.792 -6.126 1.00 97.69 761 LEU A N 1
ATOM 5866 C CA . LEU A 1 761 ? -16.074 4.374 -7.463 1.00 97.69 761 LEU A CA 1
ATOM 5867 C C . LEU A 1 761 ? -15.252 5.657 -7.485 1.00 97.69 761 LEU A C 1
ATOM 5869 O O . LEU A 1 761 ? -15.493 6.554 -6.675 1.00 97.69 761 LEU A O 1
ATOM 5873 N N . THR A 1 762 ? -14.304 5.746 -8.410 1.00 97.44 762 THR A N 1
ATOM 5874 C CA . THR A 1 762 ? -13.301 6.806 -8.474 1.00 97.44 762 THR A CA 1
ATOM 5875 C C . THR A 1 762 ? -13.178 7.370 -9.884 1.00 97.44 762 THR A C 1
ATOM 5877 O O . THR A 1 762 ? -13.154 6.636 -10.865 1.00 97.44 762 THR A O 1
ATOM 5880 N N . SER A 1 763 ? -13.022 8.689 -9.980 1.00 96.69 763 SER A N 1
ATOM 5881 C CA . SER A 1 763 ? -12.496 9.362 -11.167 1.00 96.69 763 SER A CA 1
ATOM 5882 C C . SER A 1 763 ? -11.177 10.038 -10.807 1.00 96.69 763 SER A C 1
ATOM 5884 O O . SER A 1 763 ? -11.134 10.822 -9.858 1.00 96.69 763 SER A O 1
ATOM 5886 N N . ALA A 1 764 ? -10.131 9.795 -11.596 1.00 95.81 764 ALA A N 1
ATOM 5887 C CA . ALA A 1 764 ? -8.801 10.373 -11.421 1.00 95.81 764 ALA A CA 1
ATOM 5888 C C . ALA A 1 764 ? -8.309 10.991 -12.736 1.00 95.81 764 ALA A C 1
ATOM 5890 O O . ALA A 1 764 ? -8.456 10.383 -13.797 1.00 95.81 764 ALA A O 1
ATOM 5891 N N . ARG A 1 765 ? -7.790 12.224 -12.683 1.00 95.50 765 ARG A N 1
ATOM 5892 C CA . ARG A 1 765 ? -7.296 12.957 -13.860 1.00 95.50 765 ARG A CA 1
ATOM 5893 C C . ARG A 1 765 ? -6.138 13.874 -13.506 1.00 95.50 765 ARG A C 1
ATOM 5895 O O . ARG A 1 765 ? -6.112 14.444 -12.413 1.00 95.50 765 ARG A O 1
ATOM 5902 N N . PHE A 1 766 ? -5.252 14.097 -14.464 1.00 94.12 766 PHE A N 1
ATOM 5903 C CA . PHE A 1 766 ? -4.392 15.269 -14.439 1.00 94.12 766 PHE A CA 1
ATOM 5904 C C . PHE A 1 766 ? -5.229 16.542 -14.602 1.00 94.12 766 PHE A C 1
ATOM 5906 O O . PHE A 1 766 ? -6.246 16.559 -15.303 1.00 94.12 766 PHE A O 1
ATOM 5913 N N . VAL A 1 767 ? -4.819 17.607 -13.913 1.00 91.88 767 VAL A N 1
ATOM 5914 C CA . VAL A 1 767 ? -5.462 18.924 -14.020 1.00 91.88 767 VAL A CA 1
ATOM 5915 C C . VAL A 1 767 ? -5.194 19.528 -15.395 1.00 91.88 767 VAL A C 1
ATOM 5917 O O . VAL A 1 767 ? -6.125 20.011 -16.037 1.00 91.88 767 VAL A O 1
ATOM 5920 N N . ASP A 1 768 ? -3.947 19.430 -15.844 1.00 86.50 768 ASP A N 1
ATOM 5921 C CA . ASP A 1 768 ? -3.486 19.835 -17.167 1.00 86.50 768 ASP A CA 1
ATOM 5922 C C . ASP A 1 768 ? -2.994 18.592 -17.917 1.00 86.50 768 ASP A C 1
ATOM 5924 O O . ASP A 1 768 ? -2.510 17.650 -17.293 1.00 86.50 768 ASP A O 1
ATOM 5928 N N . THR A 1 769 ? -3.127 18.563 -19.244 1.00 84.06 769 THR A N 1
ATOM 5929 C CA . THR A 1 769 ? -2.539 17.488 -20.058 1.00 84.06 769 THR A CA 1
ATOM 5930 C C . THR A 1 769 ? -1.019 17.506 -19.870 1.00 84.06 769 THR A C 1
ATOM 5932 O O . THR A 1 769 ? -0.425 18.560 -20.113 1.00 84.06 769 THR A O 1
ATOM 5935 N N . PRO A 1 770 ? -0.396 16.396 -19.428 1.00 77.94 770 PRO A N 1
ATOM 5936 C CA . PRO A 1 770 ? 1.054 16.330 -19.291 1.00 77.94 770 PRO A CA 1
ATOM 5937 C C . PRO A 1 770 ? 1.781 16.653 -20.601 1.00 77.94 770 PRO A C 1
ATOM 5939 O O . PRO A 1 770 ? 1.247 16.462 -21.695 1.00 77.94 770 PRO A O 1
ATOM 5942 N N . ASP A 1 771 ? 3.010 17.154 -20.501 1.00 74.25 771 ASP A N 1
ATOM 5943 C CA . ASP A 1 771 ? 3.795 17.510 -21.682 1.00 74.25 771 ASP A CA 1
ATOM 5944 C C . ASP A 1 771 ? 4.062 16.270 -22.549 1.00 74.25 771 ASP A C 1
ATOM 5946 O O . ASP A 1 771 ? 4.553 15.257 -22.066 1.00 74.25 771 ASP A O 1
ATOM 5950 N N . GLY A 1 772 ? 3.750 16.362 -23.845 1.00 74.50 772 GLY A N 1
ATOM 5951 C CA . GLY A 1 772 ? 3.914 15.250 -24.791 1.00 74.50 772 GLY A CA 1
ATOM 5952 C C . GLY A 1 772 ? 2.740 14.267 -24.837 1.00 74.50 772 GLY A C 1
ATOM 5953 O O . GLY A 1 772 ? 2.674 13.462 -25.762 1.00 74.50 772 GLY A O 1
ATOM 5954 N N . GLU A 1 773 ? 1.777 14.388 -23.924 1.00 80.62 773 GLU A N 1
ATOM 5955 C CA . GLU A 1 773 ? 0.621 13.503 -23.835 1.00 80.62 773 GLU A CA 1
ATOM 5956 C C . GLU A 1 773 ? -0.600 14.026 -24.607 1.00 80.62 773 GLU A C 1
ATOM 5958 O O . GLU A 1 773 ? -0.768 15.224 -24.848 1.00 80.62 773 GLU A O 1
ATOM 5963 N N . THR A 1 774 ? -1.488 13.113 -25.014 1.00 84.44 774 THR A N 1
ATOM 5964 C CA . THR A 1 774 ? -2.697 13.454 -25.797 1.00 84.44 774 THR A CA 1
ATOM 5965 C C . THR A 1 774 ? -3.978 13.499 -24.967 1.00 84.44 774 THR A C 1
ATOM 5967 O O . THR A 1 774 ? -5.000 14.005 -25.441 1.00 84.44 774 THR A O 1
ATOM 5970 N N . GLY A 1 775 ? -3.935 13.016 -23.724 1.00 90.06 775 GLY A N 1
ATOM 5971 C CA . GLY A 1 775 ? -5.064 13.018 -22.802 1.00 90.06 775 GLY A CA 1
ATOM 5972 C C . GLY A 1 775 ? -4.662 13.400 -21.381 1.00 90.06 775 GLY A C 1
ATOM 5973 O O . GLY A 1 775 ? -3.545 13.829 -21.115 1.00 90.06 775 GLY A O 1
ATOM 5974 N N . ASN A 1 776 ? -5.617 13.315 -20.460 1.00 93.00 776 ASN A N 1
ATOM 5975 C CA . ASN A 1 776 ? -5.422 13.695 -19.060 1.00 93.00 776 ASN A CA 1
ATOM 5976 C C . ASN A 1 776 ? -5.823 12.590 -18.078 1.00 93.00 776 ASN A C 1
ATOM 5978 O O . ASN A 1 776 ? -6.064 12.868 -16.901 1.00 93.00 776 ASN A O 1
ATOM 5982 N N . LEU A 1 777 ? -5.956 11.352 -18.553 1.00 93.81 777 LEU A N 1
ATOM 5983 C CA . LEU A 1 777 ? -6.117 10.208 -17.665 1.00 93.81 777 LEU A CA 1
ATOM 5984 C C . LEU A 1 777 ? -4.799 9.948 -16.940 1.00 93.81 777 LEU A C 1
ATOM 5986 O O . LEU A 1 777 ? -3.728 10.256 -17.454 1.00 93.81 777 LEU A O 1
ATOM 5990 N N . ILE A 1 778 ? -4.895 9.406 -15.731 1.00 93.25 778 ILE A N 1
ATOM 5991 C CA . ILE A 1 778 ? -3.719 8.979 -14.975 1.00 93.25 778 ILE A CA 1
ATOM 5992 C C . ILE A 1 778 ? -3.521 7.488 -15.260 1.00 93.25 778 ILE A C 1
ATOM 5994 O O . ILE A 1 778 ? -4.422 6.711 -14.918 1.00 93.25 778 ILE A O 1
ATOM 5998 N N . PRO A 1 779 ? -2.396 7.078 -15.870 1.00 91.81 779 PRO A N 1
ATOM 5999 C CA . PRO A 1 779 ? -2.082 5.670 -16.078 1.00 91.81 779 PRO A CA 1
ATOM 6000 C C . PRO A 1 779 ? -2.183 4.862 -14.782 1.00 91.81 779 PRO A C 1
ATOM 6002 O O . PRO A 1 779 ? -1.800 5.329 -13.709 1.00 91.81 779 PRO A O 1
ATOM 6005 N N . ASN A 1 780 ? -2.710 3.644 -14.875 1.00 92.69 780 ASN A N 1
ATOM 6006 C CA . ASN A 1 780 ? -2.919 2.727 -13.757 1.00 92.69 780 ASN A CA 1
ATOM 6007 C C . ASN A 1 780 ? -3.807 3.269 -12.618 1.00 92.69 780 ASN A C 1
ATOM 6009 O O . ASN A 1 780 ? -3.789 2.752 -11.500 1.00 92.69 780 ASN A O 1
ATOM 6013 N N . SER A 1 781 ? -4.638 4.282 -12.877 1.00 94.06 781 SER A N 1
ATOM 6014 C CA . SER A 1 781 ? -5.651 4.705 -11.907 1.00 94.06 781 SER A CA 1
ATOM 6015 C C . SER A 1 781 ? -6.858 3.763 -11.927 1.00 94.06 781 SER A C 1
ATOM 6017 O O . SER A 1 781 ? -7.586 3.680 -12.910 1.00 94.06 781 SER A O 1
ATOM 6019 N N . VAL A 1 782 ? -7.093 3.045 -10.825 1.00 95.12 782 VAL A N 1
ATOM 6020 C CA . VAL A 1 782 ? -8.245 2.135 -10.703 1.00 95.12 782 VAL A CA 1
ATOM 6021 C C . VAL A 1 782 ? -9.530 2.929 -10.453 1.00 95.12 782 VAL A C 1
ATOM 6023 O O . VAL A 1 782 ? -9.682 3.572 -9.408 1.00 95.12 782 VAL A O 1
ATOM 6026 N N . GLY A 1 783 ? -10.463 2.879 -11.408 1.00 94.50 783 GLY A N 1
ATOM 6027 C CA . GLY A 1 783 ? -11.739 3.595 -11.339 1.00 94.50 783 GLY A CA 1
ATOM 6028 C C . GLY A 1 783 ? -12.834 2.870 -10.552 1.00 94.50 783 GLY A C 1
ATOM 6029 O O . GLY A 1 783 ? -13.689 3.518 -9.944 1.00 94.50 783 GLY A O 1
ATOM 6030 N N . ARG A 1 784 ? -12.809 1.535 -10.501 1.00 95.88 784 ARG A N 1
ATOM 6031 C CA . ARG A 1 784 ? -13.834 0.731 -9.821 1.00 95.88 784 ARG A CA 1
ATOM 6032 C C . ARG A 1 784 ? -13.207 -0.367 -8.977 1.00 95.88 784 ARG A C 1
ATOM 6034 O O . ARG A 1 784 ? -12.389 -1.126 -9.481 1.00 95.88 784 ARG A O 1
ATOM 6041 N N . VAL A 1 785 ? -13.649 -0.489 -7.725 1.00 97.31 785 VAL A N 1
ATOM 6042 C CA . VAL A 1 785 ? -13.324 -1.609 -6.830 1.00 97.31 785 VAL A CA 1
ATOM 6043 C C . VAL A 1 785 ? -14.598 -2.120 -6.163 1.00 97.31 785 VAL A C 1
ATOM 6045 O O . VAL A 1 785 ? -15.374 -1.341 -5.606 1.00 97.31 785 VAL A O 1
ATOM 6048 N N . ILE A 1 786 ? -14.804 -3.434 -6.207 1.00 96.25 786 ILE A N 1
ATOM 6049 C CA . ILE A 1 786 ? -15.879 -4.139 -5.509 1.00 96.25 786 ILE A CA 1
ATOM 6050 C C . ILE A 1 786 ? -15.250 -5.298 -4.738 1.00 96.25 786 ILE A C 1
ATOM 6052 O O . ILE A 1 786 ? -14.627 -6.181 -5.327 1.00 96.25 786 ILE A O 1
ATOM 6056 N N . SER A 1 787 ? -15.441 -5.315 -3.424 1.00 94.88 787 SER A N 1
ATOM 6057 C CA . SER A 1 787 ? -15.069 -6.438 -2.563 1.00 94.88 787 SER A CA 1
ATOM 6058 C C . SER A 1 787 ? -16.317 -6.938 -1.861 1.00 94.88 787 SER A C 1
ATOM 6060 O O . SER A 1 787 ? -17.109 -6.144 -1.360 1.00 94.88 787 SER A O 1
ATOM 6062 N N . ALA A 1 788 ? -16.543 -8.246 -1.850 1.00 95.44 788 ALA A N 1
ATOM 6063 C CA . ALA A 1 788 ? -17.676 -8.825 -1.142 1.00 95.44 788 ALA A CA 1
ATOM 6064 C C . ALA A 1 788 ? -17.303 -10.170 -0.537 1.00 95.44 788 ALA A C 1
ATOM 6066 O O . ALA A 1 788 ? -16.527 -10.934 -1.109 1.00 95.44 788 ALA A O 1
ATOM 6067 N N . GLY A 1 789 ? -17.886 -10.499 0.609 1.00 94.38 789 GLY A N 1
ATOM 6068 C CA . GLY A 1 789 ? -17.642 -11.778 1.240 1.00 94.38 789 GLY A CA 1
ATOM 6069 C C . GLY A 1 789 ? -18.757 -12.259 2.146 1.00 94.38 789 GLY A C 1
ATOM 6070 O O . GLY A 1 789 ? -19.569 -11.494 2.663 1.00 94.38 789 GLY A O 1
ATOM 6071 N N . ALA A 1 790 ? -18.773 -13.573 2.327 1.00 95.69 790 ALA A N 1
ATOM 6072 C CA . ALA A 1 790 ? -19.622 -14.254 3.285 1.00 95.69 790 ALA A CA 1
ATOM 6073 C C . ALA A 1 790 ? -18.775 -15.253 4.066 1.00 95.69 790 ALA A C 1
ATOM 6075 O O . ALA A 1 790 ? -18.142 -16.117 3.465 1.00 95.69 790 ALA A O 1
ATOM 6076 N N . THR A 1 791 ? -18.795 -15.150 5.391 1.00 95.69 791 THR A N 1
ATOM 6077 C CA . THR A 1 791 ? -18.088 -16.043 6.311 1.00 95.69 791 THR A CA 1
ATOM 6078 C C . THR A 1 791 ? -19.092 -16.703 7.244 1.00 95.69 791 THR A C 1
ATOM 6080 O O . THR A 1 791 ? -19.864 -16.033 7.929 1.00 95.69 791 THR A O 1
ATOM 6083 N N . VAL A 1 792 ? -19.065 -18.028 7.286 1.00 94.88 792 VAL A N 1
ATOM 6084 C CA . VAL A 1 792 ? -19.858 -18.877 8.170 1.00 94.88 792 VAL A CA 1
ATOM 6085 C C . VAL A 1 792 ? -18.925 -19.514 9.191 1.00 94.88 792 VAL A C 1
ATOM 6087 O O . VAL A 1 792 ? -17.960 -20.167 8.813 1.00 94.88 792 VAL A O 1
ATOM 6090 N N . VAL A 1 793 ? -19.237 -19.377 10.477 1.00 94.56 793 VAL A N 1
ATOM 6091 C CA . VAL A 1 793 ? -18.552 -20.052 11.588 1.00 94.56 793 VAL A CA 1
ATOM 6092 C C . VAL A 1 793 ? -19.609 -20.747 12.435 1.00 94.56 793 VAL A C 1
ATOM 6094 O O . VAL A 1 793 ? -20.234 -20.155 13.313 1.00 94.56 793 VAL A O 1
ATOM 6097 N N . ALA A 1 794 ? -19.864 -22.014 12.135 1.00 91.94 794 ALA A N 1
ATOM 6098 C CA . ALA A 1 794 ? -20.902 -22.785 12.792 1.00 91.94 794 ALA A CA 1
ATOM 6099 C C . ALA A 1 794 ? -20.483 -23.198 14.221 1.00 91.94 794 ALA A C 1
ATOM 6101 O O . ALA A 1 794 ? -19.321 -23.537 14.461 1.00 91.94 794 ALA A O 1
ATOM 6102 N N . PRO A 1 795 ? -21.432 -23.284 15.176 1.00 90.19 795 PRO A N 1
ATOM 6103 C CA . PRO A 1 795 ? -21.135 -23.667 16.563 1.00 90.19 795 PRO A CA 1
ATOM 6104 C C . PRO A 1 795 ? -20.500 -25.054 16.734 1.00 90.19 795 PRO A C 1
ATOM 6106 O O . PRO A 1 795 ? -19.903 -25.343 17.766 1.00 90.19 795 PRO A O 1
ATOM 6109 N N . ASN A 1 796 ? -20.646 -25.936 15.744 1.00 91.19 796 ASN A N 1
ATOM 6110 C CA . ASN A 1 796 ? -20.064 -27.277 15.761 1.00 91.19 796 ASN A CA 1
ATOM 6111 C C . ASN A 1 796 ? -18.583 -27.306 15.339 1.00 91.19 796 ASN A C 1
ATOM 6113 O O . ASN A 1 796 ? -17.999 -28.388 15.336 1.00 91.19 796 ASN A O 1
ATOM 6117 N N . GLY A 1 797 ? -17.994 -26.158 14.986 1.00 92.19 797 GLY A N 1
ATOM 6118 C CA . GLY A 1 797 ? -16.599 -26.029 14.568 1.00 92.19 797 GLY A CA 1
ATOM 6119 C C . GLY A 1 797 ? -16.388 -25.972 13.055 1.00 92.19 797 GLY A C 1
ATOM 6120 O O . GLY A 1 797 ? -15.277 -25.679 12.626 1.00 92.19 797 GLY A O 1
ATOM 6121 N N . LEU A 1 798 ? -17.415 -26.222 12.234 1.00 96.06 798 LEU A N 1
ATOM 6122 C CA . LEU A 1 798 ? -17.309 -26.021 10.786 1.00 96.06 798 LEU A CA 1
ATOM 6123 C C . LEU A 1 798 ? -17.244 -24.532 10.463 1.00 96.06 798 LEU A C 1
ATOM 6125 O O . LEU A 1 798 ? -17.995 -23.740 11.029 1.00 96.06 798 LEU A O 1
ATOM 6129 N N . PHE A 1 799 ? -16.402 -24.164 9.511 1.00 96.50 799 PHE A N 1
ATOM 6130 C CA . PHE A 1 799 ? -16.375 -22.811 8.981 1.00 96.50 799 PHE A CA 1
ATOM 6131 C C . PHE A 1 799 ? -16.194 -22.819 7.464 1.00 96.50 799 PHE A C 1
ATOM 6133 O O . PHE A 1 799 ? -15.715 -23.794 6.882 1.00 96.50 799 PHE A O 1
ATOM 6140 N N . GLY A 1 800 ? -16.583 -21.722 6.828 1.00 96.56 800 GLY A N 1
ATOM 6141 C CA . GLY A 1 800 ? -16.348 -21.487 5.412 1.00 96.56 800 GLY A CA 1
ATOM 6142 C C . GLY A 1 800 ? -16.445 -20.012 5.069 1.00 96.56 800 GLY A C 1
ATOM 6143 O O . GLY A 1 800 ? -17.173 -19.268 5.720 1.00 96.56 800 GLY A O 1
ATOM 6144 N N . SER A 1 801 ? -15.711 -19.588 4.055 1.00 96.25 801 SER A N 1
ATOM 6145 C CA . SER A 1 801 ? -15.667 -18.222 3.569 1.00 96.25 801 SER A CA 1
ATOM 6146 C C . SER A 1 801 ? -15.647 -18.205 2.045 1.00 96.25 801 SER A C 1
ATOM 6148 O O . SER A 1 801 ? -14.963 -18.996 1.405 1.00 96.25 801 SER A O 1
ATOM 6150 N N . LEU A 1 802 ? -16.419 -17.302 1.452 1.00 96.50 802 LEU A N 1
ATOM 6151 C CA . LEU A 1 802 ? -16.393 -17.018 0.020 1.00 96.50 802 LEU A CA 1
ATOM 6152 C C . LEU A 1 802 ? -16.087 -15.535 -0.150 1.00 96.50 802 LEU A C 1
ATOM 6154 O O . LEU A 1 802 ? -16.712 -14.711 0.523 1.00 96.50 802 LEU A O 1
ATOM 6158 N N . ARG A 1 803 ? -15.126 -15.195 -1.009 1.00 95.38 803 ARG A N 1
ATOM 6159 C CA . ARG A 1 803 ? -14.646 -13.821 -1.210 1.00 95.38 803 ARG A CA 1
ATOM 6160 C C . ARG A 1 803 ? -14.607 -13.497 -2.695 1.00 95.38 803 ARG A C 1
ATOM 6162 O O . ARG A 1 803 ? -14.014 -14.254 -3.451 1.00 95.38 803 ARG A O 1
ATOM 6169 N N . LEU A 1 804 ? -15.207 -12.381 -3.087 1.00 94.62 804 LEU A N 1
ATOM 6170 C CA . LEU A 1 804 ? -15.097 -11.767 -4.405 1.00 94.62 804 LEU A CA 1
ATOM 6171 C C . LEU A 1 804 ? -14.205 -10.530 -4.293 1.00 94.62 804 LEU A C 1
ATOM 6173 O O . LEU A 1 804 ? -14.447 -9.674 -3.443 1.00 94.62 804 LEU A O 1
ATOM 6177 N N . ARG A 1 805 ? -13.237 -10.428 -5.199 1.00 93.62 805 ARG A N 1
ATOM 6178 C CA . ARG A 1 805 ? -12.417 -9.243 -5.456 1.00 93.62 805 ARG A CA 1
ATOM 6179 C C . ARG A 1 805 ? -12.606 -8.864 -6.920 1.00 93.62 805 ARG A C 1
ATOM 6181 O O . ARG A 1 805 ? -12.357 -9.694 -7.789 1.00 93.62 805 ARG A O 1
ATOM 6188 N N . HIS A 1 806 ? -13.059 -7.645 -7.183 1.00 94.75 806 HIS A N 1
ATOM 6189 C CA . HIS A 1 806 ? -13.196 -7.093 -8.528 1.00 94.75 806 HIS A CA 1
ATOM 6190 C C . HIS A 1 806 ? -12.594 -5.694 -8.585 1.00 94.75 806 HIS A C 1
ATOM 6192 O O . HIS A 1 806 ? -12.898 -4.855 -7.734 1.00 94.75 806 HIS A O 1
ATOM 6198 N N . PHE A 1 807 ? -11.798 -5.425 -9.612 1.00 95.56 807 PHE A N 1
ATOM 6199 C CA . PHE A 1 807 ? -11.358 -4.075 -9.941 1.00 95.56 807 PHE A CA 1
ATOM 6200 C C . PHE A 1 807 ? -11.348 -3.850 -11.453 1.00 95.56 807 PHE A C 1
ATOM 6202 O O . PHE A 1 807 ? -11.242 -4.803 -12.222 1.00 95.56 807 PHE A O 1
ATOM 6209 N N . GLY A 1 808 ? -11.493 -2.599 -11.883 1.00 94.06 808 GLY A N 1
ATOM 6210 C CA . GLY A 1 808 ? -11.575 -2.256 -13.298 1.00 94.06 808 GLY A CA 1
ATOM 6211 C C . GLY A 1 808 ? -11.548 -0.758 -13.575 1.00 94.06 808 GLY A C 1
ATOM 6212 O O . GLY A 1 808 ? -11.345 0.051 -12.667 1.00 94.06 808 GLY A O 1
ATOM 6213 N N . ASP A 1 809 ? -11.781 -0.416 -14.844 1.00 90.19 809 ASP A N 1
ATOM 6214 C CA . ASP A 1 809 ? -11.658 0.937 -15.397 1.00 90.19 809 ASP A CA 1
ATOM 6215 C C . ASP A 1 809 ? -10.234 1.488 -15.201 1.00 90.19 809 ASP A C 1
ATOM 6217 O O . ASP A 1 809 ? -10.036 2.485 -14.510 1.00 90.19 809 ASP A O 1
ATOM 6221 N N . VAL A 1 810 ? -9.243 0.799 -15.783 1.00 94.62 810 VAL A N 1
ATOM 6222 C CA . VAL A 1 810 ? -7.810 1.078 -15.585 1.00 94.62 810 VAL A CA 1
ATOM 6223 C C . VAL A 1 810 ? -7.172 1.532 -16.907 1.00 94.62 810 VAL A C 1
ATOM 6225 O O . VAL A 1 810 ? -6.763 0.686 -17.707 1.00 94.62 810 VAL A O 1
ATOM 6228 N N . PRO A 1 811 ? -7.107 2.846 -17.197 1.00 94.62 811 PRO A N 1
ATOM 6229 C CA . PRO A 1 811 ? -6.350 3.338 -18.345 1.00 94.62 811 PRO A CA 1
ATOM 6230 C C . PRO A 1 811 ? -4.858 3.066 -18.130 1.00 94.62 811 PRO A C 1
ATOM 6232 O O . PRO A 1 811 ? -4.354 3.255 -17.026 1.00 94.62 811 PRO A O 1
ATOM 6235 N N . LEU A 1 812 ? -4.155 2.618 -19.165 1.00 92.75 812 LEU A N 1
ATOM 6236 C CA . LEU A 1 812 ? -2.716 2.329 -19.114 1.00 92.75 812 LEU A CA 1
ATOM 6237 C C . LEU A 1 812 ? -1.867 3.476 -19.663 1.00 92.75 812 LEU A C 1
ATOM 6239 O O . LEU A 1 812 ? -0.665 3.504 -19.432 1.00 92.75 812 LEU A O 1
ATOM 6243 N N . ASP A 1 813 ? -2.496 4.435 -20.338 1.00 90.44 813 ASP A N 1
ATOM 6244 C CA . ASP A 1 813 ? -1.875 5.641 -20.864 1.00 90.44 813 ASP A CA 1
ATOM 6245 C C . ASP A 1 813 ? -2.772 6.873 -20.641 1.00 90.44 813 ASP A C 1
ATOM 6247 O O . ASP A 1 813 ? -3.939 6.775 -20.241 1.00 90.44 813 ASP A O 1
ATOM 6251 N N . SER A 1 814 ? -2.227 8.066 -20.890 1.00 90.31 814 SER A N 1
ATOM 6252 C CA . SER A 1 814 ? -2.952 9.326 -20.673 1.00 90.31 814 SER A CA 1
ATOM 6253 C C . SER A 1 814 ? -4.154 9.499 -21.613 1.00 90.31 814 SER A C 1
ATOM 6255 O O . SER A 1 814 ? -5.126 10.188 -21.274 1.00 90.31 814 SER A O 1
ATOM 6257 N N . SER A 1 815 ? -4.075 8.886 -22.799 1.00 90.44 815 SER A N 1
ATOM 6258 C CA . SER A 1 815 ? -5.067 8.984 -23.866 1.00 90.44 815 SER A CA 1
ATOM 6259 C C . SER A 1 815 ? -6.271 8.070 -23.620 1.00 90.44 815 SER A C 1
ATOM 6261 O O . SER A 1 815 ? -7.381 8.378 -24.062 1.00 90.44 815 SER A O 1
ATOM 6263 N N . GLY A 1 816 ? -6.069 6.981 -22.870 1.00 88.75 816 GLY A N 1
ATOM 6264 C CA . GLY A 1 816 ? -7.056 5.933 -22.636 1.00 88.75 816 GLY A CA 1
ATOM 6265 C C . GLY A 1 816 ? -7.204 4.963 -23.807 1.00 88.75 816 GLY A C 1
ATOM 6266 O O . GLY A 1 816 ? -8.170 4.200 -23.825 1.00 88.75 816 GLY A O 1
ATOM 6267 N N . VAL A 1 817 ? -6.293 5.005 -24.786 1.00 90.31 817 VAL A N 1
ATOM 6268 C CA . VAL A 1 817 ? -6.244 4.047 -25.899 1.00 90.31 817 VAL A CA 1
ATOM 6269 C C . VAL A 1 817 ? -5.859 2.664 -25.384 1.00 90.31 817 VAL A C 1
ATOM 6271 O O . VAL A 1 817 ? -6.473 1.679 -25.796 1.00 90.31 817 VAL A O 1
ATOM 6274 N N . PHE A 1 818 ? -4.903 2.588 -24.455 1.00 90.88 818 PHE A N 1
ATOM 6275 C CA . PHE A 1 818 ? -4.560 1.345 -23.772 1.00 90.88 818 PHE A CA 1
ATOM 6276 C C . PHE A 1 818 ? -5.331 1.247 -22.450 1.00 90.88 818 PHE A C 1
ATOM 6278 O O . PHE A 1 818 ? -5.394 2.197 -21.667 1.00 90.88 818 PHE A O 1
ATOM 6285 N N . ASN A 1 819 ? -5.941 0.092 -22.182 1.00 91.00 819 ASN A N 1
ATOM 6286 C CA . ASN A 1 819 ? -6.736 -0.145 -20.978 1.00 91.00 819 ASN A CA 1
ATOM 6287 C C . ASN A 1 819 ? -6.567 -1.592 -20.503 1.00 91.00 819 ASN A C 1
ATOM 6289 O O . ASN A 1 819 ? -6.637 -2.512 -21.316 1.00 91.00 819 ASN A O 1
ATOM 6293 N N . ALA A 1 820 ? -6.388 -1.799 -19.196 1.00 91.56 820 ALA A N 1
ATOM 6294 C CA . ALA A 1 820 ? -6.179 -3.134 -18.629 1.00 91.56 820 ALA A CA 1
ATOM 6295 C C . ALA A 1 820 ? -7.463 -3.982 -18.565 1.00 91.56 820 ALA A C 1
ATOM 6297 O O . ALA A 1 820 ? -7.404 -5.187 -18.331 1.00 91.56 820 ALA A O 1
ATOM 6298 N N . GLY A 1 821 ? -8.635 -3.366 -18.739 1.00 90.25 821 GLY A N 1
ATOM 6299 C CA . GLY A 1 821 ? -9.926 -4.018 -18.571 1.00 90.25 821 GLY A CA 1
ATOM 6300 C C . GLY A 1 821 ? -10.340 -4.124 -17.103 1.00 90.25 821 GLY A C 1
ATOM 6301 O O . GLY A 1 821 ? -10.263 -3.159 -16.341 1.00 90.25 821 GLY A O 1
ATOM 6302 N N . SER A 1 822 ? -10.888 -5.276 -16.722 1.00 92.69 822 SER A N 1
ATOM 6303 C CA . SER A 1 822 ? -11.336 -5.573 -15.357 1.00 92.69 822 SER A CA 1
ATOM 6304 C C . SER A 1 822 ? -10.890 -6.971 -14.958 1.00 92.69 822 SER A C 1
ATOM 6306 O O . SER A 1 822 ? -10.831 -7.859 -15.807 1.00 92.69 822 SER A O 1
ATOM 6308 N N . THR A 1 823 ? -10.649 -7.168 -13.667 1.00 94.38 823 THR A N 1
ATOM 6309 C CA . THR A 1 823 ? -10.205 -8.439 -13.098 1.00 94.38 823 THR A CA 1
ATOM 6310 C C . THR A 1 823 ? -11.114 -8.835 -11.953 1.00 94.38 823 THR A C 1
ATOM 6312 O O . THR A 1 823 ? -11.264 -8.090 -10.985 1.00 94.38 823 THR A O 1
ATOM 6315 N N . SER A 1 824 ? -11.712 -10.021 -12.068 1.00 94.44 824 SER A N 1
ATOM 6316 C CA . SER A 1 824 ? -12.572 -10.624 -11.049 1.00 94.44 824 SER A CA 1
ATOM 6317 C C . SER A 1 824 ? -11.977 -11.942 -10.566 1.00 94.44 824 SER A C 1
ATOM 6319 O O . SER A 1 824 ? -11.697 -12.838 -11.363 1.00 94.44 824 SER A O 1
ATOM 6321 N N . ILE A 1 825 ? -11.821 -12.080 -9.251 1.00 94.19 825 ILE A N 1
ATOM 6322 C CA . ILE A 1 825 ? -11.309 -13.289 -8.601 1.00 94.19 825 ILE A CA 1
ATOM 6323 C C . ILE A 1 825 ? -12.267 -13.688 -7.483 1.00 94.19 825 ILE A C 1
ATOM 6325 O O . ILE A 1 825 ? -12.697 -12.852 -6.684 1.00 94.19 825 ILE A O 1
ATOM 6329 N N . VAL A 1 826 ? -12.588 -14.981 -7.419 1.00 95.00 826 VAL A N 1
ATOM 6330 C CA . VAL A 1 826 ? -13.371 -15.562 -6.326 1.00 95.00 826 VAL A CA 1
ATOM 6331 C C . VAL A 1 826 ? -12.541 -16.615 -5.604 1.00 95.00 826 VAL A C 1
ATOM 6333 O O . VAL A 1 826 ? -12.054 -17.553 -6.230 1.00 95.00 826 VAL A O 1
ATOM 6336 N N . ASN A 1 827 ? -12.416 -16.472 -4.288 1.00 96.50 827 ASN A N 1
ATOM 6337 C CA . ASN A 1 827 ? -11.681 -17.390 -3.420 1.00 96.50 827 ASN A CA 1
ATOM 6338 C C . ASN A 1 827 ? -12.637 -18.074 -2.439 1.00 96.50 827 ASN A C 1
ATOM 6340 O O . ASN A 1 827 ? -13.587 -17.456 -1.947 1.00 96.50 827 ASN A O 1
ATOM 6344 N N . LEU A 1 828 ? -12.360 -19.339 -2.138 1.00 96.31 828 LEU A N 1
ATOM 6345 C CA . LEU A 1 828 ? -13.099 -20.161 -1.186 1.00 96.31 828 LEU A CA 1
ATOM 6346 C C . LEU A 1 828 ? -12.146 -20.633 -0.087 1.00 96.31 828 LEU A C 1
ATOM 6348 O O . LEU A 1 828 ? -11.137 -21.253 -0.394 1.00 96.31 828 LEU A O 1
ATOM 6352 N N . GLY A 1 829 ? -12.496 -20.403 1.173 1.00 96.62 829 GLY A N 1
ATOM 6353 C CA . GLY A 1 829 ? -11.881 -21.058 2.326 1.00 96.62 829 GLY A CA 1
ATOM 6354 C C . GLY A 1 829 ? -12.906 -21.950 3.016 1.00 96.62 829 GLY A C 1
ATOM 6355 O O . GLY A 1 829 ? -14.079 -21.592 3.127 1.00 96.62 829 GLY A O 1
ATOM 6356 N N . ALA A 1 830 ? -12.516 -23.131 3.476 1.00 96.75 830 ALA A N 1
ATOM 6357 C CA . ALA A 1 830 ? -13.403 -24.000 4.243 1.00 96.75 830 ALA A CA 1
ATOM 6358 C C . ALA A 1 830 ? -12.624 -24.899 5.190 1.00 96.75 830 ALA A C 1
ATOM 6360 O O . ALA A 1 830 ? -11.506 -25.321 4.903 1.00 96.75 830 ALA A O 1
ATOM 6361 N N . GLY A 1 831 ? -13.232 -25.254 6.317 1.00 96.81 831 GLY A N 1
ATOM 6362 C CA . GLY A 1 831 ? -12.557 -26.137 7.245 1.00 96.81 831 GLY A CA 1
ATOM 6363 C C . GLY A 1 831 ? -13.333 -26.487 8.495 1.00 96.81 831 GLY A C 1
ATOM 6364 O O . GLY A 1 831 ? -14.545 -26.295 8.619 1.00 96.81 831 GLY A O 1
ATOM 6365 N N . TYR A 1 832 ? -12.589 -27.055 9.434 1.00 96.25 832 TYR A N 1
ATOM 6366 C CA . TYR A 1 832 ? -13.086 -27.505 10.717 1.00 96.25 832 TYR A CA 1
ATOM 6367 C C . TYR A 1 832 ? -12.106 -27.124 11.820 1.00 96.25 832 TYR A C 1
ATOM 6369 O O . TYR A 1 832 ? -10.908 -27.405 11.742 1.00 96.25 832 TYR A O 1
ATOM 6377 N N . ARG A 1 833 ? -12.628 -26.502 12.873 1.00 94.19 833 ARG A N 1
ATOM 6378 C CA . ARG A 1 833 ? -11.889 -26.112 14.067 1.00 94.19 833 ARG A CA 1
ATOM 6379 C C . ARG A 1 833 ? -12.473 -26.805 15.288 1.00 94.19 833 ARG A C 1
ATOM 6381 O O . ARG A 1 833 ? -13.652 -26.660 15.599 1.00 94.19 833 ARG A O 1
ATOM 6388 N N . GLN A 1 834 ? -11.610 -27.482 16.033 1.00 91.25 834 GLN A N 1
ATOM 6389 C CA . GLN A 1 834 ? -11.863 -27.879 17.413 1.00 91.25 834 GLN A CA 1
ATOM 6390 C C . GLN A 1 834 ? -10.893 -27.137 18.343 1.00 91.25 834 GLN A C 1
ATOM 6392 O O . GLN A 1 834 ? -10.063 -26.346 17.905 1.00 91.25 834 GLN A O 1
ATOM 6397 N N . LYS A 1 835 ? -10.980 -27.395 19.650 1.00 86.75 835 LYS A N 1
ATOM 6398 C CA . LYS A 1 835 ? -10.226 -26.673 20.684 1.00 86.75 835 LYS A CA 1
ATOM 6399 C C . LYS A 1 835 ? -8.701 -26.648 20.469 1.00 86.75 835 LYS A C 1
ATOM 6401 O O . LYS A 1 835 ? -8.065 -25.682 20.864 1.00 86.75 835 LYS A O 1
ATOM 6406 N N . HIS A 1 836 ? -8.125 -27.697 19.876 1.00 90.06 836 HIS A N 1
ATOM 6407 C CA . HIS A 1 836 ? -6.668 -27.857 19.736 1.00 90.06 836 HIS A CA 1
ATOM 6408 C C . HIS A 1 836 ? -6.182 -28.046 18.296 1.00 90.06 836 HIS A C 1
ATOM 6410 O O . HIS A 1 836 ? -4.979 -28.129 18.077 1.00 90.06 836 HIS A O 1
ATOM 6416 N N . TYR A 1 837 ? -7.083 -28.148 17.320 1.00 92.62 837 TYR A N 1
ATOM 6417 C CA . TYR A 1 837 ? -6.703 -28.352 15.925 1.00 92.62 837 TYR A CA 1
ATOM 6418 C C . TYR A 1 837 ? -7.654 -27.612 14.991 1.00 92.62 837 TYR A C 1
ATOM 6420 O O . TYR A 1 837 ? -8.862 -27.544 15.230 1.00 92.62 837 TYR A O 1
ATOM 6428 N N . LYS A 1 838 ? -7.088 -27.077 13.911 1.00 94.81 838 LYS A N 1
ATOM 6429 C CA . LYS A 1 838 ? -7.798 -26.475 12.785 1.00 94.81 838 LYS A CA 1
ATOM 6430 C C . LYS A 1 838 ? -7.304 -27.175 11.522 1.00 94.81 838 LYS A C 1
ATOM 6432 O O . LYS A 1 838 ? -6.099 -27.275 11.318 1.00 94.81 838 LYS A O 1
ATOM 6437 N N . MET A 1 839 ? -8.229 -27.673 10.715 1.00 96.62 839 MET A N 1
ATOM 6438 C CA . MET A 1 839 ? -7.962 -28.146 9.358 1.00 96.62 839 MET A CA 1
ATOM 6439 C C . MET A 1 839 ? -8.675 -27.198 8.402 1.00 96.62 839 MET A C 1
ATOM 6441 O O . MET A 1 839 ? -9.827 -26.845 8.652 1.00 96.62 839 MET A O 1
ATOM 6445 N N . GLU A 1 840 ? -7.993 -26.773 7.349 1.00 96.06 840 GLU A N 1
ATOM 6446 C CA . GLU A 1 840 ? -8.468 -25.758 6.411 1.00 96.06 840 GLU A CA 1
ATOM 6447 C C . GLU A 1 840 ? -8.028 -26.127 4.996 1.00 96.06 840 GLU A C 1
ATOM 6449 O O . GLU A 1 840 ? -6.961 -26.715 4.809 1.00 96.06 840 GLU A O 1
ATOM 6454 N N . ILE A 1 841 ? -8.880 -25.810 4.029 1.00 96.88 841 ILE A N 1
ATOM 6455 C CA . ILE A 1 841 ? -8.619 -25.895 2.599 1.00 96.88 841 ILE A CA 1
ATOM 6456 C C . ILE A 1 841 ? -8.986 -24.535 2.021 1.00 96.88 841 ILE A C 1
ATOM 6458 O O . ILE A 1 841 ? -10.141 -24.118 2.124 1.00 96.88 841 ILE A O 1
ATOM 6462 N N . ASP A 1 842 ? -8.012 -23.897 1.385 1.00 96.62 842 ASP A N 1
ATOM 6463 C CA . ASP A 1 842 ? -8.206 -22.677 0.616 1.00 96.62 842 ASP A CA 1
ATOM 6464 C C . ASP A 1 842 ? -8.071 -23.010 -0.871 1.00 96.62 842 ASP A C 1
ATOM 6466 O O . ASP A 1 842 ? -7.121 -23.671 -1.293 1.00 96.62 842 ASP A O 1
ATOM 6470 N N . VAL A 1 843 ? -9.047 -22.578 -1.664 1.00 96.56 843 VAL A N 1
ATOM 6471 C CA . VAL A 1 843 ? -9.051 -22.689 -3.122 1.00 96.56 843 VAL A CA 1
ATOM 6472 C C . VAL A 1 843 ? -9.119 -21.276 -3.677 1.00 96.56 843 VAL A C 1
ATOM 6474 O O . VAL A 1 843 ? -10.130 -20.578 -3.543 1.00 96.56 843 VAL A O 1
ATOM 6477 N N . PHE A 1 844 ? -8.018 -20.846 -4.278 1.00 94.94 844 PHE A N 1
ATOM 6478 C CA . PHE A 1 844 ? -7.903 -19.530 -4.887 1.00 94.94 844 PHE A CA 1
ATOM 6479 C C . PHE A 1 844 ? -8.401 -19.572 -6.329 1.00 94.94 844 PHE A C 1
ATOM 6481 O O . PHE A 1 844 ? -8.233 -20.578 -7.014 1.00 94.94 844 PHE A O 1
ATOM 6488 N N . ASN A 1 845 ? -9.009 -18.477 -6.785 1.00 93.50 845 ASN A N 1
ATOM 6489 C CA . ASN A 1 845 ? -9.472 -18.320 -8.161 1.00 93.50 845 ASN A CA 1
ATOM 6490 C C . ASN A 1 845 ? -10.374 -19.478 -8.641 1.00 93.50 845 ASN A C 1
ATOM 6492 O O . ASN A 1 845 ? -10.149 -20.082 -9.687 1.00 93.50 845 ASN A O 1
ATOM 6496 N N . ILE A 1 846 ? -11.433 -19.787 -7.885 1.00 95.00 846 ILE A N 1
ATOM 6497 C CA . ILE A 1 846 ? -12.308 -20.949 -8.139 1.00 95.00 846 ILE A CA 1
ATOM 6498 C C . ILE A 1 846 ? -13.042 -20.897 -9.490 1.00 95.00 846 ILE A C 1
ATOM 6500 O O . ILE A 1 846 ? -13.602 -21.902 -9.925 1.00 95.00 846 ILE A O 1
ATOM 6504 N N . LEU A 1 847 ? -13.084 -19.721 -10.124 1.00 90.69 847 LEU A N 1
ATOM 6505 C CA . LEU A 1 847 ? -13.676 -19.505 -11.446 1.00 90.69 847 LEU A CA 1
ATOM 6506 C C . LEU A 1 847 ? -12.652 -19.625 -12.586 1.00 90.69 847 LEU A C 1
ATOM 6508 O O . LEU A 1 847 ? -13.046 -19.538 -13.743 1.00 90.69 847 LEU A O 1
ATOM 6512 N N . GLY A 1 848 ? -11.365 -19.828 -12.279 1.00 89.56 848 GLY A N 1
ATOM 6513 C CA . GLY A 1 848 ? -10.309 -19.993 -13.279 1.00 89.56 848 GLY A CA 1
ATOM 6514 C C . GLY A 1 848 ? -10.044 -18.736 -14.110 1.00 89.56 848 GLY A C 1
ATOM 6515 O O . GLY A 1 848 ? -9.787 -18.844 -15.305 1.00 89.56 848 GLY A O 1
ATOM 6516 N N . SER A 1 849 ? -10.136 -17.544 -13.508 1.00 91.31 849 SER A N 1
ATOM 6517 C CA . SER A 1 849 ? -9.854 -16.280 -14.195 1.00 91.31 849 SER A CA 1
ATOM 6518 C C . SER A 1 849 ? -8.391 -16.211 -14.640 1.00 91.31 849 SER A C 1
ATOM 6520 O O . SER A 1 849 ? -7.489 -16.450 -13.838 1.00 91.31 849 SER A O 1
ATOM 6522 N N . THR A 1 850 ? -8.158 -15.862 -15.904 1.00 90.88 850 THR A N 1
ATOM 6523 C CA . THR A 1 850 ? -6.828 -15.608 -16.492 1.00 90.88 850 THR A CA 1
ATOM 6524 C C . THR A 1 850 ? -6.605 -14.119 -16.763 1.00 90.88 850 THR A C 1
ATOM 6526 O O . THR A 1 850 ? -5.787 -13.756 -17.602 1.00 90.88 850 THR A O 1
ATOM 6529 N N . GLN A 1 851 ? -7.403 -13.256 -16.132 1.00 90.69 851 GLN A N 1
ATOM 6530 C CA . GLN A 1 851 ? -7.313 -11.808 -16.297 1.00 90.69 851 GLN A CA 1
ATOM 6531 C C . GLN A 1 851 ? -6.067 -11.262 -15.596 1.00 90.69 851 GLN A C 1
ATOM 6533 O O . GLN A 1 851 ? -5.618 -11.809 -14.587 1.00 90.69 851 GLN A O 1
ATOM 6538 N N . ASN A 1 852 ? -5.535 -10.162 -16.122 1.00 90.69 852 ASN A N 1
ATOM 6539 C CA . ASN A 1 852 ? -4.310 -9.555 -15.619 1.00 90.69 852 ASN A CA 1
ATOM 6540 C C . ASN A 1 852 ? -4.535 -8.977 -14.215 1.00 90.69 852 ASN A C 1
ATOM 6542 O O . ASN A 1 852 ? -5.402 -8.129 -14.012 1.00 90.69 852 ASN A O 1
ATOM 6546 N N . ASP A 1 853 ? -3.742 -9.402 -13.231 1.00 89.25 853 ASP A N 1
ATOM 6547 C CA . ASP A 1 853 ? -3.752 -8.760 -11.907 1.00 89.25 853 ASP A CA 1
ATOM 6548 C C . ASP A 1 853 ? -3.163 -7.339 -11.988 1.00 89.25 853 ASP A C 1
ATOM 6550 O O . ASP A 1 853 ? -3.509 -6.482 -11.183 1.00 89.25 853 ASP A O 1
ATOM 6554 N N . ILE A 1 854 ? -2.314 -7.080 -12.989 1.00 91.19 854 ILE A N 1
ATOM 6555 C CA . ILE A 1 854 ? -1.741 -5.774 -13.319 1.00 91.19 854 ILE A CA 1
ATOM 6556 C C . ILE A 1 854 ? -1.235 -5.749 -14.767 1.00 91.19 854 ILE A C 1
ATOM 6558 O O . ILE A 1 854 ? -0.861 -6.788 -15.308 1.00 91.19 854 ILE A O 1
ATOM 6562 N N . ALA A 1 855 ? -1.248 -4.575 -15.401 1.00 92.56 855 ALA A N 1
ATOM 6563 C CA . ALA A 1 855 ? -0.757 -4.365 -16.758 1.00 92.56 855 ALA A CA 1
ATOM 6564 C C . ALA A 1 855 ? -0.155 -2.960 -16.908 1.00 92.56 855 ALA A C 1
ATOM 6566 O O . ALA A 1 855 ? -0.436 -2.058 -16.120 1.00 92.56 855 ALA A O 1
ATOM 6567 N N . TYR A 1 856 ? 0.649 -2.778 -17.948 1.00 91.25 856 TYR A N 1
ATOM 6568 C CA . TYR A 1 856 ? 1.280 -1.512 -18.307 1.00 91.25 856 TYR A CA 1
ATOM 6569 C C . TYR A 1 856 ? 1.300 -1.402 -19.832 1.00 91.25 856 TYR A C 1
ATOM 6571 O O . TYR A 1 856 ? 1.218 -2.429 -20.502 1.00 91.25 856 TYR A O 1
ATOM 6579 N N . ALA A 1 857 ? 1.411 -0.182 -20.356 1.00 90.12 857 ALA A N 1
ATOM 6580 C CA . ALA A 1 857 ? 1.584 0.061 -21.784 1.00 90.12 857 ALA A CA 1
ATOM 6581 C C . ALA A 1 857 ? 2.892 0.823 -22.010 1.00 90.12 857 ALA A C 1
ATOM 6583 O O . ALA A 1 857 ? 3.045 1.929 -21.489 1.00 90.12 857 ALA A O 1
ATOM 6584 N N . TYR A 1 858 ? 3.839 0.227 -22.732 1.00 89.75 858 TYR A N 1
ATOM 6585 C CA . TYR A 1 858 ? 5.141 0.837 -23.028 1.00 89.75 858 TYR A CA 1
ATOM 6586 C C . TYR A 1 858 ? 5.823 0.154 -24.231 1.00 89.75 858 TYR A C 1
ATOM 6588 O O . TYR A 1 858 ? 5.284 -0.779 -24.831 1.00 89.75 858 TYR A O 1
ATOM 6596 N N . GLU A 1 859 ? 6.986 0.660 -24.653 1.00 91.69 859 GLU A N 1
ATOM 6597 C CA . GLU A 1 859 ? 7.744 0.067 -25.760 1.00 91.69 859 GLU A CA 1
ATOM 6598 C C . GLU A 1 859 ? 8.612 -1.114 -25.309 1.00 91.69 859 GLU A C 1
ATOM 6600 O O . GLU A 1 859 ? 9.228 -1.095 -24.250 1.00 91.69 859 GLU A O 1
ATOM 6605 N N . TYR A 1 860 ? 8.719 -2.145 -26.139 1.00 92.50 860 TYR A N 1
ATOM 6606 C CA . TYR A 1 860 ? 9.594 -3.293 -25.906 1.00 92.50 860 TYR A CA 1
ATOM 6607 C C . TYR A 1 860 ? 10.181 -3.800 -27.224 1.00 92.50 860 TYR A C 1
ATOM 6609 O O . TYR A 1 860 ? 9.670 -3.511 -28.308 1.00 92.50 860 TYR A O 1
ATOM 6617 N N . ALA A 1 861 ? 11.243 -4.601 -27.147 1.00 93.44 861 ALA A N 1
ATOM 6618 C CA . ALA A 1 861 ? 11.762 -5.336 -28.295 1.00 93.44 861 ALA A CA 1
ATOM 6619 C C . ALA A 1 861 ? 12.143 -6.764 -27.891 1.00 93.44 861 ALA A C 1
ATOM 6621 O O . ALA A 1 861 ? 13.051 -6.985 -27.091 1.00 93.44 861 ALA A O 1
ATOM 6622 N N . PHE A 1 862 ? 11.452 -7.754 -28.460 1.00 89.94 862 PHE A N 1
ATOM 6623 C CA . PHE A 1 862 ? 11.752 -9.167 -28.239 1.00 89.94 862 PHE A CA 1
ATOM 6624 C C . PHE A 1 862 ? 11.328 -10.020 -29.451 1.00 89.94 862 PHE A C 1
ATOM 6626 O O . PHE A 1 862 ? 10.240 -9.798 -29.990 1.00 89.94 862 PHE A O 1
ATOM 6633 N N . PRO A 1 863 ? 12.135 -11.014 -29.884 1.00 89.44 863 PRO A N 1
ATOM 6634 C CA . PRO A 1 863 ? 13.467 -11.376 -29.377 1.00 89.44 863 PRO A CA 1
ATOM 6635 C C . PRO A 1 863 ? 14.552 -10.364 -29.800 1.00 89.44 863 PRO A C 1
ATOM 6637 O O . PRO A 1 863 ? 14.249 -9.320 -30.373 1.00 89.44 863 PRO A O 1
ATOM 6640 N N . ALA A 1 864 ? 15.826 -10.666 -29.530 1.00 84.69 864 ALA A N 1
ATOM 6641 C CA . ALA A 1 864 ? 16.956 -9.841 -29.965 1.00 84.69 864 ALA A CA 1
ATOM 6642 C C . ALA A 1 864 ? 16.875 -9.482 -31.464 1.00 84.69 864 ALA A C 1
ATOM 6644 O O . ALA A 1 864 ? 16.513 -10.318 -32.296 1.00 84.69 864 ALA A O 1
ATOM 6645 N N . ALA A 1 865 ? 17.242 -8.241 -31.799 1.00 82.75 865 ALA A N 1
ATOM 6646 C CA . ALA A 1 865 ? 17.122 -7.639 -33.133 1.00 82.75 865 ALA A CA 1
ATOM 6647 C C . ALA A 1 865 ? 15.684 -7.457 -33.676 1.00 82.75 865 ALA A C 1
ATOM 6649 O O . ALA A 1 865 ? 15.521 -7.115 -34.852 1.00 82.75 865 ALA A O 1
ATOM 6650 N N . ALA A 1 866 ? 14.646 -7.642 -32.853 1.00 84.62 866 ALA A N 1
ATOM 6651 C CA . ALA A 1 866 ? 13.299 -7.185 -33.184 1.00 84.62 866 ALA A CA 1
ATOM 6652 C C . ALA A 1 866 ? 13.232 -5.647 -33.230 1.00 84.62 866 ALA A C 1
ATOM 6654 O O . ALA A 1 866 ? 13.989 -4.950 -32.555 1.00 84.62 866 ALA A O 1
ATOM 6655 N N . SER A 1 867 ? 12.316 -5.106 -34.035 1.00 88.62 867 SER A N 1
ATOM 6656 C CA . SER A 1 867 ? 11.973 -3.682 -33.976 1.00 88.62 867 SER A CA 1
ATOM 6657 C C . SER A 1 867 ? 11.207 -3.375 -32.692 1.00 88.62 867 SER A C 1
ATOM 6659 O O . SER A 1 867 ? 10.433 -4.223 -32.250 1.00 88.62 867 SER A O 1
ATOM 6661 N N . ALA A 1 868 ? 11.341 -2.151 -32.176 1.00 91.56 868 ALA A N 1
ATOM 6662 C CA . ALA A 1 868 ? 10.501 -1.660 -31.089 1.00 91.56 868 ALA A CA 1
ATOM 6663 C C . ALA A 1 868 ? 9.009 -1.834 -31.423 1.00 91.56 868 ALA A C 1
ATOM 6665 O O . ALA A 1 868 ? 8.571 -1.578 -32.552 1.00 91.56 868 ALA A O 1
ATOM 6666 N N . GLN A 1 869 ? 8.248 -2.304 -30.442 1.00 90.25 869 GLN A N 1
ATOM 6667 C CA . GLN A 1 869 ? 6.802 -2.466 -30.484 1.00 90.25 869 GLN A CA 1
ATOM 6668 C C . GLN A 1 869 ? 6.206 -1.769 -29.267 1.00 90.25 869 GLN A C 1
ATOM 6670 O O . GLN A 1 869 ? 6.736 -1.897 -28.172 1.00 90.25 869 GLN A O 1
ATOM 6675 N N . THR A 1 870 ? 5.100 -1.058 -29.456 1.00 88.00 870 THR A N 1
ATOM 6676 C CA . THR A 1 870 ? 4.313 -0.480 -28.361 1.00 88.00 870 THR A CA 1
ATOM 6677 C C . THR A 1 870 ? 3.163 -1.426 -28.048 1.00 88.00 870 THR A C 1
ATOM 6679 O O . THR A 1 870 ? 2.469 -1.862 -28.974 1.00 88.00 870 THR A O 1
ATOM 6682 N N . GLY A 1 871 ? 2.948 -1.746 -26.775 1.00 79.88 871 GLY A N 1
ATOM 6683 C CA . GLY A 1 871 ? 1.870 -2.640 -26.359 1.00 79.88 871 GLY A CA 1
ATOM 6684 C C . GLY A 1 871 ? 1.547 -2.544 -24.890 1.00 79.88 871 GLY A C 1
ATOM 6685 O O . GLY A 1 871 ? 2.420 -2.064 -24.135 1.00 79.88 871 GLY A O 1
#